Protein 3CDK (pdb70)

Sequence (870 aa):
GKVLSSSKEAAKLIHDGDTLIAGGFGLCGIPEQLILSIRRDQGVKDLTVVSNNCGVDDWGLGLLLANKQIKKMIASYVGENKIFERQFLSGELEEVELVPQGTLAERIRAGGAGIPGFYTATGVGTSSIAEGKEHKTFGGRTYVLERGITGDVAIVKAWKADTMGNLIFRKTARNFNPIAAMAGKITIAEAEEIVEAGELDPDHIHTPGIYVQHVVLGASQEKRIEKRTVQQMKEARKRMVKRAVQEIKDGMNVNLGIGMPTLVANNEIPDGVHVMLQSENGLLGIGPYPLEGTEDDADLINAGKETITEVTGASYFDSAESFAMIRGGHIDLAILGGMEVSEQGDLANWMIPGKVKGMGGAMDLVNGAKRIVVIMEHVNKHGESKVKKTCSLPLTGQKVVHRLITDLAVFDFVNGRMTLTELQDGVTIEEVYEKTEADFAVSQSVMGKVLSSSKEAAKLIHDGDTLIAGGFGLCGIPEQLILSIRDQGVKDLTVVSNNCGVDDWGLGLLLANKQIKKMIASYVGENKIFERQFLSGELEVELVPQGTLAERIRAGGAGIPGFYTATGVGTSIAEGKEHKTFGGRTYVLERGITGDVAIVKAWKADTMGNLIFRKTARNFNPIAAMAGKITIAEAEEIVEAGELDPDHIHTPGIYVQHVVLGASQEKRIEKRTVQKEARKRMVKRAVQEIKDGMNVNLGIGMPTLVANEIPDGVHVMLQSENGLLGIGPYPLEGTEDADLINAGKETITEVTGASYFDSAEESFAMIRGGHIDLAILGGMEVSEQGDLANWMIPGMVKGMGGAMDLVNGAKRIVVIMEHVNSKVKKTCSLPLTGQKVVHRLITDLAVFDFVNGRMTLTELTIEEVYEKTEADFAVS

Nearest PDB structures (foldseek):
  3cdk-assembly1_C  TM=9.899E-01  e=5.378E-44  Bacillus subtilis
  3rrl-assembly1_A  TM=9.794E-01  e=9.981E-35  Helicobacter pylori
  3rrl-assembly1_C  TM=9.734E-01  e=5.555E-33  Helicobacter pylori
  5dbn-assembly2_E  TM=9.806E-01  e=2.462E-28  Escherichia coli DH5[alpha]
  8k9h-assembly2_F  TM=9.813E-01  e=2.757E-28  Fusobacterium nucleatum

Foldseek 3Di:
DQEDPALLVVLVLDAAQWEEEWEDDALFFGPQRNLVSVLVVLHAQYAYEYAECHECPTGNVSCLQSHRYQEYEHQDYPDHPSPPVCVVVNSYHYHHAHLVLSLVQLLCLLVVNQKDWDQPQPVHPNQPPFDWDDDPRDIITIHGRDATQEYEGEAQEAEPLGFGAHDDCSPGNRQSSLRRYPAYEYEYQYYHHPPPDDPVRTDHDSVSHNHYYYDHDPPRDDPDDDDDD/DVLQLVLLLVVVLVVQAAPFEEEEDPDSRVVNVVPNDPVHHYWYAALQWKTFWDAADDVPPFDCVAAGNVSHTTDGDPPMDGDHNVVSLCCQQVQVHQEYEEEAQAAAFLGWTAHQDDVPVHDDDPCQLSNLNHHNAYEYEYAQADPVGAGRYAHDHPHDTSGGSRHQWYHGSFFIWGHDRRGIETEDTDDPDDPVVVVVSHHHDHHYDPHD/DAQEDDALLVVLVQDAAQWEEEWEDDQLFFGQFRVLVNVLVVLHANYEYEYQECHACVGGNVSCVVSHRYQEYEHADHPRHPSVVVCVVVVVHHYQHDHLVLSLVLLLCLLVVNQKDWDAPQPVHPNQPPFDWDDDPRDIITIDGHAATQEYEGEAAEAESLQFGAHDDPNPGSRQSSLRRHPAYEYEYCYYYYPVPDDPVRTDHDSVSHNHYYYGHPVVRDDDDPDDD/DCLLVVLLLVVLVVDAAAAEEEEDPDSRVVNLVVNDPVHHYWYDALQFKTAWDAADDPVPFDCVAAGPNSHGTDGDPPMGGDHNVVSLCCQLQQVHAEYEEEAQAAAFLGWGHRADDVVPGPDLPCLLSNLNRHPAYEYEYAPPCVRYANDDDHDTSGDSRHQWYDGSAFIWGHDPRGIETPTGVPVCDVVRHNHDYYYD

Radius of gyration: 28.03 Å; Cα contacts (8 Å, |Δi|>4): 2468; chains: 4; bounding box: 68×92×57 Å

InterPro domains:
  IPR004163 Coenzyme A transferase binding site [PS01273] (17-32)
  IPR004165 Coenzyme A transferase family I [PF01144] (9-215)
  IPR004165 Coenzyme A transferase family I [PTHR13707] (3-234)
  IPR004165 Coenzyme A transferase family I [SM00882] (5-216)
  IPR012792 3-oxoacid CoA-transferase, subunit A [TIGR02429] (2-215)
  IPR037171 NagB/RpiA transferase-like [SSF100950] (3-228)

Organism: Bacillus subtilis (strain 168) (NCBI:txid224308)

Structure (mmCIF, N/CA/C/O backbone):
data_3CDK
#
_entry.id   3CDK
#
_cell.length_a   69.337
_cell.length_b   70.404
_cell.length_c   97.996
_cell.angle_alpha   90.00
_cell.angle_beta   106.31
_cell.angle_gamma   90.00
#
_symmetry.space_group_name_H-M   'P 1 2 1'
#
loop_
_entity.id
_entity.type
_entity.pdbx_description
1 polymer 'Succinyl-CoA:3-ketoacid-coenzyme A transferase subunit A'
2 polymer 'Succinyl-CoA:3-ketoacid-coenzyme A transferase subunit B'
3 water water
#
loop_
_atom_site.group_PDB
_atom_site.id
_atom_site.type_symbol
_atom_site.label_atom_id
_atom_site.label_alt_id
_atom_site.label_comp_id
_atom_site.label_asym_id
_atom_site.label_entity_id
_atom_site.label_seq_id
_atom_site.pdbx_PDB_ins_code
_atom_site.Cartn_x
_atom_site.Cartn_y
_atom_site.Cartn_z
_atom_site.occupancy
_atom_site.B_iso_or_equiv
_atom_site.auth_seq_id
_atom_site.auth_comp_id
_atom_site.auth_asym_id
_atom_site.auth_atom_id
_atom_site.pdbx_PDB_model_num
ATOM 1 N N . GLY A 1 5 ? -18.222 34.193 -31.260 1.00 65.05 4 GLY A N 1
ATOM 2 C CA . GLY A 1 5 ? -19.309 33.177 -30.998 1.00 63.43 4 GLY A CA 1
ATOM 3 C C . GLY A 1 5 ? -19.244 32.579 -29.599 1.00 60.87 4 GLY A C 1
ATOM 4 O O . GLY A 1 5 ? -19.175 33.297 -28.598 1.00 61.15 4 GLY A O 1
ATOM 5 N N . LYS A 1 6 ? -19.260 31.261 -29.523 1.00 57.24 5 LYS A N 1
ATOM 6 C CA . LYS A 1 6 ? -19.111 30.610 -28.245 1.00 54.73 5 LYS A CA 1
ATOM 7 C C . LYS A 1 6 ? -17.609 30.327 -28.008 1.00 55.06 5 LYS A C 1
ATOM 8 O O . LYS A 1 6 ? -17.217 29.869 -26.916 1.00 53.15 5 LYS A O 1
ATOM 14 N N . VAL A 1 7 ? -16.786 30.645 -29.020 1.00 56.95 6 VAL A N 1
ATOM 15 C CA . VAL A 1 7 ? -15.364 30.229 -29.077 1.00 58.61 6 VAL A CA 1
ATOM 16 C C . VAL A 1 7 ? -14.393 31.031 -28.203 1.00 60.25 6 VAL A C 1
ATOM 17 O O . VAL A 1 7 ? -14.361 32.255 -28.251 1.00 61.10 6 VAL A O 1
ATOM 21 N N . LEU A 1 8 ? -13.607 30.307 -27.414 1.00 60.83 7 LEU A N 1
ATOM 22 C CA . LEU A 1 8 ? -12.527 30.878 -26.605 1.00 62.70 7 LEU A CA 1
ATOM 23 C C . LEU A 1 8 ? -11.150 30.613 -27.221 1.00 64.67 7 LEU A C 1
ATOM 24 O O . LEU A 1 8 ? -10.882 29.530 -27.764 1.00 64.27 7 LEU A O 1
ATOM 29 N N . SER A 1 9 ? -10.291 31.623 -27.124 1.00 68.06 8 SER A N 1
ATOM 30 C CA . SER A 1 9 ? -8.971 31.579 -27.715 1.00 70.78 8 SER A CA 1
ATOM 31 C C . SER A 1 9 ? -8.077 30.462 -27.208 1.00 69.76 8 SER A C 1
ATOM 32 O O . SER A 1 9 ? -7.286 29.934 -27.979 1.00 69.89 8 SER A O 1
ATOM 35 N N . SER A 1 10 ? -8.180 30.112 -25.930 1.00 68.70 9 SER A N 1
ATOM 36 C CA . SER A 1 10 ? -7.322 29.051 -25.391 1.00 68.37 9 SER A CA 1
ATOM 37 C C . SER A 1 10 ? -7.912 28.291 -24.230 1.00 66.01 9 SER A C 1
ATOM 38 O O . SER A 1 10 ? -8.765 28.798 -23.506 1.00 65.61 9 SER A O 1
ATOM 41 N N . SER A 1 11 ? -7.409 27.074 -24.051 1.00 64.39 10 SER A N 1
ATOM 42 C CA . SER A 1 11 ? -7.757 26.234 -22.914 1.00 62.94 10 SER A CA 1
ATOM 43 C C . SER A 1 11 ? -7.437 26.907 -21.578 1.00 63.23 10 SER A C 1
ATOM 44 O O . SER A 1 11 ? -8.135 26.643 -20.587 1.00 62.66 10 SER A O 1
ATOM 47 N N . LYS A 1 12 ? -6.404 27.763 -21.551 1.00 64.32 11 LYS A N 1
ATOM 48 C CA . LYS A 1 12 ? -6.019 28.476 -20.337 1.00 65.69 11 LYS A CA 1
ATOM 49 C C . LYS A 1 12 ? -7.200 29.250 -19.816 1.00 64.85 11 LYS A C 1
ATOM 50 O O . LYS A 1 12 ? -7.622 29.051 -18.673 1.00 64.18 11 LYS A O 1
ATOM 56 N N . GLU A 1 13 ? -7.709 30.139 -20.668 1.00 64.34 12 GLU A N 1
ATOM 57 C CA . GLU A 1 13 ? -8.861 30.971 -20.358 1.00 64.05 12 GLU A CA 1
ATOM 58 C C . GLU A 1 13 ? -9.954 30.078 -19.840 1.00 60.32 12 GLU A C 1
ATOM 59 O O . GLU A 1 13 ? -10.402 30.223 -18.703 1.00 59.82 12 GLU A O 1
ATOM 65 N N . ALA A 1 14 ? -10.354 29.140 -20.694 1.00 56.36 13 ALA A N 1
ATOM 66 C CA . ALA A 1 14 ? -11.397 28.175 -20.400 1.00 52.25 13 ALA A CA 1
ATOM 67 C C . ALA A 1 14 ? -11.248 27.512 -19.012 1.00 50.24 13 ALA A C 1
ATOM 68 O O . ALA A 1 14 ? -12.239 27.291 -18.308 1.00 48.27 13 ALA A O 1
ATOM 70 N N . ALA A 1 15 ? -10.012 27.230 -18.613 1.00 49.09 14 ALA A N 1
ATOM 71 C CA . ALA A 1 15 ? -9.774 26.552 -17.357 1.00 48.59 14 ALA A CA 1
ATOM 72 C C . ALA A 1 15 ? -10.098 27.401 -16.133 1.00 49.00 14 ALA A C 1
ATOM 73 O O . ALA A 1 15 ? -10.382 26.860 -15.068 1.00 48.49 14 ALA A O 1
ATOM 75 N N . LYS A 1 16 ? -10.087 28.721 -16.302 1.00 50.52 15 LYS A N 1
ATOM 76 C CA . LYS A 1 16 ? -10.410 29.678 -15.226 1.00 51.85 15 LYS A CA 1
ATOM 77 C C . LYS A 1 16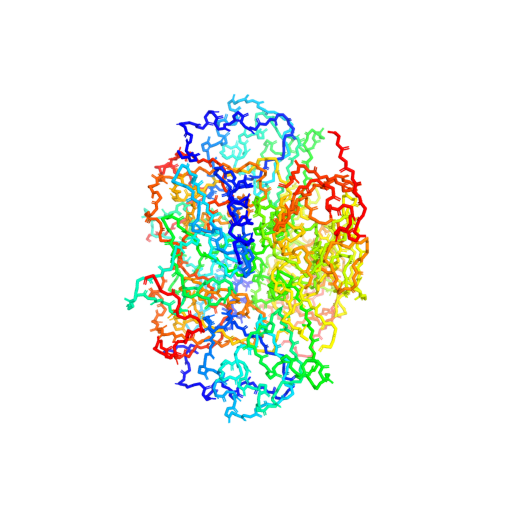 ? -11.864 29.559 -14.746 1.00 50.78 15 LYS A C 1
ATOM 78 O O . LYS A 1 16 ? -12.206 29.985 -13.637 1.00 51.43 15 LYS A O 1
ATOM 84 N N . LEU A 1 17 ? -12.694 28.946 -15.584 1.00 48.31 16 LEU A N 1
ATOM 85 C CA . LEU A 1 17 ? -14.085 28.684 -15.288 1.00 46.22 16 LEU A CA 1
ATOM 86 C C . LEU A 1 17 ? -14.292 27.489 -14.371 1.00 44.54 16 LEU A C 1
ATOM 87 O O . LEU A 1 17 ? -15.448 27.172 -14.034 1.00 44.16 16 LEU A O 1
ATOM 92 N N . ILE A 1 18 ? -13.213 26.813 -13.979 1.00 43.07 17 ILE A N 1
ATOM 93 C CA . ILE A 1 18 ? -13.324 25.761 -12.961 1.00 42.49 17 ILE A CA 1
ATOM 94 C C . ILE A 1 18 ? -12.759 26.337 -11.668 1.00 43.82 17 ILE A C 1
ATOM 95 O O . ILE A 1 18 ? -11.678 26.917 -11.701 1.00 44.49 17 ILE A O 1
ATOM 100 N N . HIS A 1 19 ? -13.469 26.175 -10.541 1.00 44.50 18 HIS A N 1
ATOM 101 C CA . HIS A 1 19 ? -13.021 26.721 -9.223 1.00 45.63 18 HIS A CA 1
ATOM 102 C C . HIS A 1 19 ? -12.836 25.660 -8.142 1.00 44.66 18 HIS A C 1
ATOM 103 O O . HIS A 1 19 ? -13.412 24.563 -8.226 1.00 43.11 18 HIS A O 1
ATOM 110 N N . ASP A 1 20 ? -12.050 26.015 -7.121 1.00 45.52 19 ASP A N 1
ATOM 111 C CA . ASP A 1 20 ? -11.831 25.168 -5.944 1.00 46.19 19 ASP A CA 1
ATOM 112 C C . ASP A 1 20 ? -13.161 24.596 -5.424 1.00 45.02 19 ASP A C 1
ATOM 113 O O . ASP A 1 20 ? -14.064 25.345 -5.047 1.00 45.10 19 ASP A O 1
ATOM 118 N N . GLY A 1 21 ? -13.288 23.269 -5.436 1.00 42.94 20 GLY A N 1
ATOM 119 C CA . GLY A 1 21 ? -14.471 22.616 -4.893 1.00 41.09 20 GLY A CA 1
ATOM 120 C C . GLY A 1 21 ? -15.561 22.246 -5.887 1.00 40.25 20 GLY A C 1
ATOM 121 O O . GLY A 1 21 ? -16.588 21.705 -5.501 1.00 39.44 20 GLY A O 1
ATOM 122 N N . ASP A 1 22 ? -15.348 22.498 -7.173 1.00 39.83 21 ASP A N 1
ATOM 123 C CA . ASP A 1 22 ? -16.415 22.272 -8.119 1.00 39.25 21 ASP A CA 1
ATOM 124 C C . ASP A 1 22 ? -16.614 20.792 -8.381 1.00 38.17 21 ASP A C 1
ATOM 125 O O . ASP A 1 22 ? -15.746 19.950 -8.080 1.00 38.42 21 ASP A O 1
ATOM 130 N N . THR A 1 23 ? -17.787 20.491 -8.932 1.00 36.25 22 THR A N 1
ATOM 131 C CA . THR A 1 23 ? -18.085 19.199 -9.472 1.00 34.09 22 THR A CA 1
ATOM 132 C C . THR A 1 23 ? -17.739 19.305 -10.953 1.00 33.22 22 THR A C 1
ATOM 133 O O . THR A 1 23 ? -18.288 20.150 -11.670 1.00 34.16 22 THR A O 1
ATOM 137 N N . LEU A 1 24 ? -16.777 18.507 -11.381 1.00 32.08 23 LEU A N 1
ATOM 138 C CA . LEU A 1 24 ? -16.354 18.452 -12.772 1.00 31.85 23 LEU A CA 1
ATOM 139 C C . LEU A 1 24 ? -16.900 17.160 -13.320 1.00 30.44 23 LEU A C 1
ATOM 140 O O . LEU A 1 24 ? -16.753 16.092 -12.692 1.00 29.73 23 LEU A O 1
ATOM 145 N N . ILE A 1 25 ? -17.512 17.252 -14.492 1.00 29.35 24 ILE A N 1
ATOM 146 C CA . ILE A 1 25 ? -18.017 16.088 -15.184 1.00 28.36 24 ILE A CA 1
ATOM 147 C C . ILE A 1 25 ? -17.307 16.041 -16.508 1.00 28.38 24 ILE A C 1
ATOM 148 O O . ILE A 1 25 ? -17.238 17.032 -17.240 1.00 29.92 24 ILE A O 1
ATOM 153 N N . ALA A 1 26 ? -16.761 14.886 -16.823 1.00 27.77 25 ALA A N 1
ATOM 154 C CA . ALA A 1 26 ? -15.784 14.806 -17.889 1.00 27.01 25 ALA A CA 1
ATOM 155 C C . ALA A 1 26 ? -16.154 13.650 -18.754 1.00 25.89 25 ALA A C 1
ATOM 156 O O . ALA A 1 26 ? -16.379 12.525 -18.247 1.00 23.85 25 ALA A O 1
ATOM 158 N N . GLY A 1 27 ? -16.186 13.930 -20.057 1.00 26.02 26 GLY A N 1
ATOM 159 C CA . GLY A 1 27 ? -16.451 12.915 -21.062 1.00 26.09 26 GLY A CA 1
ATOM 160 C C . GLY A 1 27 ? -15.306 11.949 -21.147 1.00 27.43 26 GLY A C 1
ATOM 161 O O . GLY A 1 27 ? -14.317 12.075 -20.441 1.00 27.67 26 GLY A O 1
ATOM 162 N N . GLY A 1 28 ? -15.446 10.961 -22.022 1.00 28.67 27 GLY A N 1
ATOM 163 C CA . GLY A 1 28 ? -14.376 10.021 -22.290 1.00 27.45 27 GLY A CA 1
ATOM 164 C C . GLY A 1 28 ? -14.621 8.682 -21.645 1.00 27.21 27 GLY A C 1
ATOM 165 O O . GLY A 1 28 ? -15.190 8.566 -20.544 1.00 25.55 27 GLY A O 1
ATOM 166 N N . PHE A 1 29 ? -14.178 7.675 -22.379 1.00 27.51 28 PHE A N 1
ATOM 167 C CA . PHE A 1 29 ? -14.129 6.310 -21.940 1.00 28.27 28 PHE A CA 1
ATOM 168 C C . PHE A 1 29 ? -12.674 5.795 -22.168 1.00 29.20 28 PHE A C 1
ATOM 169 O O . PHE A 1 29 ? -12.186 5.717 -23.295 1.00 28.99 28 PHE A O 1
ATOM 177 N N . GLY A 1 30 ? -11.985 5.451 -21.084 1.00 29.84 29 GLY A N 1
ATOM 178 C CA . GLY A 1 30 ? -10.559 5.122 -21.166 1.00 31.09 29 GLY A CA 1
ATOM 179 C C . GLY A 1 30 ? -9.786 6.373 -21.550 1.00 32.51 29 GLY A C 1
ATOM 180 O O . GLY A 1 30 ? -9.940 7.431 -20.902 1.00 32.53 29 GLY A O 1
ATOM 181 N N . LEU A 1 31 ? -8.972 6.265 -22.605 1.00 33.33 30 LEU A N 1
ATOM 182 C CA . LEU A 1 31 ? -8.305 7.428 -23.190 1.00 34.28 30 LEU A CA 1
ATOM 183 C C . LEU A 1 31 ? -9.029 7.921 -24.450 1.00 34.61 30 LEU A C 1
ATOM 184 O O . LEU A 1 31 ? -8.533 8.740 -25.195 1.00 35.71 30 LEU A O 1
ATOM 189 N N . CYS A 1 32 ? -10.227 7.430 -24.675 1.00 33.98 31 CYS A N 1
ATOM 190 C CA . CYS A 1 32 ? -10.911 7.650 -25.921 1.00 33.28 31 CYS A CA 1
ATOM 191 C C . CYS A 1 32 ? -11.990 8.681 -25.712 1.00 32.06 31 CYS A C 1
ATOM 192 O O . CYS A 1 32 ? -12.873 8.490 -24.864 1.00 30.50 31 CYS A O 1
ATOM 195 N N . GLY A 1 33 ? -11.926 9.771 -26.473 1.00 31.58 32 GLY A N 1
ATOM 196 C CA . GLY A 1 33 ? -12.999 10.759 -26.459 1.00 31.04 32 GLY A CA 1
ATOM 197 C C . GLY A 1 33 ? -12.880 11.576 -25.199 1.00 31.11 32 GLY A C 1
ATOM 198 O O . GLY A 1 33 ? -13.887 11.989 -24.575 1.00 30.77 32 GLY A O 1
ATOM 199 N N . ILE A 1 34 ? -11.639 11.788 -24.803 1.00 31.28 33 ILE A N 1
ATOM 200 C CA . ILE A 1 34 ? -11.367 12.531 -23.595 1.00 31.51 33 ILE A CA 1
ATOM 201 C C . ILE A 1 34 ? -10.903 13.945 -23.905 1.00 32.64 33 ILE A C 1
ATOM 202 O O . ILE A 1 34 ? -10.198 14.167 -24.870 1.00 34.17 33 ILE A O 1
ATOM 207 N N . PRO A 1 35 ? -11.299 14.921 -23.080 1.00 33.35 34 PRO A N 1
ATOM 208 C CA . PRO A 1 35 ? -10.735 16.287 -23.270 1.00 35.22 34 PRO A CA 1
ATOM 209 C C . PRO A 1 35 ? -9.276 16.464 -22.727 1.00 37.49 34 PRO A C 1
ATOM 210 O O . PRO A 1 35 ? -9.053 17.161 -21.732 1.00 37.84 34 PRO A O 1
ATOM 214 N N . GLU A 1 36 ? -8.299 15.840 -23.381 1.00 39.53 35 GLU A N 1
ATOM 215 C CA . GLU A 1 36 ? -6.879 15.940 -22.970 1.00 41.62 35 GLU A CA 1
ATOM 216 C C . GLU A 1 36 ? -6.379 17.365 -22.741 1.00 42.44 35 GLU A C 1
ATOM 217 O O . GLU A 1 36 ? -5.651 17.618 -21.788 1.00 42.81 35 GLU A O 1
ATOM 223 N N . GLN A 1 37 ? -6.763 18.290 -23.613 1.00 43.49 36 GLN A N 1
ATOM 224 C CA . GLN A 1 37 ? -6.254 19.668 -23.528 1.00 44.95 36 GLN A CA 1
ATOM 225 C C . GLN A 1 37 ? -6.863 20.419 -22.356 1.00 43.77 36 GLN A C 1
ATOM 226 O O . GLN A 1 37 ? -6.128 21.031 -21.584 1.00 44.46 36 GLN A O 1
ATOM 232 N N . LEU A 1 38 ? -8.181 20.336 -22.188 1.00 41.79 37 LEU A N 1
ATOM 233 C CA . LEU A 1 38 ? -8.804 20.990 -21.048 1.00 40.82 37 LEU A CA 1
ATOM 234 C C . LEU A 1 38 ? -8.206 20.506 -19.727 1.00 40.60 37 LEU A C 1
ATOM 235 O O . LEU A 1 38 ? -7.976 21.310 -18.812 1.00 40.65 37 LEU A O 1
ATOM 240 N N . ILE A 1 39 ? -7.962 19.200 -19.643 1.00 39.97 38 ILE A N 1
ATOM 241 C CA . ILE A 1 39 ? -7.416 18.596 -18.450 1.00 40.08 38 ILE A CA 1
ATOM 242 C C . ILE A 1 39 ? -6.024 19.121 -18.145 1.00 41.99 38 ILE A C 1
ATOM 243 O O . ILE A 1 39 ? -5.687 19.366 -16.980 1.00 42.23 38 ILE A O 1
ATOM 248 N N . LEU A 1 40 ? -5.220 19.289 -19.186 1.00 43.85 39 LEU A N 1
ATOM 249 C CA . LEU A 1 40 ? -3.874 19.793 -19.009 1.00 46.72 39 LEU A CA 1
ATOM 250 C C . LEU A 1 40 ? -3.947 21.191 -18.458 1.00 48.05 39 LEU A C 1
ATOM 251 O O . LEU A 1 40 ? -3.222 21.543 -17.514 1.00 49.01 39 LEU A O 1
ATOM 256 N N . SER A 1 41 ? -4.836 21.989 -19.039 1.00 48.65 40 SER A N 1
ATOM 257 C CA . SER A 1 41 ? -4.963 23.381 -18.630 1.00 50.20 40 SER A CA 1
ATOM 258 C C . SER A 1 41 ? -5.405 23.459 -17.182 1.00 49.30 40 SER A C 1
ATOM 259 O O . SER A 1 41 ? -4.926 24.321 -16.424 1.00 50.06 40 SER A O 1
ATOM 262 N N . ILE A 1 42 ? -6.273 22.521 -16.805 1.00 47.33 41 ILE A N 1
ATOM 263 C CA . ILE A 1 42 ? -6.769 22.419 -15.443 1.00 46.38 41 ILE A CA 1
ATOM 264 C C . ILE A 1 42 ? -5.620 22.070 -14.518 1.00 47.87 41 ILE A C 1
ATOM 265 O O . ILE A 1 42 ? -5.404 22.783 -13.536 1.00 49.26 41 ILE A O 1
ATOM 270 N N A ARG A 1 43 ? -4.862 21.025 -14.834 0.50 48.64 42 ARG A N 1
ATOM 271 N N B ARG A 1 43 ? -4.869 21.009 -14.830 0.50 48.28 42 ARG A N 1
ATOM 272 C CA A ARG A 1 43 ? -3.696 20.699 -14.017 0.50 50.29 42 ARG A CA 1
ATOM 273 C CA B ARG A 1 43 ? -3.657 20.697 -14.061 0.50 49.67 42 ARG A CA 1
ATOM 274 C C A ARG A 1 43 ? -2.826 21.941 -13.757 0.50 52.54 42 ARG A C 1
ATOM 275 C C B ARG A 1 43 ? -2.905 21.989 -13.758 0.50 52.07 42 ARG A C 1
ATOM 276 O O A ARG A 1 43 ? -2.533 22.242 -12.604 0.50 53.40 42 ARG A O 1
ATOM 277 O O B ARG A 1 43 ? -2.774 22.368 -12.595 0.50 52.72 42 ARG A O 1
ATOM 292 N N . ASP A 1 44 ? -2.461 22.679 -14.805 1.00 54.06 43 ASP A N 1
ATOM 293 C CA . ASP A 1 44 ? -1.662 23.906 -14.657 1.00 57.31 43 ASP A CA 1
ATOM 294 C C . ASP A 1 44 ? -2.278 24.988 -13.774 1.00 58.08 43 ASP A C 1
ATOM 295 O O . ASP A 1 44 ? -1.563 25.631 -13.022 1.00 58.86 43 ASP A O 1
ATOM 300 N N . GLN A 1 45 ? -3.600 25.174 -13.852 1.00 57.89 44 GLN A N 1
ATOM 301 C CA . GLN A 1 45 ? -4.282 26.176 -13.013 1.00 58.00 44 GLN A CA 1
ATOM 302 C C . GLN A 1 45 ? -4.168 25.849 -11.524 1.00 57.68 44 GLN A C 1
ATOM 303 O O . GLN A 1 45 ? -4.202 26.757 -10.690 1.00 58.36 44 GLN A O 1
ATOM 309 N N . GLY A 1 46 ? -4.026 24.559 -11.197 1.00 56.24 45 GLY A N 1
ATOM 310 C CA . GLY A 1 46 ? -3.801 24.121 -9.810 1.00 54.82 45 GLY A CA 1
ATOM 311 C C . GLY A 1 46 ? -5.060 24.009 -8.956 1.00 53.40 45 GLY A C 1
ATOM 312 O O . GLY A 1 46 ? -4.996 23.704 -7.773 1.00 53.87 45 GLY A O 1
ATOM 313 N N . VAL A 1 47 ? -6.209 24.259 -9.557 1.00 51.27 46 VAL A N 1
ATOM 314 C CA . VAL A 1 47 ? -7.476 24.227 -8.859 1.00 49.85 46 VAL A CA 1
ATOM 315 C C . VAL A 1 47 ? -7.602 22.967 -7.966 1.00 49.27 46 VAL A C 1
ATOM 316 O O . VAL A 1 47 ? -7.082 21.916 -8.319 1.00 49.17 46 VAL A O 1
ATOM 320 N N . LYS A 1 48 ? -8.276 23.048 -6.821 1.00 49.05 47 LYS A N 1
ATOM 321 C CA . LYS A 1 48 ? -8.288 21.879 -5.916 1.00 48.52 47 LYS A CA 1
ATOM 322 C C . LYS A 1 48 ? -9.637 21.482 -5.311 1.00 46.95 47 LYS A C 1
ATOM 323 O O . LYS A 1 48 ? -10.666 22.091 -5.608 1.00 47.28 47 LYS A O 1
ATOM 329 N N . ASP A 1 49 ? -9.612 20.447 -4.474 1.00 45.23 48 ASP A N 1
ATOM 330 C CA . ASP A 1 49 ? -10.807 19.775 -3.940 1.00 43.62 48 ASP A CA 1
ATOM 331 C C . ASP A 1 49 ? -11.928 19.521 -4.948 1.00 41.14 48 ASP A C 1
ATOM 332 O O . ASP A 1 49 ? -13.116 19.675 -4.662 1.00 40.87 48 ASP A O 1
ATOM 337 N N . LEU A 1 50 ? -11.554 19.094 -6.131 1.00 38.74 49 LEU A N 1
ATOM 338 C CA . LEU A 1 50 ? -12.546 18.716 -7.085 1.00 36.69 49 LEU A CA 1
ATOM 339 C C . LEU A 1 50 ? -13.213 17.385 -6.724 1.00 35.96 49 LEU A C 1
ATOM 340 O O . LEU A 1 50 ? -12.557 16.474 -6.202 1.00 35.83 49 LEU A O 1
ATOM 345 N N . THR A 1 51 ? -14.528 17.317 -6.959 1.00 34.23 50 THR A N 1
ATOM 346 C CA . THR A 1 51 ? -15.246 16.072 -7.009 1.00 33.21 50 THR A CA 1
ATOM 347 C C . THR A 1 51 ? -15.309 15.852 -8.519 1.00 32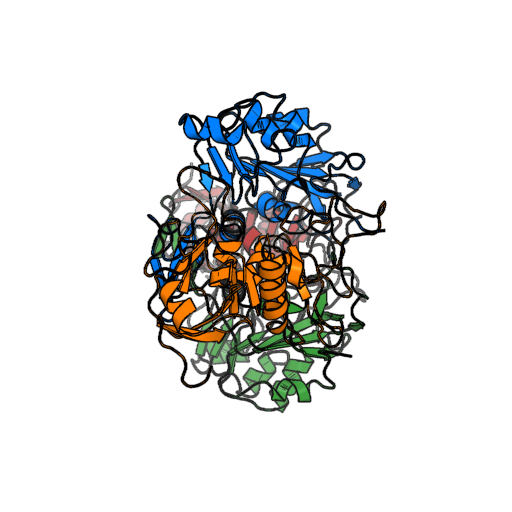.31 50 THR A C 1
ATOM 348 O O . THR A 1 51 ? -15.835 16.696 -9.231 1.00 32.35 50 THR A O 1
ATOM 352 N N . VAL A 1 52 ? -14.732 14.774 -9.036 1.00 30.63 51 VAL A N 1
ATOM 353 C CA . VAL A 1 52 ? -14.825 14.587 -10.478 1.00 29.64 51 VAL A CA 1
ATOM 354 C C . VAL A 1 52 ? -15.618 13.324 -10.764 1.00 28.28 51 VAL A C 1
ATOM 355 O O . VAL A 1 52 ? -15.420 12.271 -10.112 1.00 27.65 51 VAL A O 1
ATOM 359 N N . VAL A 1 53 ? -16.535 13.496 -11.709 1.00 26.12 52 VAL A N 1
ATOM 360 C CA . VAL A 1 53 ? -17.418 12.485 -12.198 1.00 24.62 52 VAL A CA 1
ATOM 361 C C . VAL A 1 53 ? -16.985 12.169 -13.610 1.00 24.91 52 VAL A C 1
ATOM 362 O O . VAL A 1 53 ? -17.099 12.998 -14.518 1.00 25.11 52 VAL A O 1
ATOM 366 N N . SER A 1 54 ? -16.495 10.971 -13.814 1.00 24.70 53 SER A N 1
ATOM 367 C CA . SER A 1 54 ? -16.185 10.564 -15.152 1.00 25.07 53 SER A CA 1
ATOM 368 C C . SER A 1 54 ? -16.174 9.053 -15.118 1.00 25.45 53 SER A C 1
ATOM 369 O O . SER A 1 54 ? -15.992 8.444 -14.064 1.00 24.96 53 SER A O 1
ATOM 372 N N . ASN A 1 55 ? -16.372 8.444 -16.275 1.00 25.97 54 ASN A N 1
ATOM 373 C CA . ASN A 1 55 ? -16.404 7.002 -16.315 1.00 26.49 54 ASN A CA 1
ATOM 374 C C . ASN A 1 55 ? -15.186 6.301 -15.698 1.00 27.78 54 ASN A C 1
ATOM 375 O O . ASN A 1 55 ? -15.344 5.399 -14.863 1.00 27.90 54 ASN A O 1
ATOM 380 N N . ASN A 1 56 ? -13.993 6.700 -16.148 1.00 28.71 55 ASN A N 1
ATOM 381 C CA . ASN A 1 56 ? -12.729 6.242 -15.562 1.00 28.99 55 ASN A CA 1
ATOM 382 C C . ASN A 1 56 ? -11.892 7.460 -15.126 1.00 29.32 55 ASN A C 1
ATOM 383 O O . ASN A 1 56 ? -12.294 8.626 -15.286 1.00 28.19 55 ASN A O 1
ATOM 388 N N . CYS A 1 57 ? -10.700 7.182 -14.617 1.00 30.25 56 CYS A N 1
ATOM 389 C CA . CYS A 1 57 ? -9.739 8.216 -14.238 1.00 30.38 56 CYS A CA 1
ATOM 390 C C . CYS A 1 57 ? -8.521 8.208 -15.166 1.00 30.63 56 CYS A C 1
ATOM 391 O O . CYS A 1 57 ? -7.367 8.222 -14.687 1.00 31.41 56 CYS A O 1
ATOM 394 N N . GLY A 1 58 ? -8.771 8.182 -16.482 1.00 29.52 57 GLY A N 1
ATOM 395 C CA . GLY A 1 58 ? -7.704 8.154 -17.486 1.00 30.17 57 GLY A CA 1
ATOM 396 C C . GLY A 1 58 ? -6.673 7.080 -17.203 1.00 31.60 57 GLY A C 1
ATOM 397 O O . GLY A 1 58 ? -7.022 5.959 -16.827 1.00 30.54 57 GLY A O 1
ATOM 398 N N . VAL A 1 59 ? -5.406 7.422 -17.387 1.00 33.38 58 VAL A N 1
ATOM 399 C CA . VAL A 1 59 ? -4.303 6.608 -16.882 1.00 36.59 58 VAL A CA 1
ATOM 400 C C . VAL A 1 59 ? -3.517 7.471 -15.888 1.00 38.44 58 VAL A C 1
ATOM 401 O O . VAL A 1 59 ? -3.795 8.651 -15.746 1.00 39.07 58 VAL A O 1
ATOM 405 N N . ASP A 1 60 ? -2.540 6.922 -15.191 1.00 41.08 59 ASP A N 1
ATOM 406 C CA . ASP A 1 60 ? -1.835 7.749 -14.178 1.00 44.30 59 ASP A CA 1
ATOM 407 C C . ASP A 1 60 ? -0.978 8.823 -14.810 1.00 45.20 59 ASP A C 1
ATOM 408 O O . ASP A 1 60 ? -0.520 9.733 -14.141 1.00 45.95 59 ASP A O 1
ATOM 413 N N . ASP A 1 61 ? -0.852 8.698 -16.122 1.00 46.12 60 ASP A N 1
ATOM 414 C CA . ASP A 1 61 ? -0.005 9.454 -17.012 1.00 47.28 60 ASP A CA 1
ATOM 415 C C . ASP A 1 61 ? -0.829 10.486 -17.806 1.00 45.39 60 ASP A C 1
ATOM 416 O O . ASP A 1 61 ? -0.342 11.524 -18.170 1.00 45.48 60 ASP A O 1
ATOM 421 N N . TRP A 1 62 ? -2.082 10.177 -18.111 1.00 42.72 61 TRP A N 1
ATOM 422 C CA . TRP A 1 62 ? -2.797 10.941 -19.122 1.00 40.58 61 TRP A CA 1
ATOM 423 C C . TRP A 1 62 ? -4.248 11.011 -18.747 1.00 38.19 61 TRP A C 1
ATOM 424 O O . TRP A 1 62 ? -4.740 10.167 -17.985 1.00 37.68 61 TRP A O 1
ATOM 435 N N . GLY A 1 63 ? -4.922 12.040 -19.248 1.00 36.79 62 GLY A N 1
ATOM 436 C CA . GLY A 1 63 ? -6.305 12.312 -18.870 1.00 35.30 62 GLY A CA 1
ATOM 437 C C . GLY A 1 63 ? -6.439 12.611 -17.383 1.00 34.61 62 GLY A C 1
ATOM 438 O O . GLY A 1 63 ? -5.559 13.222 -16.762 1.00 35.36 62 GLY A O 1
ATOM 439 N N . LEU A 1 64 ? -7.522 12.137 -16.798 1.00 32.94 63 LEU A N 1
ATOM 440 C CA . LEU A 1 64 ? -7.916 12.558 -15.465 1.00 32.21 63 LEU A CA 1
ATOM 441 C C . LEU A 1 64 ? -6.866 12.207 -14.414 1.00 33.08 63 LEU A C 1
ATOM 442 O O . LEU A 1 64 ? -6.826 12.793 -13.320 1.00 32.65 63 LEU A O 1
ATOM 447 N N . GLY A 1 65 ? -6.007 11.259 -14.774 1.00 34.08 64 GLY A N 1
ATOM 448 C CA . GLY A 1 65 ? -4.966 10.747 -13.874 1.00 35.97 64 GLY A CA 1
ATOM 449 C C . GLY A 1 65 ? -3.990 11.837 -13.562 1.00 37.46 64 GLY A C 1
ATOM 450 O O . GLY A 1 65 ? -3.339 11.812 -12.539 1.00 37.79 64 GLY A O 1
ATOM 451 N N . LEU A 1 66 ? -3.931 12.833 -14.435 1.00 39.08 65 LEU A N 1
ATOM 452 C CA . LEU A 1 66 ? -3.097 13.992 -14.199 1.00 40.79 65 LEU A CA 1
ATOM 453 C C . LEU A 1 66 ? -3.632 14.831 -13.049 1.00 40.42 65 LEU A C 1
ATOM 454 O O . LEU A 1 66 ? -2.886 15.423 -12.306 1.00 41.97 65 LEU A O 1
ATOM 459 N N . LEU A 1 67 ? -4.928 14.888 -12.898 1.00 39.16 66 LEU A N 1
ATOM 460 C CA . LEU A 1 67 ? -5.484 15.638 -11.795 1.00 39.33 66 LEU A CA 1
ATOM 461 C C . LEU A 1 67 ? -5.210 14.923 -10.471 1.00 40.84 66 LEU A C 1
ATOM 462 O O . LEU A 1 67 ? -4.857 15.534 -9.453 1.00 41.13 66 LEU A O 1
ATOM 467 N N . LEU A 1 68 ? -5.382 13.608 -10.515 1.00 42.34 67 LEU A N 1
ATOM 468 C CA . LEU A 1 68 ? -5.192 12.739 -9.380 1.00 43.99 67 LEU A CA 1
ATOM 469 C C . LEU A 1 68 ? -3.771 12.907 -8.894 1.00 46.63 67 LEU A C 1
ATOM 470 O O . LEU A 1 68 ? -3.539 13.151 -7.703 1.00 48.91 67 LEU A O 1
ATOM 475 N N . ALA A 1 69 ? -2.816 12.849 -9.817 1.00 48.18 68 ALA A N 1
ATOM 476 C CA . ALA A 1 69 ? -1.413 12.841 -9.424 1.00 50.05 68 ALA A CA 1
ATOM 477 C C . ALA A 1 69 ? -0.876 14.217 -9.014 1.00 51.22 68 ALA A C 1
ATOM 478 O O . ALA A 1 69 ? 0.200 14.307 -8.419 1.00 53.32 68 ALA A O 1
ATOM 480 N N . ASN A 1 70 ? -1.611 15.279 -9.322 1.00 50.64 69 ASN A N 1
ATOM 481 C CA . ASN A 1 70 ? -1.274 16.622 -8.811 1.00 51.22 69 ASN A CA 1
ATOM 482 C C . ASN A 1 70 ? -2.017 16.953 -7.487 1.00 50.58 69 ASN A C 1
ATOM 483 O O . ASN A 1 70 ? -1.935 18.063 -6.973 1.00 50.67 69 ASN A O 1
ATOM 488 N N . LYS A 1 71 ? -2.777 15.976 -6.982 1.00 49.60 70 LYS A N 1
ATOM 489 C CA . LYS A 1 71 ? -3.536 16.080 -5.719 1.00 48.33 70 LYS A CA 1
ATOM 490 C C . LYS A 1 71 ? -4.762 17.005 -5.741 1.00 46.16 70 LYS A C 1
ATOM 491 O O . LYS A 1 71 ? -5.125 17.581 -4.725 1.00 45.67 70 LYS A O 1
ATOM 497 N N . GLN A 1 72 ? -5.429 17.071 -6.895 1.00 44.18 71 GLN A N 1
ATOM 498 C CA . GLN A 1 72 ? -6.480 18.064 -7.175 1.00 42.70 71 GLN A CA 1
ATOM 499 C C . GLN A 1 72 ? -7.892 17.561 -6.897 1.00 40.00 71 GLN A C 1
ATOM 500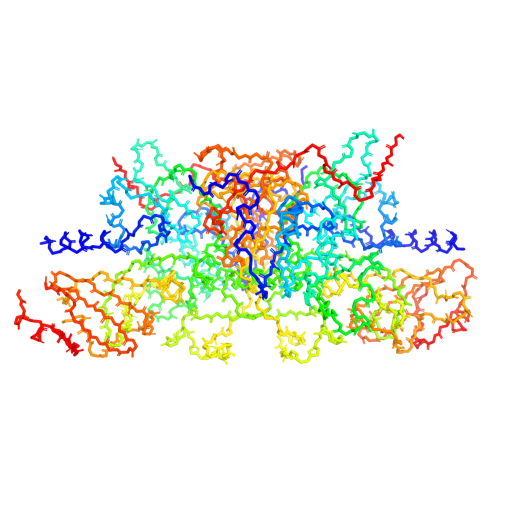 O O . GLN A 1 72 ? -8.840 18.313 -6.887 1.00 38.93 71 GLN A O 1
ATOM 506 N N . ILE A 1 73 ? -8.016 16.278 -6.629 1.00 39.33 72 ILE A N 1
ATOM 507 C CA . ILE A 1 73 ? -9.329 15.652 -6.488 1.00 37.40 72 ILE A CA 1
ATOM 508 C C . ILE A 1 73 ? -9.610 15.201 -5.061 1.00 38.04 72 ILE A C 1
ATOM 509 O O . ILE A 1 73 ? -8.866 14.407 -4.494 1.00 37.35 72 ILE A O 1
ATOM 514 N N . LYS A 1 74 ? -10.704 15.715 -4.507 1.00 38.80 73 LYS A N 1
ATOM 515 C CA . LYS A 1 74 ? -11.198 15.314 -3.211 1.00 39.66 73 LYS A CA 1
ATOM 516 C C . LYS A 1 74 ? -11.949 13.980 -3.339 1.00 38.45 73 LYS A C 1
ATOM 517 O O . LYS A 1 74 ? -11.819 13.087 -2.498 1.00 39.02 73 LYS A O 1
ATOM 523 N N . LYS A 1 75 ? -12.720 13.854 -4.404 1.00 36.12 74 LYS A N 1
ATOM 524 C CA . LYS A 1 75 ? -13.587 12.737 -4.550 1.00 35.11 74 LYS A CA 1
ATOM 525 C C . LYS A 1 75 ? -13.771 12.361 -6.029 1.00 33.94 74 LYS A C 1
ATOM 526 O O . LYS A 1 75 ? -13.908 13.247 -6.873 1.00 33.68 74 LYS A O 1
ATOM 532 N N . MET A 1 76 ? -13.744 11.055 -6.318 1.00 32.65 75 MET A N 1
ATOM 533 C CA . MET A 1 76 ? -13.986 10.496 -7.645 1.00 32.04 75 MET A CA 1
ATOM 534 C C . MET A 1 76 ? -15.304 9.721 -7.685 1.00 31.13 75 MET A C 1
ATOM 535 O O . MET A 1 76 ? -15.569 8.859 -6.822 1.00 31.24 75 MET A O 1
ATOM 540 N N . ILE A 1 77 ? -16.109 10.008 -8.701 1.00 28.70 76 ILE A N 1
ATOM 541 C CA . ILE A 1 77 ? -17.254 9.198 -8.978 1.00 27.31 76 ILE A CA 1
ATOM 542 C C . ILE A 1 77 ? -17.056 8.585 -10.371 1.00 26.80 76 ILE A C 1
ATOM 543 O O . ILE A 1 77 ? -16.998 9.294 -11.385 1.00 25.46 76 ILE A O 1
ATOM 548 N N . ALA A 1 78 ? -16.986 7.256 -10.395 1.00 26.54 77 ALA A N 1
ATOM 549 C CA . ALA A 1 78 ? -16.583 6.497 -11.588 1.00 26.78 77 ALA A CA 1
ATOM 550 C C . ALA A 1 78 ? -17.090 5.058 -11.516 1.00 26.74 77 ALA A C 1
ATOM 551 O O . ALA A 1 78 ? -17.517 4.588 -10.460 1.00 26.84 77 ALA A O 1
ATOM 553 N N . SER A 1 79 ? -17.017 4.354 -12.638 1.00 27.97 78 SER A N 1
ATOM 554 C CA . SER A 1 79 ? -17.445 2.959 -12.698 1.00 29.04 78 SER A CA 1
ATOM 555 C C . SER A 1 79 ? -16.255 2.017 -12.583 1.00 31.18 78 SER A C 1
ATOM 556 O O . SER A 1 79 ? -16.395 0.862 -12.163 1.00 30.62 78 SER A O 1
ATOM 559 N N . TYR A 1 80 ? -15.085 2.514 -12.964 1.00 33.91 79 TYR A N 1
ATOM 560 C CA . TYR A 1 80 ? -13.899 1.671 -13.053 1.00 37.58 79 TYR A CA 1
ATOM 561 C C . TYR A 1 80 ? -12.620 2.492 -12.961 1.00 39.75 79 TYR A C 1
ATOM 562 O O . TYR A 1 80 ? -12.492 3.531 -13.618 1.00 39.43 79 TYR A O 1
ATOM 571 N N . VAL A 1 81 ? -11.676 2.016 -12.147 1.00 43.61 80 VAL A N 1
ATOM 572 C CA . VAL A 1 81 ? -10.475 2.788 -11.835 1.00 47.24 80 VAL A CA 1
ATOM 573 C C . VAL A 1 81 ? -9.282 2.406 -12.704 1.00 49.77 80 VAL A C 1
ATOM 574 O O . VAL A 1 81 ? -8.619 3.281 -13.277 1.00 51.03 80 VAL A O 1
ATOM 578 N N . GLY A 1 82 ? -8.993 1.110 -12.787 1.00 52.04 81 GLY A N 1
ATOM 579 C CA . GLY A 1 82 ? -7.881 0.648 -13.610 1.00 56.26 81 GLY A CA 1
ATOM 580 C C . GLY A 1 82 ? -6.584 0.462 -12.835 1.00 59.75 81 GLY A C 1
ATOM 581 O O . GLY A 1 82 ? -6.576 -0.059 -11.708 1.00 60.37 81 GLY A O 1
ATOM 582 N N . GLU A 1 83 ? -5.481 0.898 -13.435 1.00 62.68 82 GLU A N 1
ATOM 583 C CA . GLU A 1 83 ? -4.151 0.559 -12.922 1.00 65.94 82 GLU A CA 1
ATOM 584 C C . GLU A 1 83 ? -3.405 1.764 -12.355 1.00 66.06 82 GLU A C 1
ATOM 585 O O . GLU A 1 83 ? -2.223 1.953 -12.623 1.00 68.10 82 GLU A O 1
ATOM 591 N N . ASN A 1 84 ? -4.091 2.568 -11.559 1.00 64.73 83 ASN A N 1
ATOM 592 C CA . ASN A 1 84 ? -3.475 3.748 -10.981 1.00 64.68 83 ASN A CA 1
ATOM 593 C C . ASN A 1 84 ? -2.849 3.509 -9.600 1.00 66.56 83 ASN A C 1
ATOM 594 O O . ASN A 1 84 ? -3.543 3.422 -8.583 1.00 66.40 83 ASN A O 1
ATOM 599 N N . LYS A 1 85 ? -1.528 3.411 -9.567 1.00 69.55 84 LYS A N 1
ATOM 600 C CA . LYS A 1 85 ? -0.826 3.259 -8.299 1.00 72.41 84 LYS A CA 1
ATOM 601 C C . LYS A 1 85 ? -0.758 4.586 -7.531 1.00 72.79 84 LYS A C 1
ATOM 602 O O . LYS A 1 85 ? -0.436 4.611 -6.334 1.00 74.06 84 LYS A O 1
ATOM 608 N N . ILE A 1 86 ? -1.062 5.685 -8.215 1.00 71.71 85 ILE A N 1
ATOM 609 C CA . ILE A 1 86 ? -1.371 6.932 -7.527 1.00 70.79 85 ILE A CA 1
ATOM 610 C C . ILE A 1 86 ? -2.780 6.837 -6.932 1.00 69.78 85 ILE A C 1
ATOM 611 O O . ILE A 1 86 ? -3.057 7.399 -5.868 1.00 70.04 85 ILE A O 1
ATOM 616 N N . PHE A 1 87 ? -3.665 6.115 -7.616 1.00 68.36 86 PHE A N 1
ATOM 617 C CA . PHE A 1 87 ? -5.044 6.014 -7.175 1.00 67.36 86 PHE A CA 1
ATOM 618 C C . PHE A 1 87 ? -5.168 5.300 -5.832 1.00 69.01 86 PHE A C 1
ATOM 619 O O . PHE A 1 87 ? -5.836 5.787 -4.910 1.00 69.01 86 PHE A O 1
ATOM 627 N N . GLU A 1 88 ? -4.519 4.140 -5.727 1.00 71.26 87 GLU A N 1
ATOM 628 C CA . GLU A 1 88 ? -4.778 3.231 -4.618 1.00 73.21 87 GLU A CA 1
ATOM 629 C C . GLU A 1 88 ? -4.396 3.815 -3.264 1.00 74.20 87 GLU A C 1
ATOM 630 O O . GLU A 1 88 ? -5.019 3.498 -2.248 1.00 74.20 87 GLU A O 1
ATOM 636 N N . ARG A 1 89 ? -3.379 4.675 -3.255 1.00 75.41 88 ARG A N 1
ATOM 637 C CA . ARG A 1 89 ? -2.778 5.113 -1.997 1.00 77.34 88 ARG A CA 1
ATOM 638 C C . ARG A 1 89 ? -3.380 6.415 -1.464 1.00 76.55 88 ARG A C 1
ATOM 639 O O . ARG A 1 89 ? -3.256 6.725 -0.277 1.00 77.38 88 ARG A O 1
ATOM 647 N N . GLN A 1 90 ? -4.019 7.180 -2.342 1.00 74.46 89 GLN A N 1
ATOM 648 C CA . GLN A 1 90 ? -4.763 8.353 -1.903 1.00 73.00 89 GLN A CA 1
ATOM 649 C C . GLN A 1 90 ? -6.059 7.912 -1.225 1.00 71.91 89 GLN A C 1
ATOM 650 O O . GLN A 1 90 ? -6.436 8.435 -0.169 1.00 72.32 89 GLN A O 1
ATOM 656 N N . PHE A 1 91 ? -6.724 6.939 -1.843 1.00 70.21 90 PHE A N 1
ATOM 657 C CA . PHE A 1 91 ? -7.912 6.307 -1.273 1.00 69.30 90 PHE A CA 1
ATOM 658 C C . PHE A 1 91 ? -7.618 5.756 0.134 1.00 70.15 90 PHE A C 1
ATOM 659 O O . PHE A 1 91 ? -8.180 6.213 1.136 1.00 70.38 90 PHE A O 1
ATOM 667 N N . LEU A 1 92 ? -6.702 4.801 0.193 1.00 71.17 91 LEU A N 1
ATOM 668 C CA . LEU A 1 92 ? -6.279 4.181 1.439 1.00 72.96 91 LEU A CA 1
ATOM 669 C C . LEU A 1 92 ? -5.831 5.174 2.530 1.00 74.25 91 LEU A C 1
ATOM 670 O O . LEU A 1 92 ? -5.757 4.819 3.715 1.00 75.25 91 LEU A O 1
ATOM 675 N N . SER A 1 93 ? -5.551 6.416 2.134 1.00 74.21 92 SER A N 1
ATOM 676 C CA . SER A 1 93 ? -5.125 7.465 3.063 1.00 74.64 92 SER A CA 1
ATOM 677 C C . SER A 1 93 ? -6.275 8.196 3.730 1.00 73.89 92 SER A C 1
ATOM 678 O O . SER A 1 93 ? -6.058 8.907 4.725 1.00 75.03 92 SER A O 1
ATOM 681 N N . GLY A 1 94 ? -7.483 8.030 3.176 1.00 71.57 93 GLY A N 1
ATOM 682 C CA . GLY A 1 94 ? -8.674 8.772 3.611 1.00 68.82 93 GLY A CA 1
ATOM 683 C C . GLY A 1 94 ? -8.806 10.076 2.840 1.00 67.06 93 GLY A C 1
ATOM 684 O O . GLY A 1 94 ? -9.902 10.656 2.763 1.00 67.13 93 GLY A O 1
ATOM 685 N N . GLU A 1 95 ? -7.693 10.521 2.247 1.00 65.35 94 GLU A N 1
ATOM 686 C CA . GLU A 1 95 ? -7.640 11.788 1.511 1.00 62.97 94 GLU A CA 1
ATOM 687 C C . GLU A 1 95 ? -8.325 11.754 0.127 1.00 59.01 94 GLU A C 1
ATOM 688 O O . GLU A 1 95 ? -8.533 12.814 -0.498 1.00 58.53 94 GLU A O 1
ATOM 694 N N . LEU A 1 96 ? -8.661 10.552 -0.363 1.00 54.57 95 LEU A N 1
ATOM 695 C CA . LEU A 1 96 ? -9.511 10.429 -1.575 1.00 48.85 95 LEU A CA 1
ATOM 696 C C . LEU A 1 96 ? -10.747 9.582 -1.356 1.00 46.50 95 LEU A C 1
ATOM 697 O O . LEU A 1 96 ? -10.660 8.376 -1.149 1.00 46.81 95 LEU A O 1
ATOM 702 N N A GLU A 1 97 ? -11.906 10.214 -1.397 0.50 44.86 96 GLU A N 1
ATOM 703 N N B GLU A 1 97 ? -11.903 10.226 -1.402 0.50 44.61 96 GLU A N 1
ATOM 704 C CA A GLU A 1 97 ? -13.140 9.464 -1.318 0.50 43.34 96 GLU A CA 1
ATOM 705 C CA B GLU A 1 97 ? -13.157 9.506 -1.376 0.50 42.77 96 GLU A CA 1
ATOM 706 C C A GLU A 1 97 ? -13.604 9.006 -2.722 0.50 41.22 96 GLU A C 1
ATOM 707 C C B GLU A 1 97 ? -13.465 8.959 -2.780 0.50 40.95 96 GLU A C 1
ATOM 708 O O A GLU A 1 97 ? -13.618 9.786 -3.680 0.50 40.34 96 GLU A O 1
ATOM 709 O O B GLU A 1 97 ? -13.248 9.633 -3.796 0.50 40.16 96 GLU A O 1
ATOM 720 N N . VAL A 1 98 ? -13.956 7.727 -2.826 1.00 39.61 97 VAL A N 1
ATOM 721 C CA . VAL A 1 98 ? -14.327 7.116 -4.083 1.00 37.11 97 VAL A CA 1
ATOM 722 C C . VAL A 1 98 ? -15.766 6.646 -4.017 1.00 36.16 97 VAL A C 1
ATOM 723 O O . VAL A 1 98 ? -16.149 6.076 -3.022 1.00 36.67 97 VAL A O 1
ATOM 727 N N . GLU A 1 99 ? -16.564 6.921 -5.052 1.00 34.96 98 GLU A N 1
ATOM 728 C CA . GLU A 1 99 ? -17.899 6.338 -5.212 1.00 34.48 98 GLU A CA 1
ATOM 729 C C . GLU A 1 99 ? -17.889 5.535 -6.502 1.00 33.66 98 GLU A C 1
ATOM 730 O O . GLU A 1 99 ? -18.023 6.100 -7.619 1.00 33.90 98 GLU A O 1
ATOM 736 N N . LEU A 1 100 ? -17.693 4.225 -6.384 1.00 32.97 99 LEU A N 1
ATOM 737 C CA . LEU A 1 100 ? -17.820 3.361 -7.556 1.00 31.77 99 LEU A CA 1
ATOM 738 C C . LEU A 1 100 ? -19.304 3.126 -7.839 1.00 30.52 99 LEU A C 1
ATOM 739 O O . LEU A 1 100 ? -20.022 2.706 -6.966 1.00 30.02 99 LEU A O 1
ATOM 744 N N . VAL A 1 101 ? -19.737 3.413 -9.067 1.00 29.08 100 VAL A N 1
ATOM 745 C CA . VAL A 1 101 ? -21.135 3.478 -9.460 1.00 27.75 100 VAL A CA 1
ATOM 746 C C . VAL A 1 101 ? -21.260 2.642 -10.719 1.00 27.49 100 VAL A C 1
ATOM 747 O O . VAL A 1 101 ? -20.395 2.733 -11.588 1.00 27.48 100 VAL A O 1
ATOM 751 N N . PRO A 1 102 ? -22.308 1.799 -10.829 1.00 26.76 101 PRO A N 1
ATOM 752 C CA . PRO A 1 102 ? -22.402 0.958 -12.015 1.00 25.90 101 PRO A CA 1
ATOM 753 C C . PRO A 1 102 ? -22.501 1.843 -13.230 1.00 25.74 101 PRO A C 1
ATOM 754 O O . PRO A 1 102 ? -23.268 2.828 -13.225 1.00 26.37 101 PRO A O 1
ATOM 758 N N . GLN A 1 103 ? -21.709 1.514 -14.244 1.00 25.16 102 GLN A N 1
ATOM 759 C CA . GLN A 1 103 ? -21.575 2.292 -15.464 1.00 24.30 102 GLN A CA 1
ATOM 760 C C . GLN A 1 103 ? -22.911 2.744 -16.059 1.00 23.12 102 GLN A C 1
ATOM 761 O O . GLN A 1 103 ? -23.110 3.934 -16.352 1.00 21.83 102 GLN A O 1
ATOM 767 N N . GLY A 1 104 ? -23.836 1.806 -16.207 1.00 22.14 103 GLY A N 1
ATOM 768 C CA . GLY A 1 104 ? -25.139 2.159 -16.757 1.00 21.93 103 GLY A CA 1
ATOM 769 C C . GLY A 1 104 ? -25.892 3.128 -15.873 1.00 22.89 103 GLY A C 1
ATOM 770 O O . GLY A 1 104 ? -26.571 4.043 -16.361 1.00 22.04 103 GLY A O 1
ATOM 771 N N . THR A 1 105 ? -25.746 2.936 -14.556 1.00 23.24 104 THR A N 1
ATOM 772 C CA . THR A 1 105 ? -26.305 3.860 -13.592 1.00 23.32 104 THR A CA 1
ATOM 773 C C . THR A 1 105 ? -25.602 5.217 -13.653 1.00 23.99 104 THR A C 1
ATOM 774 O O . THR A 1 105 ? -26.256 6.254 -13.556 1.00 23.91 104 THR A O 1
ATOM 778 N N . LEU A 1 106 ? -24.281 5.224 -13.823 1.00 24.73 105 LEU A N 1
ATOM 779 C CA . LEU A 1 106 ? -23.576 6.503 -13.960 1.00 25.54 105 LEU A CA 1
ATOM 780 C C . LEU A 1 106 ? -24.021 7.290 -15.182 1.00 24.98 105 LEU A C 1
ATOM 781 O O . LEU A 1 106 ? -24.355 8.466 -15.050 1.00 25.66 105 LEU A O 1
ATOM 786 N N . ALA A 1 107 ? -24.042 6.658 -16.352 1.00 24.45 106 ALA A N 1
ATOM 787 C CA . ALA A 1 107 ? -24.633 7.305 -17.543 1.00 24.54 106 ALA A CA 1
ATOM 788 C C . ALA A 1 107 ? -26.046 7.857 -17.273 1.00 24.11 106 ALA A C 1
ATOM 789 O O . ALA A 1 107 ? -26.316 9.032 -17.482 1.00 25.03 106 ALA A O 1
ATOM 791 N N . GLU A 1 108 ? -26.946 7.029 -16.776 1.00 23.85 107 GLU A N 1
ATOM 792 C CA . GLU A 1 108 ? -28.327 7.488 -16.639 1.00 23.95 107 GLU A CA 1
ATOM 793 C C . GLU A 1 108 ? -28.456 8.564 -15.561 1.00 23.51 107 GLU A C 1
ATOM 794 O O . GLU A 1 108 ? -29.423 9.354 -15.578 1.00 24.36 107 GLU A O 1
ATOM 800 N N . ARG A 1 109 ? -27.493 8.620 -14.646 1.00 22.40 108 ARG A N 1
ATOM 801 C CA . ARG A 1 109 ? -27.571 9.623 -13.607 1.00 22.42 108 ARG A CA 1
ATOM 802 C C . ARG A 1 109 ? -27.186 10.973 -14.139 1.00 23.07 108 ARG A C 1
ATOM 803 O O . ARG A 1 109 ? -27.806 11.983 -13.782 1.00 23.75 108 ARG A O 1
ATOM 811 N N . ILE A 1 110 ? -26.182 10.993 -15.008 1.00 23.55 109 ILE A N 1
ATOM 812 C CA . ILE A 1 110 ? -25.728 12.253 -15.578 1.00 23.69 109 ILE A CA 1
ATOM 813 C C . ILE A 1 110 ? -26.770 12.729 -16.516 1.00 23.33 109 ILE A C 1
ATOM 814 O O . ILE A 1 110 ? -27.138 13.905 -16.489 1.00 24.59 109 ILE A O 1
ATOM 819 N N . ARG A 1 111 ? -27.294 11.816 -17.326 1.00 23.43 110 ARG A N 1
ATOM 820 C CA . ARG A 1 111 ? -28.431 12.195 -18.186 1.00 23.24 110 ARG A CA 1
ATOM 821 C C . ARG A 1 111 ? -29.551 12.791 -17.323 1.00 23.17 110 ARG A C 1
ATOM 822 O O . ARG A 1 111 ? -30.082 13.868 -17.620 1.00 23.37 110 ARG A O 1
ATOM 830 N N . ALA A 1 112 ? -29.895 12.080 -16.251 1.00 22.08 111 ALA A N 1
ATOM 831 C CA . ALA A 1 112 ? -31.023 12.454 -15.433 1.00 22.16 111 ALA A CA 1
ATOM 832 C C . ALA A 1 112 ? -30.896 13.934 -14.980 1.00 22.94 111 ALA A C 1
ATOM 833 O O . ALA A 1 112 ? -31.827 14.720 -15.139 1.00 23.52 111 ALA A O 1
ATOM 835 N N . GLY A 1 113 ? -29.735 14.281 -14.432 1.00 23.35 112 GLY A N 1
ATOM 836 C CA . GLY A 1 113 ? -29.482 15.572 -13.860 1.00 24.61 112 GLY A CA 1
ATOM 837 C C . GLY A 1 113 ? -29.606 16.644 -14.924 1.00 26.57 112 GLY A C 1
ATOM 838 O O . GLY A 1 113 ? -30.255 17.692 -14.706 1.00 27.45 112 GLY A O 1
ATOM 839 N N . GLY A 1 114 ? -28.980 16.376 -16.065 1.00 25.47 113 GLY A N 1
ATOM 840 C CA . GLY A 1 114 ? -29.177 17.190 -17.231 1.00 26.95 113 GLY A CA 1
ATOM 841 C C . GLY A 1 114 ? -30.605 17.274 -17.726 1.00 27.66 113 GLY A C 1
ATOM 842 O O . GLY A 1 114 ? -31.004 18.295 -18.301 1.00 28.76 113 GLY A O 1
ATOM 843 N N . ALA A 1 115 ? -31.391 16.233 -17.490 1.00 27.41 114 ALA A N 1
ATOM 844 C CA . ALA A 1 115 ? -32.731 16.184 -18.053 1.00 28.22 114 ALA A CA 1
ATOM 845 C C . ALA A 1 115 ? -33.812 16.648 -17.080 1.00 29.32 114 ALA A C 1
ATOM 846 O O . ALA A 1 115 ? -35.012 16.592 -17.390 1.00 29.91 114 ALA A O 1
ATOM 848 N N . GLY A 1 116 ? -33.390 17.104 -15.906 1.00 30.46 115 GLY A N 1
ATOM 849 C CA . GLY A 1 116 ? -34.317 17.545 -14.878 1.00 31.28 115 GLY A CA 1
ATOM 850 C C . GLY A 1 116 ? -34.892 16.402 -14.056 1.00 31.98 115 GLY A C 1
ATOM 851 O O . GLY A 1 116 ? -35.744 16.655 -13.219 1.00 33.82 115 GLY A O 1
ATOM 852 N N . ILE A 1 117 ? -34.463 15.157 -14.276 1.00 30.74 116 ILE A N 1
ATOM 853 C CA . ILE A 1 117 ? -34.983 14.024 -13.475 1.00 30.28 116 ILE A CA 1
ATOM 854 C C . ILE A 1 117 ? -34.190 13.908 -12.150 1.00 31.21 116 ILE A C 1
ATOM 855 O O . ILE A 1 117 ? -32.973 13.522 -12.170 1.00 31.22 116 ILE A O 1
ATOM 860 N N . PRO A 1 118 ? -34.836 14.214 -11.000 1.00 31.44 117 PRO A N 1
ATOM 861 C CA . PRO A 1 118 ? -34.093 14.087 -9.744 1.00 30.92 117 PRO A CA 1
ATOM 862 C C . PRO A 1 118 ? -33.748 12.649 -9.364 1.00 30.45 117 PRO A C 1
ATOM 863 O O . PRO A 1 118 ? -32.755 12.427 -8.629 1.00 30.19 117 PRO A O 1
ATOM 867 N N . GLY A 1 119 ? -34.535 11.679 -9.858 1.00 29.46 118 GLY A N 1
ATOM 868 C CA . GLY A 1 119 ? -34.342 10.287 -9.486 1.00 27.46 118 GLY A CA 1
ATOM 869 C C . GLY A 1 119 ? -35.059 9.360 -10.444 1.00 26.59 118 GLY A C 1
ATOM 870 O O . GLY A 1 119 ? -36.007 9.765 -11.063 1.00 26.51 118 GLY A O 1
ATOM 871 N N . PHE A 1 120 ? -34.618 8.107 -10.544 1.00 25.11 119 PHE A N 1
ATOM 872 C CA . PHE A 1 120 ? -35.295 7.102 -11.354 1.00 24.68 119 PHE A CA 1
ATOM 873 C C . PHE A 1 120 ? -34.893 5.740 -10.806 1.00 24.61 119 PHE A C 1
ATOM 874 O O . PHE A 1 120 ? -33.876 5.612 -10.129 1.00 24.81 119 PHE A O 1
ATOM 882 N N . TYR A 1 121 ? -35.648 4.714 -11.160 1.00 24.17 120 TYR A N 1
ATOM 883 C CA . TYR A 1 121 ? -35.476 3.406 -10.572 1.00 23.73 120 TYR A CA 1
ATOM 884 C C . TYR A 1 121 ? -34.797 2.520 -11.535 1.00 23.89 120 TYR A C 1
ATOM 885 O O . TYR A 1 121 ? -35.033 2.638 -12.746 1.00 26.10 120 TYR A O 1
ATOM 894 N N . THR A 1 122 ? -33.970 1.624 -11.031 1.00 22.75 121 THR A N 1
ATOM 895 C CA . THR A 1 122 ? -33.334 0.654 -11.883 1.00 22.34 121 THR A CA 1
ATOM 896 C C . THR A 1 122 ? -33.120 -0.638 -11.071 1.00 23.05 121 THR A C 1
ATOM 897 O O . THR A 1 122 ? -33.073 -0.597 -9.830 1.00 23.43 121 THR A O 1
ATOM 901 N N . ALA A 1 123 ? -32.994 -1.756 -11.780 1.00 23.35 122 ALA A N 1
ATOM 902 C CA . ALA A 1 123 ? -32.694 -3.071 -11.203 1.00 24.21 122 ALA A CA 1
ATOM 903 C C . ALA A 1 123 ? -31.187 -3.262 -10.982 1.00 24.72 122 ALA A C 1
ATOM 904 O O . ALA A 1 123 ? -30.771 -4.117 -10.207 1.00 25.75 122 ALA A O 1
ATOM 906 N N . THR A 1 124 ? -30.373 -2.498 -11.702 1.00 24.03 123 THR A N 1
ATOM 907 C CA . THR A 1 124 ? -28.942 -2.608 -11.594 1.00 24.07 123 THR A CA 1
ATOM 908 C C . THR A 1 124 ? -28.470 -2.392 -10.175 1.00 24.83 123 THR A C 1
ATOM 909 O O . THR A 1 124 ? -28.759 -1.365 -9.573 1.00 26.50 123 THR A O 1
ATOM 913 N N . GLY A 1 125 ? -27.734 -3.343 -9.626 1.00 25.81 124 GLY A N 1
ATOM 914 C CA . GLY A 1 125 ? -27.260 -3.201 -8.249 1.00 26.77 124 GLY A CA 1
ATOM 915 C C . GLY A 1 125 ? -28.138 -3.729 -7.113 1.00 27.31 124 GLY A C 1
ATOM 916 O O . GLY A 1 125 ? -27.670 -3.843 -5.990 1.00 28.71 124 GLY A O 1
ATOM 917 N N . VAL A 1 126 ? -29.398 -4.037 -7.376 1.00 27.18 125 VAL A N 1
ATOM 918 C CA . VAL A 1 126 ? -30.251 -4.644 -6.365 1.00 27.80 125 VAL A CA 1
ATOM 919 C C . VAL A 1 126 ? -29.547 -5.864 -5.724 1.00 29.09 125 VAL A C 1
ATOM 920 O O . VAL A 1 126 ? -28.830 -6.596 -6.411 1.00 27.26 125 VAL A O 1
ATOM 924 N N . GLY A 1 127 ? -29.741 -6.035 -4.400 1.00 30.77 126 GLY A N 1
ATOM 925 C CA . GLY A 1 127 ? -29.084 -7.103 -3.591 1.00 31.94 126 GLY A CA 1
ATOM 926 C C . GLY A 1 127 ? -27.548 -7.051 -3.521 1.00 32.30 126 GLY A C 1
ATOM 927 O O . GLY A 1 127 ? -26.887 -8.044 -3.226 1.00 33.83 126 GLY A O 1
ATOM 928 N N . THR A 1 128 ? -27.004 -5.871 -3.762 1.00 30.92 127 THR A N 1
ATOM 929 C CA . THR A 1 128 ? -25.595 -5.592 -3.894 1.00 30.61 127 THR A CA 1
ATOM 930 C C . THR A 1 128 ? -25.315 -4.397 -2.946 1.00 31.48 127 THR A C 1
ATOM 931 O O . THR A 1 128 ? -26.260 -3.697 -2.564 1.00 32.58 127 THR A O 1
ATOM 935 N N A SER A 1 129 ? -24.048 -4.170 -2.586 0.50 31.42 128 SER A N 1
ATOM 936 N N B SER A 1 129 ? -24.054 -4.157 -2.583 0.50 31.56 128 SER A N 1
ATOM 937 C CA A SER A 1 129 ? -23.634 -3.017 -1.763 0.50 30.82 128 SER A CA 1
ATOM 938 C CA B SER A 1 129 ? -23.669 -2.997 -1.757 0.50 31.31 128 SER A CA 1
ATOM 939 C C A SER A 1 129 ? -24.021 -1.659 -2.367 0.50 30.19 128 SER A C 1
ATOM 940 C C B SER A 1 129 ? -24.064 -1.653 -2.360 0.50 30.35 128 SER A C 1
ATOM 941 O O A SER A 1 129 ? -24.032 -0.627 -1.679 0.50 30.46 128 SER A O 1
ATOM 942 O O B SER A 1 129 ? -24.110 -0.622 -1.673 0.50 30.62 128 SER A O 1
ATOM 947 N N . ILE A 1 130 ? -24.339 -1.672 -3.653 1.00 29.04 129 ILE A N 1
ATOM 948 C CA . ILE A 1 130 ? -24.685 -0.489 -4.393 1.00 27.71 129 ILE A CA 1
ATOM 949 C C . ILE A 1 130 ? -26.056 -0.028 -3.967 1.00 27.13 129 ILE A C 1
ATOM 950 O O . ILE A 1 130 ? -26.337 1.163 -3.996 1.00 28.25 129 ILE A O 1
ATOM 955 N N . ALA A 1 131 ? -26.876 -0.977 -3.531 1.00 27.40 130 ALA A N 1
ATOM 956 C CA . ALA A 1 131 ? -28.250 -0.747 -3.061 1.00 27.27 130 ALA A CA 1
ATOM 957 C C . ALA A 1 131 ? -28.313 -0.032 -1.706 1.00 27.74 130 ALA A C 1
ATOM 958 O O . ALA A 1 131 ? -29.381 0.457 -1.303 1.00 28.02 130 ALA A O 1
ATOM 960 N N . GLU A 1 132 ? -27.203 -0.011 -0.981 1.00 28.21 131 GLU A N 1
ATOM 961 C CA . GLU A 1 132 ? -27.237 0.469 0.396 1.00 29.97 131 GLU A CA 1
ATOM 962 C C . GLU A 1 132 ? -27.681 1.930 0.448 1.00 29.65 131 GLU A C 1
ATOM 963 O O . GLU A 1 132 ? -27.226 2.746 -0.356 1.00 28.77 131 GLU A O 1
ATOM 969 N N . GLY A 1 133 ? -28.593 2.227 1.385 1.00 30.73 132 GLY A N 1
ATOM 970 C CA . GLY A 1 133 ? -29.190 3.563 1.594 1.00 30.43 132 GLY A CA 1
ATOM 971 C C . GLY A 1 133 ? -30.021 4.115 0.436 1.00 29.63 132 GLY A C 1
ATOM 972 O O . GLY A 1 133 ? -30.370 5.305 0.422 1.00 30.43 132 GLY A O 1
ATOM 973 N N . LYS A 1 134 ? -30.310 3.304 -0.566 1.00 27.99 133 LYS A N 1
ATOM 974 C CA . LYS A 1 134 ? -31.182 3.788 -1.639 1.00 27.71 133 LYS A CA 1
ATOM 975 C C . LYS A 1 134 ? -32.628 3.293 -1.423 1.00 27.81 133 LYS A C 1
ATOM 976 O O . LYS A 1 134 ? -32.857 2.275 -0.778 1.00 28.21 133 LYS A O 1
ATOM 982 N N . GLU A 1 135 ? -33.593 4.031 -1.932 1.00 27.70 134 GLU A N 1
ATOM 983 C CA . GLU A 1 135 ? -34.991 3.577 -1.891 1.00 28.30 134 GLU A CA 1
ATOM 984 C C . GLU A 1 135 ? -35.182 2.324 -2.711 1.00 27.90 134 GLU A C 1
ATOM 985 O O . GLU A 1 135 ? -34.673 2.233 -3.827 1.00 26.53 134 GLU A O 1
ATOM 991 N N . HIS A 1 136 ? -35.881 1.356 -2.123 1.00 29.34 135 HIS A N 1
ATOM 992 C CA . HIS A 1 136 ? -36.233 0.134 -2.823 1.00 31.02 135 HIS A CA 1
ATOM 993 C C . HIS A 1 136 ? -37.743 0.193 -3.094 1.00 31.38 135 HIS A C 1
ATOM 994 O O . HIS A 1 136 ? -38.517 0.536 -2.216 1.00 31.67 135 HIS A O 1
ATOM 1001 N N . LYS A 1 137 ? -38.156 -0.110 -4.323 1.00 31.40 136 LYS A N 1
ATOM 1002 C CA . LYS A 1 137 ? -39.588 -0.139 -4.664 1.00 32.03 136 LYS A CA 1
ATOM 1003 C C . LYS A 1 137 ? -39.884 -1.303 -5.614 1.00 32.17 136 LYS A C 1
ATOM 1004 O O . LYS A 1 137 ? -39.049 -1.609 -6.475 1.00 32.35 136 LYS A O 1
ATOM 1010 N N . THR A 1 138 ? -41.069 -1.904 -5.476 1.00 33.45 137 THR A N 1
ATOM 1011 C CA . THR A 1 138 ? -41.537 -3.042 -6.288 1.00 33.92 137 THR A CA 1
ATOM 1012 C C . THR A 1 138 ? -42.352 -2.577 -7.483 1.00 33.38 137 THR A C 1
ATOM 1013 O O . THR A 1 138 ? -43.289 -1.805 -7.337 1.00 33.52 137 THR A O 1
ATOM 1017 N N . PHE A 1 139 ? -41.980 -3.044 -8.671 1.00 33.38 138 PHE A N 1
ATOM 1018 C CA . PHE A 1 139 ? -42.729 -2.784 -9.904 1.00 33.14 138 PHE A CA 1
ATOM 1019 C C . PHE A 1 139 ? -42.940 -4.102 -10.624 1.00 34.02 138 PHE A C 1
ATOM 1020 O O . PHE A 1 139 ? -42.009 -4.864 -10.809 1.00 33.96 138 PHE A O 1
ATOM 1028 N N . GLY A 1 140 ? -44.179 -4.395 -10.987 1.00 35.29 139 GLY A N 1
ATOM 1029 C CA . GLY A 1 140 ? -44.509 -5.707 -11.530 1.00 36.51 139 GLY A CA 1
ATOM 1030 C C . GLY A 1 140 ? -43.800 -6.843 -10.817 1.00 37.07 139 GLY A C 1
ATOM 1031 O O . GLY A 1 140 ? -43.085 -7.603 -11.440 1.00 36.73 139 GLY A O 1
ATOM 1032 N N . GLY A 1 141 ? -43.965 -6.934 -9.500 1.00 38.16 140 GLY A N 1
ATOM 1033 C CA . GLY A 1 141 ? -43.380 -8.042 -8.718 1.00 38.68 140 GLY A CA 1
ATOM 1034 C C . GLY A 1 141 ? -41.860 -8.139 -8.589 1.00 38.58 140 GLY A C 1
ATOM 1035 O O . GLY A 1 141 ? -41.366 -9.118 -8.065 1.00 39.09 140 GLY A O 1
ATOM 1036 N N . ARG A 1 142 ? -41.115 -7.124 -9.036 1.00 37.17 141 ARG A N 1
ATOM 1037 C CA . ARG A 1 142 ? -39.662 -7.141 -8.915 1.00 35.80 141 ARG A CA 1
ATOM 1038 C C . ARG A 1 142 ? -39.087 -5.849 -8.274 1.00 33.39 141 ARG A C 1
ATOM 1039 O O . ARG A 1 142 ? -39.648 -4.767 -8.420 1.00 31.78 141 ARG A O 1
ATOM 1047 N N . THR A 1 143 ? -37.966 -5.999 -7.561 1.00 30.99 142 THR A N 1
ATOM 1048 C CA . THR A 1 143 ? -37.304 -4.916 -6.842 1.00 28.75 142 THR A CA 1
ATOM 1049 C C . THR A 1 143 ? -36.385 -3.985 -7.693 1.00 27.50 142 THR A C 1
ATOM 1050 O O . THR A 1 143 ? -35.528 -4.452 -8.448 1.00 25.99 142 THR A O 1
ATOM 1054 N N . TYR A 1 144 ? -36.571 -2.673 -7.525 1.00 25.69 143 TYR A N 1
ATOM 1055 C CA . TYR A 1 144 ? -35.698 -1.696 -8.094 1.00 24.98 143 TYR A CA 1
ATOM 1056 C C . TYR A 1 144 ? -35.240 -0.760 -7.003 1.00 24.85 143 TYR A C 1
ATOM 1057 O O . TYR A 1 144 ? -35.933 -0.590 -5.966 1.00 25.38 143 TYR A O 1
ATOM 1066 N N . VAL A 1 145 ? -34.098 -0.126 -7.282 1.00 22.84 144 VAL A N 1
ATOM 1067 C CA . VAL A 1 145 ? -33.467 0.824 -6.396 1.00 22.84 144 VAL A CA 1
ATOM 1068 C C . VAL A 1 145 ? -33.518 2.233 -7.013 1.00 22.25 144 VAL A C 1
ATOM 1069 O O . VAL A 1 145 ? -33.390 2.373 -8.252 1.00 21.69 144 VAL A O 1
ATOM 1073 N N . LEU A 1 146 ? -33.714 3.266 -6.192 1.00 22.86 145 LEU A N 1
ATOM 1074 C CA . LEU A 1 146 ? -33.695 4.694 -6.704 1.00 22.56 145 LEU A CA 1
ATOM 1075 C C . LEU A 1 146 ? -32.299 5.295 -6.847 1.00 22.37 145 LEU A C 1
ATOM 1076 O O . LEU A 1 146 ? -31.478 5.242 -5.913 1.00 23.15 145 LEU A O 1
ATOM 1081 N N . GLU A 1 147 ? -32.024 5.851 -8.014 1.00 21.61 146 GLU A N 1
ATOM 1082 C CA . GLU A 1 147 ? -30.740 6.520 -8.292 1.00 21.52 146 GLU A CA 1
ATOM 1083 C C . GLU A 1 147 ? -30.988 7.991 -8.614 1.00 22.15 146 GLU A C 1
ATOM 1084 O O . GLU A 1 147 ? -31.980 8.330 -9.266 1.00 22.92 146 GLU A O 1
ATOM 1090 N N . ARG A 1 148 ? -30.124 8.863 -8.129 1.00 22.99 147 ARG A N 1
ATOM 1091 C CA . ARG A 1 148 ? -30.392 10.304 -8.110 1.00 24.75 147 ARG A CA 1
ATOM 1092 C C . ARG A 1 148 ? -29.635 11.019 -9.212 1.00 25.28 147 ARG A C 1
ATOM 1093 O O . ARG A 1 148 ? -28.432 10.763 -9.396 1.00 26.02 147 ARG A O 1
ATOM 1101 N N . GLY A 1 149 ? -30.321 11.904 -9.948 1.00 25.71 148 GLY A N 1
ATOM 1102 C CA . GLY A 1 149 ? -29.660 12.731 -11.003 1.00 25.85 148 GLY A CA 1
ATOM 1103 C C . GLY A 1 149 ? -28.385 13.390 -10.474 1.00 26.14 148 GLY A C 1
ATOM 1104 O O . GLY A 1 149 ? -28.361 13.872 -9.332 1.00 25.45 148 GLY A O 1
ATOM 1105 N N . ILE A 1 150 ? -27.311 13.343 -11.262 1.00 26.17 149 ILE A N 1
ATOM 1106 C CA . ILE A 1 150 ? -26.077 14.091 -10.944 1.00 26.65 149 ILE A CA 1
ATOM 1107 C C . ILE A 1 150 ? -25.945 15.343 -11.800 1.00 27.94 149 ILE A C 1
ATOM 1108 O O . ILE A 1 150 ? -26.168 15.323 -13.010 1.00 28.69 149 ILE A O 1
ATOM 1113 N N . THR A 1 151 ? -25.486 16.407 -11.176 1.00 29.51 150 THR A N 1
ATOM 1114 C CA . THR A 1 151 ? -25.360 17.707 -11.808 1.00 30.39 150 THR A CA 1
ATOM 1115 C C . THR A 1 151 ? -23.998 18.264 -11.442 1.00 30.98 150 THR A C 1
ATOM 1116 O O . THR A 1 151 ? -23.456 17.967 -10.357 1.00 30.60 150 THR A O 1
ATOM 1120 N N . GLY A 1 152 ? -23.424 19.030 -12.358 1.00 30.94 151 GLY A N 1
ATOM 1121 C CA . GLY A 1 152 ? -22.103 19.556 -12.155 1.00 32.56 151 GLY A CA 1
ATOM 1122 C C . GLY A 1 152 ? -22.030 21.060 -12.326 1.00 33.93 151 GLY A C 1
ATOM 1123 O O . GLY A 1 152 ? -22.809 21.662 -13.073 1.00 33.96 151 GLY A O 1
ATOM 1124 N N . ASP A 1 153 ? -21.058 21.650 -11.646 1.00 35.43 152 ASP A N 1
ATOM 1125 C CA . ASP A 1 153 ? -20.671 23.044 -11.836 1.00 36.90 152 ASP A CA 1
ATOM 1126 C C . ASP A 1 153 ? -20.034 23.260 -13.201 1.00 36.45 152 ASP A C 1
ATOM 1127 O O . ASP A 1 153 ? -20.342 24.211 -13.895 1.00 36.94 152 ASP A O 1
ATOM 1132 N N . VAL A 1 154 ? -19.142 22.364 -13.596 1.00 36.05 153 VAL A N 1
ATOM 1133 C CA . VAL A 1 154 ? -18.561 22.430 -14.929 1.00 35.45 153 VAL A CA 1
ATOM 1134 C C . VAL A 1 154 ? -18.576 21.043 -15.566 1.00 34.00 153 VAL A C 1
ATOM 1135 O O . VAL A 1 154 ? -18.252 20.053 -14.908 1.00 33.64 153 VAL A O 1
ATOM 1139 N N . ALA A 1 155 ? -18.921 20.988 -16.847 1.00 33.05 154 ALA A N 1
ATOM 1140 C CA . ALA A 1 155 ? -18.699 19.810 -17.667 1.00 32.09 154 ALA A CA 1
ATOM 1141 C C . ALA A 1 155 ? -17.604 20.045 -18.720 1.00 32.75 154 ALA A C 1
ATOM 1142 O O . ALA A 1 155 ? -17.535 21.100 -19.373 1.00 33.52 154 ALA A O 1
ATOM 1144 N N . ILE A 1 156 ? -16.761 19.042 -18.908 1.00 31.85 155 ILE A N 1
ATOM 1145 C CA . ILE A 1 156 ? -15.660 19.187 -19.825 1.00 31.72 155 ILE A CA 1
ATOM 1146 C C . ILE A 1 156 ? -15.801 18.061 -20.834 1.00 30.90 155 ILE A C 1
ATOM 1147 O O . ILE A 1 156 ? -15.904 16.893 -20.450 1.00 30.71 155 ILE A O 1
ATOM 1152 N N . VAL A 1 157 ? -15.923 18.397 -22.113 1.00 30.95 156 VAL A N 1
ATOM 1153 C CA . VAL A 1 157 ? -16.263 17.363 -23.102 1.00 31.10 156 VAL A CA 1
ATOM 1154 C C . VAL A 1 157 ? -15.509 17.470 -24.408 1.00 32.44 156 VAL A C 1
ATOM 1155 O O . VAL A 1 157 ? -15.085 18.537 -24.796 1.00 33.45 156 VAL A O 1
ATOM 1159 N N . LYS A 1 158 ? -15.323 16.335 -25.063 1.00 33.01 157 LYS A N 1
ATOM 1160 C CA . LYS A 1 158 ? -14.474 16.258 -26.236 1.00 34.03 157 LYS A CA 1
ATOM 1161 C C . LYS A 1 158 ? -15.322 15.973 -27.488 1.00 34.42 157 LYS A C 1
ATOM 1162 O O . LYS A 1 158 ? -16.065 15.002 -27.487 1.00 32.81 157 LYS A O 1
ATOM 1168 N N . ALA A 1 159 ? -15.193 16.792 -28.548 1.00 35.90 158 ALA A N 1
ATOM 1169 C CA . ALA A 1 159 ? -15.878 16.497 -29.837 1.00 36.80 158 ALA A CA 1
ATOM 1170 C C . ALA A 1 159 ? -14.989 16.341 -31.078 1.00 38.60 158 ALA A C 1
ATOM 1171 O O . ALA A 1 159 ? -13.881 16.907 -31.167 1.00 39.03 158 ALA A O 1
ATOM 1173 N N . TRP A 1 160 ? -15.484 15.578 -32.049 1.00 39.64 159 TRP A N 1
ATOM 1174 C CA . TRP A 1 160 ? -14.856 15.562 -33.376 1.00 41.36 159 TRP A CA 1
ATOM 1175 C C . TRP A 1 160 ? -14.942 16.956 -34.018 1.00 43.27 159 TRP A C 1
ATOM 1176 O O . TRP A 1 160 ? -13.928 17.540 -34.423 1.00 44.73 159 TRP A O 1
ATOM 1187 N N . LYS A 1 161 ? -16.157 17.492 -34.114 1.00 44.34 160 LYS A N 1
ATOM 1188 C CA . LYS A 1 161 ? -16.344 18.855 -34.594 1.00 45.95 160 LYS A CA 1
ATOM 1189 C C . LYS A 1 161 ? -17.302 19.651 -33.712 1.00 44.90 160 LYS A C 1
ATOM 1190 O O . LYS A 1 161 ? -18.188 19.095 -33.051 1.00 43.29 160 LYS A O 1
ATOM 1196 N N . ALA A 1 162 ? -17.094 20.958 -33.705 1.00 45.47 161 ALA A N 1
ATOM 1197 C CA . ALA A 1 162 ? -18.008 21.881 -33.085 1.00 46.62 161 ALA A CA 1
ATOM 1198 C C . ALA A 1 162 ? -18.211 22.996 -34.080 1.00 49.02 161 ALA A C 1
ATOM 1199 O O . ALA A 1 162 ? -17.296 23.298 -34.857 1.00 50.12 161 ALA A O 1
ATOM 1201 N N . ASP A 1 163 ? -19.393 23.608 -34.079 1.00 50.67 162 ASP A N 1
ATOM 1202 C CA . ASP A 1 163 ? -19.522 24.913 -34.742 1.00 53.70 162 ASP A CA 1
ATOM 1203 C C . ASP A 1 163 ? -19.507 26.053 -33.703 1.00 54.41 162 ASP A C 1
ATOM 1204 O O . ASP A 1 163 ? -19.615 25.806 -32.490 1.00 53.15 162 ASP A O 1
ATOM 1209 N N . THR A 1 164 ? -19.372 27.293 -34.176 1.00 56.67 163 THR A N 1
ATOM 1210 C CA . THR A 1 164 ? -19.281 28.442 -33.274 1.00 58.30 163 THR A CA 1
ATOM 1211 C C . THR A 1 164 ? -20.516 28.666 -32.397 1.00 57.38 163 THR A C 1
ATOM 1212 O O . THR A 1 164 ? -20.472 29.480 -31.488 1.00 57.78 163 THR A O 1
ATOM 1216 N N . MET A 1 165 ? -21.613 27.964 -32.672 1.00 56.18 164 MET A N 1
ATOM 1217 C CA . MET A 1 165 ? -22.777 27.979 -31.779 1.00 55.13 164 MET A CA 1
ATOM 1218 C C . MET A 1 165 ? -22.829 26.792 -30.832 1.00 51.46 164 MET A C 1
ATOM 1219 O O . MET A 1 165 ? -23.833 26.581 -30.156 1.00 50.67 164 MET A O 1
ATOM 1224 N N . GLY A 1 166 ? -21.749 26.026 -30.782 1.00 48.93 165 GLY A N 1
ATOM 1225 C CA . GLY A 1 166 ? -21.611 25.001 -29.764 1.00 46.28 165 GLY A CA 1
ATOM 1226 C C . GLY A 1 166 ? -22.209 23.648 -30.110 1.00 44.30 165 GLY A C 1
ATOM 1227 O O . GLY A 1 166 ? -22.210 22.748 -29.256 1.00 43.21 165 GLY A O 1
ATOM 1228 N N . ASN A 1 167 ? -22.708 23.501 -31.341 1.00 43.43 166 ASN A N 1
ATOM 1229 C CA . ASN A 1 167 ? -23.184 22.219 -31.824 1.00 42.77 166 ASN A CA 1
ATOM 1230 C C . ASN A 1 167 ? -22.036 21.253 -31.992 1.00 42.03 166 ASN A C 1
ATOM 1231 O O . ASN A 1 167 ? -21.004 21.620 -32.552 1.00 43.35 166 ASN A O 1
ATOM 1236 N N . LEU A 1 168 ? -22.224 20.020 -31.521 1.00 39.54 167 LEU A N 1
ATOM 1237 C CA . LEU A 1 168 ? -21.165 19.011 -31.490 1.00 38.16 167 LEU A CA 1
ATOM 1238 C C . LEU A 1 168 ? -21.525 17.803 -32.331 1.00 38.53 167 LEU A C 1
ATOM 1239 O O . LEU A 1 168 ? -22.679 17.395 -32.364 1.00 38.64 167 LEU A O 1
ATOM 1244 N N . ILE A 1 169 ? -20.547 17.255 -33.039 1.00 39.74 168 ILE A N 1
ATOM 1245 C CA . ILE A 1 169 ? -20.653 15.901 -33.584 1.00 40.60 168 ILE A CA 1
ATOM 1246 C C . ILE A 1 169 ? -19.486 15.084 -33.041 1.00 39.31 168 ILE A C 1
ATOM 1247 O O . ILE A 1 169 ? -18.384 15.609 -32.856 1.00 39.36 168 ILE A O 1
ATOM 1252 N N . PHE A 1 170 ? -19.740 13.806 -32.772 1.00 38.24 169 PHE A N 1
ATOM 1253 C CA . PHE A 1 170 ? -18.722 12.897 -32.260 1.00 37.67 169 PHE A CA 1
ATOM 1254 C C . PHE A 1 170 ? -18.378 11.818 -33.264 1.00 38.73 169 PHE A C 1
ATOM 1255 O O . PHE A 1 170 ? -18.970 11.745 -34.342 1.00 40.40 169 PHE A O 1
ATOM 1263 N N . ARG A 1 171 ? -17.419 10.974 -32.903 1.00 39.37 170 ARG A N 1
ATOM 1264 C CA . ARG A 1 171 ? -16.794 10.091 -33.863 1.00 40.80 170 ARG A CA 1
ATOM 1265 C C . ARG A 1 171 ? -16.599 8.715 -33.247 1.00 39.71 170 ARG A C 1
ATOM 1266 O O . ARG A 1 171 ? -15.935 8.578 -32.224 1.00 39.34 170 ARG A O 1
ATOM 1274 N N . LYS A 1 172 ? -17.186 7.700 -33.873 1.00 39.61 171 LYS A N 1
ATOM 1275 C CA . LYS A 1 172 ? -17.074 6.324 -33.400 1.00 38.91 171 LYS A CA 1
ATOM 1276 C C . LYS A 1 172 ? -17.365 6.223 -31.914 1.00 36.96 171 LYS A C 1
ATOM 1277 O O . LYS A 1 172 ? -18.358 6.773 -31.435 1.00 36.63 171 LYS A O 1
ATOM 1283 N N . THR A 1 173 ? -16.506 5.518 -31.181 1.00 35.44 172 THR A N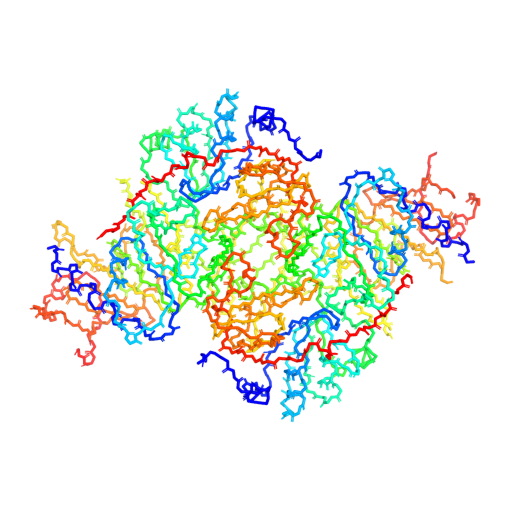 1
ATOM 1284 C CA . THR A 1 173 ? -16.773 5.260 -29.768 1.00 33.41 172 THR A CA 1
ATOM 1285 C C . THR A 1 173 ? -16.208 6.360 -28.875 1.00 32.56 172 THR A C 1
ATOM 1286 O O . THR A 1 173 ? -16.348 6.304 -27.657 1.00 30.89 172 THR A O 1
ATOM 1290 N N . ALA A 1 174 ? -15.583 7.361 -29.494 1.00 32.94 173 ALA A N 1
ATOM 1291 C CA . ALA A 1 174 ? -15.221 8.601 -28.788 1.00 33.08 173 ALA A CA 1
ATOM 1292 C C . ALA A 1 174 ? -16.400 9.394 -28.259 1.00 31.64 173 ALA A C 1
ATOM 1293 O O . ALA A 1 174 ? -16.208 10.326 -27.513 1.00 32.74 173 ALA A O 1
ATOM 1295 N N . ARG A 1 175 ? -17.608 8.980 -28.600 1.00 31.01 174 ARG A N 1
ATOM 1296 C CA . ARG A 1 175 ? -18.874 9.616 -28.143 1.00 29.11 174 ARG A CA 1
ATOM 1297 C C . ARG A 1 175 ? -19.189 9.363 -26.665 1.00 28.39 174 ARG A C 1
ATOM 1298 O O . ARG A 1 175 ? -19.252 10.311 -25.878 1.00 27.89 174 ARG A O 1
ATOM 1306 N N . ASN A 1 176 ? -19.371 8.084 -26.308 1.00 27.06 175 ASN A N 1
ATOM 1307 C CA . ASN A 1 176 ? -19.534 7.644 -24.939 1.00 26.27 175 ASN A CA 1
ATOM 1308 C C . ASN A 1 176 ? -20.285 8.571 -24.040 1.00 26.13 175 ASN A C 1
ATOM 1309 O O . ASN A 1 176 ? -21.488 8.742 -24.257 1.00 27.02 175 ASN A O 1
ATOM 1314 N N . PHE A 1 177 ? -19.615 9.168 -23.046 1.00 25.46 176 PHE A N 1
ATOM 1315 C CA . PHE A 1 177 ? -20.271 10.012 -22.020 1.00 24.70 176 PHE A CA 1
ATOM 1316 C C . PHE A 1 177 ? -20.327 11.486 -22.416 1.00 26.39 176 PHE A C 1
ATOM 1317 O O . PHE A 1 177 ? -20.997 12.287 -21.731 1.00 26.82 176 PHE A O 1
ATOM 1325 N N . ASN A 1 178 ? -19.627 11.859 -23.491 1.00 27.48 177 ASN A N 1
ATOM 1326 C CA . ASN A 1 178 ? -19.464 13.275 -23.824 1.00 29.88 177 ASN A CA 1
ATOM 1327 C C . ASN A 1 178 ? -20.823 14.020 -23.984 1.00 30.85 177 ASN A C 1
ATOM 1328 O O . ASN A 1 178 ? -21.024 15.085 -23.396 1.00 30.26 177 ASN A O 1
ATOM 1333 N N . PRO A 1 179 ? -21.770 13.440 -24.748 1.00 31.73 178 PRO A N 1
ATOM 1334 C CA . PRO A 1 179 ? -23.044 14.130 -24.960 1.00 32.65 178 PRO A CA 1
ATOM 1335 C C . PRO A 1 179 ? -23.854 14.252 -23.691 1.00 32.64 178 PRO A C 1
ATOM 1336 O O . PRO A 1 179 ? -24.523 15.257 -23.461 1.00 33.10 178 PRO A O 1
ATOM 1340 N N . ILE A 1 180 ? -23.817 13.221 -22.873 1.00 32.85 179 ILE A N 1
ATOM 1341 C CA . ILE A 1 180 ? -24.660 13.246 -21.701 1.00 32.88 179 ILE A CA 1
ATOM 1342 C C . ILE A 1 180 ? -24.060 14.166 -20.657 1.00 33.55 179 ILE A C 1
ATOM 1343 O O . ILE A 1 180 ? -24.805 14.856 -19.944 1.00 34.06 179 ILE A O 1
ATOM 1348 N N . ALA A 1 181 ? -22.719 14.224 -20.620 1.00 33.26 180 ALA A N 1
ATOM 1349 C CA . ALA A 1 181 ? -22.033 15.151 -19.745 1.00 33.94 180 ALA A CA 1
ATOM 1350 C C . ALA A 1 181 ? -22.286 16.609 -20.181 1.00 35.21 180 ALA A C 1
ATOM 1351 O O . ALA A 1 181 ? -22.515 17.497 -19.332 1.00 36.04 180 ALA A O 1
ATOM 1353 N N . ALA A 1 182 ? -22.225 16.872 -21.483 1.00 35.50 181 ALA A N 1
ATOM 1354 C CA . ALA A 1 182 ? -22.521 18.206 -21.993 1.00 36.81 181 ALA A CA 1
ATOM 1355 C C . ALA A 1 182 ? -23.810 18.781 -21.365 1.00 37.39 181 ALA A C 1
ATOM 1356 O O . ALA A 1 182 ? -23.832 19.956 -20.974 1.00 38.47 181 ALA A O 1
ATOM 1358 N N . MET A 1 183 ? -24.826 17.929 -21.205 1.00 36.47 182 MET A N 1
ATOM 1359 C CA . MET A 1 183 ? -26.131 18.294 -20.625 1.00 36.91 182 MET A CA 1
ATOM 1360 C C . MET A 1 183 ? -26.139 18.640 -19.135 1.00 36.27 182 MET A C 1
ATOM 1361 O O . MET A 1 183 ? -26.865 19.520 -18.700 1.00 37.13 182 MET A O 1
ATOM 1366 N N . ALA A 1 184 ? -25.416 17.865 -18.345 1.00 35.53 183 ALA A N 1
ATOM 1367 C CA . ALA A 1 184 ? -25.431 17.980 -16.889 1.00 34.98 183 ALA A CA 1
ATOM 1368 C C . ALA A 1 184 ? -24.565 19.090 -16.328 1.00 35.68 183 ALA A C 1
ATOM 1369 O O . ALA A 1 184 ? -24.477 19.233 -15.125 1.00 36.67 183 ALA A O 1
ATOM 1371 N N . GLY A 1 185 ? -23.874 19.841 -17.174 1.00 36.62 184 GLY A N 1
ATOM 1372 C CA . GLY A 1 185 ? -22.952 20.856 -16.671 1.00 37.44 184 GLY A CA 1
ATOM 1373 C C . GLY A 1 185 ? -23.569 22.242 -16.658 1.00 38.15 184 GLY A C 1
ATOM 1374 O O . GLY A 1 185 ? -24.049 22.724 -17.681 1.00 38.17 184 GLY A O 1
ATOM 1375 N N . LYS A 1 186 ? -23.541 22.878 -15.489 1.00 39.13 185 LYS A N 1
ATOM 1376 C CA . LYS A 1 186 ? -23.862 24.295 -15.359 1.00 41.25 185 LYS A CA 1
ATOM 1377 C C . LYS A 1 186 ? -23.087 25.127 -16.385 1.00 41.82 185 LYS A C 1
ATOM 1378 O O . LYS A 1 186 ? -23.671 25.981 -17.035 1.00 42.16 185 LYS A O 1
ATOM 1384 N N . ILE A 1 187 ? -21.780 24.865 -16.532 1.00 42.27 186 ILE A N 1
ATOM 1385 C CA . ILE A 1 187 ? -20.950 25.457 -17.605 1.00 43.23 186 ILE A CA 1
ATOM 1386 C C . ILE A 1 187 ? -20.288 24.352 -18.401 1.00 42.13 186 ILE A C 1
ATOM 1387 O O . ILE A 1 187 ? -19.530 23.554 -17.857 1.00 41.65 186 ILE A O 1
ATOM 1392 N N . THR A 1 188 ? -20.573 24.303 -19.694 1.00 41.98 187 THR A N 1
ATOM 1393 C CA . THR A 1 188 ? -20.130 23.190 -20.514 1.00 40.69 187 THR A CA 1
ATOM 1394 C C . THR A 1 188 ? -19.131 23.726 -21.511 1.00 42.26 187 THR A C 1
ATOM 1395 O O . THR A 1 188 ? -19.443 24.640 -22.297 1.00 43.16 187 THR A O 1
ATOM 1399 N N . ILE A 1 189 ? -17.932 23.151 -21.458 1.00 42.15 188 ILE A N 1
ATOM 1400 C CA . ILE A 1 189 ? -16.831 23.508 -22.338 1.00 42.42 188 ILE A CA 1
ATOM 1401 C C . ILE A 1 189 ? -16.511 22.342 -23.267 1.00 42.13 188 ILE A C 1
ATOM 1402 O O . ILE A 1 189 ? -16.153 21.230 -22.818 1.00 40.38 188 ILE A O 1
ATOM 1407 N N . ALA A 1 190 ? -16.611 22.612 -24.567 1.00 42.61 189 ALA A N 1
ATOM 1408 C CA . ALA A 1 190 ? -16.374 21.574 -25.548 1.00 42.40 189 ALA A CA 1
ATOM 1409 C C . ALA A 1 190 ? -15.024 21.771 -26.166 1.00 42.91 189 ALA A C 1
ATOM 1410 O O . ALA A 1 190 ? -14.755 22.825 -26.741 1.00 44.79 189 ALA A O 1
ATOM 1412 N N . GLU A 1 191 ? -14.176 20.762 -26.046 1.00 41.79 190 GLU A N 1
ATOM 1413 C CA . GLU A 1 191 ? -12.897 20.733 -26.732 1.00 41.91 190 GLU A CA 1
ATOM 1414 C C . GLU A 1 191 ? -13.061 19.978 -28.056 1.00 41.69 190 GLU A C 1
ATOM 1415 O O . GLU A 1 191 ? -13.545 18.839 -28.063 1.00 40.73 190 GLU A O 1
ATOM 1421 N N . ALA A 1 192 ? -12.680 20.625 -29.160 1.00 42.85 191 ALA A N 1
ATOM 1422 C CA . ALA A 1 192 ? -12.878 20.086 -30.508 1.00 44.35 191 ALA A CA 1
ATOM 1423 C C . ALA A 1 192 ? -11.638 20.012 -31.406 1.00 46.44 191 ALA A C 1
ATOM 1424 O O . ALA A 1 192 ? -10.691 20.814 -31.280 1.00 47.74 191 ALA A O 1
ATOM 1426 N N . GLU A 1 193 ? -11.644 19.050 -32.327 1.00 47.21 192 GLU A N 1
ATOM 1427 C CA . GLU A 1 193 ? -10.525 18.870 -33.245 1.00 48.34 192 GLU A CA 1
ATOM 1428 C C . GLU A 1 193 ? -10.670 19.791 -34.452 1.00 50.76 192 GLU A C 1
ATOM 1429 O O . GLU A 1 193 ? -9.688 20.097 -35.131 1.00 51.16 192 GLU A O 1
ATOM 1435 N N . GLU A 1 194 ? -11.915 20.163 -34.740 1.00 51.77 193 GLU A N 1
ATOM 1436 C CA . GLU A 1 194 ? -12.250 21.089 -35.807 1.00 53.80 193 GLU A CA 1
ATOM 1437 C C . GLU A 1 194 ? -13.312 22.005 -35.266 1.00 52.83 193 GLU A C 1
ATOM 1438 O O . GLU A 1 194 ? -14.233 21.542 -34.624 1.00 51.75 193 GLU A O 1
ATOM 1444 N N . ILE A 1 195 ? -13.154 23.304 -35.479 1.00 54.37 194 ILE A N 1
ATOM 1445 C CA . ILE A 1 195 ? -14.207 24.257 -35.189 1.00 55.45 194 ILE A CA 1
ATOM 1446 C C . ILE A 1 195 ? -14.675 24.802 -36.538 1.00 58.07 194 ILE A C 1
ATOM 1447 O O . ILE A 1 195 ? -13.921 25.498 -37.215 1.00 58.85 194 ILE A O 1
ATOM 1452 N N . VAL A 1 196 ? -15.905 24.477 -36.942 1.00 59.16 195 VAL A N 1
ATOM 1453 C CA . VAL A 1 196 ? -16.420 25.000 -38.213 1.00 60.98 195 VAL A CA 1
ATOM 1454 C C . VAL A 1 196 ? -17.357 26.175 -37.968 1.00 62.45 195 VAL A C 1
ATOM 1455 O O . VAL A 1 196 ? -17.725 26.455 -36.820 1.00 62.03 195 VAL A O 1
ATOM 1459 N N . GLU A 1 197 ? -17.731 26.853 -39.047 1.00 65.04 196 GLU A N 1
ATOM 1460 C CA . GLU A 1 197 ? -18.687 27.943 -38.988 1.00 67.52 196 GLU A CA 1
ATOM 1461 C C . GLU A 1 197 ? -20.087 27.345 -38.884 1.00 66.02 196 GLU A C 1
ATOM 1462 O O . GLU A 1 197 ? -20.347 26.255 -39.415 1.00 65.25 196 GLU A O 1
ATOM 1468 N N . ALA A 1 198 ? -20.981 28.056 -38.197 1.00 65.44 197 ALA A N 1
ATOM 1469 C CA . ALA A 1 198 ? -22.361 27.603 -38.008 1.00 65.12 197 ALA A CA 1
ATOM 1470 C C . ALA A 1 198 ? -23.066 27.442 -39.353 1.00 66.24 197 ALA A C 1
ATOM 1471 O O . ALA A 1 198 ? -23.217 28.408 -40.103 1.00 67.16 197 ALA A O 1
ATOM 1473 N N . GLY A 1 199 ? -23.470 26.202 -39.649 1.00 66.10 198 GLY A N 1
ATOM 1474 C CA . GLY A 1 199 ? -24.041 25.854 -40.947 1.00 67.26 198 GLY A CA 1
ATOM 1475 C C . GLY A 1 199 ? -23.310 24.750 -41.702 1.00 67.66 198 GLY A C 1
ATOM 1476 O O . GLY A 1 199 ? -23.854 24.183 -42.656 1.00 68.15 198 GLY A O 1
ATOM 1477 N N . GLU A 1 200 ? -22.075 24.442 -41.310 1.00 67.28 199 GLU A N 1
ATOM 1478 C CA . GLU A 1 200 ? -21.394 23.305 -41.922 1.00 67.23 199 GLU A CA 1
ATOM 1479 C C . GLU A 1 200 ? -21.869 21.971 -41.339 1.00 64.43 199 GLU A C 1
ATOM 1480 O O . GLU A 1 200 ? -21.706 20.916 -41.954 1.00 65.21 199 GLU A O 1
ATOM 1486 N N . LEU A 1 201 ? -22.493 22.008 -40.174 1.00 60.44 200 LEU A N 1
ATOM 1487 C CA . LEU A 1 201 ? -23.017 20.776 -39.641 1.00 57.07 200 LEU A CA 1
ATOM 1488 C C . LEU A 1 201 ? -24.490 20.573 -39.999 1.00 56.23 200 LEU A C 1
ATOM 1489 O O . LEU A 1 201 ? -25.377 21.358 -39.613 1.00 56.06 200 LEU A O 1
ATOM 1494 N N . ASP A 1 202 ? -24.741 19.511 -40.753 1.00 54.69 201 ASP A N 1
ATOM 1495 C CA . ASP A 1 202 ? -26.073 19.175 -41.082 1.00 53.52 201 ASP A CA 1
ATOM 1496 C C . ASP A 1 202 ? -26.807 19.037 -39.745 1.00 51.81 201 ASP A C 1
ATOM 1497 O O . ASP A 1 202 ? -26.304 18.387 -38.804 1.00 49.94 201 ASP A O 1
ATOM 1502 N N . PRO A 1 203 ? -27.986 19.683 -39.629 1.00 51.22 202 PRO A N 1
ATOM 1503 C CA . PRO A 1 203 ? -28.753 19.659 -38.372 1.00 48.63 202 PRO A CA 1
ATOM 1504 C C . PRO A 1 203 ? -29.184 18.262 -38.007 1.00 46.53 202 PRO A C 1
ATOM 1505 O O . PRO A 1 203 ? -29.397 17.970 -36.819 1.00 45.22 202 PRO A O 1
ATOM 1509 N N . ASP A 1 204 ? -29.300 17.394 -39.014 1.00 46.57 203 ASP A N 1
ATOM 1510 C CA . ASP A 1 204 ? -29.598 15.966 -38.771 1.00 45.69 203 ASP A CA 1
ATOM 1511 C C . ASP A 1 204 ? -28.387 15.105 -38.445 1.00 44.54 203 ASP A C 1
ATOM 1512 O O . ASP A 1 204 ? -28.530 13.908 -38.210 1.00 43.26 203 ASP A O 1
ATOM 1517 N N . HIS A 1 205 ? -27.198 15.706 -38.467 1.00 44.98 204 HIS A N 1
ATOM 1518 C CA . HIS A 1 205 ? -25.993 15.007 -38.104 1.00 44.83 204 HIS A CA 1
ATOM 1519 C C . HIS A 1 205 ? -25.701 15.316 -36.659 1.00 42.95 204 HIS A C 1
ATOM 1520 O O . HIS A 1 205 ? -25.350 14.426 -35.925 1.00 42.83 204 HIS A O 1
ATOM 1527 N N . ILE A 1 206 ? -25.853 16.578 -36.266 1.00 42.15 205 ILE A N 1
ATOM 1528 C CA . ILE A 1 206 ? -25.548 17.049 -34.914 1.00 41.24 205 ILE A CA 1
ATOM 1529 C C . ILE A 1 206 ? -25.911 16.103 -33.769 1.00 39.29 205 ILE A C 1
ATOM 1530 O O . ILE A 1 206 ? -27.051 15.686 -33.628 1.00 39.23 205 ILE A O 1
ATOM 1535 N N . HIS A 1 207 ? -24.944 15.766 -32.942 1.00 37.67 206 HIS A N 1
ATOM 1536 C CA . HIS A 1 207 ? -25.248 14.880 -31.824 1.00 36.46 206 HIS A CA 1
ATOM 1537 C C . HIS A 1 207 ? -25.622 15.565 -30.527 1.00 35.50 206 HIS A C 1
ATOM 1538 O O . HIS A 1 207 ? -26.451 15.045 -29.770 1.00 34.49 206 HIS A O 1
ATOM 1545 N N . THR A 1 208 ? -24.960 16.677 -30.221 1.00 35.54 207 THR A N 1
ATOM 1546 C CA . THR A 1 208 ? -25.402 17.479 -29.092 1.00 36.32 207 THR A CA 1
ATOM 1547 C C . THR A 1 208 ? -25.691 18.896 -29.543 1.00 36.80 207 THR A C 1
ATOM 1548 O O . THR A 1 208 ? -24.781 19.627 -29.939 1.00 37.02 207 THR A O 1
ATOM 1552 N N . PRO A 1 209 ? -26.977 19.257 -29.529 1.00 37.08 208 PRO A N 1
ATOM 1553 C CA . PRO A 1 209 ? -27.380 20.609 -29.854 1.00 37.75 208 PRO A CA 1
ATOM 1554 C C . PRO A 1 209 ? -26.615 21.655 -29.028 1.00 38.12 208 PRO A C 1
ATOM 1555 O O . PRO A 1 209 ? -26.314 21.457 -27.828 1.00 35.79 208 PRO A O 1
ATOM 1559 N N . GLY A 1 210 ? -26.318 22.754 -29.723 1.00 39.73 209 GLY A N 1
ATOM 1560 C CA . GLY A 1 210 ? -25.634 23.927 -29.194 1.00 40.63 209 GLY A CA 1
ATOM 1561 C C . GLY A 1 210 ? -26.120 24.424 -27.855 1.00 40.07 209 GLY A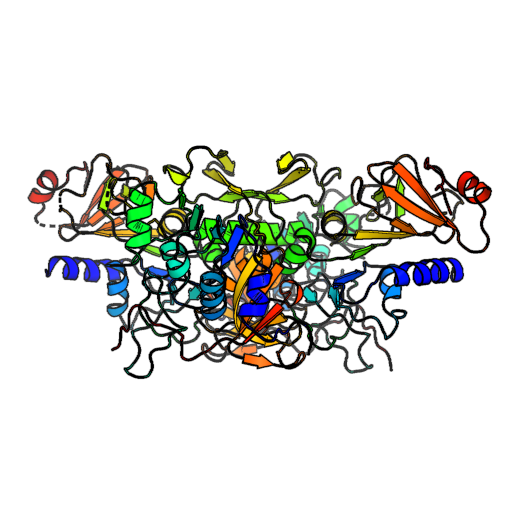 C 1
ATOM 1562 O O . GLY A 1 210 ? -25.307 24.888 -27.078 1.00 40.15 209 GLY A O 1
ATOM 1563 N N . ILE A 1 211 ? -27.420 24.332 -27.575 1.00 39.59 210 ILE A N 1
ATOM 1564 C CA . ILE A 1 211 ? -27.948 24.795 -26.279 1.00 39.46 210 ILE A CA 1
ATOM 1565 C C . ILE A 1 211 ? -27.198 24.253 -25.041 1.00 38.77 210 ILE A C 1
ATOM 1566 O O . ILE A 1 211 ? -27.147 24.927 -24.018 1.00 39.30 210 ILE A O 1
ATOM 1571 N N . TYR A 1 212 ? -26.631 23.048 -25.131 1.00 36.99 211 TYR A N 1
ATOM 1572 C CA . TYR A 1 212 ? -25.956 22.412 -23.992 1.00 35.87 211 TYR A CA 1
ATOM 1573 C C . TYR A 1 212 ? -24.525 22.886 -23.736 1.00 36.22 211 TYR A C 1
ATOM 1574 O O . TYR A 1 212 ? -23.923 22.561 -22.705 1.00 35.88 211 TYR A O 1
ATOM 1583 N N . VAL A 1 213 ? -23.983 23.636 -24.681 1.00 36.93 212 VAL A N 1
ATOM 1584 C CA . VAL A 1 213 ? -22.578 23.948 -24.691 1.00 37.89 212 VAL A CA 1
ATOM 1585 C C . VAL A 1 213 ? -22.452 25.445 -24.567 1.00 39.76 212 VAL A C 1
ATOM 1586 O O . VAL A 1 213 ? -23.055 26.182 -25.348 1.00 39.96 212 VAL A O 1
ATOM 1590 N N . GLN A 1 214 ? -21.708 25.913 -23.567 1.00 40.94 213 GLN A N 1
ATOM 1591 C CA . GLN A 1 214 ? -21.619 27.371 -23.402 1.00 42.30 213 GLN A CA 1
ATOM 1592 C C . GLN A 1 214 ? -20.324 28.002 -23.866 1.00 43.55 213 GLN A C 1
ATOM 1593 O O . GLN A 1 214 ? -20.326 29.175 -24.243 1.00 45.70 213 GLN A O 1
ATOM 1599 N N . HIS A 1 215 ? -19.255 27.205 -23.906 1.00 42.81 214 HIS A N 1
ATOM 1600 C CA . HIS A 1 215 ? -17.985 27.582 -24.514 1.00 42.36 214 HIS A CA 1
ATOM 1601 C C . HIS A 1 215 ? -17.402 26.438 -25.349 1.00 41.89 214 HIS A C 1
ATOM 1602 O O . HIS A 1 215 ? -17.805 25.273 -25.192 1.00 41.31 214 HIS A O 1
ATOM 1609 N N . VAL A 1 216 ? -16.423 26.770 -26.198 1.00 43.09 215 VAL A N 1
ATOM 1610 C CA . VAL A 1 216 ? -15.810 25.862 -27.186 1.00 43.56 215 VAL A CA 1
ATOM 1611 C C . VAL A 1 216 ? -14.331 26.168 -27.395 1.00 45.38 215 VAL A C 1
ATOM 1612 O O . VAL A 1 216 ? -13.959 27.334 -27.579 1.00 46.57 215 VAL A O 1
ATOM 1616 N N . VAL A 1 217 ? -13.483 25.152 -27.426 1.00 45.97 216 VAL A N 1
ATOM 1617 C CA . VAL A 1 217 ? -12.064 25.378 -27.739 1.00 47.92 216 VAL A CA 1
ATOM 1618 C C . VAL A 1 217 ? -11.526 24.435 -28.776 1.00 48.05 216 VAL A C 1
ATOM 1619 O O . VAL A 1 217 ? -12.073 23.398 -29.009 1.00 48.02 216 VAL A O 1
ATOM 1623 N N . LEU A 1 218 ? -10.455 24.838 -29.413 1.00 50.33 217 LEU A N 1
ATOM 1624 C CA . LEU A 1 218 ? -9.779 23.980 -30.334 1.00 50.67 217 LEU A CA 1
ATOM 1625 C C . LEU A 1 218 ? -8.802 23.115 -29.589 1.00 47.97 217 LEU A C 1
ATOM 1626 O O . LEU A 1 218 ? -8.038 23.600 -28.731 1.00 48.97 217 LEU A O 1
ATOM 1631 N N . GLY A 1 219 ? -8.832 21.814 -29.922 1.00 36.22 218 GLY A N 1
ATOM 1632 C CA . GLY A 1 219 ? -7.908 20.806 -29.355 1.00 32.84 218 GLY A CA 1
ATOM 1633 C C . GLY A 1 219 ? -7.141 20.000 -30.428 1.00 32.53 218 GLY A C 1
ATOM 1634 O O . GLY A 1 219 ? -7.082 20.373 -31.638 1.00 34.89 218 GLY A O 1
ATOM 1635 N N . ALA A 1 220 ? -6.564 18.879 -30.020 1.00 32.38 219 ALA A N 1
ATOM 1636 C CA . ALA A 1 220 ? -5.502 18.256 -30.827 1.00 33.23 219 ALA A CA 1
ATOM 1637 C C . ALA A 1 220 ? -6.091 17.025 -31.544 1.00 33.34 219 ALA A C 1
ATOM 1638 O O . ALA A 1 220 ? -6.990 16.361 -31.035 1.00 32.49 219 ALA A O 1
ATOM 1640 N N . SER A 1 221 ? -5.588 16.744 -32.742 1.00 35.16 220 SER A N 1
ATOM 1641 C CA . SER A 1 221 ? -6.114 15.601 -33.510 1.00 36.29 220 SER A CA 1
ATOM 1642 C C . SER A 1 221 ? -4.934 14.630 -33.807 1.00 37.65 220 SER A C 1
ATOM 1643 O O . SER A 1 221 ? -5.177 13.460 -34.209 1.00 38.57 220 SER A O 1
ATOM 1646 N N . GLN A 1 222 ? -3.684 15.116 -33.651 1.00 38.89 221 GLN A N 1
ATOM 1647 C CA . GLN A 1 222 ? -2.552 14.426 -34.231 1.00 41.05 221 GLN A CA 1
ATOM 1648 C C . GLN A 1 222 ? -1.994 13.343 -33.288 1.00 40.47 221 GLN A C 1
ATOM 1649 O O . GLN A 1 222 ? -1.212 12.459 -33.703 1.00 41.71 221 GLN A O 1
ATOM 1655 N N . GLU A 1 223 ? -2.347 13.415 -32.018 1.00 38.04 222 GLU A N 1
ATOM 1656 C CA . GLU A 1 223 ? -1.472 12.764 -31.057 1.00 37.45 222 GLU A CA 1
ATOM 1657 C C . GLU A 1 223 ? -2.247 11.792 -30.195 1.00 37.14 222 GLU A C 1
ATOM 1658 O O . GLU A 1 223 ? -1.749 11.384 -29.125 1.00 37.02 222 GLU A O 1
ATOM 1664 N N . LYS A 1 224 ? -3.456 11.432 -30.634 1.00 46.09 223 LYS A N 1
ATOM 1665 C CA . LYS A 1 224 ? -4.348 10.618 -29.815 1.00 49.23 223 LYS A CA 1
ATOM 1666 C C . LYS A 1 224 ? -3.609 9.401 -29.277 1.00 49.74 223 LYS A C 1
ATOM 1667 O O . LYS A 1 224 ? -3.080 8.594 -30.037 1.00 50.85 223 LYS A O 1
ATOM 1673 N N . ARG A 1 225 ? -3.562 9.292 -27.955 1.00 48.06 224 ARG A N 1
ATOM 1674 C CA . ARG A 1 225 ? -2.988 8.133 -27.293 1.00 46.71 224 ARG A CA 1
ATOM 1675 C C . ARG A 1 225 ? -3.940 6.941 -27.377 1.00 45.34 224 ARG A C 1
ATOM 1676 O O . ARG A 1 225 ? -5.101 7.018 -26.972 1.00 44.71 224 ARG A O 1
ATOM 1684 N N . ILE A 1 226 ? -3.433 5.841 -27.915 1.00 46.13 225 ILE A N 1
ATOM 1685 C CA . ILE A 1 226 ? -4.094 4.549 -27.829 1.00 46.18 225 ILE A CA 1
ATOM 1686 C C . ILE A 1 226 ? -3.550 3.774 -26.635 1.00 46.31 225 ILE A C 1
ATOM 1687 O O . ILE A 1 226 ? -2.373 3.421 -26.584 1.00 48.14 225 ILE A O 1
ATOM 1692 N N . GLU A 1 227 ? -4.417 3.525 -25.670 1.00 44.93 226 GLU A N 1
ATOM 1693 C CA . GLU A 1 227 ? -4.049 2.829 -24.469 1.00 45.23 226 GLU A CA 1
ATOM 1694 C C . GLU A 1 227 ? -3.464 1.447 -24.781 1.00 47.15 226 GLU A C 1
ATOM 1695 O O . GLU A 1 227 ? -2.318 1.196 -24.468 1.00 48.08 226 GLU A O 1
ATOM 1701 N N . LYS A 1 228 ? -4.247 0.559 -25.379 1.00 49.38 227 LYS A N 1
ATOM 1702 C CA . LYS A 1 228 ? -3.730 -0.728 -25.864 1.00 52.37 227 LYS A CA 1
ATOM 1703 C C . LYS A 1 228 ? -4.002 -0.782 -27.362 1.00 54.21 227 LYS A C 1
ATOM 1704 O O . LYS A 1 228 ? -5.116 -0.536 -27.822 1.00 54.52 227 LYS A O 1
ATOM 1710 N N . ARG A 1 229 ? -2.979 -1.092 -28.118 1.00 57.25 228 ARG A N 1
ATOM 1711 C CA . ARG A 1 229 ? -3.022 -0.958 -29.544 1.00 60.76 228 ARG A CA 1
ATOM 1712 C C . ARG A 1 229 ? -2.997 -2.383 -30.071 1.00 62.55 228 ARG A C 1
ATOM 1713 O O . ARG A 1 229 ? -1.955 -2.948 -30.334 1.00 63.41 228 ARG A O 1
ATOM 1721 N N . THR A 1 230 ? -4.164 -2.987 -30.182 1.00 63.70 229 THR A N 1
ATOM 1722 C CA . THR A 1 230 ? -4.238 -4.397 -30.536 1.00 65.41 229 THR A CA 1
ATOM 1723 C C . THR A 1 230 ? -4.451 -4.517 -32.038 1.00 68.70 229 THR A C 1
ATOM 1724 O O . THR A 1 230 ? -5.353 -3.910 -32.594 1.00 68.57 229 THR A O 1
ATOM 1728 N N . VAL A 1 231 ? -3.597 -5.278 -32.703 1.00 73.55 230 VAL A N 1
ATOM 1729 C CA . VAL A 1 231 ? -3.653 -5.350 -34.149 1.00 78.00 230 VAL A CA 1
ATOM 1730 C C . VAL A 1 231 ? -3.450 -6.780 -34.642 1.00 81.95 230 VAL A C 1
ATOM 1731 O O . VAL A 1 231 ? -3.105 -7.678 -33.881 1.00 81.44 230 VAL A O 1
ATOM 1735 N N . GLN A 1 232 ? -3.732 -6.988 -35.914 1.00 87.13 231 GLN A N 1
ATOM 1736 C CA . GLN A 1 232 ? -3.320 -8.204 -36.603 1.00 93.59 231 GLN A CA 1
ATOM 1737 C C . GLN A 1 232 ? -2.596 -7.772 -37.870 1.00 98.11 231 GLN A C 1
ATOM 1738 O O . GLN A 1 232 ? -2.704 -6.616 -38.280 1.00 98.26 231 GLN A O 1
ATOM 1744 N N . GLN A 1 233 ? -1.853 -8.683 -38.486 1.00 104.59 232 GLN A N 1
ATOM 1745 C CA . GLN A 1 233 ? -1.340 -8.420 -39.829 1.00 110.35 232 GLN A CA 1
ATOM 1746 C C . GLN A 1 233 ? -1.247 -9.677 -40.661 1.00 112.70 232 GLN A C 1
ATOM 1747 O O . GLN A 1 233 ? -1.381 -10.765 -40.123 1.00 114.17 232 GLN A O 1
ATOM 1753 N N . MET B 2 4 ? -4.198 -25.166 -17.602 1.00 95.06 1 MET B N 1
ATOM 1754 C CA . MET B 2 4 ? -4.704 -23.761 -17.671 1.00 93.70 1 MET B CA 1
ATOM 1755 C C . MET B 2 4 ? -5.170 -23.328 -19.067 1.00 92.48 1 MET B C 1
ATOM 1756 O O . MET B 2 4 ? -6.042 -22.470 -19.189 1.00 90.75 1 MET B O 1
ATOM 1761 N N . LYS B 2 5 ? -4.594 -23.913 -20.115 1.00 93.30 2 LYS B N 1
ATOM 1762 C CA . LYS B 2 5 ? -4.955 -23.534 -21.484 1.00 93.25 2 LYS B CA 1
ATOM 1763 C C . LYS B 2 5 ? -6.006 -24.419 -22.149 1.00 92.84 2 LYS B C 1
ATOM 1764 O O . LYS B 2 5 ? -6.711 -23.965 -23.056 1.00 91.94 2 LYS B O 1
ATOM 1770 N N . GLU B 2 6 ? -6.103 -25.673 -21.703 1.00 93.03 3 GLU B N 1
ATOM 1771 C CA . GLU B 2 6 ? -7.233 -26.531 -22.070 1.00 92.68 3 GLU B CA 1
ATOM 1772 C C . GLU B 2 6 ? -8.467 -26.194 -21.224 1.00 89.39 3 GLU B C 1
ATOM 1773 O O . GLU B 2 6 ? -9.586 -26.158 -21.749 1.00 88.59 3 GLU B O 1
ATOM 1779 N N . ALA B 2 7 ? -8.266 -25.934 -19.929 1.00 86.33 4 ALA B N 1
ATOM 1780 C CA . ALA B 2 7 ? -9.338 -25.419 -19.074 1.00 82.87 4 ALA B CA 1
ATOM 1781 C C . ALA B 2 7 ? -10.083 -24.331 -19.842 1.00 80.40 4 ALA B C 1
ATOM 1782 O O . ALA B 2 7 ? -11.291 -24.429 -20.084 1.00 80.02 4 ALA B O 1
ATOM 1784 N N . ARG B 2 8 ? -9.319 -23.325 -20.260 1.00 78.37 5 ARG B N 1
ATOM 1785 C CA . ARG B 2 8 ? -9.789 -22.177 -21.010 1.00 75.88 5 ARG B CA 1
ATOM 1786 C C . ARG B 2 8 ? -10.401 -22.548 -22.358 1.00 75.34 5 ARG B C 1
ATOM 1787 O O . ARG B 2 8 ? -11.440 -22.000 -22.723 1.00 74.01 5 ARG B O 1
ATOM 1795 N N . LYS B 2 9 ? -9.766 -23.463 -23.095 1.00 76.14 6 LYS B N 1
ATOM 1796 C CA . LYS B 2 9 ? -10.247 -23.837 -24.427 1.00 76.83 6 LYS B CA 1
ATOM 1797 C C . LYS B 2 9 ? -11.536 -24.656 -24.339 1.00 75.94 6 LYS B C 1
ATOM 1798 O O . LYS B 2 9 ? -12.403 -24.576 -25.221 1.00 75.46 6 LYS B O 1
ATOM 1804 N N . ARG B 2 10 ? -11.663 -25.423 -23.256 1.00 75.07 7 ARG B N 1
ATOM 1805 C CA . ARG B 2 10 ? -12.887 -26.183 -22.962 1.00 73.87 7 ARG B CA 1
ATOM 1806 C C . ARG B 2 10 ? -14.030 -25.237 -22.677 1.00 69.82 7 ARG B C 1
ATOM 1807 O O . ARG B 2 10 ? -15.107 -25.323 -23.269 1.00 69.50 7 ARG B O 1
ATOM 1815 N N . MET B 2 11 ? -13.773 -24.337 -21.746 1.00 65.64 8 MET B N 1
ATOM 1816 C CA . MET B 2 11 ? -14.756 -23.389 -21.318 1.00 61.44 8 MET B CA 1
ATOM 1817 C C . MET B 2 11 ? -15.235 -22.559 -22.495 1.00 59.38 8 MET B C 1
ATOM 1818 O O . MET B 2 11 ? -16.433 -22.442 -22.713 1.00 58.58 8 MET B O 1
ATOM 1823 N N . VAL B 2 12 ? -14.301 -22.023 -23.276 1.00 58.07 9 VAL B N 1
ATOM 1824 C CA . VAL B 2 12 ? -14.632 -21.146 -24.404 1.00 56.47 9 VAL B CA 1
ATOM 1825 C C . VAL B 2 12 ? -15.461 -21.863 -25.487 1.00 56.58 9 VAL B C 1
ATOM 1826 O O . VAL B 2 12 ? -16.490 -21.354 -25.957 1.00 55.10 9 VAL B O 1
ATOM 1830 N N . LYS B 2 13 ? -15.030 -23.063 -25.844 1.00 58.00 10 LYS B N 1
ATOM 1831 C CA . LYS B 2 13 ? -15.691 -23.795 -26.912 1.00 59.40 10 LYS B CA 1
ATOM 1832 C C . LYS B 2 13 ? -17.146 -24.123 -26.537 1.00 57.58 10 LYS B C 1
ATOM 1833 O O . LYS B 2 13 ? -18.046 -24.087 -27.389 1.00 57.63 10 LYS B O 1
ATOM 1839 N N . ARG B 2 14 ? -17.381 -24.418 -25.264 1.00 54.92 11 ARG B N 1
ATOM 1840 C CA . ARG B 2 14 ? -18.724 -24.700 -24.816 1.00 52.62 11 ARG B CA 1
ATOM 1841 C C . ARG B 2 14 ? -19.611 -23.455 -24.847 1.00 50.29 11 ARG B C 1
ATOM 1842 O O . ARG B 2 14 ? -20.793 -23.538 -25.207 1.00 50.17 11 ARG B O 1
ATOM 1850 N N . ALA B 2 15 ? -19.038 -22.312 -24.478 1.00 47.36 12 ALA B N 1
ATOM 1851 C CA . ALA B 2 15 ? -19.770 -21.044 -24.479 1.00 45.27 12 ALA B CA 1
ATOM 1852 C C . ALA B 2 15 ? -20.264 -20.658 -25.883 1.00 45.26 12 ALA B C 1
ATOM 1853 O O . ALA B 2 15 ? -21.418 -20.276 -26.034 1.00 43.88 12 ALA B O 1
ATOM 1855 N N . VAL B 2 16 ? -19.401 -20.788 -26.901 1.00 46.70 13 VAL B N 1
ATOM 1856 C CA . VAL B 2 16 ? -19.771 -20.465 -28.292 1.00 48.73 13 VAL B CA 1
ATOM 1857 C C . VAL B 2 16 ? -21.179 -20.987 -28.679 1.00 49.71 13 VAL B C 1
ATOM 1858 O O . VAL B 2 16 ? -21.964 -20.303 -29.338 1.00 49.32 13 VAL B O 1
ATOM 1862 N N . GLN B 2 17 ? -21.472 -22.207 -28.253 1.00 51.12 14 GLN B N 1
ATOM 1863 C CA . GLN B 2 17 ? -22.770 -22.834 -28.455 1.00 52.57 14 GLN B CA 1
ATOM 1864 C C . GLN B 2 17 ? -23.969 -22.067 -27.900 1.00 50.67 14 GLN B C 1
ATOM 1865 O O . GLN B 2 17 ? -25.104 -22.456 -28.143 1.00 50.67 14 GLN B O 1
ATOM 1871 N N . GLU B 2 18 ? -23.730 -20.997 -27.152 1.00 48.22 15 GLU B N 1
ATOM 1872 C CA . GLU B 2 18 ? -24.841 -20.230 -26.617 1.00 44.84 15 GLU B CA 1
ATOM 1873 C C . GLU B 2 18 ? -25.330 -19.168 -27.614 1.00 41.64 15 GLU B C 1
ATOM 1874 O O . GLU B 2 18 ? -26.476 -18.684 -27.528 1.00 42.82 15 GLU B O 1
ATOM 1880 N N . ILE B 2 19 ? -24.498 -18.853 -28.572 1.00 28.16 16 ILE B N 1
ATOM 1881 C CA . ILE B 2 19 ? -24.856 -17.882 -29.575 1.00 28.28 16 ILE B CA 1
ATOM 1882 C C . ILE B 2 19 ? -25.714 -18.505 -30.682 1.00 29.83 16 ILE B C 1
ATOM 1883 O O . ILE B 2 19 ? -25.243 -19.303 -31.469 1.00 38.80 16 ILE B O 1
ATOM 1888 N N . LYS B 2 20 ? -26.989 -18.167 -30.720 1.00 43.45 17 LYS B N 1
ATOM 1889 C CA . LYS B 2 20 ? -27.824 -18.644 -31.789 1.00 48.79 17 LYS B CA 1
ATOM 1890 C C . LYS B 2 20 ? -27.940 -17.518 -32.819 1.00 50.00 17 LYS B C 1
ATOM 1891 O O . LYS B 2 20 ? -27.864 -16.339 -32.472 1.00 48.22 17 LYS B O 1
ATOM 1897 N N . ASP B 2 21 ? -28.093 -17.883 -34.090 1.00 51.38 18 ASP B N 1
ATOM 1898 C CA . ASP B 2 21 ? -28.187 -16.888 -35.162 1.00 51.47 18 ASP B CA 1
ATOM 1899 C C . ASP B 2 21 ? -29.133 -15.728 -34.779 1.00 48.95 18 ASP B C 1
ATOM 1900 O O . ASP B 2 21 ? -30.168 -15.958 -34.164 1.00 48.05 18 ASP B O 1
ATOM 1905 N N . GLY B 2 22 ? -28.768 -14.497 -35.136 1.00 46.78 19 GLY B N 1
ATOM 1906 C CA . GLY B 2 22 ? -29.684 -13.355 -35.016 1.00 44.66 19 GLY B CA 1
ATOM 1907 C C . GLY B 2 22 ? -29.587 -12.601 -33.707 1.00 42.44 19 GLY B C 1
ATOM 1908 O O . GLY B 2 22 ? -30.089 -11.504 -33.599 1.00 42.00 19 GLY B O 1
ATOM 1909 N N . MET B 2 23 ? -28.931 -13.199 -32.715 1.00 41.16 20 MET B N 1
ATOM 1910 C CA . MET B 2 23 ? -28.726 -12.590 -31.394 1.00 39.30 20 MET B CA 1
ATOM 1911 C C . MET B 2 23 ? -27.942 -11.281 -31.403 1.00 37.67 20 MET B C 1
ATOM 1912 O O . MET B 2 23 ? -27.047 -11.069 -32.212 1.00 38.38 20 MET B O 1
ATOM 1917 N N . ASN B 2 24 ? -28.277 -10.409 -30.482 1.00 35.52 21 ASN B N 1
ATOM 1918 C CA . ASN B 2 24 ? -27.381 -9.349 -30.118 1.00 34.23 21 ASN B CA 1
ATOM 1919 C C . ASN B 2 24 ? -26.811 -9.830 -28.780 1.00 34.13 21 ASN B C 1
ATOM 1920 O O . ASN B 2 24 ? -27.570 -10.322 -27.905 1.00 33.46 21 ASN B O 1
ATOM 1925 N N . VAL B 2 25 ? -25.481 -9.719 -28.651 1.00 33.79 22 VAL B N 1
ATOM 1926 C CA . VAL B 2 25 ? -24.710 -10.361 -27.584 1.00 33.66 22 VAL B CA 1
ATOM 1927 C C . VAL B 2 25 ? -23.691 -9.385 -27.032 1.00 32.66 22 VAL B C 1
ATOM 1928 O O . VAL B 2 25 ? -23.080 -8.627 -27.777 1.00 33.42 22 VAL B O 1
ATOM 1932 N N . ASN B 2 26 ? -23.493 -9.427 -25.728 1.00 31.75 23 ASN B N 1
ATOM 1933 C CA . ASN B 2 26 ? -22.405 -8.687 -25.102 1.00 31.52 23 ASN B CA 1
ATOM 1934 C C . ASN B 2 26 ? -21.475 -9.666 -24.437 1.00 31.80 23 ASN B C 1
ATOM 1935 O O . ASN B 2 26 ? -21.911 -10.508 -23.627 1.00 31.58 23 ASN B O 1
ATOM 1940 N N . LEU B 2 27 ? -20.208 -9.588 -24.832 1.00 32.56 24 LEU B N 1
ATOM 1941 C CA . LEU B 2 27 ? -19.137 -10.373 -24.223 1.00 33.95 24 LEU B CA 1
ATOM 1942 C C . LEU B 2 27 ? -18.345 -9.506 -23.286 1.00 33.46 24 LEU B C 1
ATOM 1943 O O . LEU B 2 27 ? -17.872 -8.456 -23.673 1.00 33.60 24 LEU B O 1
ATOM 1948 N N . GLY B 2 28 ? -18.208 -9.946 -22.048 1.00 34.21 25 GLY B N 1
ATOM 1949 C CA . GLY B 2 28 ? -17.562 -9.154 -21.028 1.00 35.26 25 GLY B CA 1
ATOM 1950 C C . GLY B 2 28 ? -16.061 -9.278 -21.116 1.00 37.43 25 GLY B C 1
ATOM 1951 O O . GLY B 2 28 ? -15.519 -10.122 -21.849 1.00 37.48 25 GLY B O 1
ATOM 1952 N N . ILE B 2 29 ? -15.390 -8.417 -20.356 1.00 39.34 26 ILE B N 1
ATOM 1953 C CA . ILE B 2 29 ? -13.926 -8.386 -20.259 1.00 41.58 26 ILE B CA 1
ATOM 1954 C C . ILE B 2 29 ? -13.408 -9.734 -19.746 1.00 42.55 26 ILE B C 1
ATOM 1955 O O . ILE B 2 29 ? -14.074 -10.395 -18.924 1.00 43.28 26 ILE B O 1
ATOM 1960 N N . GLY B 2 30 ? -12.228 -10.123 -20.215 1.00 43.18 27 GLY B N 1
ATOM 1961 C CA . GLY B 2 30 ? -11.601 -11.328 -19.764 1.00 44.32 27 GLY B CA 1
ATOM 1962 C C . GLY B 2 30 ? -11.928 -12.450 -20.715 1.00 45.42 27 GLY B C 1
ATOM 1963 O O . GLY B 2 30 ? -12.141 -12.247 -21.913 1.00 45.51 27 GLY B O 1
ATOM 1964 N N . MET B 2 31 ? -11.986 -13.646 -20.163 1.00 46.19 28 MET B N 1
ATOM 1965 C CA . MET B 2 31 ? -12.152 -14.857 -20.930 1.00 47.24 28 MET B CA 1
ATOM 1966 C C . MET B 2 31 ? -13.280 -14.790 -21.990 1.00 46.09 28 MET B C 1
ATOM 1967 O O . MET B 2 31 ? -13.103 -15.321 -23.087 1.00 47.06 28 MET B O 1
ATOM 1972 N N . PRO B 2 32 ? -14.433 -14.139 -21.686 1.00 43.93 29 PRO B N 1
ATOM 1973 C CA . PRO B 2 32 ? -15.510 -14.192 -22.675 1.00 43.11 29 PRO B CA 1
ATOM 1974 C C . PRO B 2 32 ? -15.224 -13.529 -24.020 1.00 43.69 29 PRO B C 1
ATOM 1975 O O . PRO B 2 32 ? -15.859 -13.896 -25.015 1.00 44.33 29 PRO B O 1
ATOM 1979 N N . THR B 2 33 ? -14.289 -12.578 -24.073 1.00 43.65 30 THR B N 1
ATOM 1980 C CA . THR B 2 33 ? -13.982 -11.918 -25.355 1.00 44.00 30 THR B CA 1
ATOM 1981 C C . THR B 2 33 ? -13.352 -12.908 -26.341 1.00 45.65 30 THR B C 1
ATOM 1982 O O . THR B 2 33 ? -13.418 -12.698 -27.545 1.00 46.68 30 THR B O 1
ATOM 1986 N N . LEU B 2 34 ? -12.780 -13.998 -25.828 1.00 46.97 31 LEU B N 1
ATOM 1987 C CA . LEU B 2 34 ? -12.202 -15.049 -26.671 1.00 48.69 31 LEU B CA 1
ATOM 1988 C C . LEU B 2 34 ? -13.239 -15.761 -27.536 1.00 48.94 31 LEU B C 1
ATOM 1989 O O . LEU B 2 34 ? -12.957 -16.119 -28.671 1.00 50.16 31 LEU B O 1
ATOM 1994 N N . VAL B 2 35 ? -14.451 -15.894 -27.008 1.00 48.26 32 VAL B N 1
ATOM 1995 C CA . VAL B 2 35 ? -15.569 -16.585 -27.661 1.00 48.10 32 VAL B CA 1
ATOM 1996 C C . VAL B 2 35 ? -15.862 -16.089 -29.091 1.00 48.76 32 VAL B C 1
ATOM 1997 O O . VAL B 2 35 ? -16.292 -16.874 -29.930 1.00 49.63 32 VAL B O 1
ATOM 2001 N N . ALA B 2 36 ? -15.617 -14.804 -29.360 1.00 48.78 33 ALA B N 1
ATOM 2002 C CA . ALA B 2 36 ? -15.949 -14.181 -30.653 1.00 49.96 33 ALA B CA 1
ATOM 2003 C C . ALA B 2 36 ? -15.241 -14.792 -31.860 1.00 53.04 33 ALA B C 1
ATOM 2004 O O . ALA B 2 36 ? -15.849 -14.902 -32.921 1.00 53.55 33 ALA B O 1
ATOM 2006 N N A ASN B 2 37 ? -13.969 -15.165 -31.677 0.50 55.30 34 ASN B N 1
ATOM 2007 N N B ASN B 2 37 ? -13.974 -15.191 -31.703 0.50 55.23 34 ASN B N 1
ATOM 2008 C CA A ASN B 2 37 ? -13.163 -15.844 -32.698 0.50 58.34 34 ASN B CA 1
ATOM 2009 C CA B ASN B 2 37 ? -13.207 -15.799 -32.803 0.50 58.42 34 ASN B CA 1
ATOM 2010 C C A ASN B 2 37 ? -13.868 -17.066 -33.230 0.50 60.04 34 ASN B C 1
ATOM 2011 C C B ASN B 2 37 ? -13.761 -17.143 -33.246 0.50 60.12 34 ASN B C 1
ATOM 2012 O O A ASN B 2 37 ? -14.021 -17.235 -34.442 0.50 61.27 34 ASN B O 1
ATOM 2013 O O B ASN B 2 37 ? -13.698 -17.478 -34.434 0.50 61.53 34 ASN B O 1
ATOM 2022 N N . GLU B 2 38 ? -14.293 -17.913 -32.297 1.00 60.51 35 GLU B N 1
ATOM 2023 C CA . GLU B 2 38 ? -14.789 -19.236 -32.627 1.00 62.19 35 GLU B CA 1
ATOM 2024 C C . GLU B 2 38 ? -16.310 -19.281 -32.806 1.00 61.07 35 GLU B C 1
ATOM 2025 O O . GLU B 2 38 ? -16.970 -20.296 -32.580 1.00 61.32 35 GLU B O 1
ATOM 2031 N N . ILE B 2 39 ? -16.835 -18.172 -33.303 1.00 59.85 36 ILE B N 1
ATOM 2032 C CA . ILE B 2 39 ? -18.195 -18.133 -33.817 1.00 59.64 36 ILE B CA 1
ATOM 2033 C C . ILE B 2 39 ? -18.216 -18.643 -35.252 1.00 62.66 36 ILE B C 1
ATOM 2034 O O . ILE B 2 39 ? -17.466 -18.137 -36.089 1.00 63.62 36 ILE B O 1
ATOM 2039 N N . PRO B 2 40 ? -19.066 -19.652 -35.534 1.00 65.20 37 PRO B N 1
ATOM 2040 C CA . PRO B 2 40 ? -19.082 -20.291 -36.854 1.00 68.07 37 PRO B CA 1
ATOM 2041 C C . PRO B 2 40 ? -19.870 -19.486 -37.889 1.00 69.43 37 PRO B C 1
ATOM 2042 O O . PRO B 2 40 ? -20.819 -18.771 -37.545 1.00 68.64 37 PRO B O 1
ATOM 2046 N N . ASP B 2 41 ? -19.472 -19.628 -39.150 1.00 72.07 38 ASP B N 1
ATOM 2047 C CA . ASP B 2 41 ? -19.979 -18.810 -40.243 1.00 73.79 38 ASP B CA 1
ATOM 2048 C C . ASP B 2 41 ? -21.480 -18.849 -40.465 1.00 73.69 38 ASP B C 1
ATOM 2049 O O . ASP B 2 41 ? -22.058 -17.856 -40.901 1.00 73.58 38 ASP B O 1
ATOM 2054 N N . GLY B 2 42 ? -22.111 -19.987 -40.187 1.00 73.45 39 GLY B N 1
ATOM 2055 C CA . GLY B 2 42 ? -23.574 -20.059 -40.233 1.00 72.05 39 GLY B CA 1
ATOM 2056 C C . GLY B 2 42 ? -24.234 -18.959 -39.412 1.00 69.10 39 GLY B C 1
ATOM 2057 O O . GLY B 2 42 ? -25.251 -18.387 -39.817 1.00 69.28 39 GLY B O 1
ATOM 2058 N N . VAL B 2 43 ? -23.610 -18.633 -38.281 1.00 65.51 40 VAL B N 1
ATOM 2059 C CA . VAL B 2 43 ? -24.220 -17.797 -37.254 1.00 61.57 40 VAL B CA 1
ATOM 2060 C C . VAL B 2 43 ? -23.932 -16.277 -37.395 1.00 59.85 40 VAL B C 1
ATOM 2061 O O . VAL B 2 43 ? -22.783 -15.845 -37.274 1.00 59.43 40 VAL B O 1
ATOM 2065 N N . HIS B 2 44 ? -24.990 -15.488 -37.632 1.00 58.16 41 HIS B N 1
ATOM 2066 C CA . HIS B 2 44 ? -24.894 -14.035 -37.787 1.00 56.50 41 HIS B CA 1
ATOM 2067 C C . HIS B 2 44 ? -25.530 -13.276 -36.629 1.00 53.91 41 HIS B C 1
ATOM 2068 O O . HIS B 2 44 ? -26.736 -13.384 -36.325 1.00 53.73 41 HIS B O 1
ATOM 2075 N N . VAL B 2 45 ? -24.685 -12.479 -36.002 1.00 50.11 42 VAL B N 1
ATOM 2076 C CA . VAL B 2 45 ? -24.954 -11.942 -34.718 1.00 46.65 42 VAL B CA 1
ATOM 2077 C C . VAL B 2 45 ? -24.373 -10.526 -34.691 1.00 44.76 42 VAL B C 1
ATOM 2078 O O . VAL B 2 45 ? -23.640 -10.153 -35.607 1.00 44.84 42 VAL B O 1
ATOM 2082 N N . MET B 2 46 ? -24.694 -9.728 -33.673 1.00 41.70 43 MET B N 1
ATOM 2083 C CA . MET B 2 46 ? -23.973 -8.469 -33.507 1.00 39.57 43 MET B CA 1
ATOM 2084 C C . MET B 2 46 ? -23.457 -8.361 -32.093 1.00 37.76 43 MET B C 1
ATOM 2085 O O . MET B 2 46 ? -24.223 -8.536 -31.159 1.00 37.89 43 MET B O 1
ATOM 2090 N N . LEU B 2 47 ? -22.156 -8.129 -31.912 1.00 36.83 44 LEU B N 1
ATOM 2091 C CA . LEU B 2 47 ? -21.653 -7.944 -30.557 1.00 35.32 44 LEU B CA 1
ATOM 2092 C C . LEU B 2 47 ? -21.748 -6.471 -30.121 1.00 33.71 44 LEU B C 1
ATOM 2093 O O . LEU B 2 47 ? -21.300 -5.559 -30.838 1.00 32.07 44 LEU B O 1
ATOM 2098 N N . GLN B 2 48 ? -22.353 -6.253 -28.949 1.00 32.22 45 GLN B N 1
ATOM 2099 C CA . GLN B 2 48 ? -22.526 -4.904 -28.402 1.00 31.49 45 GLN B CA 1
ATOM 2100 C C . GLN B 2 48 ? -21.384 -4.564 -27.480 1.00 31.15 45 GLN B C 1
ATOM 2101 O O . GLN B 2 48 ? -20.997 -5.360 -26.630 1.00 30.67 45 GLN B O 1
ATOM 2107 N N . SER B 2 49 ? -20.828 -3.382 -27.706 1.00 31.73 46 SER B N 1
ATOM 2108 C CA . SER B 2 49 ? -19.797 -2.823 -26.872 1.00 31.78 46 SER B CA 1
ATOM 2109 C C . SER B 2 49 ? -20.400 -1.591 -26.212 1.00 31.11 46 SER B C 1
ATOM 2110 O O . SER B 2 49 ? -20.860 -0.638 -26.905 1.00 30.26 46 SER B O 1
ATOM 2113 N N . GLU B 2 50 ? -20.328 -1.615 -24.880 1.00 29.48 47 GLU B N 1
ATOM 2114 C CA . GLU B 2 50 ? -21.167 -0.806 -24.037 1.00 29.17 47 GLU B CA 1
ATOM 2115 C C . GLU B 2 50 ? -20.716 0.634 -23.974 1.00 28.93 47 GLU B C 1
ATOM 2116 O O . GLU B 2 50 ? -21.402 1.496 -23.418 1.00 28.86 47 GLU B O 1
ATOM 2122 N N . ASN B 2 51 ? -19.533 0.884 -24.525 1.00 28.27 48 ASN B N 1
ATOM 2123 C CA . ASN B 2 51 ? -19.039 2.210 -24.683 1.00 27.53 48 ASN B CA 1
ATOM 2124 C C . ASN B 2 51 ? -19.687 2.832 -25.911 1.00 27.99 48 ASN B C 1
ATOM 2125 O O . ASN B 2 51 ? -19.493 4.021 -26.188 1.00 28.40 48 ASN B O 1
ATOM 2130 N N . GLY B 2 52 ? -20.490 2.051 -26.638 1.00 27.44 49 GLY B N 1
ATOM 2131 C CA . GLY B 2 52 ? -21.423 2.670 -27.602 1.00 28.07 49 GLY B CA 1
ATOM 2132 C C . GLY B 2 52 ? -21.232 2.220 -29.041 1.00 28.68 49 GLY B C 1
ATOM 2133 O O . GLY B 2 52 ? -21.144 3.033 -29.969 1.00 28.42 49 GLY B O 1
ATOM 2134 N N . LEU B 2 53 ? -21.166 0.910 -29.229 1.00 28.50 50 LEU B N 1
ATOM 2135 C CA . LEU B 2 53 ? -21.149 0.388 -30.548 1.00 29.31 50 LEU B CA 1
ATOM 2136 C C . LEU 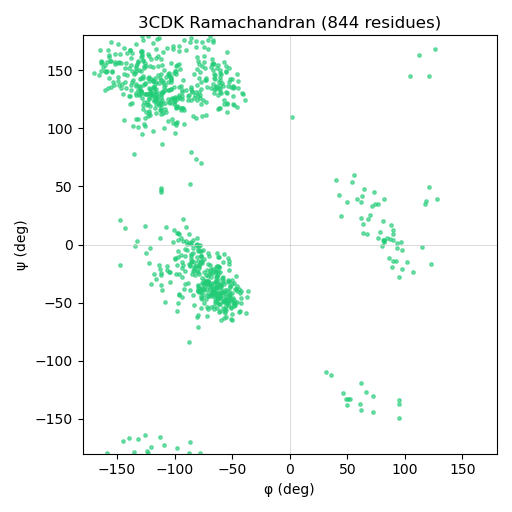B 2 53 ? -21.891 -0.907 -30.547 1.00 30.20 50 LEU B C 1
ATOM 2137 O O . LEU B 2 53 ? -21.636 -1.769 -29.690 1.00 30.56 50 LEU B O 1
ATOM 2142 N N . LEU B 2 54 ? -22.834 -1.020 -31.484 1.00 31.04 51 LEU B N 1
ATOM 2143 C CA . LEU B 2 54 ? -23.405 -2.300 -31.842 1.00 32.51 51 LEU B CA 1
ATOM 2144 C C . LEU B 2 54 ? -22.768 -2.753 -33.181 1.00 34.02 51 LEU B C 1
ATOM 2145 O O . LEU B 2 54 ? -23.016 -2.171 -34.250 1.00 34.75 51 LEU B O 1
ATOM 2150 N N . GLY B 2 55 ? -21.901 -3.762 -33.096 1.00 34.51 52 GLY B N 1
ATOM 2151 C CA . GLY B 2 55 ? -21.230 -4.283 -34.252 1.00 35.28 52 GLY B CA 1
ATOM 2152 C C . GLY B 2 55 ? -19.718 -4.377 -34.171 1.00 36.30 52 GLY B C 1
ATOM 2153 O O . GLY B 2 55 ? -19.050 -4.119 -35.170 1.00 38.20 52 GLY B O 1
ATOM 2154 N N . ILE B 2 56 ? -19.166 -4.760 -33.016 1.00 35.16 53 ILE B N 1
ATOM 2155 C CA . ILE B 2 56 ? -17.758 -5.126 -32.900 1.00 34.81 53 ILE B CA 1
ATOM 2156 C C . ILE B 2 56 ? -17.256 -6.052 -34.023 1.00 37.52 53 ILE B C 1
ATOM 2157 O O . ILE B 2 56 ? -17.928 -7.036 -34.393 1.00 37.87 53 ILE B O 1
ATOM 2162 N N . GLY B 2 57 ? -16.077 -5.725 -34.559 1.00 39.00 54 GLY B N 1
ATOM 2163 C CA . GLY B 2 57 ? -15.342 -6.596 -35.459 1.00 41.35 54 GLY B CA 1
ATOM 2164 C C . GLY B 2 57 ? -13.944 -6.897 -34.931 1.00 43.31 54 GLY B C 1
ATOM 2165 O O . GLY B 2 57 ? -13.556 -6.409 -33.875 1.00 42.49 54 GLY B O 1
ATOM 2166 N N . PRO B 2 58 ? -13.165 -7.699 -35.672 1.00 46.02 55 PRO B N 1
ATOM 2167 C CA . PRO B 2 58 ? -11.826 -8.110 -35.223 1.00 47.40 55 PRO B CA 1
ATOM 2168 C C . PRO B 2 58 ? -10.827 -6.948 -35.162 1.00 47.73 55 PRO B C 1
ATOM 2169 O O . PRO B 2 58 ? -11.173 -5.815 -35.528 1.00 47.81 55 PRO B O 1
ATOM 2173 N N . TYR B 2 59 ? -9.619 -7.226 -34.685 1.00 47.98 56 TYR B N 1
ATOM 2174 C CA . TYR B 2 59 ? -8.620 -6.188 -34.551 1.00 49.62 56 TYR B CA 1
ATOM 2175 C C . TYR B 2 59 ? -8.205 -5.653 -35.915 1.00 50.36 56 TYR B C 1
ATOM 2176 O O . TYR B 2 59 ? -8.078 -6.408 -36.855 1.00 51.74 56 TYR B O 1
ATOM 2185 N N . PRO B 2 60 ? -7.951 -4.346 -36.002 1.00 49.97 57 PRO B N 1
ATOM 2186 C CA . PRO B 2 60 ? -7.638 -3.710 -37.251 1.00 51.39 57 PRO B CA 1
ATOM 2187 C C . PRO B 2 60 ? -6.293 -4.185 -37.761 1.00 54.62 57 PRO B C 1
ATOM 2188 O O . PRO B 2 60 ? -5.450 -4.642 -36.967 1.00 55.54 57 PRO B O 1
ATOM 2192 N N . LEU B 2 61 ? -6.108 -4.099 -39.078 1.00 56.92 58 LEU B N 1
ATOM 2193 C CA . LEU B 2 61 ? -4.807 -4.281 -39.689 1.00 59.54 58 LEU B CA 1
ATOM 2194 C C . LEU B 2 61 ? -3.806 -3.344 -39.001 1.00 59.58 58 LEU B C 1
ATOM 2195 O O . LEU B 2 61 ? -4.129 -2.184 -38.707 1.00 58.55 58 LEU B O 1
ATOM 2200 N N . GLU B 2 62 ? -2.597 -3.847 -38.768 1.00 61.21 59 GLU B N 1
ATOM 2201 C CA . GLU B 2 62 ? -1.501 -3.041 -38.241 1.00 62.92 59 GLU B CA 1
ATOM 2202 C C . GLU B 2 62 ? -1.220 -1.790 -39.076 1.00 63.80 59 GLU B C 1
ATOM 2203 O O . GLU B 2 62 ? -0.909 -1.874 -40.259 1.00 65.29 59 GLU B O 1
ATOM 2209 N N . GLY B 2 63 ? -1.319 -0.633 -38.435 1.00 63.04 60 GLY B N 1
ATOM 2210 C CA . GLY B 2 63 ? -1.172 0.650 -39.107 1.00 62.54 60 GLY B CA 1
ATOM 2211 C C . GLY B 2 63 ? -2.511 1.359 -39.259 1.00 60.81 60 GLY B C 1
ATOM 2212 O O . GLY B 2 63 ? -2.561 2.578 -39.351 1.00 61.65 60 GLY B O 1
ATOM 2213 N N . THR B 2 64 ? -3.593 0.596 -39.250 1.00 58.21 61 THR B N 1
ATOM 2214 C CA . THR B 2 64 ? -4.918 1.115 -39.554 1.00 55.96 61 THR B CA 1
ATOM 2215 C C . THR B 2 64 ? -5.725 1.451 -38.291 1.00 53.25 61 THR B C 1
ATOM 2216 O O . THR B 2 64 ? -6.710 2.196 -38.341 1.00 52.54 61 THR B O 1
ATOM 2220 N N . GLU B 2 65 ? -5.286 0.913 -37.153 1.00 50.81 62 GLU B N 1
ATOM 2221 C CA . GLU B 2 65 ? -5.927 1.144 -35.857 1.00 47.68 62 GLU B CA 1
ATOM 2222 C C . GLU B 2 65 ? -6.282 2.615 -35.582 1.00 45.89 62 GLU B C 1
ATOM 2223 O O . GLU B 2 65 ? -5.494 3.523 -35.867 1.00 46.15 62 GLU B O 1
ATOM 2229 N N A ASP B 2 66 ? -7.460 2.823 -35.002 0.60 43.41 63 ASP B N 1
ATOM 2230 N N B ASP B 2 66 ? -7.478 2.856 -35.048 0.40 43.90 63 ASP B N 1
ATOM 2231 C CA A ASP B 2 66 ? -7.983 4.165 -34.773 0.60 41.27 63 ASP B CA 1
ATOM 2232 C CA B ASP B 2 66 ? -7.918 4.238 -34.809 0.40 42.41 63 ASP B CA 1
ATOM 2233 C C A ASP B 2 66 ? -8.289 4.399 -33.288 0.60 39.84 63 ASP B C 1
ATOM 2234 C C B ASP B 2 66 ? -8.457 4.517 -33.390 0.40 40.35 63 ASP B C 1
ATOM 2235 O O A ASP B 2 66 ? -8.868 3.553 -32.623 0.60 38.55 63 ASP B O 1
ATOM 2236 O O B ASP B 2 66 ? -9.342 3.825 -32.879 0.40 39.04 63 ASP B O 1
ATOM 2245 N N . ALA B 2 67 ? -7.906 5.571 -32.795 1.00 40.08 64 ALA B N 1
ATOM 2246 C CA . ALA B 2 67 ? -8.071 5.923 -31.385 1.00 38.91 64 ALA B CA 1
ATOM 2247 C C . ALA B 2 67 ? -9.472 6.251 -30.944 1.00 37.22 64 ALA B C 1
ATOM 2248 O O . ALA B 2 67 ? -9.761 6.177 -29.763 1.00 36.52 64 ALA B O 1
ATOM 2250 N N . ASP B 2 68 ? -10.356 6.607 -31.869 1.00 37.04 65 ASP B N 1
ATOM 2251 C CA . ASP B 2 68 ? -11.744 6.838 -31.484 1.00 35.34 65 ASP B CA 1
ATOM 2252 C C . ASP B 2 68 ? -12.524 5.546 -31.522 1.00 34.66 65 ASP B C 1
ATOM 2253 O O . ASP B 2 68 ? -13.756 5.561 -31.365 1.00 34.74 65 ASP B O 1
ATOM 2258 N N . LEU B 2 69 ? -11.838 4.419 -31.703 1.00 34.67 66 LEU B N 1
ATOM 2259 C CA . LEU B 2 69 ? -12.566 3.139 -31.813 1.00 34.48 66 LEU B CA 1
ATOM 2260 C C . LEU B 2 69 ? -11.966 1.972 -31.022 1.00 34.22 66 LEU B C 1
ATOM 2261 O O . LEU B 2 69 ? -10.967 1.397 -31.430 1.00 35.32 66 LEU B O 1
ATOM 2266 N N . ILE B 2 70 ? -12.571 1.656 -29.875 1.00 33.06 67 ILE B N 1
ATOM 2267 C CA . ILE B 2 70 ? -12.023 0.683 -28.919 1.00 32.59 67 ILE B CA 1
ATOM 2268 C C . ILE B 2 70 ? -13.141 -0.113 -28.327 1.00 31.90 67 ILE B C 1
ATOM 2269 O O . ILE B 2 70 ? -14.274 0.359 -28.346 1.00 31.71 67 ILE B O 1
ATOM 2274 N N . ASN B 2 71 ? -12.857 -1.324 -27.837 1.00 31.27 68 ASN B N 1
ATOM 2275 C CA . ASN B 2 71 ? -13.908 -2.100 -27.160 1.00 29.98 68 ASN B CA 1
ATOM 2276 C C . ASN B 2 71 ? -13.967 -1.731 -25.685 1.00 28.67 68 ASN B C 1
ATOM 2277 O O . ASN B 2 71 ? -13.324 -0.762 -25.251 1.00 28.64 68 ASN B O 1
ATOM 2282 N N . ALA B 2 72 ? -14.728 -2.510 -24.908 1.00 27.54 69 ALA B N 1
ATOM 2283 C CA . ALA B 2 72 ? -14.873 -2.223 -23.477 1.00 26.47 69 ALA B CA 1
ATOM 2284 C C . ALA B 2 72 ? -13.555 -2.412 -22.711 1.00 26.06 69 ALA B C 1
ATOM 2285 O O . ALA B 2 72 ? -13.353 -1.826 -21.647 1.00 26.47 69 ALA B O 1
ATOM 2287 N N . GLY B 2 73 ? -12.671 -3.237 -23.243 1.00 26.74 70 GLY B N 1
ATOM 2288 C CA . GLY B 2 73 ? -11.375 -3.483 -22.619 1.00 28.28 70 GLY B CA 1
ATOM 2289 C C . GLY B 2 73 ? -10.331 -2.510 -23.116 1.00 30.02 70 GLY B C 1
ATOM 2290 O O . GLY B 2 73 ? -9.134 -2.712 -22.932 1.00 31.19 70 GLY B O 1
ATOM 2291 N N . LYS B 2 74 ? -10.779 -1.436 -23.749 1.00 30.95 71 LYS B N 1
ATOM 2292 C CA . LYS B 2 74 ? -9.876 -0.356 -24.068 1.00 32.82 71 LYS B CA 1
ATOM 2293 C C . LYS B 2 74 ? -8.861 -0.796 -25.117 1.00 33.95 71 LYS B C 1
ATOM 2294 O O . LYS B 2 74 ? -7.772 -0.208 -25.241 1.00 35.33 71 LYS B O 1
ATOM 2300 N N . GLU B 2 75 ? -9.218 -1.843 -25.858 1.00 33.99 72 GLU B N 1
ATOM 2301 C CA . GLU B 2 75 ? -8.406 -2.315 -26.978 1.00 34.81 72 GLU B CA 1
ATOM 2302 C C . GLU B 2 75 ? -8.913 -1.754 -28.296 1.00 34.21 72 GLU B C 1
ATOM 2303 O O . GLU B 2 75 ? -10.083 -1.432 -28.449 1.00 33.03 72 GLU B O 1
ATOM 2309 N N . THR B 2 76 ? -8.016 -1.673 -29.260 1.00 36.36 73 THR B N 1
ATOM 2310 C CA . THR B 2 76 ? -8.347 -1.167 -30.582 1.00 37.38 73 THR B CA 1
ATOM 2311 C C . THR B 2 76 ? -9.063 -2.242 -31.408 1.00 37.24 73 THR B C 1
ATOM 2312 O O . THR B 2 76 ? -8.631 -3.397 -31.481 1.00 38.13 73 THR B O 1
ATOM 2316 N N . ILE B 2 77 ? -10.171 -1.856 -32.016 1.00 36.66 74 ILE B N 1
ATOM 2317 C CA . ILE B 2 77 ? -11.060 -2.811 -32.675 1.00 36.83 74 ILE B CA 1
ATOM 2318 C C . ILE B 2 77 ? -11.463 -2.373 -34.077 1.00 38.53 74 ILE B C 1
ATOM 2319 O O . ILE B 2 77 ? -10.886 -1.443 -34.652 1.00 39.83 74 ILE B O 1
ATOM 2324 N N . THR B 2 78 ? -12.470 -3.055 -34.617 1.00 39.74 75 THR B N 1
ATOM 2325 C CA . THR B 2 78 ? -13.020 -2.697 -35.924 1.00 40.94 75 THR B CA 1
ATOM 2326 C C . THR B 2 78 ? -14.532 -2.794 -35.919 1.00 39.57 75 THR B C 1
ATOM 2327 O O . THR B 2 78 ? -15.104 -3.360 -34.989 1.00 38.55 75 THR B O 1
ATOM 2331 N N . GLU B 2 79 ? -15.171 -2.253 -36.960 1.00 39.99 76 GLU B N 1
ATOM 2332 C CA . GLU B 2 79 ? -16.648 -2.321 -37.090 1.00 39.68 76 GLU B CA 1
ATOM 2333 C C . GLU B 2 79 ? -17.107 -3.284 -38.181 1.00 40.28 76 GLU B C 1
ATOM 2334 O O . GLU B 2 79 ? -16.441 -3.430 -39.189 1.00 42.16 76 GLU B O 1
ATOM 2340 N N . VAL B 2 80 ? -18.217 -3.980 -37.963 1.00 40.18 77 VAL B N 1
ATOM 2341 C CA . VAL B 2 80 ? -18.746 -4.893 -38.998 1.00 40.47 77 VAL B CA 1
ATOM 2342 C C . VAL B 2 80 ? -19.833 -4.229 -39.842 1.00 41.02 77 VAL B C 1
ATOM 2343 O O . VAL B 2 80 ? -20.327 -3.145 -39.500 1.00 40.24 77 VAL B O 1
ATOM 2347 N N . THR B 2 81 ? -20.172 -4.870 -40.960 1.00 42.34 78 THR B N 1
ATOM 2348 C CA . THR B 2 81 ? -21.290 -4.428 -41.803 1.00 43.13 78 THR B CA 1
ATOM 2349 C C . THR B 2 81 ? -22.576 -4.161 -40.994 1.00 40.92 78 THR B C 1
ATOM 2350 O O . THR B 2 81 ? -23.077 -5.049 -40.303 1.00 39.67 78 THR B O 1
ATOM 2354 N N . GLY B 2 82 ? -23.057 -2.916 -41.069 1.00 39.93 79 GLY B N 1
ATOM 2355 C CA . GLY B 2 82 ? -24.310 -2.479 -40.444 1.00 38.36 79 GLY B CA 1
ATOM 2356 C C . GLY B 2 82 ? -24.230 -1.950 -39.018 1.00 37.05 79 GLY B C 1
ATOM 2357 O O . GLY B 2 82 ? -25.266 -1.714 -38.369 1.00 36.69 79 GLY B O 1
ATOM 2358 N N . ALA B 2 83 ? -23.007 -1.759 -38.528 1.00 35.88 80 ALA B N 1
ATOM 2359 C CA . ALA B 2 83 ? -22.756 -1.222 -37.188 1.00 34.92 80 ALA B CA 1
ATOM 2360 C C . ALA B 2 83 ? -23.452 0.107 -36.929 1.00 34.30 80 ALA B C 1
ATOM 2361 O O . ALA B 2 83 ? -23.937 0.777 -37.856 1.00 34.83 80 ALA B O 1
ATOM 2363 N N . SER B 2 84 ? -23.501 0.482 -35.659 1.00 32.49 81 SER B N 1
ATOM 2364 C CA . SER B 2 84 ? -24.008 1.785 -35.279 1.00 31.78 81 SER B CA 1
ATOM 2365 C C . SER B 2 84 ? -23.405 2.210 -33.956 1.00 31.77 81 SER B C 1
ATOM 2366 O O . SER B 2 84 ? -23.120 1.349 -33.093 1.00 30.58 81 SER B O 1
ATOM 2369 N N . TYR B 2 85 ? -23.232 3.536 -33.823 1.00 32.62 82 TYR B N 1
ATOM 2370 C CA . TYR B 2 85 ? -22.724 4.190 -32.622 1.00 33.52 82 TYR B CA 1
ATOM 2371 C C . TYR B 2 85 ? -23.781 5.018 -31.894 1.00 33.26 82 TYR B C 1
ATOM 2372 O O . TYR B 2 85 ? -24.733 5.478 -32.499 1.00 34.63 82 TYR B O 1
ATOM 2381 N N . PHE B 2 86 ? -23.604 5.203 -30.592 1.00 31.65 83 PHE B N 1
ATOM 2382 C CA . PHE B 2 86 ? -24.604 5.830 -29.749 1.00 30.45 83 PHE B CA 1
ATOM 2383 C C . PHE B 2 86 ? -23.929 6.201 -28.460 1.00 30.49 83 PHE B C 1
ATOM 2384 O O . PHE B 2 86 ? -22.803 5.779 -28.230 1.00 30.92 83 PHE B O 1
ATOM 2392 N N . ASP B 2 87 ? -24.563 7.015 -27.626 1.00 30.76 84 ASP B N 1
ATOM 2393 C CA . ASP B 2 87 ? -23.896 7.410 -26.382 1.00 31.60 84 ASP B CA 1
ATOM 2394 C C . ASP B 2 87 ? -24.107 6.401 -25.254 1.00 30.40 84 ASP B C 1
ATOM 2395 O O . ASP B 2 87 ? -24.783 5.373 -25.423 1.00 29.22 84 ASP B O 1
ATOM 2400 N N . SER B 2 88 ? -23.487 6.678 -24.118 1.00 29.53 85 SER B N 1
ATOM 2401 C CA . SER B 2 88 ? -23.428 5.714 -23.035 1.00 28.44 85 SER B CA 1
ATOM 2402 C C . SER B 2 88 ? -24.802 5.470 -22.425 1.00 29.01 85 SER B C 1
ATOM 2403 O O . SER B 2 88 ? -25.138 4.342 -22.043 1.00 28.72 85 SER B O 1
ATOM 2406 N N . ALA B 2 89 ? -25.628 6.517 -22.405 1.00 30.15 86 ALA B N 1
ATOM 2407 C CA . ALA B 2 89 ? -26.961 6.426 -21.788 1.00 30.03 86 ALA B CA 1
ATOM 2408 C C . ALA B 2 89 ? -27.842 5.569 -22.679 1.00 30.26 86 ALA B C 1
ATOM 2409 O O . ALA B 2 89 ? -28.641 4.785 -22.172 1.00 28.95 86 ALA B O 1
ATOM 2411 N N . GLU B 2 90 ? -27.678 5.738 -24.002 1.00 30.85 87 GLU B N 1
ATOM 2412 C CA . GLU B 2 90 ? -28.320 4.859 -24.990 1.00 31.62 87 GLU B CA 1
ATOM 2413 C C . GLU B 2 90 ? -27.847 3.436 -24.803 1.00 29.82 87 GLU B C 1
ATOM 2414 O O . GLU B 2 90 ? -28.642 2.511 -24.880 1.00 30.33 87 GLU B O 1
ATOM 2420 N N . SER B 2 91 ? -26.551 3.269 -24.557 1.00 28.16 88 SER B N 1
ATOM 2421 C CA . SER B 2 91 ? -25.968 1.958 -24.573 1.00 26.81 88 SER B CA 1
ATOM 2422 C C . SER B 2 91 ? -26.589 1.136 -23.467 1.00 26.48 88 SER B C 1
ATOM 2423 O O . SER B 2 91 ? -26.939 -0.035 -23.687 1.00 26.42 88 SER B O 1
ATOM 2426 N N . PHE B 2 92 ? -26.766 1.758 -22.302 1.00 25.64 89 PHE B N 1
ATOM 2427 C CA . PHE B 2 92 ? -27.335 1.053 -21.172 1.00 25.42 89 PHE B CA 1
ATOM 2428 C C . PHE B 2 92 ? -28.848 1.023 -21.177 1.00 26.30 89 PHE B C 1
ATOM 2429 O O . PHE B 2 92 ? -29.461 0.102 -20.598 1.00 26.87 89 PHE B O 1
ATOM 2437 N N . ALA B 2 93 ? -29.453 1.982 -21.869 1.00 26.95 90 ALA B N 1
ATOM 2438 C CA . ALA B 2 93 ? -30.836 1.816 -22.300 1.00 28.43 90 ALA B CA 1
ATOM 2439 C C . ALA B 2 93 ? -31.008 0.459 -23.009 1.00 28.57 90 ALA B C 1
ATOM 2440 O O . ALA B 2 93 ? -31.926 -0.268 -22.686 1.00 29.26 90 ALA B O 1
ATOM 2442 N N . MET B 2 94 ? -30.136 0.099 -23.941 1.00 27.94 91 MET B N 1
ATOM 2443 C CA . MET B 2 94 ? -30.248 -1.237 -24.553 1.00 28.98 91 MET B CA 1
ATOM 2444 C C . MET B 2 94 ? -30.105 -2.371 -23.524 1.00 28.00 91 MET B C 1
ATOM 2445 O O . MET B 2 94 ? -30.850 -3.360 -23.554 1.00 28.83 91 MET B O 1
ATOM 2450 N N . ILE B 2 95 ? -29.103 -2.252 -22.660 1.00 26.58 92 ILE B N 1
ATOM 2451 C CA . ILE B 2 95 ? -28.728 -3.331 -21.757 1.00 24.99 92 ILE B CA 1
ATOM 2452 C C . ILE B 2 95 ? -29.786 -3.463 -20.685 1.00 25.95 92 ILE B C 1
ATOM 2453 O O . ILE B 2 95 ? -30.355 -4.548 -20.521 1.00 26.81 92 ILE B O 1
ATOM 2458 N N . ARG B 2 96 ? -30.075 -2.344 -20.002 1.00 24.72 93 ARG B N 1
ATOM 2459 C CA . ARG B 2 96 ? -31.078 -2.306 -18.975 1.00 25.09 93 ARG B CA 1
ATOM 2460 C C . ARG B 2 96 ? -32.473 -2.656 -19.516 1.00 26.23 93 ARG B C 1
ATOM 2461 O O . ARG B 2 96 ? -33.283 -3.236 -18.802 1.00 26.09 93 ARG B O 1
ATOM 2469 N N . GLY B 2 97 ? -32.765 -2.279 -20.766 1.00 26.66 94 GLY B N 1
ATOM 2470 C CA . GLY B 2 97 ? -34.121 -2.419 -21.305 1.00 27.54 94 GLY B CA 1
ATOM 2471 C C . GLY B 2 97 ? -34.437 -3.840 -21.751 1.00 28.47 94 GLY B C 1
ATOM 2472 O O . GLY B 2 97 ? -35.539 -4.112 -22.130 1.00 28.95 94 GLY B O 1
ATOM 2473 N N . GLY B 2 98 ? -33.462 -4.751 -21.724 1.00 28.75 95 GLY B N 1
ATOM 2474 C CA . GLY B 2 98 ? -33.707 -6.147 -22.094 1.00 29.48 95 GLY B CA 1
ATOM 2475 C C . GLY B 2 98 ? -33.553 -6.467 -23.576 1.00 30.34 95 GLY B C 1
ATOM 2476 O O . GLY B 2 98 ? -34.026 -7.492 -24.047 1.00 32.03 95 GLY B O 1
ATOM 2477 N N . HIS B 2 99 ? -32.893 -5.591 -24.313 1.00 30.12 96 HIS B N 1
ATOM 2478 C CA . HIS B 2 99 ? -32.729 -5.735 -25.743 1.00 30.69 96 HIS B CA 1
ATOM 2479 C C . HIS B 2 99 ? -31.561 -6.683 -26.106 1.00 31.05 96 HIS B C 1
ATOM 2480 O O . HIS B 2 99 ? -31.566 -7.308 -27.161 1.00 31.93 96 HIS B O 1
ATOM 2487 N N . ILE B 2 100 ? -30.580 -6.795 -25.210 1.00 30.54 97 ILE B N 1
ATOM 2488 C CA . ILE B 2 100 ? -29.493 -7.758 -25.341 1.00 29.33 97 ILE B CA 1
ATOM 2489 C C . ILE B 2 100 ? -29.968 -9.173 -24.953 1.00 30.58 97 ILE B C 1
ATOM 2490 O O . ILE B 2 100 ? -30.443 -9.424 -23.845 1.00 30.61 97 ILE B O 1
ATOM 2495 N N . ASP B 2 101 ? -29.848 -10.075 -25.906 1.00 32.03 98 ASP B N 1
ATOM 2496 C CA . ASP B 2 101 ? -30.270 -11.468 -25.778 1.00 33.70 98 ASP B CA 1
ATOM 2497 C C . ASP B 2 101 ? -29.401 -12.324 -24.857 1.00 33.19 98 ASP B C 1
ATOM 2498 O O . ASP B 2 101 ? -29.870 -13.296 -24.284 1.00 33.21 98 ASP B O 1
ATOM 2503 N N . LEU B 2 102 ? -28.135 -11.948 -24.721 1.00 32.68 99 LEU B N 1
ATOM 2504 C CA . LEU B 2 102 ? -27.150 -12.777 -24.060 1.00 32.70 99 LEU B CA 1
ATOM 2505 C C . LEU B 2 102 ? -25.960 -11.965 -23.618 1.00 31.85 99 LEU B C 1
ATOM 2506 O O . LEU B 2 102 ? -25.400 -11.184 -24.400 1.00 32.18 99 LEU B O 1
ATOM 2511 N N . ALA B 2 103 ? -25.548 -12.172 -22.375 1.00 31.06 100 ALA B N 1
ATOM 2512 C CA . ALA B 2 103 ? -24.286 -11.632 -21.896 1.00 30.40 100 ALA B CA 1
ATOM 2513 C C . ALA B 2 103 ? -23.486 -12.772 -21.321 1.00 31.28 100 ALA B C 1
ATOM 2514 O O . ALA B 2 103 ? -23.956 -13.500 -20.435 1.00 31.41 100 ALA B O 1
ATOM 2516 N N . ILE B 2 104 ? -22.290 -12.959 -21.868 1.00 32.57 101 ILE B N 1
ATOM 2517 C CA . ILE B 2 104 ? -21.358 -13.934 -21.329 1.00 33.65 101 ILE B CA 1
ATOM 2518 C C . ILE B 2 104 ? -20.350 -13.173 -20.489 1.00 33.46 101 ILE B C 1
ATOM 2519 O O . ILE B 2 104 ? -19.792 -12.206 -20.976 1.00 33.90 101 ILE B O 1
ATOM 2524 N N . LEU B 2 105 ? -20.169 -13.561 -19.223 1.00 34.02 102 LEU B N 1
ATOM 2525 C CA . LEU B 2 105 ? -19.237 -12.848 -18.291 1.00 34.29 102 LEU B CA 1
ATOM 2526 C C . LEU B 2 105 ? -18.345 -13.825 -17.587 1.00 34.85 102 LEU B C 1
ATOM 2527 O O . LEU B 2 105 ? -18.719 -14.981 -17.423 1.00 35.41 102 LEU B O 1
ATOM 2532 N N . GLY B 2 106 ? -17.203 -13.328 -17.117 1.00 35.19 103 GLY B N 1
ATOM 2533 C CA . GLY B 2 106 ? -16.304 -14.082 -16.253 1.00 36.50 103 GLY B CA 1
ATOM 2534 C C . GLY B 2 106 ? -16.757 -14.043 -14.801 1.00 37.30 103 GLY B C 1
ATOM 2535 O O . GLY B 2 106 ? -17.720 -13.368 -14.454 1.00 37.22 103 GLY B O 1
ATOM 2536 N N . GLY B 2 107 ? -16.085 -14.777 -13.933 1.00 38.65 104 GLY B N 1
ATOM 2537 C CA . GLY B 2 107 ? -16.509 -14.769 -12.557 1.00 39.84 104 GLY B CA 1
ATOM 2538 C C . GLY B 2 107 ? -15.380 -15.091 -11.633 1.00 41.26 104 GLY B C 1
ATOM 2539 O O . GLY B 2 107 ? -14.480 -15.824 -12.007 1.00 41.65 104 GLY B O 1
ATOM 2540 N N . MET B 2 108 ? -15.424 -14.529 -10.431 1.00 42.40 105 MET B N 1
ATOM 2541 C CA . MET B 2 108 ? -14.550 -14.966 -9.348 1.00 44.67 105 MET B CA 1
ATOM 2542 C C . MET B 2 108 ? -15.204 -16.037 -8.442 1.00 44.42 105 MET B C 1
ATOM 2543 O O . MET B 2 108 ? -14.498 -16.868 -7.853 1.00 44.74 105 MET B O 1
ATOM 2548 N N . GLU B 2 109 ? -16.541 -16.006 -8.354 1.00 43.09 106 GLU B N 1
ATOM 2549 C CA . GLU B 2 109 ? -17.339 -16.953 -7.557 1.00 42.41 106 GLU B CA 1
ATOM 2550 C C . GLU B 2 109 ? -18.755 -16.960 -8.084 1.00 41.03 106 GLU B C 1
ATOM 2551 O O . GLU B 2 109 ? -19.237 -15.935 -8.569 1.00 39.45 106 GLU B O 1
ATOM 2557 N N . VAL B 2 110 ? -19.418 -18.109 -7.970 1.00 40.82 107 VAL B N 1
ATOM 2558 C CA . VAL B 2 110 ? -20.840 -18.238 -8.212 1.00 41.03 107 VAL B CA 1
ATOM 2559 C C . VAL B 2 110 ? -21.430 -19.032 -7.035 1.00 43.34 107 VAL B C 1
ATOM 2560 O O . VAL B 2 110 ? -20.712 -19.781 -6.361 1.00 45.14 107 VAL B O 1
ATOM 2564 N N . SER B 2 111 ? -22.721 -18.850 -6.760 1.00 44.68 108 SER B N 1
ATOM 2565 C CA . SER B 2 111 ? -23.366 -19.494 -5.603 1.00 46.41 108 SER B CA 1
ATOM 2566 C C . SER B 2 111 ? -24.548 -20.321 -6.039 1.00 47.22 108 SER B C 1
ATOM 2567 O O . SER B 2 111 ? -25.032 -20.160 -7.172 1.00 46.35 108 SER B O 1
ATOM 2570 N N . GLU B 2 112 ? -24.986 -21.197 -5.124 1.00 49.11 109 GLU B N 1
ATOM 2571 C CA . GLU B 2 112 ? -26.184 -22.060 -5.240 1.00 50.86 109 GLU B CA 1
ATOM 2572 C C . GLU B 2 112 ? -27.368 -21.410 -5.933 1.00 50.26 109 GLU B C 1
ATOM 2573 O O . GLU B 2 112 ? -28.013 -22.026 -6.788 1.00 49.79 109 GLU B O 1
ATOM 2579 N N . GLN B 2 113 ? -27.637 -20.160 -5.548 1.00 49.44 110 GLN B N 1
ATOM 2580 C CA . GLN B 2 113 ? -28.810 -19.431 -5.994 1.00 49.16 110 GLN B CA 1
ATOM 2581 C C . GLN B 2 113 ? -28.575 -18.681 -7.302 1.00 47.13 110 GLN B C 1
ATOM 2582 O O . GLN B 2 113 ? -29.475 -18.018 -7.819 1.00 47.46 110 GLN B O 1
ATOM 2588 N N . GLY B 2 114 ? -27.374 -18.813 -7.854 1.00 45.43 111 GLY B N 1
ATOM 2589 C CA . GLY B 2 114 ? -27.030 -18.099 -9.071 1.00 43.02 111 GLY B CA 1
ATOM 2590 C C . GLY B 2 114 ? -26.612 -16.652 -8.862 1.00 41.23 111 GLY B C 1
ATOM 2591 O O . GLY B 2 114 ? -26.658 -15.856 -9.802 1.00 40.31 111 GLY B O 1
ATOM 2592 N N . ASP B 2 115 ? -26.203 -16.303 -7.646 1.00 40.74 112 ASP B N 1
ATOM 2593 C CA . ASP B 2 115 ? -25.493 -15.030 -7.438 1.00 39.96 112 ASP B CA 1
ATOM 2594 C C . ASP B 2 115 ? -24.161 -15.107 -8.155 1.00 38.40 112 ASP B C 1
ATOM 2595 O O . ASP B 2 115 ? -23.611 -16.219 -8.380 1.00 37.75 112 ASP B O 1
ATOM 2600 N N . LEU B 2 116 ? -23.652 -13.935 -8.504 1.00 35.86 113 LEU B N 1
ATOM 2601 C CA . LEU B 2 116 ? -22.359 -13.792 -9.122 1.00 34.70 113 LEU B CA 1
ATOM 2602 C C . LEU B 2 116 ? -21.523 -12.736 -8.439 1.00 35.04 113 LEU B C 1
ATOM 2603 O O . LEU B 2 116 ? -22.023 -11.793 -7.900 1.00 35.11 113 LEU B O 1
ATOM 2608 N N . ALA B 2 117 ? -20.227 -12.920 -8.470 1.00 36.38 114 ALA B N 1
ATOM 2609 C CA . ALA B 2 117 ? -19.329 -12.029 -7.818 1.00 38.43 114 ALA B CA 1
ATOM 2610 C C . ALA B 2 117 ? -18.099 -11.930 -8.687 1.00 39.98 114 ALA B C 1
ATOM 2611 O O . ALA B 2 117 ? -17.343 -12.863 -8.751 1.00 40.64 114 ALA B O 1
ATOM 2613 N N . ASN B 2 118 ? -17.883 -10.814 -9.373 1.00 40.61 115 ASN B N 1
ATOM 2614 C CA . ASN B 2 118 ? -16.725 -10.750 -10.242 1.00 41.49 115 ASN B CA 1
ATOM 2615 C C . ASN B 2 118 ? -16.088 -9.396 -10.374 1.00 42.04 115 ASN B C 1
ATOM 2616 O O . ASN B 2 118 ? -15.383 -9.158 -11.329 1.00 41.58 115 ASN B O 1
ATOM 2621 N N . TRP B 2 119 ? -16.316 -8.500 -9.428 1.00 42.52 116 TRP B N 1
ATOM 2622 C CA . TRP B 2 119 ? -15.692 -7.201 -9.564 1.00 43.74 116 TRP B CA 1
ATOM 2623 C C . TRP B 2 119 ? -14.619 -6.857 -8.555 1.00 46.59 116 TRP B C 1
ATOM 2624 O O . TRP B 2 119 ? -13.799 -6.010 -8.817 1.00 47.61 116 TRP B O 1
ATOM 2635 N N . MET B 2 120 ? -14.601 -7.514 -7.408 1.00 49.59 117 MET B N 1
ATOM 2636 C CA . MET B 2 120 ? -13.762 -7.043 -6.331 1.00 52.66 117 MET B CA 1
ATOM 2637 C C . MET B 2 120 ? -13.325 -8.138 -5.383 1.00 54.11 117 MET B C 1
ATOM 2638 O O . MET B 2 120 ? -14.117 -8.977 -4.998 1.00 54.21 117 MET B O 1
ATOM 2643 N N . ILE B 2 121 ? -12.056 -8.101 -4.997 1.00 56.31 118 ILE B N 1
ATOM 2644 C CA . ILE B 2 121 ? -11.606 -8.832 -3.810 1.00 59.24 118 ILE B CA 1
ATOM 2645 C C . ILE B 2 121 ? -11.298 -7.858 -2.675 1.00 60.70 118 ILE B C 1
ATOM 2646 O O . ILE B 2 121 ? -10.364 -7.058 -2.780 1.00 60.67 118 ILE B O 1
ATOM 2651 N N . PRO B 2 122 ? -12.045 -7.953 -1.563 1.00 62.64 119 PRO B N 1
ATOM 2652 C CA . PRO B 2 122 ? -11.718 -7.043 -0.468 1.00 64.88 119 PRO B CA 1
ATOM 2653 C C . PRO B 2 122 ? -10.228 -7.210 -0.134 1.00 67.41 119 PRO B C 1
ATOM 2654 O O . PRO B 2 122 ? -9.757 -8.334 0.136 1.00 67.59 119 PRO B O 1
ATOM 2658 N N . GLY B 2 123 ? -9.495 -6.102 -0.235 1.00 69.14 120 GLY B N 1
ATOM 2659 C CA . GLY B 2 123 ? -8.050 -6.080 0.009 1.00 70.87 120 GLY B CA 1
ATOM 2660 C C . GLY B 2 123 ? -7.196 -6.540 -1.166 1.00 70.98 120 GLY B C 1
ATOM 2661 O O . GLY B 2 123 ? -6.205 -7.239 -0.976 1.00 72.45 120 GLY B O 1
ATOM 2662 N N . LYS B 2 124 ? -7.574 -6.163 -2.382 1.00 69.39 121 LYS B N 1
ATOM 2663 C CA . LYS B 2 124 ? -6.765 -6.489 -3.549 1.00 68.38 121 LYS B CA 1
ATOM 2664 C C . LYS B 2 124 ? -6.935 -5.364 -4.541 1.00 67.15 121 LYS B C 1
ATOM 2665 O O . LYS B 2 124 ? -7.103 -4.217 -4.108 1.00 67.03 121 LYS B O 1
ATOM 2671 N N . VAL B 2 126 ? -8.945 -2.590 -5.479 1.00 62.90 123 VAL B N 1
ATOM 2672 C CA . VAL B 2 126 ? -10.232 -1.914 -5.675 1.00 62.24 123 VAL B CA 1
ATOM 2673 C C . VAL B 2 126 ? -10.283 -1.351 -7.093 1.00 60.76 123 VAL B C 1
ATOM 2674 O O . VAL B 2 126 ? -9.774 -0.252 -7.368 1.00 60.74 123 VAL B O 1
ATOM 2678 N N . LYS B 2 127 ? -10.881 -2.121 -7.995 1.00 58.09 124 LYS B N 1
ATOM 2679 C CA . LYS B 2 127 ? -10.850 -1.792 -9.409 1.00 55.63 124 LYS B CA 1
ATOM 2680 C C . LYS B 2 127 ? -12.133 -1.084 -9.842 1.00 53.58 124 LYS B C 1
ATOM 2681 O O . LYS B 2 127 ? -12.086 0.039 -10.375 1.00 53.35 124 LYS B O 1
ATOM 2687 N N . GLY B 2 128 ? -13.270 -1.749 -9.620 1.00 50.82 125 GLY B N 1
ATOM 2688 C CA . GLY B 2 128 ? -14.564 -1.264 -10.089 1.00 47.04 125 GLY B CA 1
ATOM 2689 C C . GLY B 2 128 ? -15.319 -2.297 -10.914 1.00 44.74 125 GLY B C 1
ATOM 2690 O O . GLY B 2 128 ? -14.751 -3.315 -11.320 1.00 44.67 125 GLY B O 1
ATOM 2691 N N . MET B 2 129 ? -16.603 -2.020 -11.165 1.00 42.02 126 MET B N 1
ATOM 2692 C CA . MET B 2 129 ? -17.516 -3.000 -11.745 1.00 38.95 126 MET B CA 1
ATOM 2693 C C . MET B 2 129 ? -17.853 -2.696 -13.195 1.00 37.39 126 MET B C 1
ATOM 2694 O O . MET B 2 129 ? -18.332 -3.573 -13.906 1.00 37.29 126 MET B O 1
ATOM 2699 N N . GLY B 2 130 ? -17.614 -1.457 -13.624 1.00 36.10 127 GLY B N 1
ATOM 2700 C CA . GLY B 2 130 ? -17.969 -1.022 -14.983 1.00 34.02 127 GLY B CA 1
ATOM 2701 C C . GLY B 2 130 ? -19.386 -1.448 -15.365 1.00 33.48 127 GLY B C 1
ATOM 2702 O O . GLY B 2 130 ? -20.345 -1.205 -14.618 1.00 32.28 127 GLY B O 1
ATOM 2703 N N . GLY B 2 131 ? -19.522 -2.117 -16.512 1.00 32.55 128 GLY B N 1
ATOM 2704 C CA . GLY B 2 131 ? -20.845 -2.458 -17.033 1.00 32.25 128 GLY B CA 1
ATOM 2705 C C . GLY B 2 131 ? -21.464 -3.758 -16.510 1.00 32.66 128 GLY B C 1
ATOM 2706 O O . GLY B 2 131 ? -22.655 -4.010 -16.738 1.00 33.38 128 GLY B O 1
ATOM 2707 N N . ALA B 2 132 ? -20.687 -4.573 -15.790 1.00 32.21 129 ALA B N 1
ATOM 2708 C CA . ALA B 2 132 ? -21.135 -5.922 -15.361 1.00 31.73 129 ALA B CA 1
ATOM 2709 C C . ALA B 2 132 ? -22.457 -5.960 -14.559 1.00 31.31 129 ALA B C 1
ATOM 2710 O O . ALA B 2 132 ? -23.299 -6.846 -14.772 1.00 29.97 129 ALA B O 1
ATOM 2712 N N . MET B 2 133 ? -22.620 -5.023 -13.620 1.00 30.51 130 MET B N 1
ATOM 2713 C CA . MET B 2 133 ? -23.825 -5.006 -12.789 1.00 29.84 130 MET B CA 1
ATOM 2714 C C . MET B 2 133 ? -25.090 -4.735 -13.584 1.00 30.03 130 MET B C 1
ATOM 2715 O O . MET B 2 133 ? -26.163 -5.228 -13.220 1.00 29.74 130 MET B O 1
ATOM 2720 N N . ASP B 2 134 ? -24.958 -3.940 -14.652 1.00 29.53 131 ASP B N 1
ATOM 2721 C CA . ASP B 2 134 ? -26.074 -3.586 -15.515 1.00 29.42 131 ASP B CA 1
ATOM 2722 C C . ASP B 2 134 ? -26.471 -4.723 -16.405 1.00 29.23 131 ASP B C 1
ATOM 2723 O O . ASP B 2 134 ? -27.651 -5.080 -16.519 1.00 29.61 131 ASP B O 1
ATOM 2728 N N . LEU B 2 135 ? -25.451 -5.253 -17.062 1.00 29.22 132 LEU B N 1
ATOM 2729 C CA . LEU B 2 135 ? -25.501 -6.452 -17.878 1.00 29.14 132 LEU B CA 1
ATOM 2730 C C . LEU B 2 135 ? -26.203 -7.627 -17.172 1.00 30.35 132 LEU B C 1
ATOM 2731 O O . LEU B 2 135 ? -27.125 -8.247 -17.763 1.00 30.54 132 LEU B O 1
ATOM 2736 N N . VAL B 2 136 ? -25.840 -7.900 -15.907 1.00 30.76 133 VAL B N 1
ATOM 2737 C CA . VAL B 2 136 ? -26.372 -9.098 -15.250 1.00 31.48 133 VAL B CA 1
ATOM 2738 C C . VAL B 2 136 ? -27.832 -8.955 -14.965 1.00 32.48 133 VAL B C 1
ATOM 2739 O O . VAL B 2 136 ? -28.547 -9.962 -14.866 1.00 33.91 133 VAL B O 1
ATOM 2743 N N . ASN B 2 137 ? -28.295 -7.715 -14.839 1.00 32.44 134 ASN B N 1
ATOM 2744 C CA . ASN B 2 137 ? -29.718 -7.513 -14.589 1.00 32.79 134 ASN B CA 1
ATOM 2745 C C . ASN B 2 137 ? -30.522 -7.297 -15.856 1.00 32.90 134 ASN B C 1
ATOM 2746 O O . ASN B 2 137 ? -31.715 -7.438 -15.829 1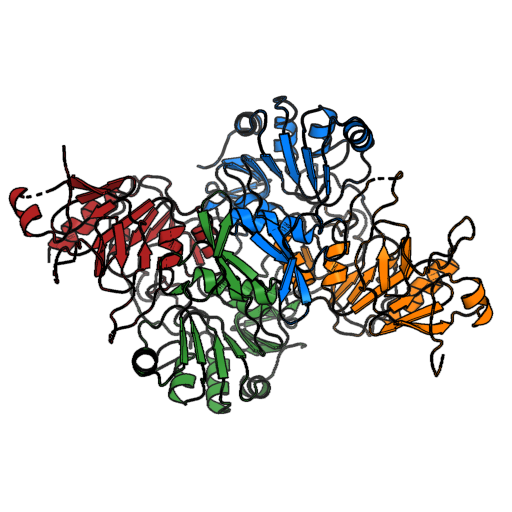.00 34.29 134 ASN B O 1
ATOM 2751 N N . GLY B 2 138 ? -29.865 -7.016 -16.977 1.00 32.52 135 GLY B N 1
ATOM 2752 C CA . GLY B 2 138 ? -30.577 -6.624 -18.187 1.00 31.47 135 GLY B CA 1
ATOM 2753 C C . GLY B 2 138 ? -30.579 -7.571 -19.380 1.00 30.99 135 GLY B C 1
ATOM 2754 O O . GLY B 2 138 ? -31.550 -7.628 -20.111 1.00 31.14 135 GLY B O 1
ATOM 2755 N N . ALA B 2 139 ? -29.493 -8.298 -19.600 1.00 30.44 136 ALA B N 1
ATOM 2756 C CA . ALA B 2 139 ? -29.476 -9.287 -20.669 1.00 30.94 136 ALA B CA 1
ATOM 2757 C C . ALA B 2 139 ? -30.559 -10.352 -20.420 1.00 32.12 136 ALA B C 1
ATOM 2758 O O . ALA B 2 139 ? -30.805 -10.730 -19.274 1.00 32.51 136 ALA B O 1
ATOM 2760 N N . LYS B 2 140 ? -31.233 -10.806 -21.476 1.00 33.25 137 LYS B N 1
ATOM 2761 C CA . LYS B 2 140 ? -32.232 -11.848 -21.312 1.00 35.24 137 LYS B CA 1
ATOM 2762 C C . LYS B 2 140 ? -31.595 -13.121 -20.731 1.00 35.09 137 LYS B C 1
ATOM 2763 O O . LYS B 2 140 ? -32.144 -13.735 -19.822 1.00 35.19 137 LYS B O 1
ATOM 2769 N N . ARG B 2 141 ? -30.438 -13.515 -21.249 1.00 34.24 138 ARG B N 1
ATOM 2770 C CA . ARG B 2 141 ? -29.811 -14.702 -20.735 1.00 34.30 138 ARG B CA 1
ATOM 2771 C C . ARG B 2 141 ? -28.398 -14.428 -20.186 1.00 32.97 138 ARG B C 1
ATOM 2772 O O . ARG B 2 141 ? -27.613 -13.748 -20.833 1.00 32.11 138 ARG B O 1
ATOM 2780 N N . ILE B 2 142 ? -28.098 -14.954 -18.994 1.00 32.47 139 ILE B N 1
ATOM 2781 C CA . ILE B 2 142 ? -26.832 -14.693 -18.299 1.00 31.88 139 ILE B CA 1
ATOM 2782 C C . ILE B 2 142 ? -26.014 -15.964 -18.214 1.00 34.00 139 ILE B C 1
ATOM 2783 O O . ILE B 2 142 ? -26.454 -16.992 -17.638 1.00 35.34 139 ILE B O 1
ATOM 2788 N N . VAL B 2 143 ? -24.826 -15.906 -18.799 1.00 34.24 140 VAL B N 1
ATOM 2789 C CA . VAL B 2 143 ? -23.958 -17.063 -18.828 1.00 34.71 140 VAL B CA 1
ATOM 2790 C C . VAL B 2 143 ? -22.597 -16.633 -18.334 1.00 34.53 140 VAL B C 1
ATOM 2791 O O . VAL B 2 143 ? -22.039 -15.586 -18.774 1.00 33.48 140 VAL B O 1
ATOM 2795 N N . VAL B 2 144 ? -22.080 -17.450 -17.419 1.00 34.70 141 VAL B N 1
ATOM 2796 C CA . VAL B 2 144 ? -20.776 -17.243 -16.794 1.00 35.20 141 VAL B CA 1
ATOM 2797 C C . VAL B 2 144 ? -19.828 -18.394 -17.142 1.00 36.93 141 VAL B C 1
ATOM 2798 O O . VAL B 2 144 ? -20.215 -19.589 -17.062 1.00 37.76 141 VAL B O 1
ATOM 2802 N N . ILE B 2 145 ? -18.610 -18.050 -17.554 1.00 37.57 142 ILE B N 1
ATOM 2803 C CA . ILE B 2 145 ? -17.597 -19.079 -17.723 1.00 40.11 142 ILE B CA 1
ATOM 2804 C C . ILE B 2 145 ? -16.511 -18.825 -16.748 1.00 41.12 142 ILE B C 1
ATOM 2805 O O . ILE B 2 145 ? -15.978 -17.721 -16.720 1.00 41.55 142 ILE B O 1
ATOM 2810 N N . MET B 2 146 ? -16.174 -19.851 -15.970 1.00 42.40 143 MET B N 1
ATOM 2811 C CA . MET B 2 146 ? -15.261 -19.709 -14.856 1.00 43.93 143 MET B CA 1
ATOM 2812 C C . MET B 2 146 ? -14.537 -21.027 -14.550 1.00 46.53 143 MET B C 1
ATOM 2813 O O . MET B 2 146 ? -15.148 -22.098 -14.616 1.00 47.43 143 MET B O 1
ATOM 2818 N N . GLU B 2 147 ? -13.238 -20.942 -14.232 1.00 48.59 144 GLU B N 1
ATOM 2819 C CA . GLU B 2 147 ? -12.494 -22.090 -13.743 1.00 50.92 144 GLU B CA 1
ATOM 2820 C C . GLU B 2 147 ? -13.183 -22.532 -12.453 1.00 51.11 144 GLU B C 1
ATOM 2821 O O . GLU B 2 147 ? -13.612 -21.705 -11.647 1.00 50.04 144 GLU B O 1
ATOM 2827 N N . HIS B 2 148 ? -13.346 -23.836 -12.306 1.00 52.48 145 HIS B N 1
ATOM 2828 C CA . HIS B 2 148 ? -14.115 -24.408 -11.215 1.00 54.34 145 HIS B CA 1
ATOM 2829 C C . HIS B 2 148 ? -13.406 -24.212 -9.875 1.00 55.95 145 HIS B C 1
ATOM 2830 O O . HIS B 2 148 ? -14.054 -23.982 -8.849 1.00 56.01 145 HIS B O 1
ATOM 2837 N N . VAL B 2 149 ? -12.071 -24.286 -9.921 1.00 58.28 146 VAL B N 1
ATOM 2838 C CA . VAL B 2 149 ? -11.182 -24.321 -8.765 1.00 60.96 146 VAL B CA 1
ATOM 2839 C C . VAL B 2 149 ? -10.112 -23.235 -8.893 1.00 61.06 146 VAL B C 1
ATOM 2840 O O . VAL B 2 149 ? -9.641 -22.947 -10.001 1.00 61.05 146 VAL B O 1
ATOM 2844 N N . ASN B 2 150 ? -9.746 -22.633 -7.759 1.00 61.96 147 ASN B N 1
ATOM 2845 C CA . ASN B 2 150 ? -8.673 -21.614 -7.692 1.00 63.03 147 ASN B CA 1
ATOM 2846 C C . ASN B 2 150 ? -7.280 -22.255 -7.511 1.00 65.69 147 ASN B C 1
ATOM 2847 O O . ASN B 2 150 ? -7.172 -23.478 -7.316 1.00 66.47 147 ASN B O 1
ATOM 2852 N N . LYS B 2 151 ? -6.227 -21.435 -7.556 1.00 68.04 148 LYS B N 1
ATOM 2853 C CA . LYS B 2 151 ? -4.830 -21.930 -7.428 1.00 71.06 148 LYS B CA 1
ATOM 2854 C C . LYS B 2 151 ? -4.651 -22.804 -6.197 1.00 73.19 148 LYS B C 1
ATOM 2855 O O . LYS B 2 151 ? -4.101 -23.904 -6.291 1.00 74.77 148 LYS B O 1
ATOM 2861 N N . HIS B 2 152 ? -5.150 -22.317 -5.058 1.00 73.80 149 HIS B N 1
ATOM 2862 C CA . HIS B 2 152 ? -4.995 -22.976 -3.751 1.00 75.34 149 HIS B CA 1
ATOM 2863 C C . HIS B 2 152 ? -5.817 -24.268 -3.609 1.00 75.40 149 HIS B C 1
ATOM 2864 O O . HIS B 2 152 ? -5.683 -25.008 -2.623 1.00 76.68 149 HIS B O 1
ATOM 2871 N N . GLY B 2 153 ? -6.668 -24.535 -4.597 1.00 74.00 150 GLY B N 1
ATOM 2872 C CA . GLY B 2 153 ? -7.465 -25.754 -4.620 1.00 72.33 150 GLY B CA 1
ATOM 2873 C C . GLY B 2 153 ? -8.876 -25.587 -4.102 1.00 70.33 150 GLY B C 1
ATOM 2874 O O . GLY B 2 153 ? -9.663 -26.515 -4.148 1.00 70.52 150 GLY B O 1
ATOM 2875 N N . GLU B 2 154 ? -9.194 -24.400 -3.605 1.00 68.42 151 GLU B N 1
ATOM 2876 C CA . GLU B 2 154 ? -10.517 -24.123 -3.071 1.00 66.44 151 GLU B CA 1
ATOM 2877 C C . GLU B 2 154 ? -11.510 -23.899 -4.228 1.00 63.67 151 GLU B C 1
ATOM 2878 O O . GLU B 2 154 ? -11.165 -23.290 -5.254 1.00 62.94 151 GLU B O 1
ATOM 2884 N N . SER B 2 155 ? -12.729 -24.418 -4.086 1.00 61.21 152 SER B N 1
ATOM 2885 C CA . SER B 2 155 ? -13.720 -24.284 -5.151 1.00 57.94 152 SER B CA 1
ATOM 2886 C C . SER B 2 155 ? -14.302 -22.859 -5.251 1.00 55.36 152 SER B C 1
ATOM 2887 O O . SER B 2 155 ? -14.360 -22.124 -4.270 1.00 55.26 152 SER B O 1
ATOM 2890 N N . LYS B 2 156 ? -14.719 -22.481 -6.451 1.00 52.01 153 LYS B N 1
ATOM 2891 C CA . LYS B 2 156 ? -15.335 -21.186 -6.670 1.00 49.17 153 LYS B CA 1
ATOM 2892 C C . LYS B 2 156 ? -16.871 -21.307 -6.767 1.00 48.51 153 LYS B C 1
ATOM 2893 O O . LYS B 2 156 ? -17.570 -20.323 -6.996 1.00 47.22 153 LYS B O 1
ATOM 2899 N N . VAL B 2 157 ? -17.390 -22.524 -6.598 1.00 49.09 154 VAL B N 1
ATOM 2900 C CA . VAL B 2 157 ? -18.826 -22.768 -6.738 1.00 48.72 154 VAL B CA 1
ATOM 2901 C C . VAL B 2 157 ? -19.404 -23.048 -5.363 1.00 49.63 154 VAL B C 1
ATOM 2902 O O . VAL B 2 157 ? -19.301 -24.156 -4.848 1.00 50.70 154 VAL B O 1
ATOM 2906 N N . LYS B 2 158 ? -20.025 -22.032 -4.780 1.00 49.76 155 LYS B N 1
ATOM 2907 C CA . LYS B 2 158 ? -20.244 -22.022 -3.334 1.00 50.42 155 LYS B CA 1
ATOM 2908 C C . LYS B 2 158 ? -21.695 -21.913 -2.939 1.00 50.78 155 LYS B C 1
ATOM 2909 O O . LYS B 2 158 ? -22.519 -21.511 -3.751 1.00 50.23 155 LYS B O 1
ATOM 2915 N N . LYS B 2 159 ? -21.980 -22.260 -1.679 1.00 52.28 156 LYS B N 1
ATOM 2916 C CA . LYS B 2 159 ? -23.288 -22.061 -1.073 1.00 52.90 156 LYS B CA 1
ATOM 2917 C C . LYS B 2 159 ? -23.564 -20.594 -1.083 1.00 51.22 156 LYS B C 1
ATOM 2918 O O . LYS B 2 159 ? -24.542 -20.141 -1.638 1.00 51.59 156 LYS B O 1
ATOM 2924 N N . THR B 2 160 ? -22.680 -19.843 -0.466 1.00 50.11 157 THR B N 1
ATOM 2925 C CA . THR B 2 160 ? -22.850 -18.422 -0.359 1.00 49.16 157 THR B CA 1
ATOM 2926 C C . THR B 2 160 ? -21.545 -17.742 -0.799 1.00 47.44 157 THR B C 1
ATOM 2927 O O . THR B 2 160 ? -20.463 -18.256 -0.550 1.00 47.15 157 THR B O 1
ATOM 2931 N N . CYS B 2 161 ? -21.645 -16.613 -1.492 1.00 45.74 158 CYS B N 1
ATOM 2932 C CA . CYS B 2 161 ? -20.444 -15.954 -2.010 1.00 45.00 158 CYS B CA 1
ATOM 2933 C C . CYS B 2 161 ? -19.688 -15.284 -0.894 1.00 45.75 158 CYS B C 1
ATOM 2934 O O . CYS B 2 161 ? -20.308 -14.725 0.002 1.00 46.48 158 CYS B O 1
ATOM 2937 N N . SER B 2 162 ? -18.356 -15.338 -0.940 1.00 46.19 159 SER B N 1
ATOM 2938 C CA . SER B 2 162 ? -17.539 -14.656 0.059 1.00 46.62 159 SER B CA 1
ATOM 2939 C C . SER B 2 162 ? -17.055 -13.287 -0.440 1.00 45.65 159 SER B C 1
ATOM 2940 O O . SER B 2 162 ? -16.474 -12.512 0.301 1.00 46.36 159 SER B O 1
ATOM 2943 N N . LEU B 2 163 ? -17.328 -12.974 -1.694 1.00 44.03 160 LEU B N 1
ATOM 2944 C CA . LEU B 2 163 ? -16.847 -11.727 -2.271 1.00 42.68 160 LEU B CA 1
ATOM 2945 C C . LEU B 2 163 ? -17.984 -10.760 -2.570 1.00 41.22 160 LEU B C 1
ATOM 2946 O O . LEU B 2 163 ? -19.130 -11.162 -2.703 1.00 41.14 160 LEU B O 1
ATOM 2951 N N . PRO B 2 164 ? -17.678 -9.479 -2.697 1.00 40.24 161 PRO B N 1
ATOM 2952 C CA . PRO B 2 164 ? -18.719 -8.528 -3.067 1.00 39.78 161 PRO B CA 1
ATOM 2953 C C . PRO B 2 164 ? -19.482 -8.986 -4.290 1.00 38.50 161 PRO B C 1
ATOM 2954 O O . PRO B 2 164 ? -18.866 -9.432 -5.260 1.00 38.89 161 PRO B O 1
ATOM 2958 N N . LEU B 2 165 ? -20.808 -8.868 -4.254 1.00 37.69 162 LEU B N 1
ATOM 2959 C CA . LEU B 2 165 ? -21.657 -9.443 -5.295 1.00 36.26 162 LEU B CA 1
ATOM 2960 C C . LEU B 2 165 ? -21.704 -8.560 -6.506 1.00 35.29 162 LEU B C 1
ATOM 2961 O O . LEU B 2 165 ? -21.795 -7.328 -6.355 1.00 35.82 162 LEU B O 1
ATOM 2966 N N . THR B 2 166 ? -21.613 -9.154 -7.697 1.00 33.45 163 THR B N 1
ATOM 2967 C CA . THR B 2 166 ? -21.914 -8.411 -8.935 1.00 32.61 163 THR B CA 1
ATOM 2968 C C . THR B 2 166 ? -23.427 -8.346 -9.128 1.00 32.40 163 THR B C 1
ATOM 2969 O O . THR B 2 166 ? -23.940 -7.340 -9.593 1.00 31.14 163 THR B O 1
ATOM 2973 N N . GLY B 2 167 ? -24.134 -9.423 -8.754 1.00 33.07 164 GLY B N 1
ATOM 2974 C CA . GLY B 2 167 ? -25.584 -9.481 -8.899 1.00 33.72 164 GLY B CA 1
ATOM 2975 C C . GLY B 2 167 ? -26.167 -10.587 -8.058 1.00 35.54 164 GLY B C 1
ATOM 2976 O O . GLY B 2 167 ? -25.473 -11.525 -7.695 1.00 36.63 164 GLY B O 1
ATOM 2977 N N . GLN B 2 168 ? -27.441 -10.470 -7.722 1.00 36.22 165 GLN B N 1
ATOM 2978 C CA . GLN B 2 168 ? -28.062 -11.415 -6.830 1.00 37.50 165 GLN B CA 1
ATOM 2979 C C . GLN B 2 168 ? -29.003 -12.277 -7.647 1.00 37.92 165 GLN B C 1
ATOM 2980 O O . GLN B 2 168 ? -29.911 -11.729 -8.278 1.00 38.26 165 GLN B O 1
ATOM 2986 N N . LYS B 2 169 ? -28.804 -13.606 -7.636 1.00 37.43 166 LYS B N 1
ATOM 2987 C CA . LYS B 2 169 ? -29.666 -14.524 -8.390 1.00 36.86 166 LYS B CA 1
ATOM 2988 C C . LYS B 2 169 ? -29.762 -14.157 -9.880 1.00 35.06 166 LYS B C 1
ATOM 2989 O O . LYS B 2 169 ? -30.864 -14.024 -10.408 1.00 34.86 166 LYS B O 1
ATOM 2995 N N . VAL B 2 170 ? -28.620 -14.022 -10.553 1.00 32.82 167 VAL B N 1
ATOM 2996 C CA . VAL B 2 170 ? -28.607 -13.520 -11.925 1.00 31.38 167 VAL B CA 1
ATOM 2997 C C . VAL B 2 170 ? -28.203 -14.564 -12.996 1.00 31.70 167 VAL B C 1
ATOM 2998 O O . VAL B 2 170 ? -28.608 -14.474 -14.145 1.00 31.32 167 VAL B O 1
ATOM 3002 N N . VAL B 2 171 ? -27.460 -15.584 -12.590 1.00 32.27 168 VAL B N 1
ATOM 3003 C CA . VAL B 2 171 ? -26.829 -16.501 -13.520 1.00 32.70 168 VAL B CA 1
ATOM 3004 C C . VAL B 2 171 ? -27.848 -17.502 -13.975 1.00 34.27 168 VAL B C 1
ATOM 3005 O O . VAL B 2 171 ? -28.470 -18.141 -13.143 1.00 34.74 168 VAL B O 1
ATOM 3009 N N . HIS B 2 172 ? -28.048 -17.610 -15.292 1.00 35.26 169 HIS B N 1
ATOM 3010 C CA . HIS B 2 172 ? -28.919 -18.647 -15.838 1.00 37.22 169 HIS B CA 1
ATOM 3011 C C . HIS B 2 172 ? -28.155 -19.947 -16.070 1.00 38.45 169 HIS B C 1
ATOM 3012 O O . HIS B 2 172 ? -28.680 -21.038 -15.826 1.00 40.01 169 HIS B O 1
ATOM 3019 N N . ARG B 2 173 ? -26.913 -19.841 -16.533 1.00 38.13 170 ARG B N 1
ATOM 3020 C CA . ARG B 2 173 ? -26.123 -21.021 -16.827 1.00 38.51 170 ARG B CA 1
ATOM 3021 C C . ARG B 2 173 ? -24.683 -20.772 -16.432 1.00 38.13 170 ARG B C 1
ATOM 3022 O O . ARG B 2 173 ? -24.145 -19.716 -16.749 1.00 37.86 170 ARG B O 1
ATOM 3030 N N . LEU B 2 174 ? -24.054 -21.733 -15.751 1.00 38.52 171 LEU B N 1
ATOM 3031 C CA . LEU B 2 174 ? -22.634 -21.629 -15.445 1.00 38.66 171 LEU B CA 1
ATOM 3032 C C . LEU B 2 174 ? -21.871 -22.684 -16.220 1.00 40.00 171 LEU B C 1
ATOM 3033 O O . LEU B 2 174 ? -22.220 -23.877 -16.156 1.00 41.57 171 LEU B O 1
ATOM 3038 N N . ILE B 2 175 ? -20.821 -22.283 -16.940 1.00 39.71 172 ILE B N 1
ATOM 3039 C CA . ILE B 2 175 ? -19.952 -23.305 -17.499 1.00 40.28 172 ILE B CA 1
ATOM 3040 C C . ILE B 2 175 ? -18.521 -23.263 -16.924 1.00 41.41 172 ILE B C 1
ATOM 3041 O O . ILE B 2 175 ? -17.856 -22.230 -16.919 1.00 40.68 172 ILE B O 1
ATOM 3046 N N . THR B 2 176 ? -18.058 -24.392 -16.404 1.00 43.26 173 THR B N 1
ATOM 3047 C CA . THR B 2 176 ? -16.693 -24.439 -15.911 1.00 44.64 173 THR B CA 1
ATOM 3048 C C . THR B 2 176 ? -15.864 -25.294 -16.852 1.00 46.48 173 THR B C 1
ATOM 3049 O O . THR B 2 176 ? -16.341 -25.673 -17.913 1.00 46.50 173 THR B O 1
ATOM 3053 N N . ASP B 2 177 ? -14.621 -25.568 -16.471 1.00 48.15 174 ASP B N 1
ATOM 3054 C CA . ASP B 2 177 ? -13.772 -26.483 -17.216 1.00 51.08 174 ASP B CA 1
ATOM 3055 C C . ASP B 2 177 ? -14.209 -27.897 -16.902 1.00 53.25 174 ASP B C 1
ATOM 3056 O O . ASP B 2 177 ? -13.763 -28.856 -17.537 1.00 54.73 174 ASP B O 1
ATOM 3061 N N . LEU B 2 178 ? -15.084 -28.019 -15.907 1.00 54.06 175 LEU B N 1
ATOM 3062 C CA . LEU B 2 178 ? -15.519 -29.330 -15.432 1.00 55.55 175 LEU B CA 1
ATOM 3063 C C . LEU B 2 178 ? -16.974 -29.619 -15.760 1.00 55.57 175 LEU B C 1
ATOM 3064 O O . LEU B 2 178 ? -17.317 -30.757 -16.134 1.00 56.65 175 LEU B O 1
ATOM 3069 N N . ALA B 2 179 ? -17.827 -28.595 -15.650 1.00 53.83 176 ALA B N 1
ATOM 3070 C CA . ALA B 2 179 ? -19.261 -28.833 -15.630 1.00 52.99 176 ALA B CA 1
ATOM 3071 C C . ALA B 2 179 ? -20.077 -27.738 -16.243 1.00 51.72 176 ALA B C 1
ATOM 3072 O O . ALA B 2 179 ? -19.594 -26.617 -16.447 1.00 51.79 176 ALA B O 1
ATOM 3074 N N . VAL B 2 180 ? -21.327 -28.070 -16.538 1.00 51.34 177 VAL B N 1
ATOM 3075 C CA . VAL B 2 180 ? -22.301 -27.059 -16.864 1.00 50.77 177 VAL B CA 1
ATOM 3076 C C . VAL B 2 180 ? -23.435 -27.125 -15.838 1.00 50.91 177 VAL B C 1
ATOM 3077 O O . VAL B 2 180 ? -23.907 -28.234 -15.491 1.00 51.31 177 VAL B O 1
ATOM 3081 N N . PHE B 2 181 ? -23.847 -25.947 -15.362 1.00 48.89 178 PHE B N 1
ATOM 3082 C CA . PHE B 2 181 ? -24.909 -25.814 -14.364 1.00 48.70 178 PHE B CA 1
ATOM 3083 C C . PHE B 2 181 ? -25.991 -24.889 -14.844 1.00 47.62 178 PHE B C 1
ATOM 3084 O O . PHE B 2 181 ? -25.691 -23.846 -15.398 1.00 46.73 178 PHE B O 1
ATOM 3092 N N . ASP B 2 182 ? -27.246 -25.258 -14.599 1.00 48.73 179 ASP B N 1
ATOM 3093 C CA . ASP B 2 182 ? -28.414 -24.411 -14.893 1.00 48.85 179 ASP B CA 1
ATOM 3094 C C . ASP B 2 182 ? -28.999 -23.929 -13.572 1.00 49.14 179 ASP B C 1
ATOM 3095 O O . ASP B 2 182 ? -28.895 -24.623 -12.554 1.00 49.90 179 ASP B O 1
ATOM 3100 N N . PHE B 2 183 ? -29.604 -22.743 -13.576 1.00 48.90 180 PHE B N 1
ATOM 3101 C CA . PHE B 2 183 ? -30.342 -22.263 -12.414 1.00 49.65 180 PHE B CA 1
ATOM 3102 C C . PHE B 2 183 ? -31.806 -22.032 -12.785 1.00 52.08 180 PHE B C 1
ATOM 3103 O O . PHE B 2 183 ? -32.098 -21.365 -13.770 1.00 51.81 180 PHE B O 1
ATOM 3111 N N . VAL B 2 184 ? -32.723 -22.605 -12.016 1.00 55.95 181 VAL B N 1
ATOM 3112 C CA . VAL B 2 184 ? -34.146 -22.331 -12.226 1.00 59.83 181 VAL B CA 1
ATOM 3113 C C . VAL B 2 184 ? -34.813 -21.999 -10.902 1.00 61.20 181 VAL B C 1
ATOM 3114 O O . VAL B 2 184 ? -35.127 -22.889 -10.086 1.00 62.41 181 VAL B O 1
ATOM 3118 N N . ASN B 2 185 ? -35.002 -20.700 -10.705 1.00 61.84 182 ASN B N 1
ATOM 3119 C CA . ASN B 2 185 ? -35.575 -20.130 -9.487 1.00 63.44 182 ASN B CA 1
ATOM 3120 C C . ASN B 2 185 ? -34.832 -20.536 -8.208 1.00 63.03 182 ASN B C 1
ATOM 3121 O O . ASN B 2 185 ? -35.406 -21.140 -7.313 1.00 63.81 182 ASN B O 1
ATOM 3126 N N . GLY B 2 186 ? -33.551 -20.198 -8.141 1.00 61.91 183 GLY B N 1
ATOM 3127 C CA . GLY B 2 186 ? -32.772 -20.378 -6.928 1.00 61.37 183 GLY B CA 1
ATOM 3128 C C . GLY B 2 186 ? -32.005 -21.676 -6.886 1.00 61.68 183 GLY B C 1
ATOM 3129 O O . GLY B 2 186 ? -30.981 -21.764 -6.235 1.00 61.68 183 GLY B O 1
ATOM 3130 N N . ARG B 2 187 ? -32.496 -22.696 -7.570 1.00 62.83 184 ARG B N 1
ATOM 3131 C CA . ARG B 2 187 ? -31.902 -24.022 -7.435 1.00 63.95 184 ARG B CA 1
ATOM 3132 C C . ARG B 2 187 ? -30.835 -24.229 -8.504 1.00 61.91 184 ARG B C 1
ATOM 3133 O O . ARG B 2 187 ? -30.991 -23.793 -9.640 1.00 61.37 184 ARG B O 1
ATOM 3141 N N . MET B 2 188 ? -29.748 -24.882 -8.132 1.00 60.59 185 MET B N 1
ATOM 3142 C CA . MET B 2 188 ? -28.712 -25.219 -9.083 1.00 59.35 185 MET B CA 1
ATOM 3143 C C . MET B 2 188 ? -28.823 -26.703 -9.438 1.00 60.97 185 MET B C 1
ATOM 3144 O O . MET B 2 188 ? -29.126 -27.556 -8.586 1.00 61.61 185 MET B O 1
ATOM 3149 N N . THR B 2 189 ? -28.570 -27.006 -10.708 1.00 60.95 186 THR B N 1
ATOM 3150 C CA . THR B 2 189 ? -28.720 -28.346 -11.222 1.00 61.58 186 THR B CA 1
ATOM 3151 C C . THR B 2 189 ? -27.569 -28.640 -12.148 1.00 60.94 186 THR B C 1
ATOM 3152 O O . THR B 2 189 ? -27.279 -27.877 -13.060 1.00 60.02 186 THR B O 1
ATOM 3156 N N . LEU B 2 190 ? -26.893 -29.748 -11.899 1.00 61.62 187 LEU B N 1
ATOM 3157 C CA . LEU B 2 190 ? -25.789 -30.107 -12.740 1.00 61.69 187 LEU B CA 1
ATOM 3158 C C . LEU B 2 190 ? -26.368 -30.719 -13.981 1.00 61.94 187 LEU B C 1
ATOM 3159 O O . LEU B 2 190 ? -27.166 -31.651 -13.918 1.00 63.25 187 LEU B O 1
ATOM 3164 N N . THR B 2 191 ? -25.944 -30.204 -15.121 1.00 60.81 188 THR B N 1
ATOM 3165 C CA . THR B 2 191 ? -26.682 -30.418 -16.355 1.00 60.15 188 THR B CA 1
ATOM 3166 C C . THR B 2 191 ? -25.880 -31.135 -17.479 1.00 61.00 188 THR B C 1
ATOM 3167 O O . THR B 2 191 ? -26.447 -31.899 -18.258 1.00 62.43 188 THR B O 1
ATOM 3171 N N . GLU B 2 192 ? -24.575 -30.872 -17.550 1.00 60.75 189 GLU B N 1
ATOM 3172 C CA . GLU B 2 192 ? -23.645 -31.561 -18.449 1.00 61.03 189 GLU B CA 1
ATOM 3173 C C . GLU B 2 192 ? -22.282 -31.611 -17.803 1.00 61.08 189 GLU B C 1
ATOM 3174 O O . GLU B 2 192 ? -22.013 -30.957 -16.787 1.00 60.26 189 GLU B O 1
ATOM 3180 N N . LEU B 2 193 ? -21.397 -32.351 -18.457 1.00 62.72 190 LEU B N 1
ATOM 3181 C CA . LEU B 2 193 ? -20.106 -32.696 -17.899 1.00 63.22 190 LEU B CA 1
ATOM 3182 C C . LEU B 2 193 ? -19.047 -32.561 -18.984 1.00 63.22 190 LEU B C 1
ATOM 3183 O O . LEU B 2 193 ? -19.281 -32.966 -20.125 1.00 63.34 190 LEU B O 1
ATOM 3188 N N . GLN B 2 194 ? -17.897 -31.979 -18.641 1.00 62.70 191 GLN B N 1
ATOM 3189 C CA . GLN B 2 194 ? -16.756 -31.979 -19.554 1.00 63.32 191 GLN B CA 1
ATOM 3190 C C . GLN B 2 194 ? -16.072 -33.341 -19.578 1.00 66.69 191 GLN B C 1
ATOM 3191 O O . GLN B 2 194 ? -16.400 -34.237 -18.809 1.00 67.34 191 GLN B O 1
ATOM 3197 N N . ASP B 2 195 ? -15.099 -33.474 -20.463 1.00 69.55 192 ASP B N 1
ATOM 3198 C CA . ASP B 2 195 ? -14.581 -34.757 -20.856 1.00 72.85 192 ASP B CA 1
ATOM 3199 C C . ASP B 2 195 ? -13.983 -35.674 -19.773 1.00 74.63 192 ASP B C 1
ATOM 3200 O O . ASP B 2 195 ? -14.196 -36.899 -19.796 1.00 76.30 192 ASP B O 1
ATOM 3205 N N . GLY B 2 196 ? -13.227 -35.134 -18.834 1.00 74.23 193 GLY B N 1
ATOM 3206 C CA . GLY B 2 196 ? -12.575 -36.052 -17.898 1.00 74.77 193 GLY B CA 1
ATOM 3207 C C . GLY B 2 196 ? -13.478 -36.508 -16.766 1.00 73.86 193 GLY B C 1
ATOM 3208 O O . GLY B 2 196 ? -13.229 -37.522 -16.138 1.00 74.76 193 GLY B O 1
ATOM 3209 N N . VAL B 2 197 ? -14.549 -35.750 -16.546 1.00 71.34 194 VAL B N 1
ATOM 3210 C CA . VAL B 2 197 ? -15.210 -35.637 -15.248 1.00 68.76 194 VAL B CA 1
ATOM 3211 C C . VAL B 2 197 ? -16.496 -36.456 -15.036 1.00 69.28 194 VAL B C 1
ATOM 3212 O O . VAL B 2 197 ? -17.274 -36.675 -15.965 1.00 69.53 194 VAL B O 1
ATOM 3216 N N . THR B 2 198 ? -16.694 -36.887 -13.790 1.00 69.73 195 THR B N 1
ATOM 3217 C CA . THR B 2 198 ? -17.906 -37.568 -13.330 1.00 69.99 195 THR B CA 1
ATOM 3218 C C . THR B 2 198 ? -18.662 -36.729 -12.283 1.00 67.77 195 THR B C 1
ATOM 3219 O O . THR B 2 198 ? -18.209 -35.640 -11.886 1.00 66.09 195 THR B O 1
ATOM 3223 N N . ILE B 2 199 ? -19.817 -37.234 -11.848 1.00 66.94 196 ILE B N 1
ATOM 3224 C CA . ILE B 2 199 ? -20.635 -36.547 -10.850 1.00 65.90 196 ILE B CA 1
ATOM 3225 C C . ILE B 2 199 ? -19.867 -36.488 -9.524 1.00 66.01 196 ILE B C 1
ATOM 3226 O O . ILE B 2 199 ? -19.848 -35.455 -8.849 1.00 64.68 196 ILE B O 1
ATOM 3231 N N . GLU B 2 200 ? -19.206 -37.591 -9.174 1.00 67.86 197 GLU B N 1
ATOM 3232 C CA . GLU B 2 200 ? -18.395 -37.625 -7.968 1.00 68.95 197 GLU B CA 1
ATOM 3233 C C . GLU B 2 200 ? -17.439 -36.436 -7.960 1.00 66.15 197 GLU B C 1
ATOM 3234 O O . GLU B 2 200 ? -17.572 -35.543 -7.133 1.00 64.46 197 GLU B O 1
ATOM 3240 N N . GLU B 2 201 ? -16.526 -36.403 -8.923 1.00 64.69 198 GLU B N 1
ATOM 3241 C CA . GLU B 2 201 ? -15.551 -35.324 -9.028 1.00 62.41 198 GLU B CA 1
ATOM 3242 C C . GLU B 2 201 ? -16.172 -33.980 -8.773 1.00 59.85 198 GLU B C 1
ATOM 3243 O O . GLU B 2 201 ? -15.606 -33.177 -8.040 1.00 59.73 198 GLU B O 1
ATOM 3249 N N . VAL B 2 202 ? -17.332 -33.745 -9.386 1.00 57.54 199 VAL B N 1
ATOM 3250 C CA . VAL B 2 202 ? -18.039 -32.470 -9.282 1.00 54.56 199 VAL B CA 1
ATOM 3251 C C . VAL B 2 202 ? -18.597 -32.198 -7.881 1.00 54.96 199 VAL B C 1
ATOM 3252 O O . VAL B 2 202 ? -18.627 -31.054 -7.462 1.00 53.46 199 VAL B O 1
ATOM 3256 N N . TYR B 2 203 ? -19.063 -33.244 -7.187 1.00 57.56 200 TYR B N 1
ATOM 3257 C CA . TYR B 2 203 ? -19.378 -33.145 -5.755 1.00 59.32 200 TYR B CA 1
ATOM 3258 C C . TYR B 2 203 ? -18.118 -32.751 -5.032 1.00 58.62 200 TYR B C 1
ATOM 3259 O O . TYR B 2 203 ? -18.049 -31.667 -4.474 1.00 57.67 200 TYR B O 1
ATOM 3268 N N . GLU B 2 204 ? -17.120 -33.630 -5.063 1.00 59.63 201 GLU B N 1
ATOM 3269 C CA . GLU B 2 204 ? -15.852 -33.383 -4.388 1.00 60.51 201 GLU B CA 1
ATOM 3270 C C . GLU B 2 204 ? -15.390 -31.947 -4.639 1.00 58.27 201 GLU B C 1
ATOM 3271 O O . GLU B 2 204 ? -14.882 -31.282 -3.739 1.00 57.55 201 GLU B O 1
ATOM 3277 N N . LYS B 2 205 ? -15.604 -31.451 -5.845 1.00 55.65 202 LYS B N 1
ATOM 3278 C CA . LYS B 2 205 ? -15.036 -30.169 -6.181 1.00 53.98 202 LYS B CA 1
ATOM 3279 C C . LYS B 2 205 ? -15.972 -28.958 -6.032 1.00 52.03 202 LYS B C 1
ATOM 3280 O O . LYS B 2 205 ? -15.611 -27.872 -6.459 1.00 51.01 202 LYS B O 1
ATOM 3286 N N . THR B 2 206 ? -17.144 -29.139 -5.417 1.00 51.63 203 THR B N 1
ATOM 3287 C CA . THR B 2 206 ? -18.160 -28.082 -5.347 1.00 50.79 203 THR B CA 1
ATOM 3288 C C . THR B 2 206 ? -18.675 -27.855 -3.937 1.00 51.98 203 THR B C 1
ATOM 3289 O O . THR B 2 206 ? -18.999 -28.808 -3.233 1.00 53.29 203 THR B O 1
ATOM 3293 N N . GLU B 2 207 ? -18.744 -26.591 -3.530 1.00 51.52 204 GLU B N 1
ATOM 3294 C CA . GLU B 2 207 ? -19.227 -26.268 -2.200 1.00 52.58 204 GLU B CA 1
ATOM 3295 C C . GLU B 2 207 ? -20.723 -26.049 -2.233 1.00 52.31 204 GLU B C 1
ATOM 3296 O O . GLU B 2 207 ? -21.423 -26.364 -1.271 1.00 53.74 204 GLU B O 1
ATOM 3302 N N . ALA B 2 208 ? -21.205 -25.498 -3.340 1.00 50.72 205 ALA B N 1
ATOM 3303 C CA . ALA B 2 208 ? -22.631 -25.371 -3.595 1.00 50.34 205 ALA B CA 1
ATOM 3304 C C . ALA B 2 208 ? -23.403 -26.700 -3.512 1.00 51.84 205 ALA B C 1
ATOM 3305 O O . ALA B 2 208 ? -22.841 -27.772 -3.723 1.00 52.54 205 ALA B O 1
ATOM 3307 N N . ASP B 2 209 ? -24.697 -26.592 -3.192 1.00 53.03 206 ASP B N 1
ATOM 3308 C CA . ASP B 2 209 ? -25.698 -27.662 -3.330 1.00 54.07 206 ASP B CA 1
ATOM 3309 C C . ASP B 2 209 ? -26.361 -27.625 -4.695 1.00 52.68 206 ASP B C 1
ATOM 3310 O O . ASP B 2 209 ? -26.825 -26.557 -5.161 1.00 52.00 206 ASP B O 1
ATOM 3315 N N . PHE B 2 210 ? -26.456 -28.790 -5.310 1.00 52.20 207 PHE B N 1
ATOM 3316 C CA . PHE B 2 210 ? -27.135 -28.885 -6.563 1.00 51.93 207 PHE B CA 1
ATOM 3317 C C . PHE B 2 210 ? -27.905 -30.182 -6.710 1.00 53.98 207 PHE B C 1
ATOM 3318 O O . PHE B 2 210 ? -27.503 -31.220 -6.199 1.00 55.33 207 PHE B O 1
ATOM 3326 N N . ALA B 2 211 ? -29.031 -30.096 -7.406 1.00 54.88 208 ALA B N 1
ATOM 3327 C CA . ALA B 2 211 ? -29.703 -31.260 -7.949 1.00 56.33 208 ALA B CA 1
ATOM 3328 C C . ALA B 2 211 ? -28.886 -31.777 -9.127 1.00 56.90 208 ALA B C 1
ATOM 3329 O O . ALA B 2 211 ? -28.282 -31.005 -9.871 1.00 55.91 208 ALA B O 1
ATOM 3331 N N . VAL B 2 212 ? -28.819 -33.085 -9.299 1.00 59.96 209 VAL B N 1
ATOM 3332 C CA . VAL B 2 212 ? -28.290 -33.545 -10.571 1.00 61.97 209 VAL B CA 1
ATOM 3333 C C . VAL B 2 212 ? -29.437 -33.844 -11.518 1.00 63.00 209 VAL B C 1
ATOM 3334 O O . VAL B 2 212 ? -30.394 -34.515 -11.149 1.00 63.75 209 VAL B O 1
ATOM 3338 N N . SER B 2 213 ? -29.342 -33.274 -12.717 1.00 63.31 210 SER B N 1
ATOM 3339 C CA . SER B 2 213 ? -30.377 -33.365 -13.718 1.00 64.74 210 SER B CA 1
ATOM 3340 C C . SER B 2 213 ? -30.791 -34.791 -13.999 1.00 69.04 210 SER B C 1
ATOM 3341 O O . SER B 2 213 ? -30.013 -35.753 -13.860 1.00 69.65 210 SER B O 1
ATOM 3344 N N . GLN B 2 214 ? -32.052 -34.886 -14.403 1.00 72.97 211 GLN B N 1
ATOM 3345 C CA . GLN B 2 214 ? -32.675 -36.117 -14.811 1.00 77.67 211 GLN B CA 1
ATOM 3346 C C . GLN B 2 214 ? -31.802 -36.839 -15.861 1.00 78.77 211 GLN B C 1
ATOM 3347 O O . GLN B 2 214 ? -31.432 -38.006 -15.679 1.00 80.25 211 GLN B O 1
ATOM 3353 N N . SER B 2 215 ? -31.464 -36.127 -16.939 1.00 78.25 212 SER B N 1
ATOM 3354 C CA . SER B 2 215 ? -30.461 -36.572 -17.905 1.00 78.15 212 SER B CA 1
ATOM 3355 C C . SER B 2 215 ? -29.266 -35.654 -17.802 1.00 75.76 212 SER B C 1
ATOM 3356 O O . SER B 2 215 ? -29.430 -34.454 -17.526 1.00 74.98 212 SER B O 1
ATOM 3359 N N . VAL B 2 216 ? -28.067 -36.182 -18.025 1.00 74.96 213 VAL B N 1
ATOM 3360 C CA . VAL B 2 216 ? -26.885 -35.321 -17.977 1.00 73.46 213 VAL B CA 1
ATOM 3361 C C . VAL B 2 216 ? -26.257 -35.118 -19.359 1.00 73.67 213 VAL B C 1
ATOM 3362 O O . VAL B 2 216 ? -26.368 -35.989 -20.225 1.00 74.61 213 VAL B O 1
ATOM 3366 N N . MET C 1 4 ? -32.317 -10.266 -48.484 1.00 87.91 3 MET C N 1
ATOM 3367 C CA . MET C 1 4 ? -32.804 -9.105 -47.677 1.00 86.12 3 MET C CA 1
ATOM 3368 C C . MET C 1 4 ? -33.512 -9.591 -46.397 1.00 82.83 3 MET C C 1
ATOM 3369 O O . MET C 1 4 ? -34.368 -10.484 -46.458 1.00 83.59 3 MET C O 1
ATOM 3374 N N . GLY C 1 5 ? -33.135 -9.005 -45.255 1.00 77.95 4 GLY C N 1
ATOM 3375 C CA . GLY C 1 5 ? -33.385 -9.588 -43.927 1.00 72.77 4 GLY C CA 1
ATOM 3376 C C . GLY C 1 5 ? -34.694 -9.322 -43.197 1.00 69.05 4 GLY C C 1
ATOM 3377 O O . GLY C 1 5 ? -35.613 -10.144 -43.230 1.00 69.45 4 GLY C O 1
ATOM 3378 N N . LYS C 1 6 ? -34.768 -8.187 -42.505 1.00 65.03 5 LYS C N 1
ATOM 3379 C CA . LYS C 1 6 ? -35.960 -7.837 -41.684 1.00 61.20 5 LYS C CA 1
ATOM 3380 C C . LYS C 1 6 ? -37.108 -7.277 -42.523 1.00 61.00 5 LYS C C 1
ATOM 3381 O O . LYS C 1 6 ? -38.238 -7.169 -42.041 1.00 60.07 5 LYS C O 1
ATOM 3387 N N . VAL C 1 7 ? -36.782 -6.914 -43.765 1.00 61.98 6 VAL C N 1
ATOM 3388 C CA . VAL C 1 7 ? -37.695 -6.281 -44.713 1.00 63.45 6 VAL C CA 1
ATOM 3389 C C . VAL C 1 7 ? -38.861 -7.194 -45.031 1.00 64.45 6 VAL C C 1
ATOM 3390 O O . VAL C 1 7 ? -38.658 -8.364 -45.376 1.00 65.15 6 VAL C O 1
ATOM 3394 N N . LEU C 1 8 ? -40.073 -6.646 -44.903 1.00 64.26 7 LEU C N 1
ATOM 3395 C CA . LEU C 1 8 ? -41.288 -7.365 -45.251 1.00 65.87 7 LEU C CA 1
ATOM 3396 C C . LEU C 1 8 ? -41.867 -6.918 -46.601 1.00 68.44 7 LEU C C 1
ATOM 3397 O O . LEU C 1 8 ? -41.612 -5.801 -47.065 1.00 68.38 7 LEU C O 1
ATOM 3402 N N . SER C 1 9 ? -42.646 -7.792 -47.230 1.00 71.72 8 SER C N 1
ATOM 3403 C CA . SER C 1 9 ? -43.257 -7.451 -48.512 1.00 74.87 8 SER C CA 1
ATOM 3404 C C . SER C 1 9 ? -44.279 -6.310 -48.451 1.00 74.28 8 SER C C 1
ATOM 3405 O O . SER C 1 9 ? -44.281 -5.447 -49.332 1.00 74.48 8 SER C O 1
ATOM 3408 N N . SER C 1 10 ? -45.118 -6.284 -47.415 1.00 73.03 9 SER C N 1
ATOM 3409 C CA . SER C 1 10 ? -46.305 -5.418 -47.439 1.00 72.40 9 SER C CA 1
ATOM 3410 C C . SER C 1 10 ? -46.738 -4.916 -46.083 1.00 70.09 9 SER C C 1
ATOM 3411 O O . SER C 1 10 ? -46.459 -5.545 -45.073 1.00 69.15 9 SER C O 1
ATOM 3414 N N . SER C 1 11 ? -47.450 -3.790 -46.086 1.00 69.67 10 SER C N 1
ATOM 3415 C CA . SER C 1 11 ? -48.117 -3.243 -44.885 1.00 68.65 10 SER C CA 1
ATOM 3416 C C . SER C 1 11 ? -49.075 -4.271 -44.263 1.00 68.72 10 SER C C 1
ATOM 3417 O O . SER C 1 11 ? -49.105 -4.461 -43.049 1.00 67.18 10 SER C O 1
ATOM 3420 N N . LYS C 1 12 ? -49.852 -4.914 -45.128 1.00 70.93 11 LYS C N 1
ATOM 3421 C CA . LYS C 1 12 ? -50.797 -5.961 -44.755 1.00 72.50 11 LYS C CA 1
ATOM 3422 C C . LYS C 1 12 ? -50.104 -7.092 -43.996 1.00 71.61 11 LYS C C 1
ATOM 3423 O O . LYS C 1 12 ? -50.519 -7.445 -42.891 1.00 71.29 11 LYS C O 1
ATOM 3429 N N . GLU C 1 13 ? -49.034 -7.631 -44.570 1.00 71.29 12 GLU C N 1
ATOM 3430 C CA . GLU C 1 13 ? -48.258 -8.688 -43.931 1.00 70.34 12 GLU C CA 1
ATOM 3431 C C . GLU C 1 13 ? -47.850 -8.308 -42.503 1.00 66.73 12 GLU C C 1
ATOM 3432 O O . GLU C 1 13 ? -47.818 -9.149 -41.602 1.00 66.02 12 GLU C O 1
ATOM 3438 N N . ALA C 1 14 ? -47.560 -7.024 -42.316 1.00 63.24 13 ALA C N 1
ATOM 3439 C CA . ALA C 1 14 ? -47.044 -6.487 -41.059 1.00 59.55 13 ALA C CA 1
ATOM 3440 C C . ALA C 1 14 ? -48.128 -6.296 -40.011 1.00 57.74 13 ALA C C 1
ATOM 3441 O O . ALA C 1 14 ? -47.885 -6.503 -38.807 1.00 56.00 13 ALA C O 1
ATOM 3443 N N . ALA C 1 15 ? -49.308 -5.874 -40.473 1.00 57.39 14 ALA C N 1
ATOM 3444 C CA . ALA C 1 15 ? -50.456 -5.719 -39.609 1.00 57.36 14 ALA C CA 1
ATOM 3445 C C . ALA C 1 15 ? -50.843 -7.059 -38.967 1.00 57.94 14 ALA C C 1
ATOM 3446 O O . ALA C 1 15 ? -51.245 -7.111 -37.807 1.00 56.98 14 ALA C O 1
ATOM 3448 N N . LYS C 1 16 ? -50.690 -8.150 -39.711 1.00 59.79 15 LYS C N 1
ATOM 3449 C CA . LYS C 1 16 ? -51.074 -9.470 -39.199 1.00 61.20 15 LYS C CA 1
ATOM 3450 C C . LYS C 1 16 ? -50.413 -9.749 -37.860 1.00 59.20 15 LYS C C 1
ATOM 3451 O O . LYS C 1 16 ? -50.781 -10.684 -37.155 1.00 59.38 15 LYS C O 1
ATOM 3457 N N . LEU C 1 17 ? -49.456 -8.904 -37.508 1.00 56.54 16 LEU C N 1
ATOM 3458 C CA . LEU C 1 17 ? -48.679 -9.088 -36.295 1.00 54.48 16 LEU C CA 1
ATOM 3459 C C . LEU C 1 17 ? -49.205 -8.284 -35.116 1.00 52.81 16 LEU C C 1
ATOM 3460 O O . LEU C 1 17 ? -48.527 -8.205 -34.079 1.00 52.53 16 LEU C O 1
ATOM 3465 N N . ILE C 1 18 ? -50.386 -7.683 -35.269 1.00 51.59 17 ILE C N 1
ATOM 3466 C CA . ILE C 1 18 ? -50.977 -6.867 -34.223 1.00 49.77 17 ILE C CA 1
ATOM 3467 C C . ILE C 1 18 ? -52.271 -7.544 -33.853 1.00 51.06 17 ILE C C 1
ATOM 3468 O O . ILE C 1 18 ? -53.016 -7.922 -34.737 1.00 51.84 17 ILE C O 1
ATOM 3473 N N . HIS C 1 19 ? -52.540 -7.682 -32.553 1.00 51.20 18 HIS C N 1
ATOM 3474 C CA . HIS C 1 19 ? -53.605 -8.565 -32.050 1.00 52.48 18 HIS C CA 1
ATOM 3475 C C . HIS C 1 19 ? -54.608 -7.827 -31.157 1.00 51.95 18 HIS C C 1
ATOM 3476 O O . HIS C 1 19 ? -54.256 -6.833 -30.512 1.00 51.27 18 HIS C O 1
ATOM 3483 N N . ASP C 1 20 ? -55.842 -8.331 -31.088 1.00 52.68 19 ASP C N 1
ATOM 3484 C CA . ASP C 1 20 ? -56.901 -7.687 -30.294 1.00 52.66 19 ASP C CA 1
ATOM 3485 C C . ASP C 1 20 ? -56.417 -7.361 -28.889 1.00 50.72 19 ASP C C 1
ATOM 3486 O O . ASP C 1 20 ? -55.773 -8.191 -28.266 1.00 50.82 19 ASP C O 1
ATOM 3491 N N . GLY C 1 21 ? -56.703 -6.150 -28.410 1.00 48.40 20 GLY C N 1
ATOM 3492 C CA . GLY C 1 21 ? -56.418 -5.794 -27.025 1.00 45.99 20 GLY C CA 1
ATOM 3493 C C . GLY C 1 21 ? -54.964 -5.462 -26.733 1.00 44.84 20 GLY C C 1
ATOM 3494 O O . GLY C 1 21 ? -54.588 -5.336 -25.567 1.00 44.05 20 GLY C O 1
ATOM 3495 N N . ASP C 1 22 ? -54.144 -5.312 -27.779 1.00 43.82 21 ASP C N 1
ATOM 3496 C CA . ASP C 1 22 ? -52.759 -4.898 -27.604 1.00 42.58 21 ASP C CA 1
ATOM 3497 C C . ASP C 1 22 ? -52.616 -3.402 -27.274 1.00 40.86 21 ASP C C 1
ATOM 3498 O O . ASP C 1 22 ? -53.508 -2.579 -27.558 1.00 40.44 21 ASP C O 1
ATOM 3503 N N . THR C 1 23 ? -51.482 -3.098 -26.646 1.00 38.06 22 THR C N 1
ATOM 3504 C CA . THR C 1 23 ? -50.946 -1.775 -26.517 1.00 35.97 22 THR C CA 1
ATOM 3505 C C . THR C 1 23 ? -50.082 -1.540 -27.743 1.00 35.84 22 THR C C 1
ATOM 3506 O O . THR C 1 23 ? -49.199 -2.372 -28.069 1.00 36.88 22 THR C O 1
ATOM 3510 N N . LEU C 1 24 ? -50.341 -0.433 -28.416 1.00 34.55 23 LEU C N 1
ATOM 3511 C CA . LEU C 1 24 ? -49.640 -0.061 -29.612 1.00 33.83 23 LEU C CA 1
ATOM 3512 C C . LEU C 1 24 ? -49.043 1.301 -29.402 1.00 33.13 23 LEU C C 1
ATOM 3513 O O . LEU C 1 24 ? -49.718 2.216 -28.992 1.00 33.29 23 LEU C O 1
ATOM 3518 N N . ILE C 1 25 ? -47.762 1.423 -29.685 1.00 31.10 24 ILE C N 1
ATOM 3519 C CA . ILE C 1 25 ? -47.072 2.664 -29.537 1.00 30.02 24 ILE C CA 1
ATOM 3520 C C . ILE C 1 25 ? -46.720 3.198 -30.948 1.00 30.72 24 ILE C C 1
ATOM 3521 O O . ILE C 1 25 ? -46.225 2.470 -31.818 1.00 30.98 24 ILE C O 1
ATOM 3526 N N . ALA C 1 26 ? -47.024 4.468 -31.182 1.00 30.85 25 ALA C N 1
ATOM 3527 C CA . ALA C 1 26 ? -46.912 5.040 -32.517 1.00 31.15 25 ALA C CA 1
ATOM 3528 C C . ALA C 1 26 ? -46.133 6.325 -32.504 1.00 30.57 25 ALA C C 1
ATOM 3529 O O . ALA C 1 26 ? -46.432 7.249 -31.723 1.00 29.69 25 ALA C O 1
ATOM 3531 N N . GLY C 1 27 ? -45.153 6.393 -33.401 1.00 31.05 26 GLY C N 1
ATOM 3532 C CA . GLY C 1 27 ? -44.429 7.642 -33.655 1.00 31.65 26 GLY C CA 1
ATOM 3533 C C . GLY C 1 27 ? -45.317 8.637 -34.377 1.00 32.49 26 GLY C C 1
ATOM 3534 O O . GLY C 1 27 ? -46.371 8.275 -34.868 1.00 32.41 26 GLY C O 1
ATOM 3535 N N . GLY C 1 28 ? -44.855 9.885 -34.454 1.00 33.62 27 GLY C N 1
ATOM 3536 C CA . GLY C 1 28 ? -45.467 10.935 -35.263 1.00 33.96 27 GLY C CA 1
ATOM 3537 C C . GLY C 1 28 ? -45.849 12.081 -34.341 1.00 34.35 27 GLY C C 1
ATOM 3538 O O . GLY C 1 28 ? -46.210 11.853 -33.180 1.00 34.71 27 GLY C O 1
ATOM 3539 N N . PHE C 1 29 ? -45.745 13.307 -34.837 1.00 34.74 28 PHE C N 1
ATOM 3540 C CA . PHE C 1 29 ? -46.253 14.485 -34.155 1.00 35.03 28 PHE C CA 1
ATOM 3541 C C . PHE C 1 29 ? -47.200 15.178 -35.129 1.00 37.62 28 PHE C C 1
ATOM 3542 O O . PHE C 1 29 ? -46.758 15.692 -36.169 1.00 38.10 28 PHE C O 1
ATOM 3550 N N . GLY C 1 30 ? -48.491 15.213 -34.780 1.00 38.22 29 GLY C N 1
ATOM 3551 C CA . GLY C 1 30 ? -49.531 15.673 -35.685 1.00 39.67 29 GLY C CA 1
ATOM 3552 C C . GLY C 1 30 ? -49.531 14.749 -36.886 1.00 40.88 29 GLY C C 1
ATOM 3553 O O . GLY C 1 30 ? -49.737 13.548 -36.756 1.00 40.35 29 GLY C O 1
ATOM 3554 N N . LEU C 1 31 ? -49.279 15.288 -38.068 1.00 42.55 30 LEU C N 1
ATOM 3555 C CA . LEU C 1 31 ? -49.255 14.424 -39.229 1.00 43.77 30 LEU C CA 1
ATOM 3556 C C . LEU C 1 31 ? -47.825 14.229 -39.719 1.00 43.79 30 LEU C C 1
ATOM 3557 O O . LEU C 1 31 ? -47.589 13.726 -40.809 1.00 44.04 30 LEU C O 1
ATOM 3562 N N . CYS C 1 32 ? -46.879 14.589 -38.861 1.00 42.91 31 CYS C N 1
ATOM 3563 C CA . CYS C 1 32 ? -45.484 14.599 -39.208 1.00 42.27 31 CYS C CA 1
ATOM 3564 C C . CYS C 1 32 ? -44.702 13.382 -38.694 1.00 40.66 31 CYS C C 1
ATOM 3565 O O . CYS C 1 32 ? -44.651 13.143 -37.490 1.00 39.35 31 CYS C O 1
ATOM 3568 N N . GLY C 1 33 ? -44.100 12.627 -39.619 1.00 40.43 32 GLY C N 1
ATOM 3569 C CA . GLY C 1 33 ? -43.426 11.350 -39.316 1.00 39.20 32 GLY C CA 1
ATOM 3570 C C . GLY C 1 33 ? -44.310 10.232 -38.754 1.00 38.85 32 GLY C C 1
ATOM 3571 O O . GLY C 1 33 ? -43.930 9.552 -37.794 1.00 36.99 32 GLY C O 1
ATOM 3572 N N . ILE C 1 34 ? -45.513 10.068 -39.312 1.00 40.33 33 ILE C N 1
ATOM 3573 C CA . ILE C 1 34 ? -46.405 8.983 -38.897 1.00 41.18 33 ILE C CA 1
ATOM 3574 C C . ILE C 1 34 ? -46.316 7.809 -39.883 1.00 42.51 33 ILE C C 1
ATOM 3575 O O . ILE C 1 34 ? -46.144 8.030 -41.072 1.00 43.12 33 ILE C O 1
ATOM 3580 N N . PRO C 1 35 ? -46.472 6.562 -39.392 1.00 42.99 34 PRO C N 1
ATOM 3581 C CA . PRO C 1 35 ? -46.476 5.416 -40.310 1.00 45.04 34 PRO C CA 1
ATOM 3582 C C . PRO C 1 35 ? -47.869 5.283 -40.943 1.00 48.24 34 PRO C C 1
ATOM 3583 O O . PRO C 1 35 ? -48.648 4.407 -40.584 1.00 48.36 34 PRO C O 1
ATOM 3587 N N . GLU C 1 36 ? -48.162 6.192 -41.868 1.00 51.97 35 GLU C N 1
ATOM 3588 C CA . GLU C 1 36 ? -49.438 6.269 -42.585 1.00 55.50 35 GLU C CA 1
ATOM 3589 C C . GLU C 1 36 ? -49.922 4.919 -43.154 1.00 56.51 35 GLU C C 1
ATOM 3590 O O . GLU C 1 36 ? -51.062 4.499 -42.862 1.00 56.79 35 GLU C O 1
ATOM 3596 N N . GLN C 1 37 ? -49.060 4.228 -43.905 1.00 57.23 36 GLN C N 1
ATOM 3597 C CA . GLN C 1 37 ? -49.434 2.943 -44.511 1.00 58.44 36 GLN C CA 1
ATOM 3598 C C . GLN C 1 37 ? -49.681 1.896 -43.456 1.00 56.44 36 GLN C C 1
ATOM 3599 O O . GLN C 1 37 ? -50.748 1.291 -43.426 1.00 57.15 36 GLN C O 1
ATOM 3605 N N . LEU C 1 38 ? -48.706 1.672 -42.588 1.00 53.03 37 LEU C N 1
ATOM 3606 C CA . LEU C 1 38 ? -48.953 0.810 -41.451 1.00 51.18 37 LEU C CA 1
ATOM 3607 C C . LEU C 1 38 ? -50.334 1.079 -40.820 1.00 51.18 37 LEU C C 1
ATOM 3608 O O . LEU C 1 38 ? -51.110 0.143 -40.626 1.00 51.87 37 LEU C O 1
ATOM 3613 N N . ILE C 1 39 ? -50.645 2.344 -40.522 1.00 50.27 38 ILE C N 1
ATOM 3614 C CA . ILE C 1 39 ? -51.949 2.690 -39.961 1.00 49.89 38 ILE C CA 1
ATOM 3615 C C . ILE C 1 39 ? -53.117 2.308 -40.898 1.00 52.77 38 ILE C C 1
ATOM 3616 O O . ILE C 1 39 ? -54.101 1.727 -40.447 1.00 52.07 38 ILE C O 1
ATOM 3621 N N . LEU C 1 40 ? -52.994 2.618 -42.191 1.00 55.85 39 LEU C N 1
ATOM 3622 C CA . LEU C 1 40 ? -54.008 2.221 -43.165 1.00 59.19 39 LEU C CA 1
ATOM 3623 C C . LEU C 1 40 ? -54.323 0.743 -43.086 1.00 60.47 39 LEU C C 1
ATOM 3624 O O . LEU C 1 40 ? -55.504 0.369 -43.077 1.00 61.74 39 LEU C O 1
ATOM 3629 N N . SER C 1 41 ? -53.291 -0.098 -43.006 1.00 60.61 40 SER C N 1
ATOM 3630 C CA . SER C 1 41 ? -53.516 -1.547 -43.066 1.00 61.52 40 SER C CA 1
ATOM 3631 C C . SER C 1 41 ? -54.016 -2.145 -41.754 1.00 60.18 40 SER C C 1
ATOM 3632 O O . SER C 1 41 ? -54.641 -3.213 -41.748 1.00 61.17 40 SER C O 1
ATOM 3635 N N . ILE C 1 42 ? -53.790 -1.437 -40.659 1.00 58.01 41 ILE C N 1
ATOM 3636 C CA . ILE C 1 42 ? -54.337 -1.842 -39.368 1.00 56.45 41 ILE C CA 1
ATOM 3637 C C . ILE C 1 42 ? -55.823 -1.489 -39.359 1.00 58.02 41 ILE C C 1
ATOM 3638 O O . ILE C 1 42 ? -56.656 -2.231 -38.837 1.00 57.76 41 ILE C O 1
ATOM 3643 N N . ARG C 1 43 ? -56.159 -0.359 -39.963 1.00 59.90 42 ARG C N 1
ATOM 3644 C CA . ARG C 1 43 ? -57.551 -0.006 -40.120 1.00 62.64 42 ARG C CA 1
ATOM 3645 C C . ARG C 1 43 ? -58.234 -1.088 -40.946 1.00 64.99 42 ARG C C 1
ATOM 3646 O O . ARG C 1 43 ? -59.320 -1.534 -40.626 1.00 65.25 42 ARG C O 1
ATOM 3654 N N . ASP C 1 44 ? -57.559 -1.528 -41.992 1.00 67.77 43 ASP C N 1
ATOM 3655 C CA . ASP C 1 44 ? -58.099 -2.532 -42.881 1.00 70.67 43 ASP C CA 1
ATOM 3656 C C . ASP C 1 44 ? -58.096 -3.920 -42.297 1.00 70.64 43 ASP C C 1
ATOM 3657 O O . ASP C 1 44 ? -58.864 -4.754 -42.722 1.00 72.22 43 ASP C O 1
ATOM 3662 N N . GLN C 1 45 ? -57.241 -4.193 -41.332 1.00 69.40 44 GLN C N 1
ATOM 3663 C CA . GLN C 1 45 ? -57.269 -5.518 -40.742 1.00 69.10 44 GLN C CA 1
ATOM 3664 C C . GLN C 1 45 ? -58.411 -5.610 -39.752 1.00 67.87 44 GLN C C 1
ATOM 3665 O O . GLN C 1 45 ? -58.829 -6.696 -39.357 1.00 68.01 44 GLN C O 1
ATOM 3671 N N . GLY C 1 46 ? -58.895 -4.448 -39.339 1.00 66.51 45 GLY C N 1
ATOM 3672 C CA . GLY C 1 46 ? -59.903 -4.348 -38.304 1.00 64.85 45 GLY C CA 1
ATOM 3673 C C . GLY C 1 46 ? -59.605 -4.817 -36.884 1.00 63.13 45 GLY C C 1
ATOM 3674 O O . GLY C 1 46 ? -60.546 -5.017 -36.121 1.00 63.67 45 GLY C O 1
ATOM 3675 N N . VAL C 1 47 ? -58.340 -4.980 -36.499 1.00 60.94 46 VAL C N 1
ATOM 3676 C CA . VAL C 1 47 ? -58.014 -5.413 -35.124 1.00 59.22 46 VAL C CA 1
ATOM 3677 C C . VAL C 1 47 ? -58.570 -4.445 -34.033 1.00 58.34 46 VAL C C 1
ATOM 3678 O O . VAL C 1 47 ? -58.508 -3.225 -34.192 1.00 58.65 46 VAL C O 1
ATOM 3682 N N . LYS C 1 48 ? -59.100 -4.961 -32.928 1.00 57.35 47 LYS C N 1
ATOM 3683 C CA . LYS C 1 48 ? -59.802 -4.075 -31.976 1.00 56.27 47 LYS C CA 1
ATOM 3684 C C . LYS C 1 48 ? -59.257 -3.998 -30.532 1.00 53.66 47 LYS C C 1
ATOM 3685 O O . LYS C 1 48 ? -58.179 -4.536 -30.231 1.00 53.29 47 LYS C O 1
ATOM 3691 N N . ASP C 1 49 ? -59.987 -3.289 -29.667 1.00 51.17 48 ASP C N 1
ATOM 3692 C CA . ASP C 1 49 ? -59.646 -3.120 -28.257 1.00 48.74 48 ASP C CA 1
ATOM 3693 C C . ASP C 1 49 ? -58.218 -2.678 -28.007 1.00 45.93 48 ASP C C 1
ATOM 3694 O O . ASP C 1 49 ? -57.572 -3.071 -27.029 1.00 45.58 48 ASP C O 1
ATOM 3699 N N . LEU C 1 50 ? -57.731 -1.831 -28.890 1.00 43.47 49 LEU C N 1
ATOM 3700 C CA . LEU C 1 50 ? -56.359 -1.403 -28.856 1.00 40.77 49 LEU C CA 1
ATOM 3701 C C . LEU C 1 50 ? -56.136 -0.327 -27.800 1.00 39.09 49 LEU C C 1
ATOM 3702 O O . LEU C 1 50 ? -57.005 0.540 -27.579 1.00 39.45 49 LEU C O 1
ATOM 3707 N N . THR C 1 51 ? -54.985 -0.378 -27.139 1.00 35.95 50 THR C N 1
ATOM 3708 C CA . THR C 1 51 ? -54.591 0.729 -26.312 1.00 33.84 50 THR C CA 1
ATOM 3709 C C . THR C 1 51 ? -53.575 1.492 -27.111 1.00 32.61 50 THR C C 1
ATOM 3710 O O . THR C 1 51 ? -52.465 1.026 -27.270 1.00 32.04 50 THR C O 1
ATOM 3714 N N . VAL C 1 52 ? -53.935 2.638 -27.676 1.00 31.49 51 VAL C N 1
ATOM 3715 C CA . VAL C 1 52 ? -52.908 3.266 -28.461 1.00 30.15 51 VAL C CA 1
ATOM 3716 C C . VAL C 1 52 ? -52.212 4.397 -27.723 1.00 29.03 51 VAL C C 1
ATOM 3717 O O . VAL C 1 52 ? -52.858 5.199 -27.044 1.00 28.97 51 VAL C O 1
ATOM 3721 N N . VAL C 1 53 ? -50.880 4.414 -27.831 1.00 27.46 52 VAL C N 1
ATOM 3722 C CA . VAL C 1 53 ? -50.104 5.498 -27.291 1.00 26.66 52 VAL C CA 1
ATOM 3723 C C . VAL C 1 53 ? -49.259 6.176 -28.358 1.00 27.80 52 VAL C C 1
ATOM 3724 O O . VAL C 1 53 ? -48.493 5.530 -29.094 1.00 28.28 52 VAL C O 1
ATOM 3728 N N . SER C 1 54 ? -49.458 7.492 -28.437 1.00 28.74 53 SER C N 1
ATOM 3729 C CA . SER C 1 54 ? -48.908 8.375 -29.459 1.00 30.45 53 SER C CA 1
ATOM 3730 C C . SER C 1 54 ? -49.223 9.772 -28.947 1.00 31.85 53 SER C C 1
ATOM 3731 O O . SER C 1 54 ? -50.237 9.953 -28.239 1.00 32.64 53 SER C O 1
ATOM 3734 N N . ASN C 1 55 ? -48.354 10.737 -29.243 1.00 32.81 54 ASN C N 1
ATOM 3735 C CA . ASN C 1 55 ? -48.540 12.144 -28.835 1.00 34.20 54 ASN C CA 1
ATOM 3736 C C . ASN C 1 55 ? -49.933 12.668 -29.123 1.00 35.83 54 ASN C C 1
ATOM 3737 O O . ASN C 1 55 ? -50.580 13.265 -28.249 1.00 36.27 54 ASN C O 1
ATOM 3742 N N . ASN C 1 56 ? -50.386 12.461 -30.357 1.00 37.35 55 ASN C N 1
ATOM 3743 C CA . ASN C 1 56 ? -51.711 12.897 -30.750 1.00 38.67 55 ASN C CA 1
ATOM 3744 C C . ASN C 1 56 ? -52.401 11.737 -31.360 1.00 39.23 55 ASN C C 1
ATOM 3745 O O . ASN C 1 56 ? -51.803 10.663 -31.495 1.00 39.53 55 ASN C O 1
ATOM 3750 N N . CYS C 1 57 ? -53.642 11.972 -31.774 1.00 40.66 56 CYS C N 1
ATOM 3751 C CA . CYS C 1 57 ? -54.424 11.014 -32.534 1.00 42.32 56 CYS C CA 1
ATOM 3752 C C . CYS C 1 57 ? -54.685 11.463 -33.973 1.00 44.10 56 CYS C C 1
ATOM 3753 O O . CYS C 1 57 ? -55.826 11.386 -34.451 1.00 45.39 56 CYS C O 1
ATOM 3756 N N . GLY C 1 58 ? -53.647 11.933 -34.656 1.00 44.59 57 GLY C N 1
ATOM 3757 C CA . GLY C 1 58 ? -53.766 12.322 -36.054 1.00 46.27 57 GLY C CA 1
ATOM 3758 C C . GLY C 1 58 ? -54.765 13.436 -36.223 1.00 48.11 57 GLY C C 1
ATOM 3759 O O . GLY C 1 58 ? -54.760 14.382 -35.445 1.00 48.22 57 GLY C O 1
ATOM 3760 N N . VAL C 1 59 ? -55.599 13.314 -37.258 1.00 50.10 58 VAL C N 1
ATOM 3761 C CA . VAL C 1 59 ? -56.788 14.145 -37.508 1.00 52.00 58 VAL C CA 1
ATOM 3762 C C . VAL C 1 59 ? -57.932 13.153 -37.730 1.00 52.71 58 VAL C C 1
ATOM 3763 O O . VAL C 1 59 ? -57.690 11.961 -37.916 1.00 52.24 58 VAL C O 1
ATOM 3767 N N . ASP C 1 60 ? -59.175 13.602 -37.709 1.00 54.28 59 ASP C N 1
ATOM 3768 C CA . ASP C 1 60 ? -60.279 12.644 -37.903 1.00 56.61 59 ASP C CA 1
ATOM 3769 C C . ASP C 1 60 ? -60.248 11.977 -39.274 1.00 57.49 59 ASP C C 1
ATOM 3770 O O . ASP C 1 60 ? -60.704 10.857 -39.445 1.00 57.48 59 ASP C O 1
ATOM 3775 N N . ASP C 1 61 ? -59.675 12.693 -40.225 1.00 58.98 60 ASP C N 1
ATOM 3776 C CA . ASP C 1 61 ? -59.510 12.303 -41.615 1.00 60.55 60 ASP C CA 1
ATOM 3777 C C . ASP C 1 61 ? -58.222 11.442 -41.906 1.00 58.97 60 ASP C C 1
ATOM 3778 O O . ASP C 1 61 ? -58.120 10.841 -42.968 1.00 59.31 60 ASP C O 1
ATOM 3783 N N . TRP C 1 62 ? -57.264 11.348 -40.977 1.00 55.99 61 TRP C N 1
ATOM 3784 C CA . TRP C 1 62 ? -55.916 10.741 -41.290 1.00 54.21 61 TRP C CA 1
ATOM 3785 C C . TRP C 1 62 ? -55.079 10.353 -40.064 1.00 50.64 61 TRP C C 1
ATOM 3786 O O . TRP C 1 62 ? -55.296 10.887 -38.977 1.00 49.51 61 TRP C O 1
ATOM 3797 N N . GLY C 1 63 ? -54.125 9.434 -40.242 1.00 48.40 62 GLY C N 1
ATOM 3798 C CA . GLY C 1 63 ? -53.296 8.942 -39.111 1.00 45.36 62 GLY C CA 1
ATOM 3799 C C . GLY C 1 63 ? -54.082 8.040 -38.166 1.00 43.27 62 GLY C C 1
ATOM 3800 O O . GLY C 1 63 ? -54.945 7.313 -38.599 1.00 42.62 62 GLY C O 1
ATOM 3801 N N . LEU C 1 64 ? -53.800 8.116 -36.865 1.00 42.42 63 LEU C N 1
ATOM 3802 C CA . LEU C 1 64 ? -54.462 7.260 -35.846 1.00 41.33 63 LEU C CA 1
ATOM 3803 C C . LEU C 1 64 ? -55.948 7.514 -35.733 1.00 42.67 63 LEU C C 1
ATOM 3804 O O . LEU C 1 64 ? -56.690 6.641 -35.307 1.00 42.59 63 LEU C O 1
ATOM 3809 N N . GLY C 1 65 ? -56.374 8.702 -36.150 1.00 44.29 64 GLY C N 1
ATOM 3810 C CA . GLY C 1 65 ? -57.774 9.071 -36.156 1.00 45.96 64 GLY C CA 1
ATOM 3811 C C . GLY C 1 65 ? -58.626 8.210 -37.047 1.00 47.98 64 GLY C C 1
ATOM 3812 O O . GLY C 1 65 ? -59.863 8.191 -36.916 1.00 49.39 64 GLY C O 1
ATOM 3813 N N . LEU C 1 66 ? -57.974 7.510 -37.967 1.00 48.93 65 LEU C N 1
ATOM 3814 C CA . LEU C 1 66 ? -58.647 6.550 -38.833 1.00 50.46 65 LEU C CA 1
ATOM 3815 C C . LEU C 1 66 ? -59.101 5.289 -38.057 1.00 49.67 65 LEU C C 1
ATOM 3816 O O . LEU C 1 66 ? -60.105 4.673 -38.387 1.00 50.40 65 LEU C O 1
ATOM 3821 N N . LEU C 1 67 ? -58.340 4.924 -37.033 1.00 48.06 66 LEU C N 1
ATOM 3822 C CA . LEU C 1 67 ? -58.636 3.779 -36.167 1.00 46.90 66 LEU C CA 1
ATOM 3823 C C . LEU C 1 67 ? -59.736 4.110 -35.181 1.00 46.77 66 LEU C C 1
ATOM 3824 O O . LEU C 1 67 ? -60.612 3.284 -34.892 1.00 46.93 66 LEU C O 1
ATOM 3829 N N . LEU C 1 68 ? -59.650 5.324 -34.645 1.00 46.61 67 LEU C N 1
ATOM 3830 C CA . LEU C 1 68 ? -60.644 5.832 -33.738 1.00 47.06 67 LEU C CA 1
ATOM 3831 C C . LEU C 1 68 ? -61.959 5.785 -34.456 1.00 48.78 67 LEU C C 1
ATOM 3832 O O . LEU C 1 68 ? -62.881 5.154 -33.979 1.00 49.96 67 LEU C O 1
ATOM 3837 N N . ALA C 1 69 ? -62.032 6.394 -35.639 1.00 50.90 68 ALA C N 1
ATOM 3838 C CA . ALA C 1 69 ? -63.294 6.431 -36.414 1.00 52.42 68 ALA C CA 1
ATOM 3839 C C . ALA C 1 69 ? -63.852 5.037 -36.715 1.00 53.02 68 ALA C C 1
ATOM 3840 O O . ALA C 1 69 ? -65.062 4.851 -36.765 1.00 53.92 68 ALA C O 1
ATOM 3842 N N . ASN C 1 70 ? -62.957 4.067 -36.914 1.00 52.14 69 ASN C N 1
ATOM 3843 C CA . ASN C 1 70 ? -63.335 2.684 -37.200 1.00 51.89 69 ASN C CA 1
ATOM 3844 C C . ASN C 1 70 ? -63.573 1.892 -35.906 1.00 51.26 69 ASN C C 1
ATOM 3845 O O . ASN C 1 70 ? -63.872 0.696 -35.941 1.00 51.87 69 ASN C O 1
ATOM 3850 N N . LYS C 1 71 ? -63.416 2.569 -34.767 1.00 50.19 70 LYS C N 1
ATOM 3851 C CA . LYS C 1 71 ? -63.793 2.040 -33.441 1.00 49.47 70 LYS C CA 1
ATOM 3852 C C . LYS C 1 71 ? -62.818 0.968 -32.939 1.00 47.95 70 LYS C C 1
ATOM 3853 O O . LYS C 1 71 ? -63.195 0.028 -32.266 1.00 48.11 70 LYS C O 1
ATOM 3859 N N . GLN C 1 72 ? -61.544 1.127 -33.255 1.00 46.41 71 GLN C N 1
ATOM 3860 C CA . GLN C 1 72 ? -60.561 0.138 -32.888 1.00 44.55 71 GLN C CA 1
ATOM 3861 C C . GLN C 1 72 ? -59.800 0.467 -31.599 1.00 42.94 71 GLN C C 1
ATOM 3862 O O . GLN C 1 72 ? -59.074 -0.382 -31.074 1.00 42.29 71 GLN C O 1
ATOM 3868 N N . ILE C 1 73 ? -59.961 1.688 -31.086 1.00 41.47 72 ILE C N 1
ATOM 3869 C CA . ILE C 1 73 ? -59.210 2.118 -29.906 1.00 39.73 72 ILE C CA 1
ATOM 3870 C C . ILE C 1 73 ? -60.036 2.004 -28.601 1.00 40.43 72 ILE C C 1
ATOM 3871 O O . ILE C 1 73 ? -61.032 2.642 -28.452 1.00 39.99 72 ILE C O 1
ATOM 3876 N N . LYS C 1 74 ? -59.597 1.179 -27.662 1.00 41.18 73 LYS C N 1
ATOM 3877 C CA . LYS C 1 74 ? -60.265 1.062 -26.374 1.00 42.14 73 LYS C CA 1
ATOM 3878 C C . LYS C 1 74 ? -59.867 2.224 -25.447 1.00 41.45 73 LYS C C 1
ATOM 3879 O O . LYS C 1 74 ? -60.701 2.746 -24.691 1.00 41.62 73 LYS C O 1
ATOM 3885 N N . LYS C 1 75 ? -58.582 2.585 -25.497 1.00 39.94 74 LYS C N 1
ATOM 3886 C CA . LYS C 1 75 ? -57.993 3.637 -24.672 1.00 38.45 74 LYS C CA 1
ATOM 3887 C C . LYS C 1 75 ? -56.826 4.336 -25.413 1.00 38.10 74 LYS C C 1
ATOM 3888 O O . LYS C 1 75 ? -56.027 3.697 -26.128 1.00 38.16 74 LYS C O 1
ATOM 3894 N N . MET C 1 76 ? -56.759 5.652 -25.243 1.00 37.67 75 MET C N 1
ATOM 3895 C CA . MET C 1 76 ? -55.776 6.496 -25.884 1.00 37.46 75 MET C CA 1
ATOM 3896 C C . MET C 1 76 ? -54.926 7.155 -24.800 1.00 37.02 75 MET C C 1
ATOM 3897 O O . MET C 1 76 ? -55.440 7.767 -23.849 1.00 37.15 75 MET C O 1
ATOM 3902 N N . ILE C 1 77 ? -53.612 7.013 -24.937 1.00 36.27 76 ILE C N 1
ATOM 3903 C CA . ILE C 1 77 ? -52.659 7.760 -24.127 1.00 34.51 76 ILE C CA 1
ATOM 3904 C C . ILE C 1 77 ? -51.944 8.724 -25.060 1.00 34.88 76 ILE C C 1
ATOM 3905 O O . ILE C 1 77 ? -51.261 8.302 -26.022 1.00 35.33 76 ILE C O 1
ATOM 3910 N N . ALA C 1 78 ? -52.112 10.015 -24.790 1.00 35.25 77 ALA C N 1
ATOM 3911 C CA . ALA C 1 78 ? -51.566 11.064 -25.637 1.00 35.78 77 ALA C CA 1
ATOM 3912 C C . ALA C 1 78 ? -51.448 12.360 -24.860 1.00 36.59 77 ALA C C 1
ATOM 3913 O O . ALA C 1 78 ? -51.807 12.408 -23.680 1.00 37.12 77 ALA C O 1
ATOM 3915 N N . SER C 1 79 ? -50.968 13.416 -25.522 1.00 37.77 78 SER C N 1
ATOM 3916 C CA . SER C 1 79 ? -50.765 14.717 -24.873 1.00 39.12 78 SER C CA 1
ATOM 3917 C C . SER C 1 79 ? -51.599 15.837 -25.468 1.00 40.40 78 SER C C 1
ATOM 3918 O O . SER C 1 79 ? -51.890 16.815 -24.791 1.00 40.63 78 SER C O 1
ATOM 3921 N N . TYR C 1 80 ? -51.980 15.694 -26.732 1.00 41.53 79 TYR C N 1
ATOM 3922 C CA . TYR C 1 80 ? -52.734 16.740 -27.402 1.00 43.01 79 TYR C CA 1
ATOM 3923 C C . TYR C 1 80 ? -53.839 16.172 -28.295 1.00 43.37 79 TYR C C 1
ATOM 3924 O O . TYR C 1 80 ? -53.579 15.306 -29.122 1.00 43.14 79 TYR C O 1
ATOM 3933 N N . VAL C 1 81 ? -55.066 16.660 -28.118 1.00 44.12 80 VAL C N 1
ATOM 3934 C CA . VAL C 1 81 ? -56.156 16.351 -29.036 1.00 45.72 80 VAL C CA 1
ATOM 3935 C C . VAL C 1 81 ? -56.055 17.246 -30.260 1.00 47.80 80 VAL C C 1
ATOM 3936 O O . VAL C 1 81 ? -55.879 16.766 -31.387 1.00 47.85 80 VAL C O 1
ATOM 3940 N N . GLY C 1 82 ? -56.182 18.554 -30.025 1.00 50.04 81 GLY C N 1
ATOM 3941 C CA . GLY C 1 82 ? -55.937 19.558 -31.052 1.00 51.22 81 GLY C CA 1
ATOM 3942 C C . GLY C 1 82 ? -57.041 19.565 -32.073 1.00 53.19 81 GLY C C 1
ATOM 3943 O O . GLY C 1 82 ? -58.222 19.595 -31.707 1.00 54.32 81 GLY C O 1
ATOM 3944 N N . GLU C 1 83 ? -56.657 19.515 -33.350 1.00 54.35 82 GLU C N 1
ATOM 3945 C CA . GLU C 1 83 ? -57.638 19.553 -34.438 1.00 56.76 82 GLU C CA 1
ATOM 3946 C C . GLU C 1 83 ? -58.152 18.152 -34.770 1.00 55.36 82 GLU C C 1
ATOM 3947 O O . GLU C 1 83 ? -58.127 17.718 -35.933 1.00 56.35 82 GLU C O 1
ATOM 3953 N N . ASN C 1 84 ? -58.617 17.447 -33.744 1.00 53.37 83 ASN C N 1
ATOM 3954 C CA . ASN C 1 84 ? -59.413 16.248 -33.959 1.00 51.61 83 ASN C CA 1
ATOM 3955 C C . ASN C 1 84 ? -60.747 16.318 -33.225 1.00 52.63 83 ASN C C 1
ATOM 3956 O O . ASN C 1 84 ? -60.784 16.229 -31.986 1.00 52.43 83 ASN C O 1
ATOM 3961 N N . LYS C 1 85 ? -61.832 16.475 -33.994 1.00 54.10 84 LYS C N 1
ATOM 3962 C CA . LYS C 1 85 ? -63.150 16.694 -33.409 1.00 55.92 84 LYS C CA 1
ATOM 3963 C C . LYS C 1 85 ? -63.828 15.400 -32.998 1.00 54.63 84 LYS C C 1
ATOM 3964 O O . LYS C 1 85 ? -64.762 15.410 -32.190 1.00 55.85 84 LYS C O 1
ATOM 3970 N N . ILE C 1 86 ? -63.379 14.287 -33.567 1.00 52.98 85 ILE C N 1
ATOM 3971 C CA . ILE C 1 86 ? -63.886 12.978 -33.162 1.00 51.41 85 ILE C CA 1
ATOM 3972 C C . ILE C 1 86 ? -63.273 12.551 -31.844 1.00 48.76 85 ILE C C 1
ATOM 3973 O O . ILE C 1 86 ? -63.985 12.090 -30.960 1.00 48.12 85 ILE C O 1
ATOM 3978 N N . PHE C 1 87 ? -61.954 12.707 -31.729 1.00 46.71 86 PHE C N 1
ATOM 3979 C CA . PHE C 1 87 ? -61.243 12.540 -30.464 1.00 45.28 86 PHE C CA 1
ATOM 3980 C C . PHE C 1 87 ? -61.838 13.434 -29.386 1.00 46.46 86 PHE C C 1
ATOM 3981 O O . PHE C 1 87 ? -62.248 12.954 -28.334 1.00 46.17 86 PHE C O 1
ATOM 3989 N N . GLU C 1 88 ? -61.882 14.735 -29.652 1.00 48.73 87 GLU C N 1
ATOM 3990 C CA . GLU C 1 88 ? -62.295 15.700 -28.644 1.00 51.14 87 GLU C CA 1
ATOM 3991 C C . GLU C 1 88 ? -63.656 15.333 -28.064 1.00 52.10 87 GLU C C 1
ATOM 3992 O O . GLU C 1 88 ? -63.832 15.325 -26.845 1.00 52.20 87 GLU C O 1
ATOM 3998 N N . ARG C 1 89 ? -64.607 15.020 -28.942 1.00 53.54 88 ARG C N 1
ATOM 3999 C CA . ARG C 1 89 ? -65.995 14.820 -28.534 1.00 55.33 88 ARG C CA 1
ATOM 4000 C C . ARG C 1 89 ? -66.178 13.478 -27.821 1.00 53.65 88 ARG C C 1
ATOM 4001 O O . ARG C 1 89 ? -66.899 13.379 -26.834 1.00 53.83 88 ARG C O 1
ATOM 4009 N N . GLN C 1 90 ? -65.504 12.452 -28.316 1.00 51.49 89 GLN C N 1
ATOM 4010 C CA . GLN C 1 90 ? -65.519 11.155 -27.675 1.00 50.27 89 GLN C CA 1
ATOM 4011 C C . GLN C 1 90 ? -64.827 11.198 -26.301 1.00 50.05 89 GLN C C 1
ATOM 4012 O O . GLN C 1 90 ? -65.273 10.552 -25.348 1.00 50.37 89 GLN C O 1
ATOM 4018 N N . PHE C 1 91 ? -63.733 11.953 -26.216 1.00 49.55 90 PHE C N 1
ATOM 4019 C CA . PHE C 1 91 ? -63.133 12.350 -24.932 1.00 49.22 90 PHE C CA 1
ATOM 4020 C C . PHE C 1 91 ? -64.172 12.945 -23.986 1.00 50.06 90 PHE C C 1
ATOM 4021 O O . PHE C 1 91 ? -64.477 12.350 -22.948 1.00 49.93 90 PHE C O 1
ATOM 4029 N N . LEU C 1 92 ? -64.735 14.095 -24.356 1.00 51.66 91 LEU C N 1
ATOM 4030 C CA . LEU C 1 92 ? -65.766 14.772 -23.530 1.00 53.88 91 LEU C CA 1
ATOM 4031 C C . LEU C 1 92 ? -66.884 13.843 -23.061 1.00 53.38 91 LEU C C 1
ATOM 4032 O O . LEU C 1 92 ? -67.416 13.983 -21.953 1.00 53.70 91 LEU C O 1
ATOM 4037 N N . SER C 1 93 ? -67.192 12.884 -23.918 1.00 52.58 92 SER C N 1
ATOM 4038 C CA . SER C 1 93 ? -68.327 12.010 -23.760 1.00 52.46 92 SER C CA 1
ATOM 4039 C C . SER C 1 93 ? -68.088 10.883 -22.758 1.00 50.76 92 SER C C 1
ATOM 4040 O O . SER C 1 93 ? -69.063 10.335 -22.181 1.00 50.34 92 SER C O 1
ATOM 4043 N N . GLY C 1 94 ? -66.802 10.538 -22.587 1.00 47.60 93 GLY C N 1
ATOM 4044 C CA . GLY C 1 94 ? -66.401 9.316 -21.905 1.00 45.74 93 GLY C CA 1
ATOM 4045 C C . GLY C 1 94 ? -66.441 8.093 -22.804 1.00 45.06 93 GLY C C 1
ATOM 4046 O O . GLY C 1 94 ? -66.171 6.975 -22.368 1.00 43.76 93 GLY C O 1
ATOM 4047 N N . GLU C 1 95 ? -66.783 8.307 -24.070 1.00 45.85 94 GLU C N 1
ATOM 4048 C CA . GLU C 1 95 ? -66.949 7.196 -25.007 1.00 45.66 94 GLU C CA 1
ATOM 4049 C C . GLU C 1 95 ? -65.636 6.512 -25.202 1.00 43.54 94 GLU C C 1
ATOM 4050 O O . GLU C 1 95 ? -65.588 5.297 -25.159 1.00 43.93 94 GLU C O 1
ATOM 4056 N N . LEU C 1 96 ? -64.597 7.305 -25.432 1.00 41.51 95 LEU C N 1
ATOM 4057 C CA . LEU C 1 96 ? -63.212 6.832 -25.481 1.00 38.95 95 LEU C CA 1
ATOM 4058 C C . LEU C 1 96 ? -62.521 7.083 -24.145 1.00 38.44 95 LEU C C 1
ATOM 4059 O O . LEU C 1 96 ? -62.394 8.220 -23.728 1.00 38.01 95 LEU C O 1
ATOM 4064 N N . GLU C 1 97 ? -62.070 6.018 -23.490 1.00 39.01 96 GLU C N 1
ATOM 4065 C CA . GLU C 1 97 ? -61.190 6.111 -22.302 1.00 39.40 96 GLU C CA 1
ATOM 4066 C C . GLU C 1 97 ? -59.860 6.781 -22.656 1.00 37.64 96 GLU C C 1
ATOM 4067 O O . GLU C 1 97 ? -59.104 6.267 -23.487 1.00 36.95 96 GLU C O 1
ATOM 4073 N N . VAL C 1 98 ? -59.582 7.939 -22.069 1.00 37.35 97 VAL C N 1
ATOM 4074 C CA . VAL C 1 98 ? -58.354 8.684 -22.431 1.00 36.47 97 VAL C CA 1
ATOM 4075 C C . VAL C 1 98 ? -57.464 9.037 -21.243 1.00 36.75 97 VAL C C 1
ATOM 4076 O O . VAL C 1 98 ? -57.937 9.584 -20.239 1.00 37.10 97 VAL C O 1
ATOM 4080 N N . GLU C 1 99 ? -56.172 8.724 -21.350 1.00 36.52 98 GLU C N 1
ATOM 4081 C CA . GLU C 1 99 ? -55.202 9.155 -20.335 1.00 36.49 98 GLU C CA 1
ATOM 4082 C C . GLU C 1 99 ? -54.370 10.275 -20.910 1.00 35.87 98 GLU C C 1
ATOM 4083 O O . GLU C 1 99 ? -53.512 10.056 -21.779 1.00 36.01 98 GLU C O 1
ATOM 4089 N N . LEU C 1 100 ? -54.633 11.480 -20.442 1.00 36.14 99 LEU C N 1
ATOM 4090 C CA . LEU C 1 100 ? -53.941 12.659 -20.953 1.00 36.29 99 LEU C CA 1
ATOM 4091 C C . LEU C 1 100 ? -52.647 12.902 -20.168 1.00 35.62 99 LEU C C 1
ATOM 4092 O O . LEU C 1 100 ? -52.659 13.019 -18.933 1.00 36.28 99 LEU C O 1
ATOM 4097 N N . VAL C 1 101 ? -51.530 12.967 -20.894 1.00 33.96 100 VAL C N 1
ATOM 4098 C CA . VAL C 1 101 ? -50.194 12.951 -20.299 1.00 31.76 100 VAL C CA 1
ATOM 4099 C C . VAL C 1 101 ? -49.383 14.130 -20.840 1.00 31.85 100 VAL C C 1
ATOM 4100 O O . VAL C 1 101 ? -49.313 14.313 -22.049 1.00 31.89 100 VAL C O 1
ATOM 4104 N N . PRO C 1 102 ? -48.748 14.924 -19.956 1.00 31.84 101 PRO C N 1
ATOM 4105 C CA . PRO C 1 102 ? -47.946 16.022 -20.502 1.00 32.01 101 PRO C CA 1
ATOM 4106 C C . PRO C 1 102 ? -46.916 15.489 -21.492 1.00 32.09 101 PRO C C 1
ATOM 4107 O O . PRO C 1 102 ? -46.456 14.364 -21.360 1.00 31.37 101 PRO C O 1
ATOM 4111 N N . GLN C 1 103 ? -46.571 16.282 -22.493 1.00 33.15 102 GLN C N 1
ATOM 4112 C CA . GLN C 1 103 ? -45.794 15.775 -23.611 1.00 33.09 102 GLN C CA 1
ATOM 4113 C C . GLN C 1 103 ? -44.412 15.326 -23.125 1.00 33.26 102 GLN C C 1
ATOM 4114 O O . GLN C 1 103 ? -43.920 14.227 -23.479 1.00 32.82 102 GLN C O 1
ATOM 4120 N N . GLY C 1 104 ? -43.805 16.153 -22.269 1.00 33.25 103 GLY C N 1
ATOM 4121 C CA . GLY C 1 104 ? -42.493 15.822 -21.696 1.00 31.73 103 GLY C CA 1
ATOM 4122 C C . GLY C 1 104 ? -42.520 14.514 -20.965 1.00 30.14 103 GLY C C 1
ATOM 4123 O O . GLY C 1 104 ? -41.585 13.695 -21.082 1.00 30.64 103 GLY C O 1
ATOM 4124 N N . THR C 1 105 ? -43.598 14.310 -20.212 1.00 28.22 104 THR C N 1
ATOM 4125 C CA . THR C 1 105 ? -43.720 13.132 -19.388 1.00 26.38 104 THR C CA 1
ATOM 4126 C C . THR C 1 105 ? -43.994 11.943 -20.240 1.00 25.88 104 THR C C 1
ATOM 4127 O O . THR C 1 105 ? -43.602 10.829 -19.907 1.00 25.61 104 THR C O 1
ATOM 4131 N N . LEU C 1 106 ? -44.704 12.171 -21.337 1.00 26.81 105 LEU C N 1
ATOM 4132 C CA . LEU C 1 106 ? -45.119 11.101 -22.209 1.00 26.26 105 LEU C CA 1
ATOM 4133 C C . LEU C 1 106 ? -43.883 10.540 -22.880 1.00 26.31 105 LEU C C 1
ATOM 4134 O O . LEU C 1 106 ? -43.641 9.327 -22.819 1.00 26.36 105 LEU C O 1
ATOM 4139 N N . ALA C 1 107 ? -43.116 11.422 -23.514 1.00 26.42 106 ALA C N 1
ATOM 4140 C CA . ALA C 1 107 ? -41.830 11.079 -24.153 1.00 26.76 106 ALA C CA 1
ATOM 4141 C C . ALA C 1 107 ? -40.941 10.279 -23.215 1.00 26.52 106 ALA C C 1
ATOM 4142 O O . ALA C 1 107 ? -40.426 9.201 -23.553 1.00 26.15 106 ALA C O 1
ATOM 4144 N N . GLU C 1 108 ? -40.783 10.801 -22.004 1.00 26.25 107 GLU C N 1
ATOM 4145 C CA . GLU C 1 108 ? -39.857 10.201 -21.070 1.00 25.09 107 GLU C CA 1
ATOM 4146 C C . GLU C 1 108 ? -40.421 8.847 -20.566 1.00 24.31 107 GLU C C 1
ATOM 4147 O O . GLU C 1 108 ? -39.646 7.914 -20.327 1.00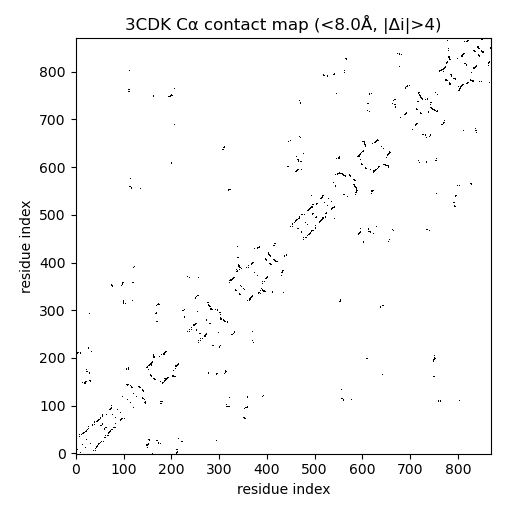 24.69 107 GLU C O 1
ATOM 4153 N N . ARG C 1 109 ? -41.744 8.726 -20.425 1.00 23.57 108 ARG C N 1
ATOM 4154 C CA . ARG C 1 109 ? -42.348 7.450 -19.981 1.00 23.47 108 ARG C CA 1
ATOM 4155 C C . ARG C 1 109 ? -42.070 6.371 -20.996 1.00 23.58 108 ARG C C 1
ATOM 4156 O O . ARG C 1 109 ? -41.661 5.271 -20.622 1.00 22.44 108 ARG C O 1
ATOM 4164 N N . ILE C 1 110 ? -42.282 6.698 -22.281 1.00 24.37 109 ILE C N 1
ATOM 4165 C CA . ILE C 1 110 ? -42.006 5.768 -23.375 1.00 24.98 109 ILE C CA 1
ATOM 4166 C C . ILE C 1 110 ? -40.512 5.468 -23.394 1.00 25.21 109 ILE C C 1
ATOM 4167 O O . ILE C 1 110 ? -40.108 4.305 -23.461 1.00 25.72 109 ILE C O 1
ATOM 4172 N N . ARG C 1 111 ? -39.671 6.489 -23.265 1.00 25.20 110 ARG C N 1
ATOM 4173 C CA . ARG C 1 111 ? -38.236 6.190 -23.258 1.00 24.84 110 ARG C CA 1
ATOM 4174 C C . ARG C 1 111 ? -37.859 5.247 -22.109 1.00 24.92 110 ARG C C 1
ATOM 4175 O O . ARG C 1 111 ? -37.003 4.386 -22.281 1.00 24.50 110 ARG C O 1
ATOM 4183 N N . ALA C 1 112 ? -38.509 5.418 -20.950 1.00 24.87 111 ALA C N 1
ATOM 4184 C CA . ALA C 1 112 ? -38.216 4.612 -19.777 1.00 24.75 111 ALA C CA 1
ATOM 4185 C C . ALA C 1 112 ? -38.603 3.158 -20.002 1.00 25.61 111 ALA C C 1
ATOM 4186 O O . ALA C 1 112 ? -37.895 2.255 -19.584 1.00 25.86 111 ALA C O 1
ATOM 4188 N N . GLY C 1 113 ? -39.739 2.930 -20.653 1.00 26.67 112 GLY C N 1
ATOM 4189 C CA . GLY C 1 113 ? -40.192 1.588 -20.951 1.00 27.49 112 GLY C CA 1
ATOM 4190 C C . GLY C 1 113 ? -39.076 0.906 -21.729 1.00 28.90 112 GLY C C 1
ATOM 4191 O O . GLY C 1 113 ? -38.622 -0.224 -21.376 1.00 30.09 112 GLY C O 1
ATOM 4192 N N . GLY C 1 114 ? -38.585 1.597 -22.751 1.00 27.39 113 GLY C N 1
ATOM 4193 C CA . GLY C 1 114 ? -37.600 0.988 -23.591 1.00 27.25 113 GLY C CA 1
ATOM 4194 C C . GLY C 1 114 ? -36.244 0.877 -22.926 1.00 26.72 113 GLY C C 1
ATOM 4195 O O . GLY C 1 114 ? -35.467 -0.020 -23.265 1.00 26.42 113 GLY C O 1
ATOM 4196 N N . ALA C 1 115 ? -35.981 1.769 -21.970 1.00 25.60 114 ALA C N 1
ATOM 4197 C CA . ALA C 1 115 ? -34.683 1.844 -21.296 1.00 25.84 114 ALA C CA 1
ATOM 4198 C C . ALA C 1 115 ? -34.635 1.039 -19.984 1.00 26.73 114 ALA C C 1
ATOM 4199 O O . ALA C 1 115 ? -33.617 1.072 -19.252 1.00 26.67 114 ALA C O 1
ATOM 4201 N N . GLY C 1 116 ? -35.729 0.308 -19.711 1.00 26.86 115 GLY C N 1
ATOM 4202 C CA . GLY C 1 116 ? -35.860 -0.513 -18.514 1.00 26.71 115 GLY C CA 1
ATOM 4203 C C . GLY C 1 116 ? -36.150 0.265 -17.240 1.00 27.23 115 GLY C C 1
ATOM 4204 O O . GLY C 1 116 ? -36.145 -0.312 -16.174 1.00 27.57 115 GLY C O 1
ATOM 4205 N N . ILE C 1 117 ? -36.373 1.580 -17.341 1.00 27.36 116 ILE C N 1
ATOM 4206 C CA . ILE C 1 117 ? -36.794 2.398 -16.204 1.00 27.30 116 ILE C CA 1
ATOM 4207 C C . ILE C 1 117 ? -38.283 2.169 -15.889 1.00 27.73 116 ILE C C 1
ATOM 4208 O O . ILE C 1 117 ? -39.156 2.582 -16.642 1.00 27.80 116 ILE C O 1
ATOM 4213 N N . PRO C 1 118 ? -38.597 1.531 -14.756 1.00 28.39 117 PRO C N 1
ATOM 4214 C CA . PRO C 1 118 ? -40.045 1.353 -14.481 1.00 28.15 117 PRO C CA 1
ATOM 4215 C C . PRO C 1 118 ? -40.743 2.610 -13.937 1.00 29.03 117 PRO C C 1
ATOM 4216 O O . PRO C 1 118 ? -41.993 2.688 -13.967 1.00 28.65 117 PRO C O 1
ATOM 4220 N N . GLY C 1 119 ? -39.942 3.588 -13.464 1.00 28.82 118 GLY C N 1
ATOM 4221 C CA . GLY C 1 119 ? -40.439 4.753 -12.718 1.00 27.67 118 GLY C CA 1
ATOM 4222 C C . GLY C 1 119 ? -39.352 5.809 -12.653 1.00 27.08 118 GLY C C 1
ATOM 4223 O O . GLY C 1 119 ? -38.178 5.458 -12.600 1.00 26.17 118 GLY C O 1
ATOM 4224 N N . PHE C 1 120 ? -39.748 7.092 -12.684 1.00 26.08 119 PHE C N 1
ATOM 4225 C CA . PHE C 1 120 ? -38.826 8.231 -12.668 1.00 25.65 119 PHE C CA 1
ATOM 4226 C C . PHE C 1 120 ? -39.598 9.459 -12.233 1.00 26.22 119 PHE C C 1
ATOM 4227 O O . PHE C 1 120 ? -40.817 9.547 -12.431 1.00 26.61 119 PHE C O 1
ATOM 4235 N N . TYR C 1 121 ? -38.905 10.423 -11.660 1.00 26.79 120 TYR C N 1
ATOM 4236 C CA . TYR C 1 121 ? -39.580 11.587 -11.009 1.00 27.80 120 TYR C CA 1
ATOM 4237 C C . TYR C 1 121 ? -39.443 12.832 -11.870 1.00 27.52 120 TYR C C 1
ATOM 4238 O O . TYR C 1 121 ? -38.420 13.023 -12.562 1.00 26.22 120 TYR C O 1
ATOM 4247 N N . THR C 1 122 ? -40.474 13.673 -11.817 1.00 27.90 121 THR C N 1
ATOM 4248 C CA . THR C 1 122 ? -40.495 14.915 -12.606 1.00 28.49 121 THR C CA 1
ATOM 4249 C C . THR C 1 122 ? -41.350 15.947 -11.888 1.00 29.44 121 THR C C 1
ATOM 4250 O O . THR C 1 122 ? -42.231 15.549 -11.118 1.00 30.65 121 THR C O 1
ATOM 4254 N N . ALA C 1 123 ? -41.114 17.240 -12.143 1.00 30.15 122 ALA C N 1
ATOM 4255 C CA . ALA C 1 123 ? -41.948 18.335 -11.593 1.00 31.25 122 ALA C CA 1
ATOM 4256 C C . ALA C 1 123 ? -43.166 18.635 -12.470 1.00 32.14 122 ALA C C 1
ATOM 4257 O O . ALA C 1 123 ? -44.105 19.312 -12.046 1.00 34.25 122 ALA C O 1
ATOM 4259 N N . THR C 1 124 ? -43.141 18.189 -13.719 1.00 31.31 123 THR C N 1
ATOM 4260 C CA . THR C 1 124 ? -44.245 18.473 -14.640 1.00 31.59 123 THR C CA 1
ATOM 4261 C C . THR C 1 124 ? -45.631 18.062 -14.129 1.00 32.00 123 THR C C 1
ATOM 4262 O O . THR C 1 124 ? -45.895 16.897 -13.935 1.00 32.03 123 THR C O 1
ATOM 4266 N N . GLY C 1 125 ? -46.500 19.031 -13.895 1.00 34.00 124 GLY C N 1
ATOM 4267 C CA . GLY C 1 125 ? -47.876 18.745 -13.494 1.00 35.87 124 GLY C CA 1
ATOM 4268 C C . GLY C 1 125 ? -48.195 18.695 -11.992 1.00 37.75 124 GLY C C 1
ATOM 4269 O O . GLY C 1 125 ? -49.349 18.414 -11.615 1.00 38.05 124 GLY C O 1
ATOM 4270 N N . VAL C 1 126 ? -47.209 18.945 -11.122 1.00 38.82 125 VAL C N 1
ATOM 4271 C CA . VAL C 1 126 ? -47.533 19.029 -9.700 1.00 41.49 125 VAL C CA 1
ATOM 4272 C C . VAL C 1 126 ? -48.433 20.233 -9.454 1.00 43.83 125 VAL C C 1
ATOM 4273 O O . VAL C 1 126 ? -48.362 21.235 -10.181 1.00 44.75 125 VAL C O 1
ATOM 4277 N N . GLY C 1 127 ? -49.326 20.112 -8.484 1.00 45.97 126 GLY C N 1
ATOM 4278 C CA . GLY C 1 127 ? -50.260 21.200 -8.201 1.00 48.76 126 GLY C CA 1
ATOM 4279 C C . GLY C 1 127 ? -51.427 21.219 -9.171 1.00 49.48 126 GLY C C 1
ATOM 4280 O O . GLY C 1 127 ? -52.324 22.067 -9.046 1.00 50.74 126 GLY C O 1
ATOM 4281 N N . THR C 1 128 ? -51.419 20.285 -10.126 1.00 48.23 127 THR C N 1
ATOM 4282 C CA . THR C 1 128 ? -52.518 20.131 -11.082 1.00 48.56 127 THR C CA 1
ATOM 4283 C C . THR C 1 128 ? -53.215 18.772 -10.941 1.00 49.15 127 THR C C 1
ATOM 4284 O O . THR C 1 128 ? -52.706 17.866 -10.263 1.00 48.84 127 THR C O 1
ATOM 4288 N N . SER C 1 129 ? -54.375 18.645 -11.595 1.00 50.22 128 SER C N 1
ATOM 4289 C CA . SER C 1 129 ? -55.175 17.425 -11.590 1.00 50.60 128 SER C CA 1
ATOM 4290 C C . SER C 1 129 ? -54.438 16.225 -12.199 1.00 49.49 128 SER C C 1
ATOM 4291 O O . SER C 1 129 ? -54.808 15.075 -11.948 1.00 49.59 128 SER C O 1
ATOM 4294 N N . ILE C 1 130 ? -53.399 16.491 -12.989 1.00 48.21 129 ILE C N 1
ATOM 4295 C CA . ILE C 1 130 ? -52.578 15.430 -13.602 1.00 46.42 129 ILE C CA 1
ATOM 4296 C C . ILE C 1 130 ? -51.838 14.586 -12.570 1.00 46.82 129 ILE C C 1
ATOM 4297 O O . ILE C 1 130 ? -51.643 13.386 -12.751 1.00 46.37 129 ILE C O 1
ATOM 4302 N N . ALA C 1 131 ? -51.458 15.207 -11.464 1.00 48.60 130 ALA C N 1
ATOM 4303 C CA . ALA C 1 131 ? -50.701 14.506 -10.450 1.00 49.56 130 ALA C CA 1
ATOM 4304 C C . ALA C 1 131 ? -51.585 13.813 -9.412 1.00 50.78 130 ALA C C 1
ATOM 4305 O O . ALA C 1 131 ? -51.063 13.109 -8.559 1.00 50.98 130 ALA C O 1
ATOM 4307 N N . GLU C 1 132 ? -52.902 13.984 -9.469 1.00 51.90 131 GLU C N 1
ATOM 4308 C CA . GLU C 1 132 ? -53.756 13.271 -8.503 1.00 53.69 131 GLU C CA 1
ATOM 4309 C C . GLU C 1 132 ? -53.679 11.744 -8.666 1.00 52.44 131 GLU C C 1
ATOM 4310 O O . GLU C 1 132 ? -53.655 11.247 -9.795 1.00 51.54 131 GLU C O 1
ATOM 4316 N N . GLY C 1 133 ? -53.562 11.034 -7.533 1.00 52.12 132 GLY C N 1
ATOM 4317 C CA . GLY C 1 133 ? -53.427 9.567 -7.494 1.00 51.21 132 GLY C CA 1
ATOM 4318 C C . GLY C 1 133 ? -52.034 8.932 -7.667 1.00 50.50 132 GLY C C 1
ATOM 4319 O O . GLY C 1 133 ? -51.915 7.683 -7.741 1.00 50.38 132 GLY C O 1
ATOM 4320 N N . LYS C 1 134 ? -50.983 9.760 -7.726 1.00 48.43 133 LYS C N 1
ATOM 4321 C CA . LYS C 1 134 ? -49.615 9.260 -7.911 1.00 46.81 133 LYS C CA 1
ATOM 4322 C C . LYS C 1 134 ? -48.677 9.597 -6.752 1.00 47.04 133 LYS C C 1
ATOM 4323 O O . LYS C 1 134 ? -48.864 10.599 -6.084 1.00 48.04 133 LYS C O 1
ATOM 4329 N N . GLU C 1 135 ? -47.647 8.773 -6.542 1.00 45.92 134 GLU C N 1
ATOM 4330 C CA . GLU C 1 135 ? -46.674 9.020 -5.495 1.00 45.34 134 GLU C CA 1
ATOM 4331 C C . GLU C 1 135 ? -45.997 10.389 -5.660 1.00 44.16 134 GLU C C 1
ATOM 4332 O O . GLU C 1 135 ? -45.603 10.785 -6.759 1.00 43.59 134 GLU C O 1
ATOM 4338 N N . HIS C 1 136 ? -45.864 11.093 -4.546 1.00 44.14 135 HIS C N 1
ATOM 4339 C CA . HIS C 1 136 ? -45.163 12.366 -4.480 1.00 43.45 135 HIS C CA 1
ATOM 4340 C C . HIS C 1 136 ? -43.911 12.189 -3.635 1.00 42.52 135 HIS C C 1
ATOM 4341 O O . HIS C 1 136 ? -43.917 11.518 -2.603 1.00 42.86 135 HIS C O 1
ATOM 4348 N N . LYS C 1 137 ? -42.830 12.796 -4.075 1.00 40.78 136 LYS C N 1
ATOM 4349 C CA . LYS C 1 137 ? -41.571 12.704 -3.346 1.00 39.48 136 LYS C CA 1
ATOM 4350 C C . LYS C 1 137 ? -40.838 14.037 -3.444 1.00 39.84 136 LYS C C 1
ATOM 4351 O O . LYS C 1 137 ? -40.848 14.705 -4.492 1.00 38.94 136 LYS C O 1
ATOM 4357 N N . THR C 1 138 ? -40.232 14.447 -2.337 1.00 40.70 137 THR C N 1
ATOM 4358 C CA . THR C 1 138 ? -39.415 15.619 -2.378 1.00 41.16 137 THR C CA 1
ATOM 4359 C C . THR C 1 138 ? -37.973 15.214 -2.612 1.00 39.69 137 THR C C 1
ATOM 4360 O O . THR C 1 138 ? -37.500 14.235 -2.052 1.00 39.05 137 THR C O 1
ATOM 4364 N N . PHE C 1 139 ? -37.320 15.967 -3.497 1.00 39.13 138 PHE C N 1
ATOM 4365 C CA . PHE C 1 139 ? -35.862 16.042 -3.632 1.00 38.40 138 PHE C CA 1
ATOM 4366 C C . PHE C 1 139 ? -35.461 17.500 -3.411 1.00 41.21 138 PHE C C 1
ATOM 4367 O O . PHE C 1 139 ? -36.202 18.406 -3.803 1.00 42.63 138 PHE C O 1
ATOM 4375 N N . GLY C 1 140 ? -34.331 17.742 -2.749 1.00 43.44 139 GLY C N 1
ATOM 4376 C CA . GLY C 1 140 ? -33.873 19.110 -2.468 1.00 46.10 139 GLY C CA 1
ATOM 4377 C C . GLY C 1 140 ? -34.902 20.131 -1.967 1.00 48.83 139 GLY C C 1
ATOM 4378 O O . GLY C 1 140 ? -34.698 21.326 -2.133 1.00 50.28 139 GLY C O 1
ATOM 4379 N N . GLY C 1 141 ? -35.992 19.698 -1.339 1.00 49.65 140 GLY C N 1
ATOM 4380 C CA . GLY C 1 141 ? -37.035 20.641 -0.903 1.00 50.63 140 GLY C CA 1
ATOM 4381 C C . GLY C 1 141 ? -38.241 20.782 -1.848 1.00 50.29 140 GLY C C 1
ATOM 4382 O O . GLY C 1 141 ? -39.301 21.208 -1.428 1.00 50.78 140 GLY C O 1
ATOM 4383 N N . ARG C 1 142 ? -38.085 20.413 -3.119 1.00 48.40 141 ARG C N 1
ATOM 4384 C CA . ARG C 1 142 ? -39.153 20.537 -4.133 1.00 46.70 141 ARG C CA 1
ATOM 4385 C C . ARG C 1 142 ? -39.847 19.206 -4.364 1.00 44.65 141 ARG C C 1
ATOM 4386 O O . ARG C 1 142 ? -39.225 18.131 -4.276 1.00 43.59 141 ARG C O 1
ATOM 4394 N N . THR C 1 143 ? -41.128 19.301 -4.713 1.00 43.64 142 THR C N 1
ATOM 4395 C CA . THR C 1 143 ? -42.016 18.146 -4.873 1.00 42.25 142 THR C CA 1
ATOM 4396 C C . THR C 1 143 ? -42.084 17.638 -6.319 1.00 39.46 142 THR C C 1
ATOM 4397 O O . THR C 1 143 ? -42.225 18.417 -7.255 1.00 38.81 142 THR C O 1
ATOM 4401 N N . TYR C 1 144 ? -41.958 16.320 -6.468 1.00 37.25 143 TYR C N 1
ATOM 4402 C CA . TYR C 1 144 ? -42.002 15.630 -7.766 1.00 35.06 143 TYR C CA 1
ATOM 4403 C C . TYR C 1 144 ? -43.065 14.503 -7.775 1.00 35.12 143 TYR C C 1
ATOM 4404 O O . TYR C 1 144 ? -43.494 14.014 -6.695 1.00 36.42 143 TYR C O 1
ATOM 4413 N N . VAL C 1 145 ? -43.538 14.146 -8.970 1.00 33.70 144 VAL C N 1
ATOM 4414 C CA . VAL C 1 145 ? -44.456 13.023 -9.127 1.00 33.77 144 VAL C CA 1
ATOM 4415 C C . VAL C 1 145 ? -43.740 11.836 -9.736 1.00 31.75 144 VAL C C 1
ATOM 4416 O O . VAL C 1 145 ? -42.970 12.002 -10.662 1.00 29.51 144 VAL C O 1
ATOM 4420 N N . LEU C 1 146 ? -44.042 10.638 -9.246 1.00 32.06 145 LEU C N 1
ATOM 4421 C CA . LEU C 1 146 ? -43.561 9.421 -9.898 1.00 31.50 145 LEU C CA 1
ATOM 4422 C C . LEU C 1 146 ? -44.318 9.191 -11.188 1.00 31.45 145 LEU C C 1
ATOM 4423 O O . LEU C 1 146 ? -45.561 9.092 -11.169 1.00 32.90 145 LEU C O 1
ATOM 4428 N N . GLU C 1 147 ? -43.599 9.100 -12.306 1.00 29.85 146 GLU C N 1
ATOM 4429 C CA . GLU C 1 147 ? -44.207 8.630 -13.545 1.00 28.59 146 GLU C CA 1
ATOM 4430 C C . GLU C 1 147 ? -43.658 7.250 -13.978 1.00 27.98 146 GLU C C 1
ATOM 4431 O O . GLU C 1 147 ? -42.459 6.962 -13.844 1.00 27.21 146 GLU C O 1
ATOM 4437 N N . ARG C 1 148 ? -44.548 6.410 -14.504 1.00 28.46 147 ARG C N 1
ATOM 4438 C CA . ARG C 1 148 ? -44.233 5.019 -14.875 1.00 28.04 147 ARG C CA 1
ATOM 4439 C C . ARG C 1 148 ? -43.883 4.739 -16.328 1.00 28.60 147 ARG C C 1
ATOM 4440 O O . ARG C 1 148 ? -44.555 5.226 -17.273 1.00 27.93 147 ARG C O 1
ATOM 4448 N N . GLY C 1 149 ? -42.824 3.926 -16.506 1.00 29.13 148 GLY C N 1
ATOM 4449 C CA . GLY C 1 149 ? -42.381 3.428 -17.836 1.00 28.54 148 GLY C CA 1
ATOM 4450 C C . GLY C 1 149 ? -43.536 2.852 -18.632 1.00 29.65 148 GLY C C 1
ATOM 4451 O O . GLY C 1 149 ? -44.382 2.151 -18.051 1.00 30.62 148 GLY C O 1
ATOM 4452 N N . ILE C 1 150 ? -43.617 3.166 -19.938 1.00 29.99 149 ILE C N 1
ATOM 4453 C CA . ILE C 1 150 ? -44.652 2.571 -20.849 1.00 30.18 149 ILE C CA 1
ATOM 4454 C C . ILE C 1 150 ? -44.077 1.560 -21.848 1.00 30.27 149 ILE C C 1
ATOM 4455 O O . ILE C 1 150 ? -43.052 1.804 -22.452 1.00 30.24 149 ILE C O 1
ATOM 4460 N N . THR C 1 151 ? -44.775 0.445 -22.030 1.00 31.54 150 THR C N 1
ATOM 4461 C CA . THR C 1 151 ? -44.341 -0.674 -22.870 1.00 32.70 150 THR C CA 1
ATOM 4462 C C . THR C 1 151 ? -45.520 -1.102 -23.754 1.00 33.56 150 THR C C 1
ATOM 4463 O O . THR C 1 151 ? -46.671 -1.190 -23.289 1.00 33.77 150 THR C O 1
ATOM 4467 N N . GLY C 1 152 ? -45.252 -1.345 -25.029 1.00 33.49 151 GLY C N 1
ATOM 4468 C CA . GLY C 1 152 ? -46.299 -1.827 -25.893 1.00 34.71 151 GLY C CA 1
ATOM 4469 C C . GLY C 1 152 ? -46.045 -3.223 -26.397 1.00 35.40 151 GLY C C 1
ATOM 4470 O O . GLY C 1 152 ? -44.935 -3.722 -26.375 1.00 34.86 151 GLY C O 1
ATOM 4471 N N . ASP C 1 153 ? -47.099 -3.844 -26.880 1.00 36.99 152 ASP C N 1
ATOM 4472 C CA . ASP C 1 153 ? -46.946 -5.087 -27.584 1.00 38.60 152 ASP C CA 1
ATOM 4473 C C . ASP C 1 153 ? -46.299 -4.842 -28.946 1.00 38.28 152 ASP C C 1
ATOM 4474 O O . ASP C 1 153 ? -45.584 -5.692 -29.462 1.00 38.50 152 ASP C O 1
ATOM 4479 N N . VAL C 1 154 ? -46.584 -3.686 -29.529 1.00 37.27 153 VAL C N 1
ATOM 4480 C CA . VAL C 1 154 ? -46.134 -3.384 -30.849 1.00 37.78 153 VAL C CA 1
ATOM 4481 C C . VAL C 1 154 ? -45.833 -1.913 -30.974 1.00 36.69 153 VAL C C 1
ATOM 4482 O O . VAL C 1 154 ? -46.585 -1.066 -30.458 1.00 36.64 153 VAL C O 1
ATOM 4486 N N . ALA C 1 155 ? -44.726 -1.618 -31.648 1.00 35.54 154 ALA C N 1
ATOM 4487 C CA . ALA C 1 155 ? -44.382 -0.260 -32.001 1.00 35.47 154 ALA C CA 1
ATOM 4488 C C . ALA C 1 155 ? -44.371 -0.114 -33.518 1.00 36.91 154 ALA C C 1
ATOM 4489 O O . ALA C 1 155 ? -43.909 -0.976 -34.258 1.00 37.54 154 ALA C O 1
ATOM 4491 N N . ILE C 1 156 ? -44.885 1.012 -33.959 1.00 37.71 155 ILE C N 1
ATOM 4492 C CA . ILE C 1 156 ? -45.212 1.256 -35.324 1.00 38.75 155 ILE C CA 1
ATOM 4493 C C . ILE C 1 156 ? -44.584 2.627 -35.412 1.00 38.31 155 ILE C C 1
ATOM 4494 O O . ILE C 1 156 ? -45.042 3.556 -34.732 1.00 37.88 155 ILE C O 1
ATOM 4499 N N . VAL C 1 157 ? -43.449 2.719 -36.125 1.00 38.15 156 VAL C N 1
ATOM 4500 C CA . VAL C 1 157 ? -42.702 3.975 -36.285 1.00 36.58 156 VAL C CA 1
ATOM 4501 C C . VAL C 1 157 ? -42.426 4.268 -37.754 1.00 38.74 156 VAL C C 1
ATOM 4502 O O . VAL C 1 157 ? -42.522 3.378 -38.600 1.00 39.42 156 VAL C O 1
ATOM 4506 N N . LYS C 1 158 ? -42.094 5.526 -38.053 1.00 40.16 157 LYS C N 1
ATOM 4507 C CA . LYS C 1 158 ? -41.874 6.014 -39.427 1.00 40.93 157 LYS C CA 1
ATOM 4508 C C . LYS C 1 158 ? -40.514 6.674 -39.605 1.00 41.26 157 LYS C C 1
ATOM 4509 O O . LYS C 1 158 ? -40.165 7.600 -38.892 1.00 40.12 157 LYS C O 1
ATOM 4515 N N . ALA C 1 159 ? -39.791 6.243 -40.629 1.00 42.54 158 ALA C N 1
ATOM 4516 C CA . ALA C 1 159 ? -38.447 6.701 -40.853 1.00 43.21 158 ALA C CA 1
ATOM 4517 C C . ALA C 1 159 ? -38.252 7.186 -42.267 1.00 45.38 158 ALA C C 1
ATOM 4518 O O . ALA C 1 159 ? -39.098 6.923 -43.162 1.00 47.62 158 ALA C O 1
ATOM 4520 N N . TRP C 1 160 ? -37.146 7.902 -42.474 1.00 45.59 159 TRP C N 1
ATOM 4521 C CA . TRP C 1 160 ? -36.768 8.357 -43.790 1.00 47.96 159 TRP C CA 1
ATOM 4522 C C . TRP C 1 160 ? -36.032 7.248 -44.551 1.00 49.24 159 TRP C C 1
ATOM 4523 O O . TRP C 1 160 ? -36.357 6.946 -45.717 1.00 51.11 159 TRP C O 1
ATOM 4534 N N . LYS C 1 161 ? -35.008 6.690 -43.909 1.00 48.20 160 LYS C N 1
ATOM 4535 C CA . LYS C 1 161 ? -34.238 5.592 -44.467 1.00 48.22 160 LYS C CA 1
ATOM 4536 C C . LYS C 1 161 ? -34.140 4.454 -43.433 1.00 46.38 160 LYS C C 1
ATOM 4537 O O . LYS C 1 161 ? -34.050 4.686 -42.213 1.00 44.05 160 LYS C O 1
ATOM 4543 N N . ALA C 1 162 ? -34.187 3.225 -43.929 1.00 46.22 161 ALA C N 1
ATOM 4544 C CA . ALA C 1 162 ? -33.958 2.064 -43.086 1.00 45.70 161 ALA C CA 1
ATOM 4545 C C . ALA C 1 162 ? -33.002 1.153 -43.832 1.00 46.52 161 ALA C C 1
ATOM 4546 O O . ALA C 1 162 ? -32.942 1.203 -45.058 1.00 47.52 161 ALA C O 1
ATOM 4548 N N . ASP C 1 163 ? -32.239 0.337 -43.111 1.00 46.07 162 ASP C N 1
ATOM 4549 C CA . ASP C 1 163 ? -31.465 -0.694 -43.782 1.00 47.07 162 ASP C CA 1
ATOM 4550 C C . ASP C 1 163 ? -32.034 -2.086 -43.578 1.00 47.33 162 ASP C C 1
ATOM 4551 O O . ASP C 1 163 ? -32.932 -2.284 -42.775 1.00 46.14 162 ASP C O 1
ATOM 4556 N N . THR C 1 164 ? -31.530 -3.051 -44.332 1.00 49.86 163 THR C N 1
ATOM 4557 C CA . THR C 1 164 ? -32.044 -4.428 -44.247 1.00 51.60 163 THR C CA 1
ATOM 4558 C C . THR C 1 164 ? -32.054 -4.990 -42.818 1.00 49.78 163 THR C C 1
ATOM 4559 O O . THR C 1 164 ? -32.729 -5.994 -42.545 1.00 50.03 163 THR C O 1
ATOM 4563 N N . MET C 1 165 ? -31.348 -4.289 -41.927 1.00 47.12 164 MET C N 1
ATOM 4564 C CA . MET C 1 165 ? -31.051 -4.715 -40.577 1.00 45.25 164 MET C CA 1
ATOM 4565 C C . MET C 1 165 ? -31.762 -3.846 -39.490 1.00 43.09 164 MET C C 1
ATOM 4566 O O . MET C 1 165 ? -31.525 -3.982 -38.261 1.00 41.01 164 MET C O 1
ATOM 4571 N N . GLY C 1 166 ? -32.608 -2.931 -39.948 1.00 41.71 165 GLY C N 1
ATOM 4572 C CA . GLY C 1 166 ? -33.457 -2.212 -39.043 1.00 40.25 165 GLY C CA 1
ATOM 4573 C C . GLY C 1 166 ? -32.948 -0.887 -38.536 1.00 38.52 165 GLY C C 1
ATOM 4574 O O . GLY C 1 166 ? -33.657 -0.191 -37.810 1.00 37.35 165 GLY C O 1
ATOM 4575 N N . ASN C 1 167 ? -31.733 -0.533 -38.929 1.00 38.05 166 ASN C N 1
ATOM 4576 C CA . ASN C 1 167 ? -31.151 0.754 -38.589 1.00 37.21 166 ASN C CA 1
ATOM 4577 C C . ASN C 1 167 ? -31.939 1.879 -39.218 1.00 37.09 166 ASN C C 1
ATOM 4578 O O . ASN C 1 167 ? -32.285 1.789 -40.414 1.00 37.31 166 ASN C O 1
ATOM 4583 N N . LEU C 1 168 ? -32.186 2.946 -38.450 1.00 35.57 167 LEU C N 1
ATOM 4584 C CA . LEU C 1 168 ? -33.034 4.049 -38.933 1.00 35.58 167 LEU C CA 1
ATOM 4585 C C . LEU C 1 168 ? -32.434 5.445 -38.878 1.00 36.17 167 LEU C C 1
ATOM 4586 O O . LEU C 1 168 ? -31.760 5.827 -37.919 1.00 34.99 167 LEU C O 1
ATOM 4591 N N . ILE C 1 169 ? -32.694 6.193 -39.946 1.00 38.85 168 ILE C N 1
ATOM 4592 C CA . ILE C 1 169 ? -32.423 7.626 -40.011 1.00 40.82 168 ILE C CA 1
ATOM 4593 C C . ILE C 1 169 ? -33.761 8.350 -40.212 1.00 41.44 168 ILE C C 1
ATOM 4594 O O . ILE C 1 169 ? -34.601 7.909 -40.998 1.00 41.84 168 ILE C O 1
ATOM 4599 N N . PHE C 1 170 ? -33.964 9.430 -39.462 1.00 41.38 169 PHE C N 1
ATOM 4600 C CA . PHE C 1 170 ? -35.138 10.285 -39.619 1.00 41.26 169 PHE C CA 1
ATOM 4601 C C . PHE C 1 170 ? -34.696 11.588 -40.203 1.00 43.75 169 PHE C C 1
ATOM 4602 O O . PHE C 1 170 ? -33.489 11.863 -40.240 1.00 44.72 169 PHE C O 1
ATOM 4610 N N . ARG C 1 171 ? -35.659 12.368 -40.687 1.00 46.51 170 ARG C N 1
ATOM 4611 C CA . ARG C 1 171 ? -35.402 13.617 -41.415 1.00 49.58 170 ARG C CA 1
ATOM 4612 C C . ARG C 1 171 ? -36.068 14.721 -40.639 1.00 49.62 170 ARG C C 1
ATOM 4613 O O . ARG C 1 171 ? -37.236 14.609 -40.294 1.00 49.51 170 ARG C O 1
ATOM 4621 N N . LYS C 1 172 ? -35.327 15.780 -40.356 1.00 50.43 171 LYS C N 1
ATOM 4622 C CA . LYS C 1 172 ? -35.891 16.998 -39.794 1.00 50.72 171 LYS C CA 1
ATOM 4623 C C . LYS C 1 172 ? -36.772 16.737 -38.576 1.00 49.23 171 LYS C C 1
ATOM 4624 O O . LYS C 1 172 ? -36.437 15.970 -37.661 1.00 48.28 171 LYS C O 1
ATOM 4630 N N . THR C 1 173 ? -37.935 17.360 -38.609 1.00 48.89 172 THR C N 1
ATOM 4631 C CA . THR C 1 173 ? -38.881 17.361 -37.520 1.00 46.88 172 THR C CA 1
ATOM 4632 C C . THR C 1 173 ? -39.704 16.079 -37.540 1.00 45.29 172 THR C C 1
ATOM 4633 O O . THR C 1 173 ? -40.560 15.889 -36.686 1.00 44.48 172 THR C O 1
ATOM 4637 N N . ALA C 1 174 ? -39.437 15.210 -38.519 1.00 44.50 173 ALA C N 1
ATOM 4638 C CA . ALA C 1 174 ? -40.161 13.938 -38.727 1.00 43.40 173 ALA C CA 1
ATOM 4639 C C . ALA C 1 174 ? -39.805 12.822 -37.734 1.00 40.89 173 ALA C C 1
ATOM 4640 O O . ALA C 1 174 ? -40.409 11.752 -37.730 1.00 39.84 173 ALA C O 1
ATOM 4642 N N . ARG C 1 175 ? -38.821 13.114 -36.892 1.00 39.39 174 ARG C N 1
ATOM 4643 C CA . ARG C 1 175 ? -38.238 12.205 -35.891 1.00 36.67 174 ARG C CA 1
ATOM 4644 C C . ARG C 1 175 ? -39.122 12.140 -34.667 1.00 35.17 174 ARG C C 1
ATOM 4645 O O . ARG C 1 175 ? -39.606 11.068 -34.324 1.00 34.79 174 ARG C O 1
ATOM 4653 N N . ASN C 1 176 ? -39.330 13.284 -34.014 1.00 34.33 175 ASN C N 1
ATOM 4654 C CA . ASN C 1 176 ? -40.152 13.373 -32.812 1.00 33.76 175 ASN C CA 1
ATOM 4655 C C . ASN C 1 176 ? -40.135 12.110 -31.925 1.00 32.26 175 ASN C C 1
ATOM 4656 O O . ASN C 1 176 ? -39.110 11.778 -31.326 1.00 32.70 175 ASN C O 1
ATOM 4661 N N . PHE C 1 177 ? -41.239 11.385 -31.873 1.00 30.42 176 PHE C N 1
ATOM 4662 C CA . PHE C 1 177 ? -41.404 10.259 -30.965 1.00 29.37 176 PHE C CA 1
ATOM 4663 C C . PHE C 1 177 ? -40.860 8.925 -31.523 1.00 29.68 176 PHE C C 1
ATOM 4664 O O . PHE C 1 177 ? -40.799 7.901 -30.800 1.00 28.85 176 PHE C O 1
ATOM 4672 N N . ASN C 1 178 ? -40.472 8.942 -32.793 1.00 30.24 177 ASN C N 1
ATOM 4673 C CA . ASN C 1 178 ? -40.191 7.700 -33.500 1.00 31.64 177 ASN C CA 1
ATOM 4674 C C . ASN C 1 178 ? -39.041 6.878 -32.856 1.00 31.22 177 ASN C C 1
ATOM 4675 O O . ASN C 1 178 ? -39.228 5.703 -32.567 1.00 31.44 177 ASN C O 1
ATOM 4680 N N . PRO C 1 179 ? -37.877 7.499 -32.594 1.00 30.93 178 PRO C N 1
ATOM 4681 C CA . PRO C 1 179 ? -36.761 6.759 -31.968 1.00 30.39 178 PRO C CA 1
ATOM 4682 C C . PRO C 1 179 ? -37.151 6.127 -30.653 1.00 29.27 178 PRO C C 1
ATOM 4683 O O . PRO C 1 179 ? -36.729 5.021 -30.351 1.00 28.67 178 PRO C O 1
ATOM 4687 N N . ILE C 1 180 ? -37.939 6.834 -29.863 1.00 29.96 179 ILE C N 1
ATOM 4688 C CA . ILE C 1 180 ? -38.277 6.309 -28.543 1.00 30.17 179 ILE C CA 1
ATOM 4689 C C . ILE C 1 180 ? -39.367 5.276 -28.605 1.00 30.61 179 ILE C C 1
ATOM 4690 O O . ILE C 1 180 ? -39.307 4.285 -27.871 1.00 29.91 179 ILE C O 1
ATOM 4695 N N . ALA C 1 181 ? -40.321 5.461 -29.530 1.00 32.00 180 ALA C N 1
ATOM 4696 C CA . ALA C 1 181 ? -41.416 4.505 -29.665 1.00 32.13 180 ALA C CA 1
ATOM 4697 C C . ALA C 1 181 ? -40.848 3.155 -30.127 1.00 33.07 180 ALA C C 1
ATOM 4698 O O . ALA C 1 181 ? -41.279 2.072 -29.674 1.00 31.67 180 ALA C O 1
ATOM 4700 N N . ALA C 1 182 ? -39.831 3.235 -30.981 1.00 34.18 181 ALA C N 1
ATOM 4701 C CA . ALA C 1 182 ? -39.082 2.059 -31.405 1.00 34.95 181 ALA C CA 1
ATOM 4702 C C . ALA C 1 182 ? -38.562 1.244 -30.220 1.00 34.57 181 ALA C C 1
ATOM 4703 O O . ALA C 1 182 ? -38.631 0.010 -30.259 1.00 35.08 181 ALA C O 1
ATOM 4705 N N . MET C 1 183 ? -38.080 1.906 -29.166 1.00 33.48 182 MET C N 1
ATOM 4706 C CA . MET C 1 183 ? -37.507 1.153 -28.023 1.00 33.29 182 MET C CA 1
ATOM 4707 C C . MET C 1 183 ? -38.527 0.434 -27.173 1.00 31.54 182 MET C C 1
ATOM 4708 O O . MET C 1 183 ? -38.234 -0.592 -26.568 1.00 31.20 182 MET C O 1
ATOM 4713 N N . ALA C 1 184 ? -39.698 1.031 -27.065 1.00 31.40 183 ALA C N 1
ATOM 4714 C CA . ALA C 1 184 ? -40.746 0.534 -26.169 1.00 31.72 183 ALA C CA 1
ATOM 4715 C C . ALA C 1 184 ? -41.589 -0.636 -26.712 1.00 32.36 183 ALA C C 1
ATOM 4716 O O . ALA C 1 184 ? -42.206 -1.357 -25.929 1.00 32.78 183 ALA C O 1
ATOM 4718 N N . GLY C 1 185 ? -41.588 -0.866 -28.019 1.00 33.05 184 GLY C N 1
ATOM 4719 C CA . GLY C 1 185 ? -42.419 -1.935 -28.550 1.00 35.29 184 GLY C CA 1
ATOM 4720 C C . GLY C 1 185 ? -41.731 -3.289 -28.478 1.00 36.58 184 GLY C C 1
ATOM 4721 O O . GLY C 1 185 ? -40.571 -3.422 -28.887 1.00 37.22 184 GLY C O 1
ATOM 4722 N N . LYS C 1 186 ? -42.431 -4.290 -27.957 1.00 37.38 185 LYS C N 1
ATOM 4723 C CA . LYS C 1 186 ? -41.904 -5.650 -27.959 1.00 39.22 185 LYS C CA 1
ATOM 4724 C C . LYS C 1 186 ? -41.587 -6.090 -29.404 1.00 40.14 185 LYS C C 1
ATOM 4725 O O . LYS C 1 186 ? -40.453 -6.450 -29.716 1.00 40.25 185 LYS C O 1
ATOM 4731 N N . ILE C 1 187 ? -42.584 -6.046 -30.290 1.00 41.26 186 ILE C N 1
ATOM 4732 C CA . ILE C 1 187 ? -42.319 -6.169 -31.715 1.00 42.39 186 ILE C CA 1
ATOM 4733 C C . ILE C 1 187 ? -42.351 -4.775 -32.343 1.00 42.14 186 ILE C C 1
ATOM 4734 O O . ILE C 1 187 ? -43.350 -4.059 -32.171 1.00 42.25 186 ILE C O 1
ATOM 4739 N N . THR C 1 188 ? -41.275 -4.390 -33.050 1.00 41.07 187 THR C N 1
ATOM 4740 C CA . THR C 1 188 ? -41.205 -3.084 -33.690 1.00 40.43 187 THR C CA 1
ATOM 4741 C C . THR C 1 188 ? -41.132 -3.204 -35.202 1.00 42.40 187 THR C C 1
ATOM 4742 O O . THR C 1 188 ? -40.281 -3.918 -35.787 1.00 43.85 187 THR C O 1
ATOM 4746 N N . ILE C 1 189 ? -42.054 -2.482 -35.825 1.00 42.50 188 ILE C N 1
ATOM 4747 C CA . ILE C 1 189 ? -42.175 -2.404 -37.252 1.00 42.68 188 ILE C CA 1
ATOM 4748 C C . ILE C 1 189 ? -41.917 -0.969 -37.674 1.00 41.70 188 ILE C C 1
ATOM 4749 O O . ILE C 1 189 ? -42.595 -0.055 -37.228 1.00 40.57 188 ILE C O 1
ATOM 4754 N N . ALA C 1 190 ? -40.956 -0.790 -38.573 1.00 41.78 189 ALA C N 1
ATOM 4755 C CA . ALA C 1 190 ? -40.615 0.522 -39.034 1.00 41.49 189 ALA C CA 1
ATOM 4756 C C . ALA C 1 190 ? -41.067 0.699 -40.482 1.00 43.40 189 ALA C C 1
ATOM 4757 O O . ALA C 1 190 ? -40.902 -0.193 -41.320 1.00 44.74 189 ALA C O 1
ATOM 4759 N N . GLU C 1 191 ? -41.670 1.846 -40.766 1.00 44.00 190 GLU C N 1
ATOM 4760 C CA . GLU C 1 191 ? -42.127 2.170 -42.113 1.00 45.12 190 GLU C CA 1
ATOM 4761 C C . GLU C 1 191 ? -41.176 3.216 -42.712 1.00 45.76 190 GLU C C 1
ATOM 4762 O O . GLU C 1 191 ? -40.932 4.267 -42.106 1.00 45.40 190 GLU C O 1
ATOM 4768 N N . ALA C 1 192 ? -40.619 2.921 -43.880 1.00 46.91 191 ALA C N 1
ATOM 4769 C CA . ALA C 1 192 ? -39.518 3.729 -44.395 1.00 48.69 191 ALA C CA 1
ATOM 4770 C C . ALA C 1 192 ? -39.753 4.229 -45.791 1.00 51.28 191 ALA C C 1
ATOM 4771 O O . ALA C 1 192 ? -40.266 3.500 -46.658 1.00 52.94 191 ALA C O 1
ATOM 4773 N N . GLU C 1 193 ? -39.414 5.490 -46.014 1.00 52.66 192 GLU C N 1
ATOM 4774 C CA . GLU C 1 193 ? -39.587 6.038 -47.347 1.00 55.53 192 GLU C CA 1
ATOM 4775 C C . GLU C 1 193 ? -38.602 5.347 -48.275 1.00 57.14 192 GLU C C 1
ATOM 4776 O O . GLU C 1 193 ? -38.957 4.973 -49.389 1.00 58.46 192 GLU C O 1
ATOM 4782 N N . GLU C 1 194 ? -37.374 5.179 -47.775 1.00 57.20 193 GLU C N 1
ATOM 4783 C CA . GLU C 1 194 ? -36.273 4.506 -48.474 1.00 58.51 193 GLU C CA 1
ATOM 4784 C C . GLU C 1 194 ? -35.724 3.319 -47.679 1.00 56.95 193 GLU C C 1
ATOM 4785 O O . GLU C 1 194 ? -35.541 3.402 -46.437 1.00 55.92 193 GLU C O 1
ATOM 4791 N N . ILE C 1 195 ? -35.526 2.205 -48.388 1.00 57.46 194 ILE C N 1
ATOM 4792 C CA . ILE C 1 195 ? -34.869 1.019 -47.853 1.00 57.53 194 ILE C CA 1
ATOM 4793 C C . ILE C 1 195 ? -33.544 0.949 -48.562 1.00 59.10 194 ILE C C 1
ATOM 4794 O O . ILE C 1 195 ? -33.481 1.074 -49.808 1.00 60.91 194 ILE C O 1
ATOM 4799 N N . VAL C 1 196 ? -32.484 0.756 -47.790 1.00 58.34 195 VAL C N 1
ATOM 4800 C CA . VAL C 1 196 ? -31.167 0.479 -48.363 1.00 59.19 195 VAL C CA 1
ATOM 4801 C C . VAL C 1 196 ? -30.599 -0.783 -47.738 1.00 59.64 195 VAL C C 1
ATOM 4802 O O . VAL C 1 196 ? -30.991 -1.176 -46.634 1.00 58.86 195 VAL C O 1
ATOM 4806 N N . GLU C 1 197 ? -29.656 -1.402 -48.429 1.00 61.90 196 GLU C N 1
ATOM 4807 C CA . GLU C 1 197 ? -28.924 -2.532 -47.870 1.00 63.02 196 GLU C CA 1
ATOM 4808 C C . GLU C 1 197 ? -28.026 -2.175 -46.679 1.00 60.78 196 GLU C C 1
ATOM 4809 O O . GLU C 1 197 ? -27.529 -1.062 -46.581 1.00 59.81 196 GLU C O 1
ATOM 4815 N N . ALA C 1 198 ? -27.832 -3.119 -45.769 1.00 59.07 197 ALA C N 1
ATOM 4816 C CA . ALA C 1 198 ? -27.049 -2.813 -44.577 1.00 58.04 197 ALA C CA 1
ATOM 4817 C C . ALA C 1 198 ? -25.592 -2.550 -44.966 1.00 58.38 197 ALA C C 1
ATOM 4818 O O . ALA C 1 198 ? -25.007 -3.223 -45.842 1.00 59.33 197 ALA C O 1
ATOM 4820 N N . GLY C 1 199 ? -25.036 -1.526 -44.331 1.00 57.82 198 GLY C N 1
ATOM 4821 C CA . GLY C 1 199 ? -23.737 -1.015 -44.720 1.00 58.97 198 GLY C CA 1
ATOM 4822 C C . GLY C 1 199 ? -23.874 0.255 -45.537 1.00 60.29 198 GLY C C 1
ATOM 4823 O O . GLY C 1 199 ? -22.891 0.973 -45.734 1.00 60.63 198 GLY C O 1
ATOM 4824 N N . GLU C 1 200 ? -25.082 0.534 -46.023 1.00 61.04 199 GLU C N 1
ATOM 4825 C CA . GLU C 1 200 ? -25.304 1.737 -46.808 1.00 62.47 199 GLU C CA 1
ATOM 4826 C C . GLU C 1 200 ? -25.465 2.961 -45.901 1.00 59.96 199 GLU C C 1
ATOM 4827 O O . GLU C 1 200 ? -25.248 4.090 -46.320 1.00 60.25 199 GLU C O 1
ATOM 4833 N N . LEU C 1 201 ? -25.845 2.747 -44.651 1.00 56.75 200 LEU C N 1
ATOM 4834 C CA . LEU C 1 201 ? -25.995 3.874 -43.741 1.00 53.53 200 LEU C CA 1
ATOM 4835 C C . LEU C 1 201 ? -24.792 4.066 -42.814 1.00 52.01 200 LEU C C 1
ATOM 4836 O O . LEU C 1 201 ? -24.386 3.128 -42.109 1.00 51.31 200 LEU C O 1
ATOM 4841 N N . ASP C 1 202 ? -24.252 5.289 -42.812 1.00 51.03 201 ASP C N 1
ATOM 4842 C CA . ASP C 1 202 ? -23.152 5.660 -41.921 1.00 49.35 201 ASP C CA 1
ATOM 4843 C C . ASP C 1 202 ? -23.490 5.437 -40.445 1.00 46.43 201 ASP C C 1
ATOM 4844 O O . ASP C 1 202 ? -24.448 6.014 -39.917 1.00 45.41 201 ASP C O 1
ATOM 4849 N N . PRO C 1 203 ? -22.686 4.605 -39.774 1.00 44.34 202 PRO C N 1
ATOM 4850 C CA . PRO C 1 203 ? -22.906 4.232 -38.378 1.00 42.08 202 PRO C CA 1
ATOM 4851 C C . PRO C 1 203 ? -23.045 5.445 -37.448 1.00 40.80 202 PRO C C 1
ATOM 4852 O O . PRO C 1 203 ? -23.782 5.379 -36.461 1.00 39.58 202 PRO C O 1
ATOM 4856 N N . ASP C 1 204 ? -22.349 6.541 -37.760 1.00 41.33 203 ASP C N 1
ATOM 4857 C CA . ASP C 1 204 ? -22.457 7.762 -36.958 1.00 41.13 203 ASP C CA 1
ATOM 4858 C C . ASP C 1 204 ? -23.618 8.673 -37.365 1.00 42.09 203 ASP C C 1
ATOM 4859 O O . ASP C 1 204 ? -23.780 9.737 -36.776 1.00 42.40 203 ASP C O 1
ATOM 4864 N N . HIS C 1 205 ? -24.417 8.262 -38.352 1.00 42.63 204 HIS C N 1
ATOM 4865 C CA . HIS C 1 205 ? -25.593 9.014 -38.781 1.00 43.46 204 HIS C CA 1
ATOM 4866 C C . HIS C 1 205 ? -26.860 8.337 -38.283 1.00 41.33 204 HIS C C 1
ATOM 4867 O O . HIS C 1 205 ? -27.906 8.946 -38.186 1.00 41.29 204 HIS C O 1
ATOM 4874 N N . ILE C 1 206 ? -26.761 7.047 -38.018 1.00 39.37 205 ILE C N 1
ATOM 4875 C CA . ILE C 1 206 ? -27.881 6.248 -37.559 1.00 36.88 205 ILE C CA 1
ATOM 4876 C C . ILE C 1 206 ? -28.524 6.830 -36.323 1.00 35.64 205 ILE C C 1
ATOM 4877 O O . ILE C 1 206 ? -27.821 7.167 -35.389 1.00 35.81 205 ILE C O 1
ATOM 4882 N N . HIS C 1 207 ? -29.853 6.983 -36.325 1.00 34.52 206 HIS C N 1
ATOM 4883 C CA . HIS C 1 207 ? -30.548 7.558 -35.177 1.00 32.48 206 HIS C CA 1
ATOM 4884 C C . HIS C 1 207 ? -31.111 6.499 -34.240 1.00 31.61 206 HIS C C 1
ATOM 4885 O O . HIS C 1 207 ? -30.993 6.620 -33.004 1.00 30.82 206 HIS C O 1
ATOM 4892 N N . THR C 1 208 ? -31.725 5.466 -34.809 1.00 30.96 207 THR C N 1
ATOM 4893 C CA . THR C 1 208 ? -32.139 4.345 -34.006 1.00 30.56 207 THR C CA 1
ATOM 4894 C C . THR C 1 208 ? -31.523 3.060 -34.506 1.00 30.90 207 THR C C 1
ATOM 4895 O O . THR C 1 208 ? -31.806 2.614 -35.616 1.00 31.71 207 THR C O 1
ATOM 4899 N N . PRO C 1 209 ? -30.640 2.484 -33.688 1.00 30.30 208 PRO C N 1
ATOM 4900 C CA . PRO C 1 209 ? -29.946 1.236 -33.999 1.00 31.00 208 PRO C CA 1
ATOM 4901 C C . PRO C 1 209 ? -30.918 0.117 -34.322 1.00 32.62 208 PRO C C 1
ATOM 4902 O O . PRO C 1 209 ? -32.012 0.080 -33.762 1.00 32.40 208 PRO C O 1
ATOM 4906 N N . GLY C 1 210 ? -30.485 -0.797 -35.195 1.00 34.07 209 GLY C N 1
ATOM 4907 C CA . GLY C 1 210 ? -31.305 -1.886 -35.683 1.00 35.25 209 GLY C CA 1
ATOM 4908 C C . GLY C 1 210 ? -31.752 -2.863 -34.627 1.00 35.62 209 GLY C C 1
ATOM 4909 O O . GLY C 1 210 ? -32.720 -3.619 -34.840 1.00 36.77 209 GLY C O 1
ATOM 4910 N N . ILE C 1 211 ? -31.065 -2.855 -33.491 1.00 34.20 210 ILE C N 1
ATOM 4911 C CA . ILE C 1 211 ? -31.449 -3.680 -32.384 1.00 33.22 210 ILE C CA 1
ATOM 4912 C C . ILE C 1 211 ? -32.933 -3.500 -32.030 1.00 33.66 210 ILE C C 1
ATOM 4913 O O . ILE C 1 211 ? -33.623 -4.486 -31.810 1.00 34.05 210 ILE C O 1
ATOM 4918 N N . TYR C 1 212 ? -33.430 -2.264 -32.024 1.00 33.92 211 TYR C N 1
ATOM 4919 C CA . TYR C 1 212 ? -34.837 -1.969 -31.639 1.00 34.28 211 TYR C CA 1
ATOM 4920 C C . TYR C 1 212 ? -35.933 -2.284 -32.704 1.00 35.86 211 TYR C C 1
ATOM 4921 O O . TYR C 1 212 ? -37.144 -2.174 -32.443 1.00 35.81 211 TYR C O 1
ATOM 4930 N N . VAL C 1 213 ? -35.503 -2.677 -33.894 1.00 37.32 212 VAL C N 1
ATOM 4931 C CA . VAL C 1 213 ? -36.407 -2.831 -35.010 1.00 38.97 212 VAL C CA 1
ATOM 4932 C C . VAL C 1 213 ? -36.442 -4.296 -35.437 1.00 40.60 212 VAL C C 1
ATOM 4933 O O . VAL C 1 213 ? -35.398 -4.924 -35.619 1.00 40.72 212 VAL C O 1
ATOM 4937 N N . GLN C 1 214 ? -37.636 -4.859 -35.568 1.00 41.39 213 GLN C N 1
ATOM 4938 C CA . GLN C 1 214 ? -37.694 -6.270 -35.919 1.00 43.14 213 GLN C CA 1
ATOM 4939 C C . GLN C 1 214 ? -38.134 -6.511 -37.373 1.00 44.62 213 GLN C C 1
ATOM 4940 O O . GLN C 1 214 ? -37.828 -7.566 -37.959 1.00 44.86 213 GLN C O 1
ATOM 4946 N N . HIS C 1 215 ? -38.815 -5.505 -37.941 1.00 45.07 214 HIS C N 1
ATOM 4947 C CA . HIS C 1 215 ? -39.396 -5.571 -39.283 1.00 45.22 214 HIS C CA 1
ATOM 4948 C C . HIS C 1 215 ? -39.407 -4.206 -39.934 1.00 45.31 214 HIS C C 1
ATOM 4949 O O . HIS C 1 215 ? -39.630 -3.176 -39.275 1.00 43.55 214 HIS C O 1
ATOM 4956 N N . VAL C 1 216 ? -39.186 -4.214 -41.247 1.00 46.74 215 VAL C N 1
ATOM 4957 C CA . VAL C 1 216 ? -39.015 -2.995 -41.998 1.00 47.96 215 VAL C CA 1
ATOM 4958 C C . VAL C 1 216 ? -39.933 -3.057 -43.193 1.00 51.11 215 VAL C C 1
ATOM 4959 O O . VAL C 1 216 ? -39.979 -4.072 -43.908 1.00 53.76 215 VAL C O 1
ATOM 4963 N N . VAL C 1 217 ? -40.631 -1.974 -43.472 1.00 52.33 216 VAL C N 1
ATOM 4964 C CA . VAL C 1 217 ? -41.570 -1.970 -44.572 1.00 54.45 216 VAL C CA 1
ATOM 4965 C C . VAL C 1 217 ? -41.441 -0.669 -45.339 1.00 55.53 216 VAL C C 1
ATOM 4966 O O . VAL C 1 217 ? -41.089 0.347 -44.772 1.00 55.37 216 VAL C O 1
ATOM 4970 N N . LEU C 1 218 ? -41.710 -0.709 -46.641 1.00 58.48 217 LEU C N 1
ATOM 4971 C CA . LEU C 1 218 ? -41.598 0.484 -47.494 1.00 58.81 217 LEU C CA 1
ATOM 4972 C C . LEU C 1 218 ? -42.876 1.338 -47.468 1.00 56.19 217 LEU C C 1
ATOM 4973 O O . LEU C 1 218 ? -43.988 0.802 -47.610 1.00 57.06 217 LEU C O 1
ATOM 4978 N N . GLY C 1 219 ? -42.707 2.656 -47.280 1.00 44.83 218 GLY C N 1
ATOM 4979 C CA . GLY C 1 219 ? -43.827 3.627 -47.127 1.00 42.15 218 GLY C CA 1
ATOM 4980 C C . GLY C 1 219 ? -43.809 4.624 -48.308 1.00 42.62 218 GLY C C 1
ATOM 4981 O O . GLY C 1 219 ? -42.801 4.747 -49.032 1.00 43.37 218 GLY C O 1
ATOM 4982 N N . ALA C 1 220 ? -44.926 5.310 -48.574 1.00 44.55 219 ALA C N 1
ATOM 4983 C CA . ALA C 1 220 ? -44.923 6.408 -49.567 1.00 45.74 219 ALA C CA 1
ATOM 4984 C C . ALA C 1 220 ? -44.264 7.677 -48.959 1.00 45.44 219 ALA C C 1
ATOM 4985 O O . ALA C 1 220 ? -44.234 7.890 -47.720 1.00 45.52 219 ALA C O 1
ATOM 4987 N N . SER C 1 221 ? -43.704 8.508 -49.812 1.00 46.88 220 SER C N 1
ATOM 4988 C CA . SER C 1 221 ? -43.037 9.719 -49.324 1.00 47.62 220 SER C CA 1
ATOM 4989 C C . SER C 1 221 ? -43.739 10.952 -49.992 1.00 49.75 220 SER C C 1
ATOM 4990 O O . SER C 1 221 ? -43.357 12.108 -49.717 1.00 51.03 220 SER C O 1
ATOM 4993 N N . GLN C 1 222 ? -44.709 10.713 -50.885 1.00 51.80 221 GLN C N 1
ATOM 4994 C CA . GLN C 1 222 ? -45.548 11.794 -51.415 1.00 53.89 221 GLN C CA 1
ATOM 4995 C C . GLN C 1 222 ? -46.931 11.876 -50.710 1.00 52.91 221 GLN C C 1
ATOM 4996 O O . GLN C 1 222 ? -47.721 12.866 -50.927 1.00 53.95 221 GLN C O 1
ATOM 5002 N N . GLU C 1 223 ? -47.256 10.828 -49.922 1.00 50.54 222 GLU C N 1
ATOM 5003 C CA . GLU C 1 223 ? -48.540 10.800 -49.239 1.00 49.72 222 GLU C CA 1
ATOM 5004 C C . GLU C 1 223 ? -48.356 11.469 -47.887 1.00 50.10 222 GLU C C 1
ATOM 5005 O O . GLU C 1 223 ? -49.296 11.488 -47.070 1.00 49.25 222 GLU C O 1
ATOM 5011 N N . LYS C 1 224 ? -47.153 11.980 -47.627 1.00 69.94 223 LYS C N 1
ATOM 5012 C CA . LYS C 1 224 ? -46.931 12.826 -46.459 1.00 75.39 223 LYS C CA 1
ATOM 5013 C C . LYS C 1 224 ? -47.846 14.051 -46.546 1.00 78.04 223 LYS C C 1
ATOM 5014 O O . LYS C 1 224 ? -47.948 14.722 -47.607 1.00 79.01 223 LYS C O 1
ATOM 5020 N N . ARG C 1 225 ? -48.552 14.310 -45.448 1.00 76.74 224 ARG C N 1
ATOM 5021 C CA . ARG C 1 225 ? -49.633 15.279 -45.462 1.00 76.83 224 ARG C CA 1
ATOM 5022 C C . ARG C 1 225 ? -49.293 16.463 -44.588 1.00 76.48 224 ARG C C 1
ATOM 5023 O O . ARG C 1 225 ? -48.505 16.355 -43.647 1.00 76.04 224 ARG C O 1
ATOM 5031 N N . ILE C 1 226 ? -49.884 17.598 -44.920 1.00 78.67 225 ILE C N 1
ATOM 5032 C CA . ILE C 1 226 ? -49.627 18.839 -44.219 1.00 80.17 225 ILE C CA 1
ATOM 5033 C C . ILE C 1 226 ? -50.930 19.390 -43.655 1.00 81.11 225 ILE C C 1
ATOM 5034 O O . ILE C 1 226 ? -51.910 19.574 -44.380 1.00 82.31 225 ILE C O 1
ATOM 5039 N N . GLU C 1 227 ? -50.934 19.652 -42.355 1.00 80.98 226 GLU C N 1
ATOM 5040 C CA . GLU C 1 227 ? -52.121 20.151 -41.684 1.00 82.72 226 GLU C CA 1
ATOM 5041 C C . GLU C 1 227 ? -52.314 21.625 -41.982 1.00 85.92 226 GLU C C 1
ATOM 5042 O O . GLU C 1 227 ? -53.379 22.032 -42.464 1.00 87.60 226 GLU C O 1
ATOM 5048 N N . LYS C 1 228 ? -51.275 22.419 -41.701 1.00 88.19 227 LYS C N 1
ATOM 5049 C CA . LYS C 1 228 ? -51.291 23.835 -42.052 1.00 91.31 227 LYS C CA 1
ATOM 5050 C C . LYS C 1 228 ? -50.202 24.174 -43.080 1.00 93.86 227 LYS C C 1
ATOM 5051 O O . LYS C 1 228 ? -49.017 24.080 -42.787 1.00 93.62 227 LYS C O 1
ATOM 5057 N N . ARG C 1 229 ? -50.624 24.544 -44.288 1.00 98.08 228 ARG C N 1
ATOM 5058 C CA . ARG C 1 229 ? -49.712 25.030 -45.327 1.00 102.09 228 ARG C CA 1
ATOM 5059 C C . ARG C 1 229 ? -49.465 26.534 -45.197 1.00 104.70 228 ARG C C 1
ATOM 5060 O O . ARG C 1 229 ? -50.067 27.349 -45.946 1.00 106.46 228 ARG C O 1
ATOM 5068 N N . THR C 1 230 ? -48.580 26.901 -44.253 1.00 105.24 229 THR C N 1
ATOM 5069 C CA . THR C 1 230 ? -48.364 28.316 -43.940 1.00 107.17 229 THR C CA 1
ATOM 5070 C C . THR C 1 230 ? -47.130 28.891 -44.640 1.00 110.23 229 THR C C 1
ATOM 5071 O O . THR C 1 230 ? -46.001 28.659 -44.208 1.00 110.06 229 THR C O 1
ATOM 5075 N N . VAL C 1 231 ? -47.360 29.653 -45.706 1.00 114.84 230 VAL C N 1
ATOM 5076 C CA . VAL C 1 231 ? -46.292 30.068 -46.618 1.00 118.79 230 VAL C CA 1
ATOM 5077 C C . VAL C 1 231 ? -46.165 31.586 -46.749 1.00 122.11 230 VAL C C 1
ATOM 5078 O O . VAL C 1 231 ? -47.163 32.302 -46.798 1.00 122.79 230 VAL C O 1
ATOM 5082 N N . GLN C 1 232 ? -44.926 32.063 -46.813 1.00 125.05 231 GLN C N 1
ATOM 5083 C CA . GLN C 1 232 ? -44.646 33.489 -46.989 1.00 128.84 231 GLN C CA 1
ATOM 5084 C C . GLN C 1 232 ? -44.763 33.878 -48.459 1.00 131.76 231 GLN C C 1
ATOM 5085 O O . GLN C 1 232 ? -45.646 33.348 -49.174 1.00 133.27 231 GLN C O 1
ATOM 5091 N N . LYS D 2 5 ? -58.837 45.479 -32.597 1.00 145.02 2 LYS D N 1
ATOM 5092 C CA . LYS D 2 5 ? -57.914 44.308 -32.713 1.00 141.75 2 LYS D CA 1
ATOM 5093 C C . LYS D 2 5 ? -56.468 44.663 -32.373 1.00 141.15 2 LYS D C 1
ATOM 5094 O O . LYS D 2 5 ? -55.678 43.783 -32.000 1.00 138.14 2 LYS D O 1
ATOM 5100 N N . GLU D 2 6 ? -56.136 45.950 -32.498 1.00 143.69 3 GLU D N 1
ATOM 5101 C CA . GLU D 2 6 ? -54.792 46.456 -32.210 1.00 144.44 3 GLU D CA 1
ATOM 5102 C C . GLU D 2 6 ? -54.304 46.044 -30.820 1.00 141.63 3 GLU D C 1
ATOM 5103 O O . GLU D 2 6 ? -53.101 46.031 -30.546 1.00 140.06 3 GLU D O 1
ATOM 5109 N N . ALA D 2 7 ? -55.261 45.722 -29.952 1.00 139.71 4 ALA D N 1
ATOM 5110 C CA . ALA D 2 7 ? -54.993 45.180 -28.630 1.00 136.43 4 ALA D CA 1
ATOM 5111 C C . ALA D 2 7 ? -53.814 44.209 -28.667 1.00 132.24 4 ALA D C 1
ATOM 5112 O O . ALA D 2 7 ? -52.799 44.425 -27.996 1.00 131.85 4 ALA D O 1
ATOM 5114 N N . ARG D 2 8 ? -53.953 43.158 -29.475 1.00 127.99 5 ARG D N 1
ATOM 5115 C CA . ARG D 2 8 ? -52.929 42.121 -29.635 1.00 123.23 5 ARG D CA 1
ATOM 5116 C C . ARG D 2 8 ? -51.604 42.622 -30.253 1.00 123.17 5 ARG D C 1
ATOM 5117 O O . ARG D 2 8 ? -50.538 42.063 -29.984 1.00 121.30 5 ARG D O 1
ATOM 5125 N N . LYS D 2 9 ? -51.682 43.677 -31.062 1.00 126.21 6 LYS D N 1
ATOM 5126 C CA . LYS D 2 9 ? -50.499 44.311 -31.635 1.00 128.27 6 LYS D CA 1
ATOM 5127 C C . LYS D 2 9 ? -49.669 44.975 -30.539 1.00 128.33 6 LYS D C 1
ATOM 5128 O O . LYS D 2 9 ? -48.441 44.882 -30.549 1.00 127.26 6 LYS D O 1
ATOM 5134 N N . ARG D 2 10 ? -50.347 45.647 -29.603 1.00 129.36 7 ARG D N 1
ATOM 5135 C CA . ARG D 2 10 ? -49.711 46.158 -28.383 1.00 129.40 7 ARG D CA 1
ATOM 5136 C C . ARG D 2 10 ? -49.118 45.011 -27.552 1.00 124.02 7 ARG D C 1
ATOM 5137 O O . ARG D 2 10 ? -48.084 45.170 -26.903 1.00 123.23 7 ARG D O 1
ATOM 5145 N N . MET D 2 11 ? -49.779 43.858 -27.586 1.00 118.52 8 MET D N 1
ATOM 5146 C CA . MET D 2 11 ? -49.373 42.703 -26.786 1.00 113.02 8 MET D CA 1
ATOM 5147 C C . MET D 2 11 ? -48.123 41.963 -27.277 1.00 108.90 8 MET D C 1
ATOM 5148 O O . MET D 2 11 ? -47.314 41.509 -26.462 1.00 107.18 8 MET D O 1
ATOM 5153 N N . VAL D 2 12 ? -47.978 41.828 -28.594 1.00 106.63 9 VAL D N 1
ATOM 5154 C CA . VAL D 2 12 ? -46.796 41.175 -29.174 1.00 103.52 9 VAL D CA 1
ATOM 5155 C C . VAL D 2 12 ? -45.578 42.115 -29.148 1.00 104.91 9 VAL D C 1
ATOM 5156 O O . VAL D 2 12 ? -44.473 41.699 -28.778 1.00 103.17 9 VAL D O 1
ATOM 5160 N N . LYS D 2 13 ? -45.795 43.378 -29.529 1.00 108.20 10 LYS D N 1
ATOM 5161 C CA . LYS D 2 13 ? -44.743 44.404 -29.477 1.00 110.84 10 LYS D CA 1
ATOM 5162 C C . LYS D 2 13 ? -44.048 44.371 -28.119 1.00 108.77 10 LYS D C 1
ATOM 5163 O O . LYS D 2 13 ? -42.806 44.250 -28.030 1.00 107.71 10 LYS D O 1
ATOM 5169 N N . ARG D 2 14 ? -44.873 44.449 -27.072 1.00 107.15 11 ARG D N 1
ATOM 5170 C CA . ARG D 2 14 ? -44.405 44.371 -25.700 1.00 104.96 11 ARG D CA 1
ATOM 5171 C C . ARG D 2 14 ? -43.738 43.026 -25.364 1.00 100.04 11 ARG D C 1
ATOM 5172 O O . ARG D 2 14 ? -42.820 42.985 -24.546 1.00 99.36 11 ARG D O 1
ATOM 5180 N N . ALA D 2 15 ? -44.171 41.941 -26.007 1.00 94.81 12 ALA D N 1
ATOM 5181 C CA . ALA D 2 15 ? -43.595 40.607 -25.741 1.00 89.90 12 ALA D CA 1
ATOM 5182 C C . ALA D 2 15 ? -42.181 40.408 -26.300 1.00 88.26 12 ALA D C 1
ATOM 5183 O O . ALA D 2 15 ? -41.381 39.663 -25.726 1.00 86.59 12 ALA D O 1
ATOM 5185 N N . VAL D 2 16 ? -41.885 41.065 -27.420 1.00 89.22 13 VAL D N 1
ATOM 5186 C CA . VAL D 2 16 ? -40.536 41.082 -27.996 1.00 89.74 13 VAL D CA 1
ATOM 5187 C C . VAL D 2 16 ? -39.508 41.534 -26.954 1.00 90.31 13 VAL D C 1
ATOM 5188 O O . VAL D 2 16 ? -38.355 41.110 -26.969 1.00 89.01 13 VAL D O 1
ATOM 5192 N N . GLN D 2 17 ? -39.950 42.380 -26.034 1.00 92.42 14 GLN D N 1
ATOM 5193 C CA . GLN D 2 17 ? -39.062 43.008 -25.066 1.00 94.24 14 GLN D CA 1
ATOM 5194 C C . GLN D 2 17 ? -38.619 42.111 -23.900 1.00 91.42 14 GLN D C 1
ATOM 5195 O O . GLN D 2 17 ? -37.698 42.461 -23.172 1.00 91.92 14 GLN D O 1
ATOM 5201 N N . GLU D 2 18 ? -39.226 40.945 -23.762 1.00 87.41 15 GLU D N 1
ATOM 5202 C CA . GLU D 2 18 ? -38.831 40.055 -22.689 1.00 80.46 15 GLU D CA 1
ATOM 5203 C C . GLU D 2 18 ? -37.650 39.224 -23.122 1.00 71.53 15 GLU D C 1
ATOM 5204 O O . GLU D 2 18 ? -36.976 38.639 -22.292 1.00 71.96 15 GLU D O 1
ATOM 5210 N N . ILE D 2 19 ? -37.380 39.219 -24.424 1.00 40.71 16 ILE D N 1
ATOM 5211 C CA . ILE D 2 19 ? -36.387 38.312 -25.039 1.00 40.56 16 ILE D CA 1
ATOM 5212 C C . ILE D 2 19 ? -34.994 38.887 -25.299 1.00 40.75 16 ILE D C 1
ATOM 5213 O O . ILE D 2 19 ? -34.818 39.651 -26.252 1.00 67.90 16 ILE D O 1
ATOM 5218 N N . LYS D 2 20 ? -33.991 38.521 -24.499 1.00 68.71 17 LYS D N 1
ATOM 5219 C CA . LYS D 2 20 ? -32.683 39.148 -24.652 1.00 76.97 17 LYS D CA 1
ATOM 5220 C C . LYS D 2 20 ? -31.797 38.387 -25.631 1.00 78.64 17 LYS D C 1
ATOM 5221 O O . LYS D 2 20 ? -32.117 37.282 -26.007 1.00 76.74 17 LYS D O 1
ATOM 5227 N N . ASP D 2 21 ? -30.688 38.995 -26.048 1.00 80.03 18 ASP D N 1
ATOM 5228 C CA . ASP D 2 21 ? -29.727 38.381 -26.983 1.00 79.42 18 ASP D CA 1
ATOM 5229 C C . ASP D 2 21 ? -29.135 37.117 -26.381 1.00 76.32 18 ASP D C 1
ATOM 5230 O O . ASP D 2 21 ? -28.843 37.070 -25.192 1.00 76.01 18 ASP D O 1
ATOM 5235 N N . GLY D 2 22 ? -28.964 36.095 -27.207 1.00 72.72 19 GLY D N 1
ATOM 5236 C CA . GLY D 2 22 ? -28.370 34.848 -26.754 1.00 68.70 19 GLY D CA 1
ATOM 5237 C C . GLY D 2 22 ? -29.326 33.846 -26.136 1.00 65.62 19 GLY D C 1
ATOM 5238 O O . GLY D 2 22 ? -28.959 32.695 -25.929 1.00 64.01 19 GLY D O 1
ATOM 5239 N N . MET D 2 23 ? -30.552 34.278 -25.847 1.00 64.66 20 MET D N 1
ATOM 5240 C CA . MET D 2 23 ? -31.570 33.402 -25.250 1.00 62.66 20 MET D CA 1
ATOM 5241 C C . MET D 2 23 ? -31.975 32.195 -26.127 1.00 59.45 20 MET D C 1
ATOM 5242 O O . MET D 2 23 ? -31.838 32.228 -27.348 1.00 59.28 20 MET D O 1
ATOM 5247 N N . ASN D 2 24 ? -32.456 31.131 -25.490 1.00 55.87 21 ASN D N 1
ATOM 5248 C CA . ASN D 2 24 ? -33.132 30.049 -26.199 1.00 53.12 21 ASN D CA 1
ATOM 5249 C C . ASN D 2 24 ? -34.580 30.082 -25.770 1.00 52.85 21 ASN D C 1
ATOM 5250 O O . ASN D 2 24 ? -34.887 29.894 -24.592 1.00 52.87 21 ASN D O 1
ATOM 5255 N N . VAL D 2 25 ? -35.472 30.357 -26.717 1.00 53.09 22 VAL D N 1
ATOM 5256 C CA . VAL D 2 25 ? -36.830 30.749 -26.367 1.00 53.47 22 VAL D CA 1
ATOM 5257 C C . VAL D 2 25 ? -37.817 29.727 -26.884 1.00 51.85 22 VAL D C 1
ATOM 5258 O O . VAL D 2 25 ? -37.619 29.156 -27.956 1.00 51.18 22 VAL D O 1
ATOM 5262 N N . ASN D 2 26 ? -38.862 29.474 -26.108 1.00 50.78 23 ASN D N 1
ATOM 5263 C CA . ASN D 2 26 ? -39.968 28.690 -26.619 1.00 50.84 23 ASN D CA 1
ATOM 5264 C C . ASN D 2 26 ? -41.274 29.472 -26.699 1.00 52.54 23 ASN D C 1
ATOM 5265 O O . ASN D 2 26 ? -41.782 29.988 -25.711 1.00 52.34 23 ASN D O 1
ATOM 5270 N N . LEU D 2 27 ? -41.795 29.544 -27.913 1.00 55.23 24 LEU D N 1
ATOM 5271 C CA . LEU D 2 27 ? -43.048 30.220 -28.197 1.00 58.14 24 LEU D CA 1
ATOM 5272 C C . LEU D 2 27 ? -44.184 29.224 -28.231 1.00 57.86 24 LEU D C 1
ATOM 5273 O O . LEU D 2 27 ? -44.167 28.315 -29.057 1.00 57.45 24 LEU D O 1
ATOM 5278 N N . GLY D 2 28 ? -45.146 29.400 -27.322 1.00 59.01 25 GLY D N 1
ATOM 5279 C CA . GLY D 2 28 ? -46.351 28.564 -27.241 1.00 60.73 25 GLY D CA 1
ATOM 5280 C C . GLY D 2 28 ? -47.246 28.748 -28.452 1.00 62.99 25 GLY D C 1
ATOM 5281 O O . GLY D 2 28 ? -47.165 29.784 -29.117 1.00 63.78 25 GLY D O 1
ATOM 5282 N N . ILE D 2 29 ? -48.081 27.743 -28.759 1.00 64.24 26 ILE D N 1
ATOM 5283 C CA . ILE D 2 29 ? -49.042 27.845 -29.890 1.00 66.77 26 ILE D CA 1
ATOM 5284 C C . ILE D 2 29 ? -50.003 29.011 -29.657 1.00 69.52 26 ILE D C 1
ATOM 5285 O O . ILE D 2 29 ? -50.282 29.373 -28.510 1.00 70.00 26 ILE D O 1
ATOM 5290 N N . GLY D 2 30 ? -50.471 29.605 -30.752 1.00 72.32 27 GLY D N 1
ATOM 5291 C CA . GLY D 2 30 ? -51.440 30.670 -30.689 1.00 75.98 27 GLY D CA 1
ATOM 5292 C C . GLY D 2 30 ? -50.693 31.973 -30.725 1.00 78.45 27 GLY D C 1
ATOM 5293 O O . GLY D 2 30 ? -49.766 32.146 -31.522 1.00 78.67 27 GLY D O 1
ATOM 5294 N N . MET D 2 31 ? -51.082 32.876 -29.833 1.00 80.56 28 MET D N 1
ATOM 5295 C CA . MET D 2 31 ? -50.549 34.232 -29.818 1.00 83.33 28 MET D CA 1
ATOM 5296 C C . MET D 2 31 ? -49.003 34.319 -29.760 1.00 81.74 28 MET D C 1
ATOM 5297 O O . MET D 2 31 ? -48.400 35.030 -30.560 1.00 83.18 28 MET D O 1
ATOM 5302 N N . PRO D 2 32 ? -48.356 33.588 -28.837 1.00 78.78 29 PRO D N 1
ATOM 5303 C CA . PRO D 2 32 ? -46.927 33.848 -28.675 1.00 77.69 29 PRO D CA 1
ATOM 5304 C C . PRO D 2 32 ? -46.101 33.601 -29.928 1.00 77.46 29 PRO D C 1
ATOM 5305 O O . PRO D 2 32 ? -45.023 34.179 -30.062 1.00 78.02 29 PRO D O 1
ATOM 5309 N N . THR D 2 33 ? -46.589 32.761 -30.839 1.00 76.83 30 THR D N 1
ATOM 5310 C CA . THR D 2 33 ? -45.786 32.425 -32.014 1.00 76.46 30 THR D CA 1
ATOM 5311 C C . THR D 2 33 ? -45.651 33.619 -32.949 1.00 79.16 30 THR D C 1
ATOM 5312 O O . THR D 2 33 ? -44.764 33.654 -33.793 1.00 79.55 30 THR D O 1
ATOM 5316 N N . LEU D 2 34 ? -46.520 34.606 -32.779 1.00 82.43 31 LEU D N 1
ATOM 5317 C CA . LEU D 2 34 ? -46.494 35.803 -33.617 1.00 86.00 31 LEU D CA 1
ATOM 5318 C C . LEU D 2 34 ? -45.244 36.645 -33.354 1.00 86.57 31 LEU D C 1
ATOM 5319 O O . LEU D 2 34 ? -44.745 37.343 -34.247 1.00 87.65 31 LEU D O 1
ATOM 5324 N N . VAL D 2 35 ? -44.734 36.543 -32.130 1.00 85.22 32 VAL D N 1
ATOM 5325 C CA . VAL D 2 35 ? -43.566 37.297 -31.698 1.00 85.16 32 VAL D CA 1
ATOM 5326 C C . VAL D 2 35 ? -42.394 37.065 -32.645 1.00 84.93 32 VAL D C 1
ATOM 5327 O O . VAL D 2 35 ? -41.667 38.009 -32.985 1.00 86.13 32 VAL D O 1
ATOM 5331 N N . ALA D 2 36 ? -42.252 35.814 -33.089 1.00 83.06 33 ALA D N 1
ATOM 5332 C CA . ALA D 2 36 ? -41.185 35.394 -34.012 1.00 82.81 33 ALA D CA 1
ATOM 5333 C C . ALA D 2 36 ? -40.839 36.448 -35.050 1.00 85.80 33 ALA D C 1
ATOM 5334 O O . ALA D 2 36 ? -39.664 36.660 -35.344 1.00 86.40 33 ALA D O 1
ATOM 5336 N N . ASN D 2 37 ? -41.872 37.112 -35.573 1.00 89.51 34 ASN D N 1
ATOM 5337 C CA . ASN D 2 37 ? -41.757 38.010 -36.712 1.00 93.52 34 ASN D CA 1
ATOM 5338 C C . ASN D 2 37 ? -41.534 39.463 -36.313 1.00 96.28 34 ASN D C 1
ATOM 5339 O O . ASN D 2 37 ? -41.803 40.383 -37.094 1.00 98.56 34 ASN D O 1
ATOM 5344 N N . GLU D 2 38 ? -41.036 39.658 -35.095 1.00 96.13 35 GLU D N 1
ATOM 5345 C CA . GLU D 2 38 ? -40.770 40.982 -34.566 1.00 97.70 35 GLU D CA 1
ATOM 5346 C C . GLU D 2 38 ? -39.409 41.026 -33.905 1.00 96.61 35 GLU D C 1
ATOM 5347 O O . GLU D 2 38 ? -38.989 42.064 -33.406 1.00 98.03 35 GLU D O 1
ATOM 5353 N N . ILE D 2 39 ? -38.724 39.890 -33.895 1.00 93.69 36 ILE D N 1
ATOM 5354 C CA . ILE D 2 39 ? -37.363 39.840 -33.401 1.00 92.19 36 ILE D CA 1
ATOM 5355 C C . ILE D 2 39 ? -36.512 40.753 -34.264 1.00 95.66 36 ILE D C 1
ATOM 5356 O O . ILE D 2 39 ? -36.383 40.509 -35.462 1.00 96.30 36 ILE D O 1
ATOM 5361 N N . PRO D 2 40 ? -35.941 41.803 -33.662 1.00 98.92 37 PRO D N 1
ATOM 5362 C CA . PRO D 2 40 ? -35.083 42.757 -34.385 1.00 101.64 37 PRO D CA 1
ATOM 5363 C C . PRO D 2 40 ? -33.780 42.104 -34.829 1.00 101.15 37 PRO D C 1
ATOM 5364 O O . PRO D 2 40 ? -33.385 41.069 -34.274 1.00 99.47 37 PRO D O 1
ATOM 5368 N N . ASP D 2 41 ? -33.122 42.705 -35.818 1.00 103.27 38 ASP D N 1
ATOM 5369 C CA . ASP D 2 41 ? -31.856 42.179 -36.321 1.00 103.75 38 ASP D CA 1
ATOM 5370 C C . ASP D 2 41 ? -30.826 42.034 -35.208 1.00 102.52 38 ASP D C 1
ATOM 5371 O O . ASP D 2 41 ? -30.186 40.978 -35.085 1.00 100.87 38 ASP D O 1
ATOM 5376 N N . GLY D 2 42 ? -30.694 43.081 -34.388 1.00 102.85 39 GLY D N 1
ATOM 5377 C CA . GLY D 2 42 ? -29.726 43.089 -33.296 1.00 101.96 39 GLY D CA 1
ATOM 5378 C C . GLY D 2 42 ? -29.703 41.836 -32.430 1.00 98.88 39 GLY D C 1
ATOM 5379 O O . GLY D 2 42 ? -28.651 41.492 -31.858 1.00 98.86 39 GLY D O 1
ATOM 5380 N N . VAL D 2 43 ? -30.856 41.140 -32.351 1.00 95.20 40 VAL D N 1
ATOM 5381 C CA . VAL D 2 43 ? -31.027 40.045 -31.381 1.00 90.73 40 VAL D CA 1
ATOM 5382 C C . VAL D 2 43 ? -30.812 38.637 -31.982 1.00 87.64 40 VAL D C 1
ATOM 5383 O O . VAL D 2 43 ? -31.698 38.084 -32.690 1.00 86.80 40 VAL D O 1
ATOM 5387 N N . HIS D 2 44 ? -29.652 38.048 -31.677 1.00 84.97 41 HIS D N 1
ATOM 5388 C CA . HIS D 2 44 ? -29.329 36.715 -32.181 1.00 82.13 41 HIS D CA 1
ATOM 5389 C C . HIS D 2 44 ? -29.740 35.637 -31.182 1.00 78.13 41 HIS D C 1
ATOM 5390 O O . HIS D 2 44 ? -29.240 35.596 -30.056 1.00 77.66 41 HIS D O 1
ATOM 5397 N N . VAL D 2 45 ? -30.661 34.770 -31.602 1.00 74.51 42 VAL D N 1
ATOM 5398 C CA . VAL D 2 45 ? -31.305 33.816 -30.702 1.00 70.28 42 VAL D CA 1
ATOM 5399 C C . VAL D 2 45 ? -31.833 32.609 -31.448 1.00 67.00 42 VAL D C 1
ATOM 5400 O O . VAL D 2 45 ? -32.094 32.670 -32.639 1.00 66.90 42 VAL D O 1
ATOM 5404 N N . MET D 2 46 ? -32.017 31.517 -30.714 1.00 63.47 43 MET D N 1
ATOM 5405 C CA . MET D 2 46 ? -32.551 30.276 -31.259 1.00 59.82 43 MET D CA 1
ATOM 5406 C C . MET D 2 46 ? -33.905 29.975 -30.655 1.00 58.17 43 MET D C 1
ATOM 5407 O O . MET D 2 46 ? -34.076 30.030 -29.431 1.00 57.65 43 MET D O 1
ATOM 5412 N N . LEU D 2 47 ? -34.859 29.679 -31.541 1.00 57.18 44 LEU D N 1
ATOM 5413 C CA . LEU D 2 47 ? -36.247 29.357 -31.196 1.00 55.30 44 LEU D CA 1
ATOM 5414 C C . LEU D 2 47 ? -36.497 27.858 -31.209 1.00 52.72 44 LEU D C 1
ATOM 5415 O O . LEU D 2 47 ? -36.272 27.198 -32.224 1.00 52.55 44 LEU D O 1
ATOM 5420 N N . GLN D 2 48 ? -36.970 27.332 -30.082 1.00 50.00 45 GLN D N 1
ATOM 5421 C CA . GLN D 2 48 ? -37.146 25.899 -29.889 1.00 46.95 45 GLN D CA 1
ATOM 5422 C C . GLN D 2 48 ? -38.586 25.459 -30.169 1.00 46.47 45 GLN D C 1
ATOM 5423 O O . GLN D 2 48 ? -39.557 26.008 -29.615 1.00 46.63 45 GLN D O 1
ATOM 5429 N N . SER D 2 49 ? -38.722 24.467 -31.043 1.00 45.17 46 SER D N 1
ATOM 5430 C CA . SER D 2 49 ? -39.990 23.787 -31.235 1.00 43.73 46 SER D CA 1
ATOM 5431 C C . SER D 2 49 ? -39.956 22.455 -30.467 1.00 41.66 46 SER D C 1
ATOM 5432 O O . SER D 2 49 ? -39.094 21.619 -30.728 1.00 40.72 46 SER D O 1
ATOM 5435 N N . GLU D 2 50 ? -40.906 22.263 -29.549 1.00 40.48 47 GLU D N 1
ATOM 5436 C CA . GLU D 2 50 ? -40.940 21.062 -28.690 1.00 40.03 47 GLU D CA 1
ATOM 5437 C C . GLU D 2 50 ? -41.092 19.734 -29.415 1.00 38.80 47 GLU D C 1
ATOM 5438 O O . GLU D 2 50 ? -40.936 18.677 -28.802 1.00 37.39 47 GLU D O 1
ATOM 5444 N N . ASN D 2 51 ? -41.399 19.789 -30.709 1.00 38.93 48 ASN D N 1
ATOM 5445 C CA . ASN D 2 51 ? -41.400 18.584 -31.536 1.00 38.35 48 ASN D CA 1
ATOM 5446 C C . ASN D 2 51 ? -40.004 18.145 -32.030 1.00 37.62 48 ASN D C 1
ATOM 5447 O O . ASN D 2 51 ? -39.874 17.135 -32.714 1.00 37.16 48 ASN D O 1
ATOM 5452 N N . GLY D 2 52 ? -38.963 18.885 -31.656 1.00 37.26 49 GLY D N 1
ATOM 5453 C CA . GLY D 2 52 ? -37.590 18.425 -31.896 1.00 37.16 49 GLY D CA 1
ATOM 5454 C C . GLY D 2 52 ? -36.741 19.283 -32.826 1.00 38.16 49 GLY D C 1
ATOM 5455 O O . GLY D 2 52 ? -35.909 18.780 -33.566 1.00 38.37 49 GLY D O 1
ATOM 5456 N N . LEU D 2 53 ? -36.931 20.592 -32.787 1.00 39.28 50 LEU D N 1
ATOM 5457 C CA . LEU D 2 53 ? -36.105 21.472 -33.586 1.00 40.73 50 LEU D CA 1
ATOM 5458 C C . LEU D 2 53 ? -35.659 22.589 -32.701 1.00 40.95 50 LEU D C 1
ATOM 5459 O O . LEU D 2 53 ? -36.484 23.201 -32.027 1.00 41.04 50 LEU D O 1
ATOM 5464 N N . LEU D 2 54 ? -34.354 22.827 -32.691 1.00 41.82 51 LEU D N 1
ATOM 5465 C CA . LEU D 2 54 ? -33.809 24.040 -32.121 1.00 43.89 51 LEU D CA 1
ATOM 5466 C C . LEU D 2 54 ? -33.352 24.887 -33.286 1.00 46.18 51 LEU D C 1
ATOM 5467 O O . LEU D 2 54 ? -32.430 24.490 -34.003 1.00 46.56 51 LEU D O 1
ATOM 5472 N N . GLY D 2 55 ? -34.022 26.029 -33.480 1.00 48.37 52 GLY D N 1
ATOM 5473 C CA . GLY D 2 55 ? -33.762 26.907 -34.630 1.00 51.30 52 GLY D CA 1
ATOM 5474 C C . GLY D 2 55 ? -34.902 27.159 -35.629 1.00 52.97 52 GLY D C 1
ATOM 5475 O O . GLY D 2 55 ? -34.657 27.272 -36.842 1.00 54.07 52 GLY D O 1
ATOM 5476 N N . ILE D 2 56 ? -36.130 27.266 -35.117 1.00 53.07 53 ILE D N 1
ATOM 5477 C CA . ILE D 2 56 ? -37.298 27.712 -35.874 1.00 54.66 53 ILE D CA 1
ATOM 5478 C C . ILE D 2 56 ? -37.082 29.016 -36.671 1.00 58.27 53 ILE D C 1
ATOM 5479 O O . ILE D 2 56 ? -36.662 30.037 -36.110 1.00 59.91 53 ILE D O 1
ATOM 5484 N N . GLY D 2 57 ? -37.400 28.997 -37.966 1.00 60.75 54 GLY D N 1
ATOM 5485 C CA . GLY D 2 57 ? -37.269 30.181 -38.824 1.00 63.93 54 GLY D CA 1
ATOM 5486 C C . GLY D 2 57 ? -38.611 30.491 -39.447 1.00 66.66 54 GLY D C 1
ATOM 5487 O O . GLY D 2 57 ? -39.584 29.776 -39.177 1.00 66.07 54 GLY D O 1
ATOM 5488 N N . PRO D 2 58 ? -38.685 31.548 -40.286 1.00 70.11 55 PRO D N 1
ATOM 5489 C CA . PRO D 2 58 ? -39.973 32.010 -40.813 1.00 72.25 55 PRO D CA 1
ATOM 5490 C C . PRO D 2 58 ? -40.625 31.000 -41.754 1.00 72.35 55 PRO D C 1
ATOM 5491 O O . PRO D 2 58 ? -40.012 29.997 -42.097 1.00 71.39 55 PRO D O 1
ATOM 5495 N N . TYR D 2 59 ? -41.850 31.287 -42.181 1.00 73.97 56 TYR D N 1
ATOM 5496 C CA . TYR D 2 59 ? -42.585 30.416 -43.089 1.00 75.43 56 TYR D CA 1
ATOM 5497 C C . TYR D 2 59 ? -41.958 30.284 -44.480 1.00 76.58 56 TYR D C 1
ATOM 5498 O O . TYR D 2 59 ? -41.416 31.244 -44.995 1.00 77.29 56 TYR D O 1
ATOM 5507 N N . PRO D 2 60 ? -42.070 29.092 -45.100 1.00 76.58 57 PRO D N 1
ATOM 5508 C CA . PRO D 2 60 ? -41.379 28.769 -46.349 1.00 78.48 57 PRO D CA 1
ATOM 5509 C C . PRO D 2 60 ? -42.039 29.357 -47.577 1.00 82.77 57 PRO D C 1
ATOM 5510 O O . PRO D 2 60 ? -43.240 29.621 -47.581 1.00 83.82 57 PRO D O 1
ATOM 5514 N N . LEU D 2 61 ? -41.238 29.547 -48.616 1.00 86.18 58 LEU D N 1
ATOM 5515 C CA . LEU D 2 61 ? -41.696 30.018 -49.902 1.00 90.30 58 LEU D CA 1
ATOM 5516 C C . LEU D 2 61 ? -42.612 29.014 -50.579 1.00 91.24 58 LEU D C 1
ATOM 5517 O O . LEU D 2 61 ? -42.292 27.829 -50.627 1.00 90.63 58 LEU D O 1
ATOM 5522 N N . GLU D 2 62 ? -43.737 29.485 -51.116 1.00 93.85 59 GLU D N 1
ATOM 5523 C CA . GLU D 2 62 ? -44.643 28.611 -51.846 1.00 96.08 59 GLU D CA 1
ATOM 5524 C C . GLU D 2 62 ? -43.901 27.628 -52.740 1.00 96.42 59 GLU D C 1
ATOM 5525 O O . GLU D 2 62 ? -43.039 28.024 -53.515 1.00 97.91 59 GLU D O 1
ATOM 5531 N N . GLY D 2 63 ? -44.241 26.347 -52.633 1.00 94.86 60 GLY D N 1
ATOM 5532 C CA . GLY D 2 63 ? -43.647 25.324 -53.485 1.00 93.87 60 GLY D CA 1
ATOM 5533 C C . GLY D 2 63 ? -42.403 24.748 -52.861 1.00 91.29 60 GLY D C 1
ATOM 5534 O O . GLY D 2 63 ? -41.736 23.910 -53.465 1.00 91.83 60 GLY D O 1
ATOM 5535 N N . THR D 2 64 ? -42.109 25.199 -51.640 1.00 88.13 61 THR D N 1
ATOM 5536 C CA . THR D 2 64 ? -40.926 24.782 -50.914 1.00 84.10 61 THR D CA 1
ATOM 5537 C C . THR D 2 64 ? -41.214 24.385 -49.485 1.00 80.67 61 THR D C 1
ATOM 5538 O O . THR D 2 64 ? -40.281 24.082 -48.727 1.00 79.50 61 THR D O 1
ATOM 5542 N N . GLU D 2 65 ? -42.484 24.405 -49.098 1.00 78.45 62 GLU D N 1
ATOM 5543 C CA . GLU D 2 65 ? -42.876 23.831 -47.818 1.00 75.78 62 GLU D CA 1
ATOM 5544 C C . GLU D 2 65 ? -42.421 22.384 -47.830 1.00 73.66 62 GLU D C 1
ATOM 5545 O O . GLU D 2 65 ? -42.247 21.780 -48.893 1.00 74.46 62 GLU D O 1
ATOM 5551 N N . ASP D 2 66 ? -42.239 21.827 -46.643 1.00 70.21 63 ASP D N 1
ATOM 5552 C CA . ASP D 2 66 ? -41.861 20.437 -46.504 1.00 67.47 63 ASP D CA 1
ATOM 5553 C C . ASP D 2 66 ? -42.670 19.779 -45.381 1.00 65.04 63 ASP D C 1
ATOM 5554 O O . ASP D 2 66 ? -42.631 20.220 -44.220 1.00 63.82 63 ASP D O 1
ATOM 5559 N N . ALA D 2 67 ? -43.396 18.719 -45.738 1.00 64.02 64 ALA D N 1
ATOM 5560 C CA . ALA D 2 67 ? -44.204 17.942 -44.783 1.00 61.39 64 ALA D CA 1
ATOM 5561 C C . ALA D 2 67 ? -43.450 17.499 -43.520 1.00 58.41 64 ALA D C 1
ATOM 5562 O O . ALA D 2 67 ? -44.035 17.428 -42.429 1.00 56.87 64 ALA D O 1
ATOM 5564 N N . ASP D 2 68 ? -42.161 17.206 -43.672 1.00 56.56 65 ASP D N 1
ATOM 5565 C CA . ASP D 2 68 ? -41.325 16.750 -42.560 1.00 53.78 65 ASP D CA 1
ATOM 5566 C C . ASP D 2 68 ? -40.877 17.886 -41.636 1.00 52.50 65 ASP D C 1
ATOM 5567 O O . ASP D 2 68 ? -40.273 17.627 -40.600 1.00 51.02 65 ASP D O 1
ATOM 5572 N N . LEU D 2 69 ? -41.182 19.135 -41.990 1.00 53.06 66 LEU D N 1
ATOM 5573 C CA . LEU D 2 69 ? -40.688 20.293 -41.217 1.00 53.02 66 LEU D CA 1
ATOM 5574 C C . LEU D 2 69 ? -41.808 21.236 -40.761 1.00 52.82 66 LEU D C 1
ATOM 5575 O O . LEU D 2 69 ? -42.324 22.040 -41.561 1.00 54.28 66 LEU D O 1
ATOM 5580 N N . ILE D 2 70 ? -42.191 21.141 -39.490 1.00 50.72 67 ILE D N 1
ATOM 5581 C CA . ILE D 2 70 ? -43.354 21.888 -38.968 1.00 49.90 67 ILE D CA 1
ATOM 5582 C C . ILE D 2 70 ? -43.080 22.395 -37.561 1.00 48.98 67 ILE D C 1
ATOM 5583 O O . ILE D 2 70 ? -42.114 21.942 -36.910 1.00 47.54 67 ILE D O 1
ATOM 5588 N N . ASN D 2 71 ? -43.909 23.340 -37.102 1.00 48.75 68 ASN D N 1
ATOM 5589 C CA . ASN D 2 71 ? -43.838 23.783 -35.713 1.00 48.06 68 ASN D CA 1
ATOM 5590 C C . ASN D 2 71 ? -44.796 22.950 -34.836 1.00 46.26 68 ASN D C 1
ATOM 5591 O O . ASN D 2 71 ? -45.546 22.131 -35.344 1.00 46.01 68 ASN D O 1
ATOM 5596 N N . ALA D 2 72 ? -44.793 23.177 -33.528 1.00 44.64 69 ALA D N 1
ATOM 5597 C CA . ALA D 2 72 ? -45.675 22.418 -32.661 1.00 43.88 69 ALA D CA 1
ATOM 5598 C C . ALA D 2 72 ? -47.134 22.646 -32.976 1.00 45.43 69 ALA D C 1
ATOM 5599 O O . ALA D 2 72 ? -47.961 21.802 -32.639 1.00 45.41 69 ALA D O 1
ATOM 5601 N N . GLY D 2 73 ? -47.460 23.775 -33.618 1.00 47.74 70 GLY D N 1
ATOM 5602 C CA . GLY D 2 73 ? -48.851 24.064 -34.011 1.00 49.73 70 GLY D CA 1
ATOM 5603 C C . GLY D 2 73 ? -49.258 23.420 -35.332 1.00 51.35 70 GLY D C 1
ATOM 5604 O O . GLY D 2 73 ? -50.380 23.645 -35.831 1.00 52.43 70 GLY D O 1
ATOM 5605 N N . LYS D 2 74 ? -48.349 22.627 -35.908 1.00 51.21 71 LYS D N 1
ATOM 5606 C CA . LYS D 2 74 ? -48.624 21.879 -37.137 1.00 52.54 71 LYS D CA 1
ATOM 5607 C C . LYS D 2 74 ? -48.493 22.733 -38.422 1.00 54.61 71 LYS D C 1
ATOM 5608 O O . LYS D 2 74 ? -48.741 22.246 -39.531 1.00 55.12 71 LYS D O 1
ATOM 5614 N N . GLU D 2 75 ? -48.079 23.991 -38.258 1.00 55.81 72 GLU D N 1
ATOM 5615 C CA . GLU D 2 75 ? -47.753 24.862 -39.385 1.00 57.99 72 GLU D CA 1
ATOM 5616 C C . GLU D 2 75 ? -46.392 24.579 -40.021 1.00 58.05 72 GLU D C 1
ATOM 5617 O O . GLU D 2 75 ? -45.372 24.447 -39.355 1.00 57.09 72 GLU D O 1
ATOM 5623 N N . THR D 2 76 ? -46.411 24.519 -41.336 1.00 60.14 73 THR D N 1
ATOM 5624 C CA . THR D 2 76 ? -45.240 24.346 -42.160 1.00 61.93 73 THR D CA 1
ATOM 5625 C C . THR D 2 76 ? -44.288 25.535 -41.910 1.00 61.57 73 THR D C 1
ATOM 5626 O O . THR D 2 76 ? -44.738 26.674 -41.876 1.00 62.76 73 THR D O 1
ATOM 5630 N N . ILE D 2 77 ? -43.003 25.259 -41.673 1.00 60.12 74 ILE D N 1
ATOM 5631 C CA . ILE D 2 77 ? -42.026 26.282 -41.223 1.00 59.44 74 ILE D CA 1
ATOM 5632 C C . ILE D 2 77 ? -40.641 26.167 -41.889 1.00 60.10 74 ILE D C 1
ATOM 5633 O O . ILE D 2 77 ? -40.484 25.445 -42.873 1.00 61.28 74 ILE D O 1
ATOM 5638 N N . THR D 2 78 ? -39.651 26.868 -41.334 1.00 59.27 75 THR D N 1
ATOM 5639 C CA . THR D 2 78 ? -38.297 26.945 -41.903 1.00 59.73 75 THR D CA 1
ATOM 5640 C C . THR D 2 78 ? -37.250 26.762 -40.801 1.00 57.16 75 THR D C 1
ATOM 5641 O O . THR D 2 78 ? -37.500 27.136 -39.658 1.00 56.42 75 THR D O 1
ATOM 5645 N N . GLU D 2 79 ? -36.105 26.149 -41.119 1.00 56.07 76 GLU D N 1
ATOM 5646 C CA . GLU D 2 79 ? -34.967 26.015 -40.157 1.00 54.56 76 GLU D CA 1
ATOM 5647 C C . GLU D 2 79 ? -33.986 27.147 -40.389 1.00 56.11 76 GLU D C 1
ATOM 5648 O O . GLU D 2 79 ? -33.874 27.641 -41.504 1.00 57.70 76 GLU D O 1
ATOM 5654 N N . VAL D 2 80 ? -33.266 27.575 -39.357 1.00 57.11 77 VAL D N 1
ATOM 5655 C CA . VAL D 2 80 ? -32.224 28.627 -39.567 1.00 58.58 77 VAL D CA 1
ATOM 5656 C C . VAL D 2 80 ? -30.806 28.055 -39.718 1.00 59.64 77 VAL D C 1
ATOM 5657 O O . VAL D 2 80 ? -30.587 26.826 -39.732 1.00 58.67 77 VAL D O 1
ATOM 5661 N N . THR D 2 81 ? -29.840 28.961 -39.803 1.00 62.00 78 THR D N 1
ATOM 5662 C CA . THR D 2 81 ? -28.440 28.576 -39.844 1.00 63.09 78 THR D CA 1
ATOM 5663 C C . THR D 2 81 ? -27.977 27.926 -38.531 1.00 61.29 78 THR D C 1
ATOM 5664 O O . THR D 2 81 ? -28.228 28.452 -37.438 1.00 61.00 78 THR D O 1
ATOM 5668 N N . GLY D 2 82 ? -27.318 26.767 -38.659 1.00 59.91 79 GLY D N 1
ATOM 5669 C CA . GLY D 2 82 ? -26.794 26.014 -37.527 1.00 56.48 79 GLY D CA 1
ATOM 5670 C C . GLY D 2 82 ? -27.911 25.583 -36.615 1.00 54.18 79 GLY D C 1
ATOM 5671 O O . GLY D 2 82 ? -27.758 25.597 -35.401 1.00 53.69 79 GLY D O 1
ATOM 5672 N N . ALA D 2 83 ? -29.058 25.230 -37.187 1.00 52.58 80 ALA D N 1
ATOM 5673 C CA . ALA D 2 83 ? -30.139 24.629 -36.402 1.00 50.03 80 ALA D CA 1
ATOM 5674 C C . ALA D 2 83 ? -29.792 23.178 -36.064 1.00 48.39 80 ALA D C 1
ATOM 5675 O O . ALA D 2 83 ? -28.818 22.626 -36.584 1.00 48.53 80 ALA D O 1
ATOM 5677 N N . SER D 2 84 ? -30.583 22.564 -35.184 1.00 46.11 81 SER D N 1
ATOM 5678 C CA . SER D 2 84 ? -30.435 21.137 -34.908 1.00 44.36 81 SER D CA 1
ATOM 5679 C C . SER D 2 84 ? -31.785 20.484 -34.679 1.00 43.56 81 SER D C 1
ATOM 5680 O O . SER D 2 84 ? -32.728 21.148 -34.247 1.00 42.87 81 SER D O 1
ATOM 5683 N N . TYR D 2 85 ? -31.832 19.183 -34.995 1.00 42.99 82 TYR D N 1
ATOM 5684 C CA . TYR D 2 85 ? -32.985 18.326 -34.825 1.00 41.95 82 TYR D CA 1
ATOM 5685 C C . TYR D 2 85 ? -32.662 17.279 -33.804 1.00 40.59 82 TYR D C 1
ATOM 5686 O O . TYR D 2 85 ? -31.556 16.819 -33.743 1.00 40.89 82 TYR D O 1
ATOM 5695 N N . PHE D 2 86 ? -33.655 16.883 -33.024 1.00 39.13 83 PHE D N 1
ATOM 5696 C CA . PHE D 2 86 ? -33.490 15.886 -31.967 1.00 38.07 83 PHE D CA 1
ATOM 5697 C C . PHE D 2 86 ? -34.857 15.239 -31.712 1.00 38.13 83 PHE D C 1
ATOM 5698 O O . PHE D 2 86 ? -35.888 15.653 -32.267 1.00 38.56 83 PHE D O 1
ATOM 5706 N N . ASP D 2 87 ? -34.881 14.224 -30.871 1.00 37.24 84 ASP D N 1
ATOM 5707 C CA . ASP D 2 87 ? -36.107 13.503 -30.711 1.00 36.82 84 ASP D CA 1
ATOM 5708 C C . ASP D 2 87 ? -36.831 14.055 -29.477 1.00 35.44 84 ASP D C 1
ATOM 5709 O O . ASP D 2 87 ? -36.270 14.875 -28.725 1.00 34.32 84 ASP D O 1
ATOM 5714 N N . SER D 2 88 ? -38.076 13.611 -29.306 1.00 34.22 85 SER D N 1
ATOM 5715 C CA . SER D 2 88 ? -38.962 14.096 -28.268 1.00 33.78 85 SER D CA 1
ATOM 5716 C C . SER D 2 88 ? -38.418 13.941 -26.847 1.00 33.71 85 SER D C 1
ATOM 5717 O O . SER D 2 88 ? -38.416 14.921 -26.089 1.00 33.85 85 SER D O 1
ATOM 5720 N N . ALA D 2 89 ? -37.923 12.760 -26.470 1.00 33.17 86 ALA D N 1
ATOM 5721 C CA . ALA D 2 89 ? -37.303 12.690 -25.150 1.00 33.33 86 ALA D CA 1
ATOM 5722 C C . ALA D 2 89 ? -36.219 13.757 -24.951 1.00 33.74 86 ALA D C 1
ATOM 5723 O O . ALA D 2 89 ? -36.194 14.364 -23.905 1.00 34.90 86 ALA D O 1
ATOM 5725 N N A GLU D 2 90 ? -35.361 13.981 -25.950 0.50 33.95 87 GLU D N 1
ATOM 5726 N N B GLU D 2 90 ? -35.349 13.981 -25.942 0.50 34.20 87 GLU D N 1
ATOM 5727 C CA A GLU D 2 90 ? -34.290 14.969 -25.853 0.50 34.17 87 GLU D CA 1
ATOM 5728 C CA B GLU D 2 90 ? -34.263 14.963 -25.823 0.50 34.70 87 GLU D CA 1
ATOM 5729 C C A GLU D 2 90 ? -34.822 16.362 -25.633 0.50 34.44 87 GLU D C 1
ATOM 5730 C C B GLU D 2 90 ? -34.791 16.378 -25.661 0.50 34.74 87 GLU D C 1
ATOM 5731 O O A GLU D 2 90 ? -34.310 17.132 -24.791 0.50 34.30 87 GLU D O 1
ATOM 5732 O O B GLU D 2 90 ? -34.252 17.179 -24.866 0.50 34.61 87 GLU D O 1
ATOM 5743 N N . SER D 2 91 ? -35.851 16.665 -26.422 1.00 34.50 88 SER D N 1
ATOM 5744 C CA . SER D 2 91 ? -36.495 17.963 -26.445 1.00 34.17 88 SER D CA 1
ATOM 5745 C C . SER D 2 91 ? -37.022 18.319 -25.070 1.00 33.15 88 SER D C 1
ATOM 5746 O O . SER D 2 91 ? -36.975 19.488 -24.657 1.00 33.85 88 SER D O 1
ATOM 5749 N N . PHE D 2 92 ? -37.477 17.310 -24.336 1.00 31.58 89 PHE D N 1
ATOM 5750 C CA . PHE D 2 92 ? -38.048 17.599 -23.046 1.00 30.86 89 PHE D CA 1
ATOM 5751 C C . PHE D 2 92 ? -37.028 17.520 -21.925 1.00 30.08 89 PHE D C 1
ATOM 5752 O O . PHE D 2 92 ? -37.247 18.053 -20.852 1.00 29.42 89 PHE D O 1
ATOM 5760 N N . ALA D 2 93 ? -35.902 16.871 -22.216 1.00 30.07 90 ALA D N 1
ATOM 5761 C CA . ALA D 2 93 ? -34.698 16.963 -21.404 1.00 30.14 90 ALA D CA 1
ATOM 5762 C C . ALA D 2 93 ? -34.232 18.425 -21.406 1.00 30.87 90 ALA D C 1
ATOM 5763 O O . ALA D 2 93 ? -34.054 19.029 -20.353 1.00 30.64 90 ALA D O 1
ATOM 5765 N N . MET D 2 94 ? -34.110 19.012 -22.589 1.00 31.83 91 MET D N 1
ATOM 5766 C CA . MET D 2 94 ? -33.753 20.408 -22.701 1.00 33.70 91 MET D CA 1
ATOM 5767 C C . MET D 2 94 ? -34.695 21.274 -21.862 1.00 33.97 91 MET D C 1
ATOM 5768 O O . MET D 2 94 ? -34.247 22.155 -21.125 1.00 34.35 91 MET D O 1
ATOM 5773 N N . ILE D 2 95 ? -36.006 21.023 -22.009 1.00 33.65 92 ILE D N 1
ATOM 5774 C CA . ILE D 2 95 ? -37.084 21.778 -21.342 1.00 33.23 92 ILE D CA 1
ATOM 5775 C C . ILE D 2 95 ? -37.170 21.505 -19.824 1.00 33.50 92 ILE D C 1
ATOM 5776 O O . ILE D 2 95 ? -37.124 22.438 -18.990 1.00 34.70 92 ILE D O 1
ATOM 5781 N N . ARG D 2 96 ? -37.300 20.236 -19.466 1.00 32.10 93 ARG D N 1
ATOM 5782 C CA . ARG D 2 96 ? -37.470 19.853 -18.081 1.00 32.80 93 ARG D CA 1
ATOM 5783 C C . ARG D 2 96 ? -36.217 20.204 -17.287 1.00 34.20 93 ARG D C 1
ATOM 5784 O O . ARG D 2 96 ? -36.332 20.624 -16.133 1.00 35.36 93 ARG D O 1
ATOM 5792 N N . GLY D 2 97 ? -35.036 20.055 -17.907 1.00 34.35 94 GLY D N 1
ATOM 5793 C CA . GLY D 2 97 ? -33.768 20.306 -17.246 1.00 35.03 94 GLY D CA 1
ATOM 5794 C C . GLY D 2 97 ? -33.429 21.787 -17.120 1.00 36.75 94 GLY D C 1
ATOM 5795 O O . GLY D 2 97 ? -32.400 22.138 -16.556 1.00 37.85 94 GLY D O 1
ATOM 5796 N N . GLY D 2 98 ? -34.274 22.681 -17.607 1.00 36.59 95 GLY D N 1
ATOM 5797 C CA . GLY D 2 98 ? -34.064 24.080 -17.249 1.00 38.41 95 GLY D CA 1
ATOM 5798 C C . GLY D 2 98 ? -33.156 24.820 -18.219 1.00 39.45 95 GLY D C 1
ATOM 5799 O O . GLY D 2 98 ? -32.709 25.918 -17.947 1.00 40.72 95 GLY D O 1
ATOM 5800 N N . HIS D 2 99 ? -32.890 24.216 -19.369 1.00 39.01 96 HIS D N 1
ATOM 5801 C CA . HIS D 2 99 ? -32.013 24.810 -20.359 1.00 38.67 96 HIS D CA 1
ATOM 5802 C C . HIS D 2 99 ? -32.712 25.922 -21.100 1.00 39.73 96 HIS D C 1
ATOM 5803 O O . HIS D 2 99 ? -32.046 26.858 -21.523 1.00 40.70 96 HIS D O 1
ATOM 5810 N N . ILE D 2 100 ? -34.045 25.830 -21.226 1.00 39.59 97 ILE D N 1
ATOM 5811 C CA . ILE D 2 100 ? -34.808 26.854 -21.924 1.00 40.83 97 ILE D CA 1
ATOM 5812 C C . ILE D 2 100 ? -34.926 28.159 -21.114 1.00 43.58 97 ILE D C 1
ATOM 5813 O O . ILE D 2 100 ? -35.617 28.249 -20.092 1.00 44.03 97 ILE D O 1
ATOM 5818 N N . ASP D 2 101 ? -34.255 29.179 -21.623 1.00 46.32 98 ASP D N 1
ATOM 5819 C CA . ASP D 2 101 ? -34.231 30.504 -21.025 1.00 49.76 98 ASP D CA 1
ATOM 5820 C C . ASP D 2 101 ? -35.568 31.156 -20.728 1.00 50.53 98 ASP D C 1
ATOM 5821 O O . ASP D 2 101 ? -35.752 31.731 -19.662 1.00 50.94 98 ASP D O 1
ATOM 5826 N N . LEU D 2 102 ? -36.495 31.061 -21.676 1.00 50.85 99 LEU D N 1
ATOM 5827 C CA . LEU D 2 102 ? -37.746 31.791 -21.601 1.00 51.77 99 LEU D CA 1
ATOM 5828 C C . LEU D 2 102 ? -38.811 31.072 -22.407 1.00 50.66 99 LEU D C 1
ATOM 5829 O O . LEU D 2 102 ? -38.558 30.643 -23.545 1.00 49.37 99 LEU D O 1
ATOM 5834 N N . ALA D 2 103 ? -39.997 30.960 -21.807 1.00 50.81 100 ALA D N 1
ATOM 5835 C CA . ALA D 2 103 ? -41.182 30.449 -22.482 1.00 51.61 100 ALA D CA 1
ATOM 5836 C C . ALA D 2 103 ? -42.281 31.475 -22.458 1.00 53.83 100 ALA D C 1
ATOM 5837 O O . ALA D 2 103 ? -42.573 32.053 -21.411 1.00 54.81 100 ALA D O 1
ATOM 5839 N N . ILE D 2 104 ? -42.899 31.688 -23.613 1.00 55.75 101 ILE D N 1
ATOM 5840 C CA . ILE D 2 104 ? -44.056 32.565 -23.699 1.00 58.36 101 ILE D CA 1
ATOM 5841 C C . ILE D 2 104 ? -45.276 31.727 -24.000 1.00 57.79 101 ILE D C 1
ATOM 5842 O O . ILE D 2 104 ? -45.236 30.896 -24.903 1.00 57.07 101 ILE D O 1
ATOM 5847 N N . LEU D 2 105 ? -46.344 31.928 -23.229 1.00 59.08 102 LEU D N 1
ATOM 5848 C CA . LEU D 2 105 ? -47.607 31.217 -23.457 1.00 59.69 102 LEU D CA 1
ATOM 5849 C C . LEU D 2 105 ? -48.839 32.122 -23.320 1.00 62.98 102 LEU D C 1
ATOM 5850 O O . LEU D 2 105 ? -48.780 33.208 -22.728 1.00 64.03 102 LEU D O 1
ATOM 5855 N N . GLY D 2 106 ? -49.949 31.654 -23.897 1.00 64.68 103 GLY D N 1
ATOM 5856 C CA . GLY D 2 106 ? -51.263 32.249 -23.709 1.00 66.59 103 GLY D CA 1
ATOM 5857 C C . GLY D 2 106 ? -51.933 31.660 -22.482 1.00 67.91 103 GLY D C 1
ATOM 5858 O O . GLY D 2 106 ? -51.368 30.803 -21.783 1.00 67.00 103 GLY D O 1
ATOM 5859 N N . GLY D 2 107 ? -53.146 32.114 -22.202 1.00 70.65 104 GLY D N 1
ATOM 5860 C CA . GLY D 2 107 ? -53.835 31.656 -21.019 1.00 72.98 104 GLY D CA 1
ATOM 5861 C C . GLY D 2 107 ? -55.291 31.978 -21.108 1.00 75.85 104 GLY D C 1
ATOM 5862 O O . GLY D 2 107 ? -55.671 32.958 -21.735 1.00 77.28 104 GLY D O 1
ATOM 5863 N N . MET D 2 108 ? -56.104 31.126 -20.493 1.00 77.17 105 MET D N 1
ATOM 5864 C CA . MET D 2 108 ? -57.537 31.357 -20.362 1.00 79.52 105 MET D CA 1
ATOM 5865 C C . MET D 2 108 ? -57.793 32.104 -19.047 1.00 81.43 105 MET D C 1
ATOM 5866 O O . MET D 2 108 ? -58.818 32.773 -18.901 1.00 83.62 105 MET D O 1
ATOM 5871 N N . GLU D 2 109 ? -56.851 31.978 -18.107 1.00 80.92 106 GLU D N 1
ATOM 5872 C CA . GLU D 2 109 ? -56.889 32.613 -16.778 1.00 81.62 106 GLU D CA 1
ATOM 5873 C C . GLU D 2 109 ? -55.484 32.671 -16.170 1.00 80.07 106 GLU D C 1
ATOM 5874 O O . GLU D 2 109 ? -54.650 31.795 -16.430 1.00 78.58 106 GLU D O 1
ATOM 5880 N N . VAL D 2 110 ? -55.229 33.694 -15.357 1.00 81.27 107 VAL D N 1
ATOM 5881 C CA . VAL D 2 110 ? -54.090 33.696 -14.428 1.00 81.17 107 VAL D CA 1
ATOM 5882 C C . VAL D 2 110 ? -54.644 34.063 -13.050 1.00 83.67 107 VAL D C 1
ATOM 5883 O O . VAL D 2 110 ? -55.419 35.015 -12.925 1.00 85.54 107 VAL D O 1
ATOM 5887 N N . SER D 2 111 ? -54.279 33.300 -12.021 1.00 83.67 108 SER D N 1
ATOM 5888 C CA . SER D 2 111 ? -54.693 33.627 -10.650 1.00 85.36 108 SER D CA 1
ATOM 5889 C C . SER D 2 111 ? -53.819 34.748 -10.131 1.00 87.49 108 SER D C 1
ATOM 5890 O O . SER D 2 111 ? -52.930 35.223 -10.829 1.00 86.95 108 SER D O 1
ATOM 5893 N N . GLU D 2 112 ? -54.064 35.147 -8.892 1.00 90.95 109 GLU D N 1
ATOM 5894 C CA . GLU D 2 112 ? -53.301 36.209 -8.268 1.00 93.98 109 GLU D CA 1
ATOM 5895 C C . GLU D 2 112 ? -51.896 35.769 -7.915 1.00 92.06 109 GLU D C 1
ATOM 5896 O O . GLU D 2 112 ? -50.973 36.574 -7.980 1.00 92.74 109 GLU D O 1
ATOM 5902 N N . GLN D 2 113 ? -51.734 34.503 -7.528 1.00 88.93 110 GLN D N 1
ATOM 5903 C CA . GLN D 2 113 ? -50.408 33.967 -7.184 1.00 86.06 110 GLN D CA 1
ATOM 5904 C C . GLN D 2 113 ? -49.641 33.592 -8.452 1.00 82.70 110 GLN D C 1
ATOM 5905 O O . GLN D 2 113 ? -48.537 33.020 -8.400 1.00 81.26 110 GLN D O 1
ATOM 5911 N N . GLY D 2 114 ? -50.239 33.914 -9.594 1.00 80.79 111 GLY D N 1
ATOM 5912 C CA . GLY D 2 114 ? -49.678 33.538 -10.870 1.00 77.40 111 GLY D CA 1
ATOM 5913 C C . GLY D 2 114 ? -49.838 32.052 -11.140 1.00 74.37 111 GLY D C 1
ATOM 5914 O O . GLY D 2 114 ? -48.890 31.392 -11.549 1.00 73.08 111 GLY D O 1
ATOM 5915 N N . ASP D 2 115 ? -51.024 31.510 -10.889 1.00 73.42 112 ASP D N 1
ATOM 5916 C CA . ASP D 2 115 ? -51.342 30.208 -11.443 1.00 71.59 112 ASP D CA 1
ATOM 5917 C C . ASP D 2 115 ? -51.825 30.442 -12.864 1.00 70.11 112 ASP D C 1
ATOM 5918 O O . ASP D 2 115 ? -52.448 31.468 -13.155 1.00 71.06 112 ASP D O 1
ATOM 5923 N N . LEU D 2 116 ? -51.529 29.502 -13.751 1.00 66.86 113 LEU D N 1
ATOM 5924 C CA . LEU D 2 116 ? -52.022 29.587 -15.114 1.00 65.13 113 LEU D CA 1
ATOM 5925 C C . LEU D 2 116 ? -52.943 28.424 -15.451 1.00 64.64 113 LEU D C 1
ATOM 5926 O O . LEU D 2 116 ? -52.686 27.283 -15.073 1.00 63.97 113 LEU D O 1
ATOM 5931 N N . ALA D 2 117 ? -54.032 28.739 -16.140 1.00 66.08 114 ALA D N 1
ATOM 5932 C CA . ALA D 2 117 ? -54.857 27.740 -16.795 1.00 66.35 114 ALA D CA 1
ATOM 5933 C C . ALA D 2 117 ? -54.865 28.112 -18.272 1.00 66.39 114 ALA D C 1
ATOM 5934 O O . ALA D 2 117 ? -55.294 29.215 -18.634 1.00 67.51 114 ALA D O 1
ATOM 5936 N N . ASN D 2 118 ? -54.370 27.212 -19.121 1.00 64.32 115 ASN D N 1
ATOM 5937 C CA . ASN D 2 118 ? -54.445 27.424 -20.566 1.00 63.23 115 ASN D CA 1
ATOM 5938 C C . ASN D 2 118 ? -54.705 26.170 -21.394 1.00 61.88 115 ASN D C 1
ATOM 5939 O O . ASN D 2 118 ? -54.543 26.203 -22.605 1.00 62.13 115 ASN D O 1
ATOM 5944 N N . TRP D 2 119 ? -55.115 25.072 -20.764 1.00 60.68 116 TRP D N 1
ATOM 5945 C CA . TRP D 2 119 ? -55.303 23.832 -21.520 1.00 59.42 116 TRP D CA 1
ATOM 5946 C C . TRP D 2 119 ? -56.709 23.280 -21.667 1.00 60.76 116 TRP D C 1
ATOM 5947 O O . TRP D 2 119 ? -56.914 22.438 -22.544 1.00 60.63 116 TRP D O 1
ATOM 5958 N N . MET D 2 120 ? -57.669 23.702 -20.841 1.00 62.88 117 MET D N 1
ATOM 5959 C CA . MET D 2 120 ? -58.991 23.059 -20.911 1.00 65.49 117 MET D CA 1
ATOM 5960 C C . MET D 2 120 ? -60.197 23.812 -20.332 1.00 68.28 117 MET D C 1
ATOM 5961 O O . MET D 2 120 ? -60.081 24.562 -19.366 1.00 69.03 117 MET D O 1
ATOM 5966 N N . ILE D 2 121 ? -61.361 23.590 -20.940 1.00 71.18 118 ILE D N 1
ATOM 5967 C CA . ILE D 2 121 ? -62.644 24.032 -20.371 1.00 74.35 118 ILE D CA 1
ATOM 5968 C C . ILE D 2 121 ? -63.573 22.846 -20.152 1.00 74.80 118 ILE D C 1
ATOM 5969 O O . ILE D 2 121 ? -64.041 22.241 -21.123 1.00 74.44 118 ILE D O 1
ATOM 5974 N N . PRO D 2 122 ? -63.841 22.513 -18.869 1.00 76.21 119 PRO D N 1
ATOM 5975 C CA . PRO D 2 122 ? -64.764 21.441 -18.476 1.00 77.90 119 PRO D CA 1
ATOM 5976 C C . PRO D 2 122 ? -65.997 21.488 -19.350 1.00 80.02 119 PRO D C 1
ATOM 5977 O O . PRO D 2 122 ? -66.576 22.564 -19.523 1.00 81.42 119 PRO D O 1
ATOM 5981 N N . GLY D 2 123 ? -66.372 20.338 -19.911 1.00 80.56 120 GLY D N 1
ATOM 5982 C CA . GLY D 2 123 ? -67.388 20.279 -20.965 1.00 82.14 120 GLY D CA 1
ATOM 5983 C C . GLY D 2 123 ? -66.881 20.893 -22.266 1.00 82.21 120 GLY D C 1
ATOM 5984 O O . GLY D 2 123 ? -67.547 20.842 -23.300 1.00 82.80 120 GLY D O 1
ATOM 5985 N N . MET D 2 125 ? -64.707 21.891 -24.554 1.00 82.12 122 MET D N 1
ATOM 5986 C CA . MET D 2 125 ? -63.441 22.130 -25.241 1.00 80.68 122 MET D CA 1
ATOM 5987 C C . MET D 2 125 ? -62.241 21.544 -24.485 1.00 78.26 122 MET D C 1
ATOM 5988 O O . MET D 2 125 ? -61.843 22.049 -23.429 1.00 77.97 122 MET D O 1
ATOM 5993 N N . VAL D 2 126 ? -61.654 20.483 -25.036 1.00 75.51 123 VAL D N 1
ATOM 5994 C CA . VAL D 2 126 ? -60.491 19.866 -24.412 1.00 72.67 123 VAL D CA 1
ATOM 5995 C C . VAL D 2 126 ? -59.396 19.547 -25.420 1.00 70.87 123 VAL D C 1
ATOM 5996 O O . VAL D 2 126 ? -59.226 18.392 -25.821 1.00 71.05 123 VAL D O 1
ATOM 6000 N N . LYS D 2 127 ? -58.644 20.570 -25.813 1.00 68.82 124 LYS D N 1
ATOM 6001 C CA . LYS D 2 127 ? -57.484 20.378 -26.673 1.00 66.51 124 LYS D CA 1
ATOM 6002 C C . LYS D 2 127 ? -56.407 19.539 -25.992 1.00 63.52 124 LYS D C 1
ATOM 6003 O O . LYS D 2 127 ? -55.904 18.575 -26.575 1.00 63.68 124 LYS D O 1
ATOM 6009 N N . GLY D 2 128 ? -56.054 19.905 -24.760 1.00 60.82 125 GLY D N 1
ATOM 6010 C CA . GLY D 2 128 ? -55.050 19.164 -24.005 1.00 56.80 125 GLY D CA 1
ATOM 6011 C C . GLY D 2 128 ? -53.775 19.958 -23.788 1.00 54.20 125 GLY D C 1
ATOM 6012 O O . GLY D 2 128 ? -53.522 20.953 -24.471 1.00 54.09 125 GLY D O 1
ATOM 6013 N N . MET D 2 129 ? -52.961 19.505 -22.841 1.00 51.16 126 MET D N 1
ATOM 6014 C CA . MET D 2 129 ? -51.883 20.334 -22.312 1.00 48.61 126 MET D CA 1
ATOM 6015 C C . MET D 2 129 ? -50.701 20.470 -23.266 1.00 47.14 126 MET D C 1
ATOM 6016 O O . MET D 2 129 ? -50.028 21.502 -23.275 1.00 47.39 126 MET D O 1
ATOM 6021 N N . GLY D 2 130 ? -50.461 19.442 -24.075 1.00 45.20 127 GLY D N 1
ATOM 6022 C CA . GLY D 2 130 ? -49.256 19.380 -24.892 1.00 43.24 127 GLY D CA 1
ATOM 6023 C C . GLY D 2 130 ? -48.007 19.596 -24.045 1.00 42.31 127 GLY D C 1
ATOM 6024 O O . GLY D 2 130 ? -47.860 19.009 -22.956 1.00 42.17 127 GLY D O 1
ATOM 6025 N N . GLY D 2 131 ? -47.114 20.460 -24.523 1.00 41.52 128 GLY D N 1
ATOM 6026 C CA . GLY D 2 131 ? -45.868 20.751 -23.814 1.00 40.65 128 GLY D CA 1
ATOM 6027 C C . GLY D 2 131 ? -45.959 21.796 -22.710 1.00 40.82 128 GLY D C 1
ATOM 6028 O O . GLY D 2 131 ? -44.986 21.981 -21.964 1.00 40.45 128 GLY D O 1
ATOM 6029 N N . ALA D 2 132 ? -47.120 22.454 -22.589 1.00 41.30 129 ALA D N 1
ATOM 6030 C CA . ALA D 2 132 ? -47.317 23.554 -21.627 1.00 42.52 129 ALA D CA 1
ATOM 6031 C C . ALA D 2 132 ? -46.858 23.306 -20.176 1.00 42.51 129 ALA D C 1
ATOM 6032 O O . ALA D 2 132 ? -46.138 24.134 -19.594 1.00 42.91 129 ALA D O 1
ATOM 6034 N N . MET D 2 133 ? -47.286 22.179 -19.603 1.00 41.46 130 MET D N 1
ATOM 6035 C CA . MET D 2 133 ? -46.955 21.807 -18.234 1.00 40.99 130 MET D CA 1
ATOM 6036 C C . MET D 2 133 ? -45.457 21.666 -17.997 1.00 40.25 130 MET D C 1
ATOM 6037 O O . MET D 2 133 ? -44.954 22.056 -16.934 1.00 41.29 130 MET D O 1
ATOM 6042 N N . ASP D 2 134 ? -44.746 21.112 -18.977 1.00 38.77 131 ASP D N 1
ATOM 6043 C CA . ASP D 2 134 ? -43.297 20.936 -18.879 1.00 38.05 131 ASP D CA 1
ATOM 6044 C C . ASP D 2 134 ? -42.633 22.295 -18.963 1.00 38.87 131 ASP D C 1
ATOM 6045 O O . ASP D 2 134 ? -41.721 22.619 -18.195 1.00 39.75 131 ASP D O 1
ATOM 6050 N N . LEU D 2 135 ? -43.113 23.086 -19.910 1.00 39.77 132 LEU D N 1
ATOM 6051 C CA . LEU D 2 135 ? -42.611 24.424 -20.150 1.00 41.43 132 LEU D CA 1
ATOM 6052 C C . LEU D 2 135 ? -42.707 25.249 -18.892 1.00 42.31 132 LEU D C 1
ATOM 6053 O O . LEU D 2 135 ? -41.712 25.751 -18.387 1.00 43.32 132 LEU D O 1
ATOM 6058 N N . VAL D 2 136 ? -43.912 25.320 -18.362 1.00 43.29 133 VAL D N 1
ATOM 6059 C CA . VAL D 2 136 ? -44.235 26.103 -17.181 1.00 44.69 133 VAL D CA 1
ATOM 6060 C C . VAL D 2 136 ? -43.416 25.726 -15.928 1.00 44.29 133 VAL D C 1
ATOM 6061 O O . VAL D 2 136 ? -43.179 26.560 -15.066 1.00 44.58 133 VAL D O 1
ATOM 6065 N N . ASN D 2 137 ? -42.968 24.469 -15.848 1.00 43.41 134 ASN D N 1
ATOM 6066 C CA . ASN D 2 137 ? -42.163 24.018 -14.713 1.00 42.89 134 ASN D CA 1
ATOM 6067 C C . ASN D 2 137 ? -40.642 23.969 -14.983 1.00 42.45 134 ASN D C 1
ATOM 6068 O O . ASN D 2 137 ? -39.866 23.851 -14.045 1.00 42.84 134 ASN D O 1
ATOM 6073 N N . GLY D 2 138 ? -40.207 24.079 -16.239 1.00 41.93 135 GLY D N 1
ATOM 6074 C CA . GLY D 2 138 ? -38.773 23.962 -16.554 1.00 42.10 135 GLY D CA 1
ATOM 6075 C C . GLY D 2 138 ? -38.099 25.206 -17.122 1.00 43.28 135 GLY D C 1
ATOM 6076 O O . GLY D 2 138 ? -36.892 25.432 -16.946 1.00 42.56 135 GLY D O 1
ATOM 6077 N N . ALA D 2 139 ? -38.873 26.016 -17.836 1.00 44.64 136 ALA D N 1
ATOM 6078 C CA . ALA D 2 139 ? -38.338 27.279 -18.324 1.00 46.78 136 ALA D CA 1
ATOM 6079 C C . ALA D 2 139 ? -38.033 28.126 -17.104 1.00 48.74 136 ALA D C 1
ATOM 6080 O O . ALA D 2 139 ? -38.746 28.072 -16.094 1.00 48.75 136 ALA D O 1
ATOM 6082 N N . LYS D 2 140 ? -36.943 28.871 -17.182 1.00 50.97 137 LYS D N 1
ATOM 6083 C CA . LYS D 2 140 ? -36.522 29.646 -16.046 1.00 53.84 137 LYS D CA 1
ATOM 6084 C C . LYS D 2 140 ? -37.340 30.905 -15.965 1.00 55.75 137 LYS D C 1
ATOM 6085 O O . LYS D 2 140 ? -37.530 31.451 -14.894 1.00 56.90 137 LYS D O 1
ATOM 6091 N N . ARG D 2 141 ? -37.875 31.313 -17.110 1.00 56.95 138 ARG D N 1
ATOM 6092 C CA . ARG D 2 141 ? -38.661 32.525 -17.239 1.00 59.29 138 ARG D CA 1
ATOM 6093 C C . ARG D 2 141 ? -40.008 32.210 -17.920 1.00 58.58 138 ARG D C 1
ATOM 6094 O O . ARG D 2 141 ? -40.034 31.713 -19.048 1.00 57.92 138 ARG D O 1
ATOM 6102 N N . ILE D 2 142 ? -41.115 32.484 -17.220 1.00 59.28 139 ILE D N 1
ATOM 6103 C CA . ILE D 2 142 ? -42.478 32.237 -17.723 1.00 58.87 139 ILE D CA 1
ATOM 6104 C C . ILE D 2 142 ? -43.250 33.533 -17.994 1.00 61.85 139 ILE D C 1
ATOM 6105 O O . ILE D 2 142 ? -43.548 34.316 -17.074 1.00 62.99 139 ILE D O 1
ATOM 6110 N N . VAL D 2 143 ? -43.582 33.750 -19.264 1.00 62.88 140 VAL D N 1
ATOM 6111 C CA . VAL D 2 143 ? -44.305 34.941 -19.665 1.00 65.79 140 VAL D CA 1
ATOM 6112 C C . VAL D 2 143 ? -45.609 34.598 -20.402 1.00 65.94 140 VAL D C 1
ATOM 6113 O O . VAL D 2 143 ? -45.594 33.898 -21.421 1.00 65.02 140 VAL D O 1
ATOM 6117 N N . VAL D 2 144 ? -46.728 35.095 -19.866 1.00 68.16 141 VAL D N 1
ATOM 6118 C CA . VAL D 2 144 ? -48.046 34.918 -20.477 1.00 69.78 141 VAL D CA 1
ATOM 6119 C C . VAL D 2 144 ? -48.491 36.192 -21.181 1.00 73.23 141 VAL D C 1
ATOM 6120 O O . VAL D 2 144 ? -48.507 37.273 -20.582 1.00 74.68 141 VAL D O 1
ATOM 6124 N N . ILE D 2 145 ? -48.830 36.069 -22.459 1.00 75.02 142 ILE D N 1
ATOM 6125 C CA . ILE D 2 145 ? -49.571 37.133 -23.133 1.00 78.60 142 ILE D CA 1
ATOM 6126 C C . ILE D 2 145 ? -50.988 36.646 -23.451 1.00 79.94 142 ILE D C 1
ATOM 6127 O O . ILE D 2 145 ? -51.196 35.599 -24.059 1.00 78.75 142 ILE D O 1
ATOM 6132 N N . MET D 2 146 ? -51.963 37.403 -22.979 1.00 83.81 143 MET D N 1
ATOM 6133 C CA . MET D 2 146 ? -53.337 36.951 -22.972 1.00 86.85 143 MET D CA 1
ATOM 6134 C C . MET D 2 146 ? -54.235 38.178 -22.929 1.00 91.82 143 MET D C 1
ATOM 6135 O O . MET D 2 146 ? -53.893 39.176 -22.281 1.00 93.47 143 MET D O 1
ATOM 6140 N N . GLU D 2 147 ? -55.369 38.114 -23.632 1.00 95.52 144 GLU D N 1
ATOM 6141 C CA . GLU D 2 147 ? -56.383 39.163 -23.542 1.00 100.43 144 GLU D CA 1
ATOM 6142 C C . GLU D 2 147 ? -56.888 39.265 -22.105 1.00 102.38 144 GLU D C 1
ATOM 6143 O O . GLU D 2 147 ? -56.998 38.256 -21.413 1.00 101.17 144 GLU D O 1
ATOM 6149 N N . HIS D 2 148 ? -57.194 40.477 -21.657 1.00 106.92 145 HIS D N 1
ATOM 6150 C CA . HIS D 2 148 ? -57.471 40.709 -20.241 1.00 110.25 145 HIS D CA 1
ATOM 6151 C C . HIS D 2 148 ? -58.850 40.198 -19.792 1.00 111.39 145 HIS D C 1
ATOM 6152 O O . HIS D 2 148 ? -58.984 39.709 -18.667 1.00 111.10 145 HIS D O 1
ATOM 6159 N N . VAL D 2 149 ? -59.855 40.291 -20.668 1.00 113.52 146 VAL D N 1
ATOM 6160 C CA . VAL D 2 149 ? -61.240 39.901 -20.344 1.00 115.89 146 VAL D CA 1
ATOM 6161 C C . VAL D 2 149 ? -61.825 38.944 -21.399 1.00 113.58 146 VAL D C 1
ATOM 6162 O O . VAL D 2 149 ? -61.297 38.836 -22.510 1.00 112.48 146 VAL D O 1
ATOM 6166 N N . ASN D 2 150 ? -62.898 38.238 -21.039 1.00 113.07 147 ASN D N 1
ATOM 6167 C CA . ASN D 2 150 ? -63.585 37.329 -21.960 1.00 113.11 147 ASN D CA 1
ATOM 6168 C C . ASN D 2 150 ? -64.463 38.046 -23.003 1.00 115.50 147 ASN D C 1
ATOM 6169 O O . ASN D 2 150 ? -65.148 39.029 -22.707 1.00 117.94 147 ASN D O 1
ATOM 6174 N N . SER D 2 155 ? -63.987 38.772 -17.101 1.00 104.21 152 SER D N 1
ATOM 6175 C CA . SER D 2 155 ? -62.562 38.952 -16.814 1.00 102.42 152 SER D CA 1
ATOM 6176 C C . SER D 2 155 ? -61.781 37.631 -16.776 1.00 98.61 152 SER D C 1
ATOM 6177 O O . SER D 2 155 ? -62.346 36.552 -16.553 1.00 97.09 152 SER D O 1
ATOM 6180 N N . LYS D 2 156 ? -60.468 37.744 -16.976 1.00 94.81 153 LYS D N 1
ATOM 6181 C CA . LYS D 2 156 ? -59.584 36.603 -17.067 1.00 90.48 153 LYS D CA 1
ATOM 6182 C C . LYS D 2 156 ? -58.435 36.699 -16.070 1.00 89.72 153 LYS D C 1
ATOM 6183 O O . LYS D 2 156 ? -57.653 35.750 -15.914 1.00 87.36 153 LYS D O 1
ATOM 6189 N N . VAL D 2 157 ? -58.331 37.844 -15.400 1.00 92.51 154 VAL D N 1
ATOM 6190 C CA . VAL D 2 157 ? -57.298 38.038 -14.378 1.00 94.24 154 VAL D CA 1
ATOM 6191 C C . VAL D 2 157 ? -57.915 37.835 -13.001 1.00 95.61 154 VAL D C 1
ATOM 6192 O O . VAL D 2 157 ? -58.496 38.752 -12.410 1.00 97.66 154 VAL D O 1
ATOM 6196 N N . LYS D 2 158 ? -57.755 36.613 -12.507 1.00 93.79 155 LYS D N 1
ATOM 6197 C CA . LYS D 2 158 ? -58.569 36.074 -11.426 1.00 93.94 155 LYS D CA 1
ATOM 6198 C C . LYS D 2 158 ? -57.901 36.191 -10.075 1.00 95.41 155 LYS D C 1
ATOM 6199 O O . LYS D 2 158 ? -56.677 36.228 -9.977 1.00 94.91 155 LYS D O 1
ATOM 6205 N N . LYS D 2 159 ? -58.721 36.221 -9.032 1.00 98.48 156 LYS D N 1
ATOM 6206 C CA . LYS D 2 159 ? -58.216 36.044 -7.683 1.00 100.24 156 LYS D CA 1
ATOM 6207 C C . LYS D 2 159 ? -57.923 34.573 -7.434 1.00 96.86 156 LYS D C 1
ATOM 6208 O O . LYS D 2 159 ? -56.908 34.233 -6.825 1.00 95.82 156 LYS D O 1
ATOM 6214 N N . THR D 2 160 ? -58.809 33.708 -7.923 1.00 94.65 157 THR D N 1
ATOM 6215 C CA . THR D 2 160 ? -58.580 32.259 -7.922 1.00 91.53 157 THR D CA 1
ATOM 6216 C C . THR D 2 160 ? -59.024 31.694 -9.273 1.00 88.80 157 THR D C 1
ATOM 6217 O O . THR D 2 160 ? -60.032 32.130 -9.817 1.00 89.62 157 THR D O 1
ATOM 6221 N N . CYS D 2 161 ? -58.272 30.750 -9.829 1.00 84.77 158 CYS D N 1
ATOM 6222 C CA . CYS D 2 161 ? -58.650 30.153 -11.118 1.00 82.09 158 CYS D CA 1
ATOM 6223 C C . CYS D 2 161 ? -59.916 29.299 -11.010 1.00 82.37 158 CYS D C 1
ATOM 6224 O O . CYS D 2 161 ? -60.221 28.775 -9.935 1.00 83.36 158 CYS D O 1
ATOM 6227 N N . SER D 2 162 ? -60.659 29.174 -12.109 1.00 82.08 159 SER D N 1
ATOM 6228 C CA . SER D 2 162 ? -61.778 28.232 -12.153 1.00 81.50 159 SER D CA 1
ATOM 6229 C C . SER D 2 162 ? -61.432 27.054 -13.055 1.00 78.03 159 SER D C 1
ATOM 6230 O O . SER D 2 162 ? -61.576 25.902 -12.656 1.00 77.50 159 SER D O 1
ATOM 6233 N N . LEU D 2 163 ? -60.941 27.347 -14.252 1.00 74.66 160 LEU D N 1
ATOM 6234 C CA . LEU D 2 163 ? -60.518 26.301 -15.182 1.00 71.02 160 LEU D CA 1
ATOM 6235 C C . LEU D 2 163 ? -59.339 25.487 -14.618 1.00 67.82 160 LEU D C 1
ATOM 6236 O O . LEU D 2 163 ? -58.556 26.016 -13.819 1.00 68.35 160 LEU D O 1
ATOM 6241 N N . PRO D 2 164 ? -59.211 24.199 -15.015 1.00 64.40 161 PRO D N 1
ATOM 6242 C CA . PRO D 2 164 ? -58.088 23.368 -14.543 1.00 61.16 161 PRO D CA 1
ATOM 6243 C C . PRO D 2 164 ? -56.738 24.027 -14.802 1.00 59.21 161 PRO D C 1
ATOM 6244 O O . PRO D 2 164 ? -56.525 24.560 -15.888 1.00 58.94 161 PRO D O 1
ATOM 6248 N N . LEU D 2 165 ? -55.852 23.979 -13.806 1.00 57.95 162 LEU D N 1
ATOM 6249 C CA . LEU D 2 165 ? -54.532 24.621 -13.841 1.00 56.53 162 LEU D CA 1
ATOM 6250 C C . LEU D 2 165 ? -53.564 23.925 -14.762 1.00 53.88 162 LEU D C 1
ATOM 6251 O O . LEU D 2 165 ? -53.492 22.711 -14.765 1.00 53.29 162 LEU D O 1
ATOM 6256 N N . THR D 2 166 ? -52.836 24.715 -15.548 1.00 52.65 163 THR D N 1
ATOM 6257 C CA . THR D 2 166 ? -51.711 24.257 -16.356 1.00 50.86 163 THR D CA 1
ATOM 6258 C C . THR D 2 166 ? -50.522 24.154 -15.416 1.00 51.04 163 THR D C 1
ATOM 6259 O O . THR D 2 166 ? -49.691 23.226 -15.499 1.00 48.31 163 THR D O 1
ATOM 6263 N N . GLY D 2 167 ? -50.481 25.139 -14.520 1.00 53.08 164 GLY D N 1
ATOM 6264 C CA . GLY D 2 167 ? -49.384 25.337 -13.595 1.00 55.65 164 GLY D CA 1
ATOM 6265 C C . GLY D 2 167 ? -49.786 26.228 -12.441 1.00 58.46 164 GLY D C 1
ATOM 6266 O O . GLY D 2 167 ? -50.661 27.099 -12.561 1.00 59.21 164 GLY D O 1
ATOM 6267 N N . GLN D 2 168 ? -49.115 26.013 -11.320 1.00 60.12 165 GLN D N 1
ATOM 6268 C CA . GLN D 2 168 ? -49.474 26.654 -10.077 1.00 62.76 165 GLN D CA 1
ATOM 6269 C C . GLN D 2 168 ? -48.282 27.452 -9.560 1.00 63.67 165 GLN D C 1
ATOM 6270 O O . GLN D 2 168 ? -47.240 26.888 -9.225 1.00 63.19 165 GLN D O 1
ATOM 6276 N N . LYS D 2 169 ? -48.454 28.769 -9.524 1.00 65.85 166 LYS D N 1
ATOM 6277 C CA . LYS D 2 169 ? -47.421 29.724 -9.104 1.00 67.08 166 LYS D CA 1
ATOM 6278 C C . LYS D 2 169 ? -46.245 29.679 -10.066 1.00 64.63 166 LYS D C 1
ATOM 6279 O O . LYS D 2 169 ? -45.090 29.624 -9.644 1.00 64.50 166 LYS D O 1
ATOM 6285 N N . VAL D 2 170 ? -46.534 29.718 -11.358 1.00 61.82 167 VAL D N 1
ATOM 6286 C CA . VAL D 2 170 ? -45.487 29.481 -12.334 1.00 59.29 167 VAL D CA 1
ATOM 6287 C C . VAL D 2 170 ? -45.095 30.687 -13.172 1.00 60.42 167 VAL D C 1
ATOM 6288 O O . VAL D 2 170 ? -43.959 30.752 -13.656 1.00 60.13 167 VAL D O 1
ATOM 6292 N N . VAL D 2 171 ? -46.017 31.633 -13.341 1.00 62.20 168 VAL D N 1
ATOM 6293 C CA . VAL D 2 171 ? -45.754 32.792 -14.192 1.00 63.90 168 VAL D CA 1
ATOM 6294 C C . VAL D 2 171 ? -45.050 33.897 -13.427 1.00 65.90 168 VAL D C 1
ATOM 6295 O O . VAL D 2 171 ? -45.402 34.202 -12.288 1.00 67.00 168 VAL D O 1
ATOM 6299 N N . HIS D 2 172 ? -44.033 34.471 -14.054 1.00 66.83 169 HIS D N 1
ATOM 6300 C CA . HIS D 2 172 ? -43.278 35.571 -13.463 1.00 69.31 169 HIS D CA 1
ATOM 6301 C C . HIS D 2 172 ? -43.872 36.903 -13.927 1.00 72.24 169 HIS D C 1
ATOM 6302 O O . HIS D 2 172 ? -44.083 37.810 -13.128 1.00 73.95 169 HIS D O 1
ATOM 6309 N N . ARG D 2 173 ? -44.155 36.991 -15.227 1.00 73.05 170 ARG D N 1
ATOM 6310 C CA . ARG D 2 173 ? -44.716 38.185 -15.837 1.00 75.17 170 ARG D CA 1
ATOM 6311 C C . ARG D 2 173 ? -45.910 37.863 -16.738 1.00 75.01 170 ARG D C 1
ATOM 6312 O O . ARG D 2 173 ? -45.846 36.941 -17.563 1.00 73.18 170 ARG D O 1
ATOM 6320 N N . LEU D 2 174 ? -46.992 38.633 -16.566 1.00 77.73 171 LEU D N 1
ATOM 6321 C CA . LEU D 2 174 ? -48.162 38.563 -17.439 1.00 79.61 171 LEU D CA 1
ATOM 6322 C C . LEU D 2 174 ? -48.346 39.900 -18.152 1.00 82.74 171 LEU D C 1
ATOM 6323 O O . LEU D 2 174 ? -48.326 40.956 -17.516 1.00 84.47 171 LEU D O 1
ATOM 6328 N N . ILE D 2 175 ? -48.510 39.844 -19.473 1.00 83.88 172 ILE D N 1
ATOM 6329 C CA . ILE D 2 175 ? -48.881 41.027 -20.250 1.00 87.09 172 ILE D CA 1
ATOM 6330 C C . ILE D 2 175 ? -50.229 40.857 -20.978 1.00 88.43 172 ILE D C 1
ATOM 6331 O O . ILE D 2 175 ? -50.567 39.770 -21.462 1.00 86.69 172 ILE D O 1
ATOM 6336 N N . THR D 2 176 ? -51.003 41.947 -21.012 1.00 93.37 173 THR D N 1
ATOM 6337 C CA . THR D 2 176 ? -52.306 41.977 -21.685 1.00 97.16 173 THR D CA 1
ATOM 6338 C C . THR D 2 176 ? -52.472 43.221 -22.547 1.00 101.01 173 THR D C 1
ATOM 6339 O O . THR D 2 176 ? -51.637 44.124 -22.519 1.00 102.26 173 THR D O 1
ATOM 6343 N N . ASP D 2 177 ? -53.559 43.252 -23.312 1.00 104.42 174 ASP D N 1
ATOM 6344 C CA . ASP D 2 177 ? -54.030 44.467 -23.979 1.00 109.90 174 ASP D CA 1
ATOM 6345 C C . ASP D 2 177 ? -53.938 45.690 -23.065 1.00 114.11 174 ASP D C 1
ATOM 6346 O O . ASP D 2 177 ? -53.551 46.798 -23.512 1.00 116.45 174 ASP D O 1
ATOM 6351 N N . LEU D 2 178 ? -54.281 45.468 -21.783 1.00 116.10 175 LEU D N 1
ATOM 6352 C CA . LEU D 2 178 ? -54.335 46.559 -20.816 1.00 119.99 175 LEU D CA 1
ATOM 6353 C C . LEU D 2 178 ? -52.931 46.911 -20.308 1.00 119.86 175 LEU D C 1
ATOM 6354 O O . LEU D 2 178 ? -52.363 48.052 -20.629 1.00 122.45 175 LEU D O 1
ATOM 6359 N N . ALA D 2 179 ? -52.381 45.893 -19.442 1.00 116.63 176 ALA D N 1
ATOM 6360 C CA . ALA D 2 179 ? -51.182 46.275 -18.673 1.00 114.88 176 ALA D CA 1
ATOM 6361 C C . ALA D 2 179 ? -50.160 45.144 -18.478 1.00 110.74 176 ALA D C 1
ATOM 6362 O O . ALA D 2 179 ? -50.249 44.070 -19.114 1.00 108.16 176 ALA D O 1
ATOM 6364 N N . VAL D 2 180 ? -49.185 45.408 -17.600 1.00 109.61 177 VAL D N 1
ATOM 6365 C CA . VAL D 2 180 ? -48.110 44.465 -17.299 1.00 106.55 177 VAL D CA 1
ATOM 6366 C C . VAL D 2 180 ? -48.066 44.153 -15.796 1.00 106.52 177 VAL D C 1
ATOM 6367 O O . VAL D 2 180 ? -48.064 45.068 -14.959 1.00 108.03 177 VAL D O 1
ATOM 6371 N N . PHE D 2 181 ? -48.037 42.851 -15.479 1.00 103.32 178 PHE D N 1
ATOM 6372 C CA . PHE D 2 181 ? -48.002 42.348 -14.094 1.00 101.82 178 PHE D CA 1
ATOM 6373 C C . PHE D 2 181 ? -46.805 41.442 -13.806 1.00 99.03 178 PHE D C 1
ATOM 6374 O O . PHE D 2 181 ? -46.403 40.646 -14.655 1.00 97.14 178 PHE D O 1
ATOM 6382 N N . ASP D 2 182 ? -46.265 41.563 -12.592 1.00 99.45 179 ASP D N 1
ATOM 6383 C CA . ASP D 2 182 ? -45.104 40.791 -12.132 1.00 98.09 179 ASP D CA 1
ATOM 6384 C C . ASP D 2 182 ? -45.384 40.092 -10.809 1.00 97.33 179 ASP D C 1
ATOM 6385 O O . ASP D 2 182 ? -46.086 40.627 -9.941 1.00 98.49 179 ASP D O 1
ATOM 6390 N N . PHE D 2 183 ? -44.823 38.896 -10.651 1.00 94.06 180 PHE D N 1
ATOM 6391 C CA . PHE D 2 183 ? -45.042 38.101 -9.447 1.00 92.66 180 PHE D CA 1
ATOM 6392 C C . PHE D 2 183 ? -43.723 37.813 -8.727 1.00 93.19 180 PHE D C 1
ATOM 6393 O O . PHE D 2 183 ? -42.750 37.395 -9.350 1.00 92.46 180 PHE D O 1
ATOM 6401 N N . VAL D 2 184 ? -43.692 38.048 -7.417 1.00 96.00 181 VAL D N 1
ATOM 6402 C CA . VAL D 2 184 ? -42.554 37.656 -6.591 1.00 97.56 181 VAL D CA 1
ATOM 6403 C C . VAL D 2 184 ? -43.035 36.928 -5.338 1.00 97.65 181 VAL D C 1
ATOM 6404 O O . VAL D 2 184 ? -43.616 37.537 -4.429 1.00 99.58 181 VAL D O 1
ATOM 6408 N N . ASN D 2 185 ? -42.798 35.618 -5.310 1.00 95.68 182 ASN D N 1
ATOM 6409 C CA . ASN D 2 185 ? -43.044 34.796 -4.122 1.00 95.87 182 ASN D CA 1
ATOM 6410 C C . ASN D 2 185 ? -44.490 34.846 -3.635 1.00 96.87 182 ASN D C 1
ATOM 6411 O O . ASN D 2 185 ? -44.745 34.884 -2.424 1.00 98.45 182 ASN D O 1
ATOM 6416 N N . GLY D 2 186 ? -45.431 34.854 -4.588 1.00 96.57 183 GLY D N 1
ATOM 6417 C CA . GLY D 2 186 ? -46.812 34.511 -4.274 1.00 96.99 183 GLY D CA 1
ATOM 6418 C C . GLY D 2 186 ? -47.781 35.661 -4.441 1.00 99.44 183 GLY D C 1
ATOM 6419 O O . GLY D 2 186 ? -48.992 35.479 -4.254 1.00 100.00 183 GLY D O 1
ATOM 6420 N N . ARG D 2 187 ? -47.256 36.842 -4.799 1.00 101.81 184 ARG D N 1
ATOM 6421 C CA . ARG D 2 187 ? -48.071 38.060 -4.810 1.00 105.22 184 ARG D CA 1
ATOM 6422 C C . ARG D 2 187 ? -47.825 38.952 -6.031 1.00 104.86 184 ARG D C 1
ATOM 6423 O O . ARG D 2 187 ? -46.739 38.933 -6.626 1.00 103.67 184 ARG D O 1
ATOM 6431 N N . MET D 2 188 ? -48.836 39.746 -6.384 1.00 106.21 185 MET D N 1
ATOM 6432 C CA . MET D 2 188 ? -48.869 40.416 -7.680 1.00 106.65 185 MET D CA 1
ATOM 6433 C C . MET D 2 188 ? -48.668 41.933 -7.582 1.00 110.70 185 MET D C 1
ATOM 6434 O O . MET D 2 188 ? -49.177 42.583 -6.663 1.00 112.97 185 MET D O 1
ATOM 6439 N N . THR D 2 189 ? -47.918 42.481 -8.540 1.00 111.94 186 THR D N 1
ATOM 6440 C CA . THR D 2 189 ? -47.784 43.929 -8.702 1.00 115.64 186 THR D CA 1
ATOM 6441 C C . THR D 2 189 ? -48.105 44.319 -10.148 1.00 115.28 186 THR D C 1
ATOM 6442 O O . THR D 2 189 ? -48.349 43.441 -10.989 1.00 113.20 186 THR D O 1
ATOM 6446 N N . LEU D 2 190 ? -48.110 45.627 -10.435 1.00 118.51 187 LEU D N 1
ATOM 6447 C CA . LEU D 2 190 ? -48.215 46.090 -11.824 1.00 120.39 187 LEU D CA 1
ATOM 6448 C C . LEU D 2 190 ? -47.130 47.054 -12.269 1.00 121.51 187 LEU D C 1
ATOM 6449 O O . LEU D 2 190 ? -47.166 48.250 -11.961 1.00 123.89 187 LEU D O 1
ATOM 6454 N N . THR D 2 191 ? -46.189 46.516 -13.037 1.00 119.05 188 THR D N 1
ATOM 6455 C CA . THR D 2 191 ? -45.008 47.249 -13.493 1.00 119.09 188 THR D CA 1
ATOM 6456 C C . THR D 2 191 ? -45.304 48.227 -14.632 1.00 121.90 188 THR D C 1
ATOM 6457 O O . THR D 2 191 ? -44.499 49.119 -14.897 1.00 124.14 188 THR D O 1
ATOM 6461 N N . GLU D 2 192 ? -46.454 48.080 -15.290 1.00 122.42 189 GLU D N 1
ATOM 6462 C CA . GLU D 2 192 ? -46.731 48.863 -16.494 1.00 124.03 189 GLU D CA 1
ATOM 6463 C C . GLU D 2 192 ? -48.217 49.033 -16.779 1.00 125.95 189 GLU D C 1
ATOM 6464 O O . GLU D 2 192 ? -49.038 48.239 -16.311 1.00 124.75 189 GLU D O 1
ATOM 6470 N N . LEU D 2 193 ? -48.541 50.082 -17.553 1.00 130.53 190 LEU D N 1
ATOM 6471 C CA . LEU D 2 193 ? -49.925 50.513 -17.773 1.00 134.08 190 LEU D CA 1
ATOM 6472 C C . LEU D 2 193 ? -50.386 50.311 -19.216 1.00 132.80 190 LEU D C 1
ATOM 6473 O O . LEU D 2 193 ? -49.496 50.572 -20.236 1.00 131.43 190 LEU D O 1
ATOM 6478 N N . THR D 2 198 ? -55.409 53.679 -19.180 1.00 163.71 195 THR D N 1
ATOM 6479 C CA . THR D 2 198 ? -54.923 54.429 -18.020 1.00 166.50 195 THR D CA 1
ATOM 6480 C C . THR D 2 198 ? -54.938 53.600 -16.733 1.00 163.33 195 THR D C 1
ATOM 6481 O O . THR D 2 198 ? -55.403 52.451 -16.721 1.00 160.90 195 THR D O 1
ATOM 6485 N N . ILE D 2 199 ? -54.428 54.203 -15.656 1.00 164.68 196 ILE D N 1
ATOM 6486 C CA . ILE D 2 199 ? -54.313 53.550 -14.346 1.00 164.55 196 ILE D CA 1
ATOM 6487 C C . ILE D 2 199 ? -55.665 53.113 -13.774 1.00 165.15 196 ILE D C 1
ATOM 6488 O O . ILE D 2 199 ? -55.875 51.935 -13.472 1.00 162.02 196 ILE D O 1
ATOM 6493 N N . GLU D 2 200 ? -56.575 54.074 -13.637 1.00 170.41 197 GLU D N 1
ATOM 6494 C CA . GLU D 2 200 ? -57.751 53.917 -12.778 1.00 174.21 197 GLU D CA 1
ATOM 6495 C C . GLU D 2 200 ? -58.606 52.708 -13.167 1.00 170.31 197 GLU D C 1
ATOM 6496 O O . GLU D 2 200 ? -59.472 52.267 -12.379 1.00 170.70 197 GLU D O 1
ATOM 6502 N N . GLU D 2 201 ? -58.358 52.174 -14.372 1.00 164.65 198 GLU D N 1
ATOM 6503 C CA . GLU D 2 201 ? -59.275 51.201 -14.963 1.00 160.05 198 GLU D CA 1
ATOM 6504 C C . GLU D 2 201 ? -59.015 49.789 -14.445 1.00 154.44 198 GLU D C 1
ATOM 6505 O O . GLU D 2 201 ? -59.854 48.897 -14.603 1.00 153.00 198 GLU D O 1
ATOM 6511 N N . VAL D 2 202 ? -57.853 49.598 -13.822 1.00 150.32 199 VAL D N 1
ATOM 6512 C CA . VAL D 2 202 ? -57.318 48.251 -13.608 1.00 144.37 199 VAL D CA 1
ATOM 6513 C C . VAL D 2 202 ? -57.882 47.572 -12.350 1.00 144.24 199 VAL D C 1
ATOM 6514 O O . VAL D 2 202 ? -58.224 46.385 -12.380 1.00 141.73 199 VAL D O 1
ATOM 6518 N N . TYR D 2 203 ? -57.972 48.323 -11.252 1.00 147.90 200 TYR D N 1
ATOM 6519 C CA . TYR D 2 203 ? -58.774 47.907 -10.093 1.00 150.59 200 TYR D CA 1
ATOM 6520 C C . TYR D 2 203 ? -60.118 47.360 -10.579 1.00 150.58 200 TYR D C 1
ATOM 6521 O O . TYR D 2 203 ? -60.459 46.166 -10.318 1.00 148.70 200 TYR D O 1
ATOM 6530 N N . GLU D 2 204 ? -60.846 48.231 -11.313 1.00 152.47 201 GLU D N 1
ATOM 6531 C CA . GLU D 2 204 ? -62.132 47.875 -11.909 1.00 153.11 201 GLU D CA 1
ATOM 6532 C C . GLU D 2 204 ? -62.065 46.593 -12.754 1.00 147.32 201 GLU D C 1
ATOM 6533 O O . GLU D 2 204 ? -62.950 45.742 -12.666 1.00 146.55 201 GLU D O 1
ATOM 6539 N N . LYS D 2 205 ? -61.014 46.455 -13.561 1.00 141.44 202 LYS D N 1
ATOM 6540 C CA . LYS D 2 205 ? -61.002 45.450 -14.616 1.00 135.11 202 LYS D CA 1
ATOM 6541 C C . LYS D 2 205 ? -60.476 44.077 -14.149 1.00 130.13 202 LYS D C 1
ATOM 6542 O O . LYS D 2 205 ? -60.927 42.981 -14.642 1.00 128.33 202 LYS D O 1
ATOM 6548 N N . THR D 2 206 ? -59.516 44.137 -13.208 1.00 127.00 203 THR D N 1
ATOM 6549 C CA . THR D 2 206 ? -58.899 42.917 -12.720 1.00 122.43 203 THR D CA 1
ATOM 6550 C C . THR D 2 206 ? -59.725 42.329 -11.582 1.00 122.90 203 THR D C 1
ATOM 6551 O O . THR D 2 206 ? -60.004 43.004 -10.581 1.00 124.92 203 THR D O 1
ATOM 6555 N N . GLU D 2 207 ? -60.115 41.065 -11.749 1.00 119.84 204 GLU D N 1
ATOM 6556 C CA . GLU D 2 207 ? -60.743 40.297 -10.678 1.00 118.47 204 GLU D CA 1
ATOM 6557 C C . GLU D 2 207 ? -59.728 39.926 -9.599 1.00 116.81 204 GLU D C 1
ATOM 6558 O O . GLU D 2 207 ? -60.095 39.637 -8.458 1.00 117.71 204 GLU D O 1
ATOM 6564 N N . ALA D 2 208 ? -58.452 39.930 -9.976 1.00 114.19 205 ALA D N 1
ATOM 6565 C CA . ALA D 2 208 ? -57.357 39.682 -9.042 1.00 112.95 205 ALA D CA 1
ATOM 6566 C C . ALA D 2 208 ? -56.986 40.930 -8.215 1.00 116.07 205 ALA D C 1
ATOM 6567 O O . ALA D 2 208 ? -57.324 42.067 -8.586 1.00 117.89 205 ALA D O 1
ATOM 6569 N N . ASP D 2 209 ? -56.293 40.701 -7.096 1.00 117.74 206 ASP D N 1
ATOM 6570 C CA . ASP D 2 209 ? -55.766 41.779 -6.259 1.00 120.79 206 ASP D CA 1
ATOM 6571 C C . ASP D 2 209 ? -54.256 41.959 -6.459 1.00 119.52 206 ASP D C 1
ATOM 6572 O O . ASP D 2 209 ? -53.515 40.987 -6.645 1.00 117.48 206 ASP D O 1
ATOM 6577 N N . PHE D 2 210 ? -53.807 43.209 -6.401 1.00 122.06 207 PHE D N 1
ATOM 6578 C CA . PHE D 2 210 ? -52.473 43.586 -6.868 1.00 123.25 207 PHE D CA 1
ATOM 6579 C C . PHE D 2 210 ? -51.912 44.800 -6.125 1.00 126.82 207 PHE D C 1
ATOM 6580 O O . PHE D 2 210 ? -52.660 45.547 -5.470 1.00 129.18 207 PHE D O 1
ATOM 6588 N N . ALA D 2 211 ? -50.596 44.996 -6.244 1.00 127.48 208 ALA D N 1
ATOM 6589 C CA . ALA D 2 211 ? -49.940 46.166 -5.667 1.00 130.37 208 ALA D CA 1
ATOM 6590 C C . ALA D 2 211 ? -49.067 46.887 -6.707 1.00 131.27 208 ALA D C 1
ATOM 6591 O O . ALA D 2 211 ? -48.827 46.343 -7.798 1.00 129.09 208 ALA D O 1
ATOM 6593 N N . VAL D 2 212 ? -48.640 48.116 -6.372 1.00 135.48 209 VAL D N 1
ATOM 6594 C CA . VAL D 2 212 ? -47.609 48.879 -7.113 1.00 138.70 209 VAL D CA 1
ATOM 6595 C C . VAL D 2 212 ? -46.953 49.935 -6.197 1.00 143.01 209 VAL D C 1
ATOM 6596 O O . VAL D 2 212 ? -47.532 50.315 -5.120 1.00 145.05 209 VAL D O 1
ATOM 6600 N N . SER D 2 213 ? -45.753 50.407 -6.625 1.00 145.16 210 SER D N 1
ATOM 6601 C CA . SER D 2 213 ? -45.040 51.433 -5.843 1.00 148.98 210 SER D CA 1
ATOM 6602 C C . SER D 2 213 ? -45.013 52.825 -6.528 1.00 152.87 210 SER D C 1
ATOM 6603 O O . SER D 2 213 ? -44.345 53.050 -7.601 1.00 154.13 210 SER D O 1
#

B-factor: mean 53.75, std 25.77, range [12.89, 194.66]

Secondary structure (DSSP, 8-state):
--B-S-HHHHHTT--TT-EEEE--BTTBT--HHHHHHHHHHT--SEEEEESS---SSSTTHHHHHTT-EEEEEESB--S-HHHHHHHTTTSSEEEE--HHHHHHHHHHHHHT--EEEESTTTTSGGGTTS-EEEETTEEEEEEEPP-EEEEEEEEEEEETT--EE--GGG-TTHHHHHHHEEEEEEEEEEEEPTTSS-TTT-SB-GGG-SEEEE--SS----SB---B-/-HHHHHHHHHHHHTT--TT-EEEEPSSGGGGGGTT--TT---EEEETTTEEEEE-PPBTTT--TT-B-TTSBB-EEEEEEEE--HHHHHHHHHTT---EEEE--SEEETT--EE-S--TT---B-TTHHHHHHHSSEEEEE--SB-TTS-BSEESS-SS--SBSS--SEEE-SSEEEEEETTEEEEEEE-TT--HHHHHHT--S--EEPS--/--SB-S-HHHHHTT--TT-EEEE--BTTBT--HHHHHHHHHHT--SEEEE-SS--BTTBTTHHHHHTT-EEEEEES---S-HHHHHHHHHTSSEEEE--HHHHHHHHHHHHHT-SEEEE-TTTTSGGGTTS-EEEETTEEEEEEE---EEEEEEEEEEEETT--EE--GGG-TTHHHHHHHEEEEEEEEEEEE-TTSS-TTT-SB-GGG-SEEEE--SSS---SB----/-HHHHHHHHHHHTT--TT-EEEEPTTGGGGGGGG--TT---EEEETTTEEEEE-PPPTT---TT-B-TTSBB-EEEEEEEE--HHHHHHHHHTT---EEEE--SEE-TT--EE-S---------TTHHHHHHH-SSEEEE--S----B-SS--SPPSBSS--SEEE-SS-EEEEETTEEEEEE--TTHHHHH-SS--B--

Solvent-accessible surface area: 32882 Å² total; per-residue (Å²): 111,57,59,33,111,47,15,143,82,0,2,134,58,7,120,86,45,23,29,0,1,1,2,3,4,5,12,4,3,15,0,11,54,1,2,54,14,1,64,116,72,36,14,111,63,0,28,0,0,4,1,9,1,15,22,54,85,48,2,8,0,20,0,0,41,62,140,4,7,107,58,0,11,0,0,65,8,10,117,8,175,48,2,60,114,5,69,126,70,55,86,2,78,30,54,28,3,0,4,0,1,0,0,5,25,1,13,1,20,3,0,22,5,22,0,4,6,0,7,0,0,29,31,9,74,17,6,136,89,50,50,100,55,87,18,88,76,112,55,20,0,1,2,95,25,15,89,2,57,0,0,0,0,11,1,84,48,0,0,43,53,0,2,0,15,2,66,39,1,8,19,0,1,0,2,1,0,0,16,4,9,165,51,0,0,0,0,0,29,83,51,22,138,28,47,134,16,62,17,19,62,6,41,1,6,3,15,3,1,57,47,0,0,109,16,30,62,181,95,51,105,27,57,92,132,31,48,97,174,160,175,116,17,96,128,74,3,18,100,24,0,6,112,13,8,131,89,56,35,24,0,1,19,15,128,42,29,0,56,83,0,40,120,106,33,68,136,62,37,129,29,23,18,2,2,16,0,0,0,5,0,38,8,92,83,6,105,98,66,88,30,38,13,3,10,9,16,26,10,22,40,0,4,41,59,55,100,6,1,1,2,5,27,0,2,34,0,0,0,2,0,20,25,23,33,0,30,0,0,0,7,16,17,74,13,0,1,29,88,0,17,0,1,33,23,35,62,84,73,174,31,94,7,10,10,4,20,0,0,6,5,30,8,8,126,73,1,0,0,0,2,50,0,35,40,176,162,47,108,13,25,0,29,112,105,26,81,31,36,35,0,0,86,129,14,5,72,44,0,0,0,14,22,0,2,0,35,20,97,163,23,139,3,16,0,25,62,52,26,136,64,16,78,61,117,45,0,116,139,81,19,85,7,89,27,39,60,29,187,91,87,190,65,62,42,34,101,28,24,132,70,0,2,129,60,5,111,94,41,21,32,1,0,2,0,2,3,5,8,2,3,7,0,3,48,2,1,50,15,2,82,108,87,39,10,124,71,0,17,0,0,3,0,7,0,9,16,45,90,35,2,4,0,24,0,1,45,74,127,4,16,95,44,0,13,0,0,47,3,2,104,0,120,62,0,18,155,21,43,63,84,59,126,4,105,32,57,20,5,1,4,0,0,0,0,5,24,2,12,0,18,2,0,22,4,23,0,4,7,0,30,2,0,39,36,12,65,26,3,145,90,61,70,98,52,86,22,86,71,175,54,32,0,3,3,98,25,13,90,1,50,2,0,0,0,6,2,80,52,0,1,16,48,0,1,0,15,2,59,38,0,9,25,0,1,0,10,3,0,1,13,5,6,156,55,0,0,0,0,0,23,88,46,31,113,16,50,123,6,68,22,17,57,7,35,1,3,4,14,2,1,56,45,0,2,109,8,21,54,172,95,38,88,32,55,70,158,37,49,144,182,100,43,75,103,155,0,10,100,32,0,11,124,14,9,142,89,52,24,22,0,0,20,8,89,40,47,0,30,86,0,30,85,75,47,66,138,57,35,132,34,24,14,1,2,15,0,0,0,5,0,30,8,80,62,6,139,135,79,79,36,39,14,2,12,8,15,22,10,16,26,0,7,42,51,57,93,5,0,1,2,8,18,0,3,36,0,0,0,0,0,20,26,22,35,0,30,0,0,0,7,18,13,40,8,0,2,45,79,0,11,0,0,35,17,32,74,78,78,86,0,50,4,7,5,5,11,0,0,3,5,52,9,10,124,75,1,0,0,0,2,93,3,69,149,36,35,0,44,116,107,26,88,32,34,31,0,0,83,119,15,5,64,39,0,8,3,47,33,2,5,0,26,20,100,145,24,136,4,41,11,87,71,111,119,113,142,51,3,160,148,83,9,91,4,75,27,40,102,155

CATH classification: 3.40.1080.10